Protein AF-A0A285J1U4-F1 (afdb_monomer)

Radius of gyration: 45.81 Å; Cα contacts (8 Å, |Δi|>4): 2477; chains: 1; bounding box: 168×95×102 Å

Foldseek 3Di:
DDDDDDDDDDDDDDDDDDDDDDDDDDDDDDDPAFDKFFAKEAEDLQQKAFWKKWKAQQAPPDVVSGHDTQWIDGHHLLSMDTGGMGTNDDHQKIKIKTAWDPVIAGNQLRHGDQDGMWIAMDGVVCRVVNAYWYTFLVRRLLVLLLSVVCVVDVPDDSVVSSLVSLQLCCLFQVQPDDSPQDLTRQHCQQFDLPCNQNSLSSVLSRNLSQLLLVVLCVPHPAGSSRSSSQQSQCSSCSHNDCAHVPHHSPSCVRPPPPVVSSQPPPSQARFRPSCLVQDPQSGGDGSVRVLSVSQSSNVSSPHDDDSVSSVVHDSSGQRQADAPQQCPPRHHCVPDQQRNPLPDGPVQALCSRDSVFGDQLCPPSDGPVGDQQRNVLPAGPVQADCSNDSQFGDQQCPPNDGPVPFQQRNPLPHGPVQAPCSRDSVARDQLCPPPDGPVGDQQRNVLPATPVQALCSRDSVFGDQQCPPRAGVVRQQQSNDLPAGVVQAPPRHDNDAHHQLVPPSHGPVPDFQRNPLPQRLVQALDSSDSPFRDQQCPPSDGQVPAQQSNPLPDGPVQALCSRDSPFGDQQCPPSDGDVGAQCRVVPPAGPVRDPCVVPPPCPVAEAEPDQVSQVVQDDPPKDWDDDPAEIEIFDEEGEDEAGDVLHAYEYEHAYEQHFAPPTGYEYEYEFQHHYAYEALSYEYEHAEPYAYALAYDLQGAYEYAHPCVSVVHPQAARRYAAYEFAYAAAFLVDDLVDDFQDADPQDDSRRGHYHHCQQTERYEDHLYEQERHFHCDHPDRHTHENYEYAQHHCNYHAENYEYERHAAEPYEAGHHAHEHENYHYEAHLEEPYEYERQYEYEYELHEQAHYPVQHHYAEPYDFAHDPVALPRPPGAEYEYFAAEAEWELAADPGFTEYYEHDSNHFYHAFLYEFEYELNGAENDEYDPNNVVCLVVVRHAYELYEFAYQVPRNYDDDPPDDVVVSNVVHYQYDYDRHPVQQDDQQAGPHPTAGDACCVVDVVDDDDRHGHNHHPVGPPCPSSYPDDD

Nearest PDB structures (foldseek):
  7bbv-assembly2_B  TM=3.472E-01  e=1.640E-01  Verticillium dahliae VdLs.17
  8egr-assembly1_A  TM=3.540E-01  e=6.408E-01  Staphylococcus phage Andhra
  5gqc-assembly1_A  TM=2.506E-01  e=9.410E-02  Bifidobacterium longum subsp. longum
  4z05-assembly2_B  TM=3.522E-01  e=1.946E+00  Caldicellulosiruptor bescii DSM 6725
  4yz0-assembly2_B  TM=3.720E-01  e=2.152E+00  Caldicellulosiruptor bescii DSM 6725

Secondary structure (DSSP, 8-state):
----------------------------PPPPPPPEEEEEEEBBTTBEES-EEEEEEE-TTSGGGEEEEEEEEEB-TTSEEEEEEEES---SEEEEEEE--TT-EETTT-PPPS-SEEEEEEEHHHHHHT-B--B-HHHHHHHHHHHHHHHH-TT--HHHHHHHHHHHHHHHS-TT--TT--TTTS--S---SSSHHHHHHHHHHHHHHHHHHHHHHTTSS--HHHHHHHHHHHGGGT--SSEETTEE-TTGGGSTTHHHHHHH--GGG-B-TT-GGGSTT-PPPBGGGTHHHHHHHHHHTT----HHHHTTS-----PPPSS--SSSSSS-TTT-SSTTSSSS-TTS-S-TT-TT----SSSSS--TTT-SS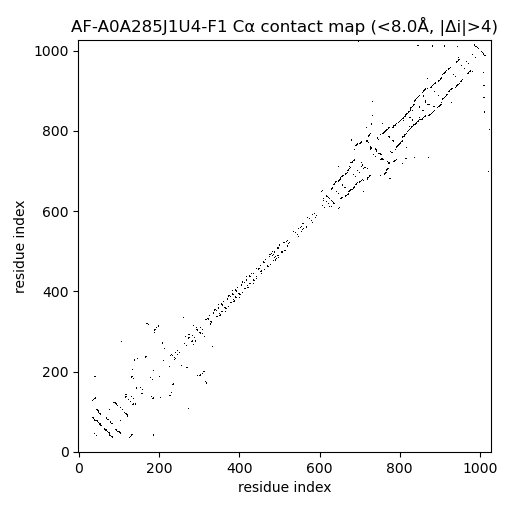TT-SSS-TTT-S-TT-TT----SSSSSS-TTT-SSTT-SSS-TTT-SSTT-TT----SS-SSS-TTT-SSTT-SSS-TTT-SSTT-TT----SSSSS--TTT-SSTT-SSS-TTTSSSTT-TT----SS-SSS-GGG-SS-S-SSS-TTT-SSTT-TT----SSSSSS-GGG-SSTT-SSS-TTT-S-TT-TT----SS-SSS-TTT-SSTT-SSS-TTT---TT-TT-TTTEEE--HHHHHHTBPTT-EEEE-SSEEEEESSEEEEPPPPTT-EEEE-SEEEESBTTTB--EEEE-TT-EEEE-STT--EEE-BTBEEEEE-BTTB-EEEEEHHHHTTS---TTSS--EEEE-SS--TTS-TTS---EEPTTS-TT-EE--S-TT---EEEEEEEEES---S-SSSS-PPPSEEEES--TTSEEEEEEEES-SS-SEEEESS--EEEEEEEE--SS-SEEEETT---EEEEEEEE--TT-----EEEEE-S-SS-TT-SSPP--EEEEEEEE-----SSS--EEEEE-TT--EEEEEEEEEE-TTS--SEEE-TTTHHHHHHTSEEEES-EEEETTS--EE--TT--HHHHHTTSTT-EE-S-GGGTEETTEE----PPPP-TTT-TTSPP-SS-SS--GGG-TTTTTS----

Solvent-accessible surface area (backbone atoms only — not comparable to full-atom values): 54111 Å² total; per-residue (Å²): 131,92,82,92,85,92,87,84,91,82,88,86,85,88,85,90,86,88,84,84,89,80,90,81,84,93,73,89,75,72,78,82,77,74,60,68,39,41,34,33,32,42,35,42,75,59,35,30,19,50,22,41,33,39,32,18,32,56,24,95,90,32,74,95,36,52,38,61,75,63,34,62,50,43,21,37,88,60,12,34,30,68,69,36,50,39,63,62,85,78,54,68,39,27,39,37,36,40,34,61,52,100,75,22,24,22,70,77,57,64,42,65,62,83,54,52,60,42,24,23,73,41,46,41,66,43,43,75,70,42,38,59,49,26,29,25,56,56,17,24,31,46,38,42,27,38,50,50,50,52,66,78,35,85,82,61,56,69,79,52,48,51,48,56,39,48,54,31,44,36,66,49,72,24,40,76,44,56,96,83,63,56,68,44,55,58,56,64,69,60,53,58,81,91,53,40,72,62,31,46,52,55,32,50,34,37,40,51,55,54,40,51,48,44,61,72,30,61,99,53,96,54,49,50,56,56,50,47,47,43,51,19,48,16,38,63,73,60,48,81,74,55,24,41,91,86,42,71,35,77,72,46,72,77,41,84,57,53,59,59,52,64,64,70,47,62,62,55,68,41,55,40,86,65,34,20,88,78,41,97,83,59,47,44,43,27,52,72,49,41,56,58,58,51,34,51,43,15,50,69,57,68,28,84,71,53,58,75,67,53,70,71,60,78,84,64,81,43,64,59,52,81,64,64,47,75,52,65,87,60,52,13,55,85,78,32,60,40,26,32,65,69,80,56,43,45,93,75,25,71,38,58,76,40,64,76,32,47,48,46,75,59,69,85,80,54,29,59,76,75,45,61,37,34,31,65,70,79,58,38,43,93,77,27,67,38,47,76,40,66,76,28,54,45,48,74,60,70,87,82,57,30,56,77,77,40,61,37,31,32,68,72,82,56,36,44,94,72,25,70,38,49,78,41,68,78,30,55,45,43,69,59,68,88,82,56,29,51,82,76,51,72,40,34,26,68,70,81,60,39,38,94,78,34,78,38,37,69,37,62,82,33,67,44,51,75,77,71,88,81,50,29,49,89,71,25,44,36,43,51,68,64,83,48,33,39,88,57,6,90,45,43,73,52,64,82,60,41,44,38,71,73,65,86,84,59,36,47,98,76,58,91,50,47,44,70,70,82,62,51,57,84,79,35,80,39,49,77,38,74,85,43,70,54,48,78,70,66,89,81,51,37,49,98,72,43,60,43,43,42,68,66,82,58,40,39,91,77,22,81,38,46,78,45,70,82,44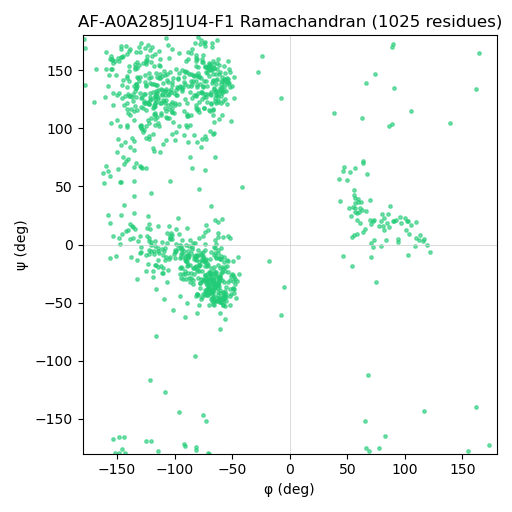,51,48,45,84,67,67,86,85,53,38,58,91,76,45,58,38,58,77,66,87,79,51,39,59,91,78,48,85,62,98,80,55,90,83,47,76,94,29,56,46,62,62,44,68,67,52,52,57,74,55,46,37,88,76,44,48,71,50,72,61,99,62,34,38,39,37,27,32,48,44,41,67,45,65,55,42,57,93,87,29,32,35,37,31,73,41,18,42,29,31,21,38,61,71,81,34,35,14,34,44,32,39,33,44,36,21,35,37,25,24,66,32,33,65,16,32,42,36,32,23,15,69,11,29,38,39,34,57,26,35,60,91,30,36,23,38,40,33,21,39,41,56,76,73,70,48,90,63,47,54,21,38,10,28,22,42,36,39,25,13,36,0,37,28,29,87,44,60,96,90,56,88,42,76,47,55,52,70,26,51,55,96,72,50,30,23,27,46,79,38,56,68,24,60,47,36,33,43,26,27,35,36,37,34,20,8,3,9,57,47,30,95,51,89,36,46,15,21,27,36,28,38,33,3,27,6,47,56,22,46,38,31,44,36,36,32,34,35,10,41,14,24,19,35,32,32,44,7,11,30,37,36,42,38,38,41,37,26,35,24,14,35,26,25,32,28,37,34,26,32,10,20,46,21,47,37,36,27,32,37,33,33,38,25,91,88,39,51,65,18,25,28,45,28,36,34,29,12,28,91,91,44,44,81,41,60,51,56,12,40,33,39,39,36,20,27,26,39,36,38,21,54,19,76,60,100,63,35,10,24,32,36,39,36,27,37,33,20,35,25,41,41,27,13,25,34,31,28,23,44,62,43,21,54,32,35,34,38,48,39,78,63,15,48,57,24,46,76,70,66,53,25,49,59,29,20,27,38,38,14,21,41,57,72,45,46,52,52,54,44,100,88,49,61,49,61,67,57,43,62,69,33,59,64,37,51,75,54,69,46,48,78,65,45,27,56,91,83,25,39,60,48,97,51,67,32,67,66,45,33,87,77,41,84,85,43,72,75,49,73,54,36,20,37,35,32,84,94,60,57,81,58,65,84,51,55,90,74,87,131

pLDDT: mean 83.91, std 14.0, range [26.28, 98.88]

Sequence (1027 aa):
MVLLRSLAVALSLLLIGCGGSSTENNSSTSPPEPVSYTLAGEVVKGPWLNANIRLYELSRTAPEFKGSQVASTRTGNDGRFKNLKVVAPKAEYYLLVASVDTATTELVTEQVPYAKSMMAIVSRAQVESNSKVNVTPFSTLLTHMVIIDLVDDSDAIVSSIMADALENILATVGFNLNETADLLSASPLITDSATLQSDFRFRQASEALAVILFHLTVNTEINFDEALAALAEDISDGIVDSQRNGEPVATFAQLPDLVARWQALAVRHLSVPGTSLLTDDGKDITLDQLPLLLHAEASASGGSVMLSDINTVAFENRIKSFGPDLDSDGYPDVVDDDIDGDGYLNANDAFPRDATEWLDTDGDGLGNNADADDDNDGYPDNEDAFPLDPTEWLDTDGDGIGNNADPDDDNDGYTDAQDAFPLDATEWLDTDGDGIGNNADADDDNDGYPDNEDAFPLDPTEWLDTDGDGIGNNADPDDDNDGYTDAQDAFPLDATEWLDTDGDGIGNNADPDDDNDGYPDNEDAFPLDASEWLDTDGDGIGNNADPDDDSDGVADVDDLFPLDPSESADYDSDGIGDNSDPDRDNDGIQDIEDDDLNSLIYRDQVISIDVAFLQSIAAVGMSVSEDDDRIIITGGEVHLPPTAENAWYLLQKTLQVGLDNEAHATLRLSPGTLLAVQNAKSSLVVSRGSKIIAFGYRQSPITLTSVEDVEGLEAMPGQWGGLTVLGKAKNNRCSPDDLCTIVAPGLQIDNYHGGNQADDNSGILEYLRIKNAGSSNNFTSDTHAGLGLYSVGASTVLSHIHIDSVAGDGLALDGGNAKLKRLIVTGAADDSLDWSSGYTGDMQFVLLQHAADHSKANRAIEADNASYDVNAIPVSNPTIANLTIIGNNFDGDDDSEGIFLRHGSRGYISNAIVTGPSGMGECLEIDGNTVESANSGFLTITHTVMACENGENFKSPANFDIESWFLAQAGNAVESERDTVLNGYFSSVNATAIDLSVVNTFFEQTDYIGAVISDADWTADWSLLEK

Organism: NCBI:txid1323745

InterPro domains:
  IPR011050 Pectin lyase fold/virulence factor [SSF51126] (738-938)
  IPR028974 TSP type-3 repeat [G3DSA:4.10.1080.10] (311-425)
  IPR028974 TSP type-3 repeat [G3DSA:4.10.1080.10] (427-530)
  IPR028974 TSP type-3 repeat [SSF103647] (324-390)
  IPR028974 TSP type-3 repeat [SSF103647] (387-460)
  IPR028974 TSP type-3 repeat [SSF103647] (464-566)
  IPR060488 Pectate-lyase like, beta-helix domain [PF28492] (662-946)

Structure (mmCIF, N/CA/C/O backbone):
data_AF-A0A285J1U4-F1
#
_entry.id   AF-A0A285J1U4-F1
#
loop_
_atom_site.group_PDB
_atom_site.id
_atom_site.type_symbol
_atom_site.label_atom_id
_atom_site.label_alt_id
_atom_site.label_comp_id
_atom_site.label_asym_id
_atom_site.label_entity_id
_atom_site.label_seq_id
_atom_site.pdbx_PDB_ins_code
_atom_site.Cartn_x
_atom_site.Cartn_y
_atom_site.Cartn_z
_atom_site.occupancy
_atom_site.B_iso_or_equiv
_atom_site.auth_seq_id
_atom_site.auth_comp_id
_atom_site.auth_asym_id
_atom_site.auth_atom_id
_atom_site.pdbx_PDB_model_num
ATOM 1 N N . MET A 1 1 ? -24.051 -29.862 -60.007 1.00 32.19 1 MET A N 1
ATOM 2 C CA . MET A 1 1 ? -24.126 -30.728 -61.210 1.00 32.19 1 MET A CA 1
ATOM 3 C C . MET A 1 1 ? -24.533 -32.131 -60.751 1.00 32.19 1 MET A C 1
ATOM 5 O O . MET A 1 1 ? -23.759 -32.653 -59.976 1.00 32.19 1 MET A O 1
ATOM 9 N N . VAL A 1 2 ? -25.662 -32.726 -61.209 1.00 33.00 2 VAL A N 1
ATOM 10 C CA . VAL A 1 2 ? -26.027 -34.182 -61.061 1.00 33.00 2 VAL A CA 1
ATOM 11 C C . VAL A 1 2 ? -26.305 -34.678 -59.602 1.00 33.00 2 VAL A C 1
ATOM 13 O O . VAL A 1 2 ? -25.591 -34.288 -58.698 1.00 33.00 2 VAL A O 1
ATOM 16 N N . LEU A 1 3 ? -27.297 -35.528 -59.249 1.00 31.59 3 LEU A N 1
ATOM 17 C CA . LEU A 1 3 ? -28.541 -36.009 -59.901 1.00 31.59 3 LEU A CA 1
ATOM 18 C C . LEU A 1 3 ? -29.563 -36.585 -58.862 1.00 31.59 3 LEU A C 1
ATOM 20 O O . LEU A 1 3 ? -29.181 -37.121 -57.833 1.00 31.59 3 LEU A O 1
ATOM 24 N N . LEU A 1 4 ? -30.864 -36.491 -59.185 1.00 36.56 4 LEU A N 1
ATOM 25 C CA . LEU A 1 4 ? -32.094 -37.035 -58.543 1.00 36.56 4 LEU A CA 1
ATOM 26 C C . LEU A 1 4 ? -32.077 -38.346 -57.697 1.00 36.56 4 LEU A C 1
ATOM 28 O O . LEU A 1 4 ? -31.523 -39.350 -58.144 1.00 36.56 4 LEU A O 1
ATOM 32 N N . ARG A 1 5 ? -32.974 -38.406 -56.678 1.00 32.06 5 ARG A N 1
ATOM 33 C CA . ARG A 1 5 ? -34.103 -39.380 -56.413 1.00 32.06 5 ARG A CA 1
ATOM 34 C C . ARG A 1 5 ? -34.529 -39.288 -54.922 1.00 32.06 5 ARG A C 1
ATOM 36 O O . ARG A 1 5 ? -33.641 -39.233 -54.092 1.00 32.06 5 ARG A O 1
ATOM 43 N N . SER A 1 6 ? -35.780 -39.212 -54.435 1.00 36.59 6 SER A N 1
ATOM 44 C CA . SER A 1 6 ? -37.152 -39.626 -54.833 1.00 36.59 6 SER A CA 1
ATOM 45 C C . SER A 1 6 ? -37.588 -41.061 -54.455 1.00 36.59 6 SER A C 1
ATOM 47 O O . SER A 1 6 ? -37.305 -41.989 -55.209 1.00 36.59 6 SER A O 1
ATOM 49 N N . LEU A 1 7 ? -38.406 -41.211 -53.392 1.00 26.28 7 LEU A N 1
ATOM 50 C CA . LEU A 1 7 ? -39.503 -42.205 -53.274 1.00 26.28 7 LEU A CA 1
ATOM 51 C C . LEU A 1 7 ? -40.548 -41.790 -52.196 1.00 26.28 7 LEU A C 1
ATOM 53 O O . LEU A 1 7 ? -40.293 -40.859 -51.441 1.00 26.28 7 LEU A O 1
ATOM 57 N N . ALA A 1 8 ? -41.739 -42.413 -52.172 1.00 31.27 8 ALA A N 1
ATOM 58 C CA . ALA A 1 8 ? -42.946 -41.942 -51.453 1.00 31.27 8 ALA A CA 1
ATOM 59 C C . ALA A 1 8 ? -43.847 -43.105 -50.936 1.00 31.27 8 ALA A C 1
ATOM 61 O O . ALA A 1 8 ? -43.429 -44.254 -51.054 1.00 31.27 8 ALA A O 1
ATOM 62 N N . VAL A 1 9 ? -45.111 -42.803 -50.530 1.00 30.94 9 VAL A N 1
ATOM 63 C CA . VAL A 1 9 ? -46.280 -43.718 -50.264 1.00 30.94 9 VAL A CA 1
ATOM 64 C C . VAL A 1 9 ? -46.389 -44.220 -48.789 1.00 30.94 9 VAL A C 1
ATOM 66 O O . VAL A 1 9 ? -45.375 -44.625 -48.243 1.00 30.94 9 VAL A O 1
ATOM 69 N N . ALA A 1 10 ? -47.530 -44.247 -48.052 1.00 28.61 10 ALA A N 1
ATOM 70 C CA . ALA A 1 10 ? -48.954 -43.905 -48.309 1.00 28.61 10 ALA A CA 1
ATOM 71 C C . ALA A 1 10 ? -49.806 -43.531 -47.050 1.00 28.61 10 ALA A C 1
ATOM 73 O O . ALA A 1 10 ? -49.497 -43.903 -45.925 1.00 28.61 10 ALA A O 1
ATOM 74 N N . LEU A 1 11 ? -50.952 -42.883 -47.336 1.00 28.27 11 LEU A N 1
ATOM 75 C CA . LEU A 1 11 ? -52.309 -42.938 -46.722 1.00 28.27 11 LEU A CA 1
ATOM 76 C C . LEU A 1 11 ? -52.693 -44.244 -45.946 1.00 28.27 11 LEU A C 1
ATOM 78 O O . LEU A 1 11 ? -52.158 -45.299 -46.254 1.00 28.27 11 LEU A O 1
ATOM 82 N N . SER A 1 12 ? -53.709 -44.334 -45.055 1.00 32.88 12 SER A N 1
ATOM 83 C CA . SER A 1 12 ? -54.857 -43.449 -44.702 1.00 32.88 12 SER A CA 1
ATOM 84 C C . SER A 1 12 ? -55.741 -44.013 -43.551 1.00 32.88 12 SER A C 1
ATOM 86 O O . SER A 1 12 ? -55.596 -45.177 -43.198 1.00 32.88 12 SER A O 1
ATOM 88 N N . LEU A 1 13 ? -56.755 -43.213 -43.149 1.00 30.19 13 LEU A N 1
ATOM 89 C CA . LEU A 1 13 ? -58.136 -43.556 -42.703 1.00 30.19 13 LEU A CA 1
ATOM 90 C C . LEU A 1 13 ? -58.513 -43.473 -41.204 1.00 30.19 13 LEU A C 1
ATOM 92 O O . LEU A 1 13 ? -58.118 -44.286 -40.377 1.00 30.19 13 LEU A O 1
ATOM 96 N N . LEU A 1 14 ? -59.439 -42.541 -40.919 1.00 43.44 14 LEU A N 1
ATOM 97 C CA . LEU A 1 14 ? -60.355 -42.570 -39.771 1.00 43.44 14 LEU A CA 1
ATOM 98 C C . LEU A 1 14 ? -61.413 -43.673 -39.936 1.00 43.44 14 LEU A C 1
ATOM 100 O O . LEU A 1 14 ? -61.840 -43.942 -41.059 1.00 43.44 14 LEU A O 1
ATOM 104 N N . LEU A 1 15 ? -61.985 -44.137 -38.818 1.00 31.25 15 LEU A N 1
ATOM 105 C CA . LEU A 1 15 ? -63.409 -44.493 -38.732 1.00 31.25 15 LEU A CA 1
ATOM 106 C C . LEU A 1 15 ? -63.910 -44.458 -37.276 1.00 31.25 15 LEU A C 1
ATOM 108 O O . LEU A 1 15 ? -63.249 -44.953 -36.369 1.00 31.25 15 LEU A O 1
ATOM 112 N N . ILE A 1 16 ? -65.095 -43.878 -37.063 1.00 45.91 16 ILE A N 1
ATOM 113 C CA . ILE A 1 16 ? -65.806 -43.864 -35.773 1.00 45.91 16 ILE A CA 1
ATOM 114 C C . ILE A 1 16 ? -66.769 -45.057 -35.728 1.00 45.91 16 ILE A C 1
ATOM 116 O O . ILE A 1 16 ? -67.513 -45.283 -36.682 1.00 45.91 16 ILE A O 1
ATOM 120 N N . GLY A 1 17 ? -66.807 -45.778 -34.604 1.00 28.33 17 GLY A N 1
ATOM 121 C CA . GLY A 1 17 ? -67.775 -46.842 -34.324 1.00 28.33 17 GLY A CA 1
ATOM 122 C C . GLY A 1 17 ? -68.341 -46.712 -32.909 1.00 28.33 17 GLY A C 1
ATOM 123 O O . GLY A 1 17 ? -67.594 -46.514 -31.957 1.00 28.33 17 GLY A O 1
ATOM 124 N N . CYS A 1 18 ? -69.665 -46.794 -32.769 1.00 36.75 18 CYS A N 1
ATOM 125 C CA . CYS A 1 18 ? -70.384 -46.586 -31.509 1.00 36.75 18 CYS A CA 1
ATOM 126 C C . CYS A 1 18 ? -71.026 -47.896 -31.018 1.00 36.75 18 CYS A C 1
ATOM 128 O O . CYS A 1 18 ? -71.580 -48.628 -31.838 1.00 36.75 18 CYS A O 1
ATOM 130 N N . GLY A 1 19 ? -71.046 -48.144 -29.699 1.00 31.03 19 GLY A N 1
ATOM 131 C CA . GLY A 1 19 ? -72.048 -49.030 -29.084 1.00 31.03 19 GLY A CA 1
ATOM 132 C C . GLY A 1 19 ? -71.588 -50.001 -27.983 1.00 31.03 19 GLY A C 1
ATOM 133 O O . GLY A 1 19 ? -71.122 -51.091 -28.277 1.00 31.03 19 GLY A O 1
ATOM 134 N N . GLY A 1 20 ? -71.922 -49.670 -26.728 1.00 30.77 20 GLY A N 1
ATOM 135 C CA . GLY A 1 20 ? -72.798 -50.534 -25.916 1.00 30.77 20 GLY A CA 1
ATOM 136 C C . GLY A 1 20 ? -72.221 -51.665 -25.039 1.00 30.77 20 GLY A C 1
ATOM 137 O O . GLY A 1 20 ? -72.088 -52.792 -25.490 1.00 30.77 20 GLY A O 1
ATOM 138 N N . SER A 1 21 ? -72.178 -51.395 -23.725 1.00 31.52 21 SER A N 1
ATOM 139 C CA . SER A 1 21 ? -72.610 -52.295 -22.627 1.00 31.52 21 SER A CA 1
ATOM 140 C C . SER A 1 21 ? -71.906 -53.650 -22.388 1.00 31.52 21 SER A C 1
ATOM 142 O O . SER A 1 21 ? -72.299 -54.651 -22.978 1.00 31.52 21 SER A O 1
ATOM 144 N N . SER A 1 22 ? -71.129 -53.753 -21.296 1.00 32.38 22 SER A N 1
ATOM 145 C CA . SER A 1 22 ? -71.625 -54.346 -20.026 1.00 32.38 22 SER A CA 1
ATOM 146 C C . SER A 1 22 ? -70.584 -54.323 -18.889 1.00 32.38 22 SER A C 1
ATOM 148 O O . SER A 1 22 ? -69.427 -54.652 -19.105 1.00 32.38 22 SER A O 1
ATOM 150 N N . THR A 1 23 ? -71.048 -53.974 -17.685 1.00 38.88 23 THR A N 1
ATOM 151 C CA . THR A 1 23 ? -70.476 -54.194 -16.333 1.00 38.88 23 THR A CA 1
ATOM 152 C C . THR A 1 23 ? -69.224 -55.082 -16.169 1.00 38.88 23 THR A C 1
ATOM 154 O O . THR A 1 23 ? -69.311 -56.282 -16.410 1.00 38.88 23 THR A O 1
ATOM 157 N N . GLU A 1 24 ? -68.166 -54.562 -15.526 1.00 35.72 24 GLU A N 1
ATOM 158 C CA . GLU A 1 24 ? -67.875 -54.860 -14.104 1.00 35.72 24 GLU A CA 1
ATOM 159 C C . GLU A 1 24 ? -66.794 -53.949 -13.471 1.00 35.72 24 GLU A C 1
ATOM 161 O O . GLU A 1 24 ? -65.918 -53.432 -14.151 1.00 35.72 24 GLU A O 1
ATOM 166 N N . ASN A 1 25 ? -66.929 -53.761 -12.152 1.00 36.81 25 ASN A N 1
ATOM 167 C CA . ASN A 1 25 ? -65.993 -53.263 -11.129 1.00 36.81 25 ASN A CA 1
ATOM 168 C C . ASN A 1 25 ? -65.004 -52.112 -11.420 1.00 36.81 25 ASN A C 1
ATOM 170 O O . ASN A 1 25 ? -63.982 -52.236 -12.086 1.00 36.81 25 ASN A O 1
ATOM 174 N N . ASN A 1 26 ? -65.271 -51.006 -10.720 1.00 42.78 26 ASN A N 1
ATOM 175 C CA . ASN A 1 26 ? -64.426 -49.829 -10.573 1.00 42.78 26 ASN A CA 1
ATOM 176 C C . ASN A 1 26 ? -63.167 -50.117 -9.726 1.00 42.78 26 ASN A C 1
ATOM 178 O O . ASN A 1 26 ? -63.277 -50.320 -8.517 1.00 42.78 26 ASN A O 1
ATOM 182 N N . SER A 1 27 ? -61.984 -50.026 -10.333 1.00 45.28 27 SER A N 1
ATOM 183 C CA . SER A 1 27 ? -60.752 -49.634 -9.638 1.00 45.28 27 SER A CA 1
ATOM 184 C C . SER A 1 27 ? -60.177 -48.416 -10.353 1.00 45.28 27 SER A C 1
ATOM 186 O O . SER A 1 27 ? -59.674 -48.537 -11.470 1.00 45.28 27 SER A O 1
ATOM 188 N N . SER A 1 28 ? -60.274 -47.240 -9.735 1.00 43.59 28 SER A N 1
ATOM 189 C CA . SER A 1 28 ? -59.743 -46.001 -10.301 1.00 43.59 28 SER A CA 1
ATOM 190 C C . SER A 1 28 ? -58.215 -46.038 -10.309 1.00 43.59 28 SER A C 1
ATOM 192 O O . SER A 1 28 ? -57.579 -45.747 -9.297 1.00 43.59 28 SER A O 1
ATOM 194 N N . THR A 1 29 ? -57.625 -46.383 -11.450 1.00 45.66 29 THR A N 1
ATOM 195 C CA . THR A 1 29 ? -56.208 -46.125 -11.706 1.00 45.66 29 THR A CA 1
ATOM 196 C C . THR A 1 29 ? -56.025 -44.622 -11.867 1.00 45.66 29 THR A C 1
ATOM 198 O O . THR A 1 29 ? -56.581 -44.028 -12.796 1.00 45.66 29 THR A O 1
ATOM 201 N N . SER A 1 30 ? -55.270 -44.008 -10.960 1.00 46.53 30 SER A N 1
ATOM 202 C CA . SER A 1 30 ? -54.743 -42.657 -11.139 1.00 46.53 30 SER A CA 1
ATOM 203 C C . SER A 1 30 ? -53.987 -42.552 -12.474 1.00 46.53 30 SER A C 1
ATOM 205 O O . SER A 1 30 ? -53.449 -43.560 -12.949 1.00 46.53 30 SER A O 1
ATOM 207 N N . PRO A 1 31 ? -53.944 -41.364 -13.109 1.00 53.00 31 PRO A N 1
ATOM 208 C CA . PRO A 1 31 ? -53.028 -41.148 -14.225 1.00 53.00 31 PRO A CA 1
ATOM 209 C C . PRO A 1 31 ? -51.589 -41.456 -13.771 1.00 53.00 31 PRO A C 1
ATOM 211 O O . PRO A 1 31 ? -51.283 -41.247 -12.593 1.00 53.00 31 PRO A O 1
ATOM 214 N N . PRO A 1 32 ? -50.716 -41.962 -14.662 1.00 56.81 32 PRO A N 1
ATOM 215 C CA . PRO A 1 32 ? -49.320 -42.197 -14.313 1.00 56.81 32 PRO A CA 1
ATOM 216 C C . PRO A 1 32 ? -48.695 -40.887 -13.827 1.00 56.81 32 PRO A C 1
ATOM 218 O O . PRO A 1 32 ? -48.877 -39.845 -14.463 1.00 56.81 32 PRO A O 1
ATOM 221 N N . GLU A 1 33 ? -47.996 -40.932 -12.692 1.00 64.56 33 GLU A N 1
ATOM 222 C CA . GLU A 1 33 ? -47.319 -39.743 -12.179 1.00 64.56 33 GLU A CA 1
ATOM 223 C C . GLU A 1 33 ? -46.238 -39.280 -13.170 1.00 64.56 33 GLU A C 1
ATOM 225 O O . GLU A 1 33 ? -45.595 -40.117 -13.814 1.00 64.56 33 GLU A O 1
ATOM 230 N N . PRO A 1 34 ? -46.048 -37.958 -13.339 1.00 74.38 34 PRO A N 1
ATOM 231 C CA . PRO A 1 34 ? -45.028 -37.440 -14.235 1.00 74.38 34 PRO A CA 1
ATOM 232 C C . PRO A 1 34 ? -43.641 -37.870 -13.750 1.00 74.38 34 PRO A C 1
ATOM 234 O O . PRO A 1 34 ? -43.312 -37.719 -12.573 1.00 74.38 34 PRO A O 1
ATOM 237 N N . VAL A 1 35 ? -42.824 -38.387 -14.671 1.00 83.56 35 VAL A N 1
ATOM 238 C CA . VAL A 1 35 ? -41.449 -38.807 -14.374 1.00 83.56 35 VAL A CA 1
ATOM 239 C C . VAL A 1 35 ? -40.665 -37.611 -13.834 1.00 83.56 35 VAL A C 1
ATOM 241 O O . VAL A 1 35 ? -40.716 -36.513 -14.399 1.00 83.56 35 VAL A O 1
ATOM 244 N N . SER A 1 36 ? -39.959 -37.824 -12.725 1.00 87.62 36 SER A N 1
ATOM 245 C CA . SER A 1 36 ? -39.125 -36.811 -12.087 1.00 87.62 36 SER A CA 1
ATOM 246 C C . SER A 1 36 ? -37.700 -37.301 -11.908 1.00 87.62 36 SER A C 1
ATOM 248 O O . SER A 1 36 ? -37.496 -38.421 -11.439 1.00 87.62 36 SER A O 1
ATOM 250 N N . TYR A 1 37 ? -36.761 -36.414 -12.195 1.00 92.50 37 TYR A N 1
ATOM 251 C CA . TYR A 1 37 ? -35.323 -36.605 -12.073 1.00 92.50 37 TYR A CA 1
ATOM 252 C C . TYR A 1 37 ? -34.768 -35.696 -10.974 1.00 92.50 37 TYR A C 1
ATOM 254 O O . TYR A 1 37 ? -35.455 -34.777 -10.511 1.00 92.50 37 TYR A O 1
ATOM 262 N N . THR A 1 38 ? -33.536 -35.942 -10.547 1.00 91.69 38 THR A N 1
ATOM 263 C CA . THR A 1 38 ? -32.855 -35.164 -9.508 1.00 91.69 38 THR A CA 1
ATOM 264 C C . THR A 1 38 ? -31.432 -34.853 -9.931 1.00 91.69 38 THR A C 1
ATOM 266 O O . THR A 1 38 ? -30.608 -35.760 -10.015 1.00 91.69 38 THR A O 1
ATOM 269 N N . LEU A 1 39 ? -31.136 -33.571 -10.126 1.00 93.25 39 LEU A N 1
ATOM 270 C CA . LEU A 1 39 ? -29.765 -33.093 -10.264 1.00 93.25 39 LEU A CA 1
ATOM 271 C C . LEU A 1 39 ? -29.114 -32.914 -8.884 1.00 93.25 39 LEU A C 1
ATOM 273 O O . LEU A 1 39 ? -29.785 -32.654 -7.874 1.00 93.25 39 LEU A O 1
ATOM 277 N N . ALA A 1 40 ? -27.794 -33.031 -8.866 1.00 94.38 40 ALA A N 1
ATOM 278 C CA . ALA A 1 40 ? -26.926 -32.710 -7.742 1.00 94.38 40 ALA A CA 1
ATOM 279 C C . ALA A 1 40 ? -25.596 -32.171 -8.283 1.00 94.38 40 ALA A C 1
ATOM 281 O O . ALA A 1 40 ? -25.263 -32.409 -9.445 1.00 94.38 40 ALA A O 1
ATOM 282 N N . GLY A 1 41 ? -24.840 -31.474 -7.447 1.00 93.88 41 GLY A N 1
ATOM 283 C CA . GLY A 1 41 ? -23.589 -30.859 -7.864 1.00 93.88 41 GLY A CA 1
ATOM 284 C C . GLY A 1 41 ? -22.983 -29.975 -6.791 1.00 93.88 41 GLY A C 1
ATOM 285 O O . GLY A 1 41 ? -23.447 -29.945 -5.648 1.00 93.88 41 GLY A O 1
ATOM 286 N N . GLU A 1 42 ? -21.927 -29.279 -7.177 1.00 93.38 42 GLU A N 1
ATOM 287 C CA . GLU A 1 42 ? -21.035 -28.518 -6.305 1.00 93.38 42 GLU A CA 1
ATOM 288 C C . GLU A 1 42 ? -20.960 -27.079 -6.842 1.00 93.38 42 GLU A C 1
ATOM 290 O O . GLU A 1 42 ? -20.965 -26.887 -8.059 1.00 93.38 42 GLU A O 1
ATOM 295 N N . VAL A 1 43 ? -20.952 -26.074 -5.962 1.00 94.69 43 VAL A N 1
ATOM 296 C CA . VAL A 1 43 ? -20.743 -24.666 -6.344 1.00 94.69 43 VAL A CA 1
ATOM 297 C C . VAL A 1 43 ? -19.446 -24.210 -5.707 1.00 94.69 43 VAL A C 1
ATOM 299 O O . VAL A 1 43 ? -19.377 -24.137 -4.480 1.00 94.69 43 VAL A O 1
ATOM 302 N N . VAL A 1 44 ? -18.415 -23.993 -6.520 1.00 90.38 44 VAL A N 1
ATOM 303 C CA . VAL A 1 44 ? -17.046 -23.846 -6.022 1.00 90.38 44 VAL A CA 1
ATOM 304 C C . VAL A 1 44 ? -16.285 -22.761 -6.774 1.00 90.38 44 VAL A C 1
ATOM 306 O O . VAL A 1 44 ? -15.965 -22.900 -7.953 1.00 90.38 44 VAL A O 1
ATOM 309 N N . LYS A 1 45 ? -15.986 -21.711 -6.015 1.00 85.94 45 LYS A N 1
ATOM 310 C CA . LYS A 1 45 ? -14.901 -20.747 -6.180 1.00 85.94 45 LYS A CA 1
ATOM 311 C C . LYS A 1 45 ? -14.027 -20.954 -4.934 1.00 85.94 45 LYS A C 1
ATOM 313 O O . LYS A 1 45 ? -13.219 -21.881 -4.937 1.00 85.94 45 LYS A O 1
ATOM 318 N N . GLY A 1 46 ? -14.445 -20.396 -3.793 1.00 85.19 46 GLY A N 1
ATOM 319 C CA . GLY A 1 46 ? -14.565 -21.167 -2.550 1.00 85.19 46 GLY A CA 1
ATOM 320 C C . GLY A 1 46 ? -15.900 -21.945 -2.545 1.00 85.19 46 GLY A C 1
ATOM 321 O O . GLY A 1 46 ? -16.816 -21.587 -3.291 1.00 85.19 46 GLY A O 1
ATOM 322 N N . PRO A 1 47 ? -16.081 -23.036 -1.780 1.00 92.50 47 PRO A N 1
ATOM 323 C CA . PRO A 1 47 ? -17.343 -23.778 -1.770 1.00 92.50 47 PRO A CA 1
ATOM 324 C C . PRO A 1 47 ? -18.489 -22.956 -1.164 1.00 92.50 47 PRO A C 1
ATOM 326 O O . PRO A 1 47 ? -18.465 -22.636 0.023 1.00 92.50 47 PRO A O 1
ATOM 329 N N . TRP A 1 48 ? -19.507 -22.622 -1.961 1.00 94.75 48 TRP A N 1
ATOM 330 C CA . TRP A 1 48 ? -20.573 -21.707 -1.533 1.00 94.75 48 TRP A CA 1
ATOM 331 C C . TRP A 1 48 ? -21.613 -22.392 -0.653 1.00 94.75 48 TRP A C 1
ATOM 333 O O . TRP A 1 48 ? -22.374 -23.254 -1.107 1.00 94.75 48 TRP A O 1
ATOM 343 N N . LEU A 1 49 ? -21.719 -21.951 0.593 1.00 94.75 49 LEU A N 1
ATOM 344 C CA . LEU A 1 49 ? -22.725 -22.381 1.552 1.00 94.75 49 LEU A CA 1
ATOM 345 C C . LEU A 1 49 ? -24.036 -21.630 1.326 1.00 94.75 49 LEU A C 1
ATOM 347 O O . LEU A 1 49 ? -24.039 -20.437 1.047 1.00 94.75 49 LEU A O 1
ATOM 351 N N . ASN A 1 50 ? -25.168 -22.324 1.462 1.00 94.81 50 ASN A N 1
ATOM 352 C CA . ASN A 1 50 ? -26.525 -21.765 1.375 1.00 94.81 50 ASN A CA 1
ATOM 353 C C . ASN A 1 50 ? -26.887 -20.989 0.085 1.00 94.81 50 ASN A C 1
ATOM 355 O O . ASN A 1 50 ? -27.983 -20.425 0.030 1.00 94.81 50 ASN A O 1
ATOM 359 N N . ALA A 1 51 ? -26.055 -20.983 -0.958 1.00 96.75 51 ALA A N 1
ATOM 360 C CA . ALA A 1 51 ? -26.308 -20.288 -2.220 1.00 96.75 51 ALA A CA 1
ATOM 361 C C . ALA A 1 51 ? -27.629 -20.721 -2.865 1.00 96.75 51 ALA A C 1
ATOM 363 O O . ALA A 1 51 ? -27.997 -21.902 -2.846 1.00 96.75 51 ALA A O 1
ATOM 364 N N . ASN A 1 52 ? -28.349 -19.780 -3.483 1.00 97.38 52 ASN A N 1
ATOM 365 C CA . ASN A 1 52 ? -29.593 -20.098 -4.182 1.00 97.38 52 ASN A CA 1
ATOM 366 C C . ASN A 1 52 ? -29.296 -20.764 -5.525 1.00 97.38 52 ASN A C 1
ATOM 368 O O . ASN A 1 52 ? -28.637 -20.170 -6.371 1.00 97.38 52 ASN A O 1
ATOM 372 N N . ILE A 1 53 ? -29.867 -21.945 -5.756 1.00 97.88 53 ILE A N 1
ATOM 373 C CA . ILE A 1 53 ? -29.710 -22.705 -6.997 1.00 97.88 53 ILE A CA 1
ATOM 374 C C . ILE A 1 53 ? -31.028 -22.691 -7.759 1.00 97.88 53 ILE A C 1
ATOM 376 O O . ILE A 1 53 ? -32.061 -23.099 -7.221 1.00 97.88 53 ILE A O 1
ATOM 380 N N . ARG A 1 54 ? -31.015 -22.245 -9.015 1.00 97.31 54 ARG A N 1
ATOM 381 C CA . ARG A 1 54 ? -32.201 -22.179 -9.884 1.00 97.31 54 ARG A CA 1
ATOM 382 C C . ARG A 1 54 ? -31.880 -22.767 -11.254 1.00 97.31 54 ARG A C 1
ATOM 384 O O . ARG A 1 54 ? -30.825 -22.495 -11.811 1.00 97.31 54 ARG A O 1
ATOM 391 N N . LEU A 1 55 ? -32.793 -23.576 -11.789 1.00 97.19 55 LEU A N 1
ATOM 392 C CA . LEU A 1 55 ? -32.679 -24.170 -13.121 1.00 97.19 55 LEU A CA 1
ATOM 393 C C . LEU A 1 55 ? -33.741 -23.563 -14.038 1.00 97.19 55 LEU A C 1
ATOM 395 O O . LEU A 1 55 ? -34.937 -23.679 -13.751 1.00 97.19 55 LEU A O 1
ATOM 399 N N . TYR A 1 56 ? -33.306 -22.959 -15.139 1.00 97.19 56 TYR A N 1
ATOM 400 C CA . TYR A 1 56 ? -34.152 -22.329 -16.152 1.00 97.19 56 TYR A CA 1
ATOM 401 C C . TYR A 1 56 ? -34.079 -23.100 -17.471 1.00 97.19 56 TYR A C 1
ATOM 403 O O . TYR A 1 56 ? -33.034 -23.641 -17.812 1.00 97.19 56 TYR A O 1
ATOM 411 N N . GLU A 1 57 ? -35.167 -23.152 -18.238 1.00 96.19 57 GLU A N 1
ATOM 412 C CA . GLU A 1 57 ? -35.109 -23.576 -19.646 1.00 96.19 57 GLU A CA 1
ATOM 413 C C . GLU A 1 57 ? -34.247 -22.579 -20.440 1.00 96.19 57 GLU A C 1
ATOM 415 O O . GLU A 1 57 ? -34.505 -21.377 -20.371 1.00 96.19 57 GLU A O 1
ATOM 420 N N . LEU A 1 58 ? -33.248 -23.051 -21.198 1.00 94.12 58 LEU A N 1
ATOM 421 C CA . LEU A 1 58 ? -32.432 -22.166 -22.035 1.00 94.12 58 LEU A CA 1
ATOM 422 C C . LEU A 1 58 ? -33.296 -21.613 -23.179 1.00 94.12 58 LEU A C 1
ATOM 424 O O . LEU A 1 58 ? -33.878 -22.378 -23.952 1.00 94.12 58 LEU A O 1
ATOM 428 N N . SER A 1 59 ? -33.409 -20.288 -23.280 1.00 90.88 59 SER A N 1
ATOM 429 C CA . SER A 1 59 ? -34.392 -19.633 -24.147 1.00 90.88 59 SER A CA 1
ATOM 430 C C . SER A 1 59 ? -33.824 -18.387 -24.826 1.00 90.88 59 SER A C 1
ATOM 432 O O . SER A 1 59 ? -33.851 -17.306 -24.245 1.00 90.88 59 SER A O 1
ATOM 434 N N . ARG A 1 60 ? -33.445 -18.507 -26.109 1.00 87.00 60 ARG A N 1
ATOM 435 C CA . ARG A 1 60 ? -32.933 -17.397 -26.949 1.00 87.00 60 ARG A CA 1
ATOM 436 C C . ARG A 1 60 ? -33.846 -16.160 -27.030 1.00 87.00 60 ARG A C 1
ATOM 438 O O . ARG A 1 60 ? -33.409 -15.099 -27.447 1.00 87.00 60 ARG A O 1
ATOM 445 N N . THR A 1 61 ? -35.130 -16.289 -26.689 1.00 85.69 61 THR A N 1
ATOM 446 C CA . THR A 1 61 ? -36.114 -15.189 -26.725 1.00 85.69 61 THR A CA 1
ATOM 447 C C . THR A 1 61 ? -36.450 -14.615 -25.345 1.00 85.69 61 THR A C 1
ATOM 449 O O . THR A 1 61 ? -37.406 -13.850 -25.230 1.00 85.69 61 THR A O 1
ATOM 452 N N . ALA A 1 62 ? -35.746 -15.031 -24.290 1.00 87.69 62 ALA A N 1
ATOM 453 C CA . ALA A 1 62 ? -35.929 -14.524 -22.932 1.00 87.69 62 ALA A CA 1
ATOM 454 C C . ALA A 1 62 ? -34.722 -13.660 -22.517 1.00 87.69 62 ALA A C 1
ATOM 456 O O . ALA A 1 62 ? -33.614 -13.940 -22.978 1.00 87.69 62 ALA A O 1
ATOM 457 N N . PRO A 1 63 ? -34.906 -12.639 -21.655 1.00 87.12 63 PRO A N 1
ATOM 458 C CA . PRO A 1 63 ? -33.792 -11.872 -21.095 1.00 87.12 63 PRO A CA 1
ATOM 459 C C . PRO A 1 63 ? -32.748 -12.793 -20.456 1.00 87.12 63 PRO A C 1
ATOM 461 O O . PRO A 1 63 ? -33.116 -13.779 -19.815 1.00 87.12 63 PRO A O 1
ATOM 464 N N . GLU A 1 64 ? -31.462 -12.492 -20.662 1.00 84.81 64 GLU A N 1
ATOM 465 C CA . GLU A 1 64 ? -30.327 -13.277 -20.134 1.00 84.81 64 GLU A CA 1
ATOM 466 C C . GLU A 1 64 ? -30.401 -14.782 -20.482 1.00 84.81 64 GLU A C 1
ATOM 468 O O . GLU A 1 64 ? -29.896 -15.627 -19.747 1.00 84.81 64 GLU A O 1
ATOM 473 N N . PHE A 1 65 ? -31.109 -15.140 -21.563 1.00 92.06 65 PHE A N 1
ATOM 474 C CA . PHE A 1 65 ? -31.413 -16.517 -21.976 1.00 92.06 65 PHE A CA 1
ATOM 475 C C . PHE A 1 65 ? -32.190 -17.361 -20.932 1.00 92.06 65 PHE A C 1
ATOM 477 O O . PHE A 1 65 ? -32.422 -18.559 -21.140 1.00 92.06 65 PHE A O 1
ATOM 484 N N . LYS A 1 66 ? -32.676 -16.740 -19.844 1.00 93.25 66 LYS A N 1
ATOM 485 C CA . LYS A 1 66 ? -33.392 -17.367 -18.719 1.00 93.25 66 LYS A CA 1
ATOM 486 C C . LYS A 1 66 ? -34.881 -17.535 -19.043 1.00 93.25 66 LYS A C 1
ATOM 488 O O . LYS A 1 66 ? -35.692 -16.632 -18.844 1.00 93.25 66 LYS A O 1
ATOM 493 N N . GLY A 1 67 ? -35.253 -18.711 -19.553 1.00 93.19 67 GLY A N 1
ATOM 494 C CA . GLY A 1 67 ? -36.644 -19.099 -19.809 1.00 93.19 67 GLY A CA 1
ATOM 495 C C . GLY A 1 67 ? -37.422 -19.467 -18.539 1.00 93.19 67 GLY A C 1
ATOM 496 O O . GLY A 1 67 ? -37.208 -18.917 -17.460 1.00 93.19 67 GLY A O 1
ATOM 497 N N . SER A 1 68 ? -38.357 -20.417 -18.640 1.00 93.88 68 SER A N 1
ATOM 498 C CA . SER A 1 68 ? -39.149 -20.854 -17.480 1.00 93.88 68 SER A CA 1
ATOM 499 C C . SER A 1 68 ? -38.249 -21.458 -16.397 1.00 93.88 68 SER A C 1
ATOM 501 O O . SER A 1 68 ? -37.512 -22.405 -16.674 1.00 93.88 68 SER A O 1
ATOM 503 N N . GLN A 1 69 ? -38.352 -20.994 -15.148 1.00 96.00 69 GLN A N 1
ATOM 504 C CA . GLN A 1 69 ? -37.731 -21.692 -14.018 1.00 96.00 69 GLN A CA 1
ATOM 505 C C . GLN A 1 69 ? -38.452 -23.032 -13.790 1.00 96.00 69 GLN A C 1
ATOM 507 O O . GLN A 1 69 ? -39.657 -23.058 -13.532 1.00 96.00 69 GLN A O 1
ATOM 512 N N . VAL A 1 70 ? -37.721 -24.145 -13.870 1.00 95.38 70 VAL A N 1
ATOM 513 C CA . VAL A 1 70 ? -38.266 -25.511 -13.746 1.00 95.38 70 VAL A CA 1
ATOM 514 C C . VAL A 1 70 ? -37.935 -26.189 -12.418 1.00 95.38 70 VAL A C 1
ATOM 516 O O . VAL A 1 70 ? -38.648 -27.108 -12.017 1.00 95.38 70 VAL A O 1
ATOM 519 N N . ALA A 1 71 ? -36.882 -25.745 -11.728 1.00 95.25 71 ALA A N 1
ATOM 520 C CA . ALA A 1 71 ? -36.487 -26.261 -10.419 1.00 95.25 71 ALA A CA 1
ATOM 521 C C . ALA A 1 71 ? -35.700 -25.209 -9.618 1.00 95.25 71 ALA A C 1
ATOM 523 O O . ALA A 1 71 ? -35.131 -24.278 -10.188 1.00 95.25 71 ALA A O 1
ATOM 524 N N . SER A 1 72 ? -35.653 -25.365 -8.294 1.00 95.94 72 SER A N 1
ATOM 525 C CA . SER A 1 72 ? -34.769 -24.591 -7.413 1.00 95.94 72 SER A CA 1
ATOM 526 C C . SER A 1 72 ? -34.452 -25.340 -6.118 1.00 95.94 72 SER A C 1
ATOM 528 O O . SER A 1 72 ? -35.275 -26.126 -5.647 1.00 95.94 72 SER A O 1
ATOM 530 N N . THR A 1 73 ? -33.284 -25.076 -5.535 1.00 96.25 73 THR A N 1
ATOM 531 C CA . THR A 1 73 ? -32.836 -25.583 -4.226 1.00 96.25 73 THR A CA 1
ATOM 532 C C . THR A 1 73 ? -31.810 -24.611 -3.612 1.00 96.25 73 THR A C 1
ATOM 534 O O . THR A 1 73 ? -31.664 -23.491 -4.103 1.00 96.25 73 THR A O 1
ATOM 537 N N . ARG A 1 74 ? -31.096 -25.018 -2.559 1.00 95.50 74 ARG A N 1
ATOM 538 C CA . ARG A 1 74 ? -29.859 -24.369 -2.089 1.00 95.50 74 ARG A CA 1
ATOM 539 C C . ARG A 1 74 ? -28.698 -25.362 -2.020 1.00 95.50 74 ARG A C 1
ATOM 541 O O . ARG A 1 74 ? -28.933 -26.576 -2.006 1.00 95.50 74 ARG A O 1
ATOM 548 N N . THR A 1 75 ? -27.466 -24.860 -1.968 1.00 96.56 75 THR A N 1
ATOM 549 C CA . THR A 1 75 ? -26.341 -25.644 -1.434 1.00 96.56 75 THR A CA 1
ATOM 550 C C . THR A 1 75 ? -26.504 -25.849 0.074 1.00 96.56 75 THR A C 1
ATOM 552 O O . THR A 1 75 ? -27.183 -25.076 0.751 1.00 96.56 75 THR A O 1
ATOM 555 N N . GLY A 1 76 ? -25.937 -26.933 0.600 1.00 92.56 76 GLY A N 1
ATOM 556 C CA . GLY A 1 76 ? -25.801 -27.147 2.041 1.00 92.56 76 GLY A CA 1
ATOM 557 C C . GLY A 1 76 ? -24.477 -26.609 2.585 1.00 92.56 76 GLY A C 1
ATOM 558 O O . GLY A 1 76 ? -23.681 -26.028 1.851 1.00 92.56 76 GLY A O 1
ATOM 559 N N . ASN A 1 77 ? -24.216 -26.896 3.861 1.00 88.38 77 ASN A N 1
ATOM 560 C CA . ASN A 1 77 ? -22.986 -26.543 4.584 1.00 88.38 77 ASN A CA 1
ATOM 561 C C . ASN A 1 77 ? -21.711 -27.239 4.051 1.00 88.38 77 ASN A C 1
ATOM 563 O O . ASN A 1 77 ? -20.656 -27.104 4.650 1.00 88.38 77 ASN A O 1
ATOM 567 N N . ASP A 1 78 ? -21.803 -28.016 2.969 1.00 84.81 78 ASP A N 1
ATOM 568 C CA . ASP A 1 78 ? -20.679 -28.675 2.300 1.00 84.81 78 ASP A CA 1
ATOM 569 C C . ASP A 1 78 ? -20.436 -28.147 0.873 1.00 84.81 78 ASP A C 1
ATOM 571 O O . ASP A 1 78 ? -19.803 -28.825 0.072 1.00 84.81 78 ASP A O 1
ATOM 575 N N . GLY A 1 79 ? -21.003 -26.988 0.507 1.00 88.00 79 GLY A N 1
ATOM 576 C CA . GLY A 1 79 ? -20.909 -26.415 -0.847 1.00 88.00 79 GLY A CA 1
ATOM 577 C C . GLY A 1 79 ? -21.705 -27.173 -1.923 1.00 88.00 79 GLY A C 1
ATOM 578 O O . GLY A 1 79 ? -21.695 -26.812 -3.102 1.00 88.00 79 GLY A O 1
ATOM 579 N N . ARG A 1 80 ? -22.417 -28.244 -1.541 1.00 92.81 80 ARG A N 1
ATOM 580 C CA . ARG A 1 80 ? -23.112 -29.154 -2.463 1.00 92.81 80 ARG A CA 1
ATOM 581 C C . ARG A 1 80 ? -24.611 -28.908 -2.484 1.00 92.81 80 ARG A C 1
ATOM 583 O O . ARG A 1 80 ? -25.258 -28.880 -1.436 1.00 92.81 80 ARG A O 1
ATOM 590 N N . PHE A 1 81 ? -25.205 -28.847 -3.673 1.00 95.00 81 PHE A N 1
ATOM 591 C CA . PHE A 1 81 ? -26.657 -28.906 -3.834 1.00 95.00 81 PHE A CA 1
ATOM 592 C C . PHE A 1 81 ? -27.108 -30.337 -4.134 1.00 95.00 81 PHE A C 1
ATOM 594 O O . PHE A 1 81 ? -26.503 -31.072 -4.915 1.00 95.00 81 PHE A O 1
ATOM 601 N N . LYS A 1 82 ? -28.192 -30.760 -3.479 1.00 91.88 82 LYS A N 1
ATOM 602 C CA . LYS A 1 82 ? -28.696 -32.140 -3.515 1.00 91.88 82 LYS A CA 1
ATOM 603 C C . LYS A 1 82 ? -30.192 -32.129 -3.826 1.00 91.88 82 LYS A C 1
ATOM 605 O O . LYS A 1 82 ? -30.923 -31.273 -3.332 1.00 91.88 82 LYS A O 1
ATOM 610 N N . ASN A 1 83 ? -30.658 -33.117 -4.590 1.00 87.19 83 ASN A N 1
ATOM 611 C CA . ASN A 1 83 ? -32.077 -33.338 -4.904 1.00 87.19 83 ASN A CA 1
ATOM 612 C C . ASN A 1 83 ? -32.783 -32.169 -5.630 1.00 87.19 83 ASN A C 1
ATOM 614 O O . ASN A 1 83 ? -33.968 -31.926 -5.390 1.00 87.19 83 ASN A O 1
ATOM 618 N N . LEU A 1 84 ? -32.097 -31.465 -6.539 1.00 94.06 84 LEU A N 1
ATOM 619 C CA . LEU A 1 84 ? -32.722 -30.454 -7.400 1.00 94.06 84 LEU A CA 1
ATOM 620 C C . LEU A 1 84 ? -33.701 -31.151 -8.362 1.00 94.06 84 LEU A C 1
ATOM 622 O O . LEU A 1 84 ? -33.310 -31.719 -9.383 1.00 94.06 84 LEU A O 1
ATOM 626 N N . LYS A 1 85 ? -34.982 -31.184 -7.979 1.00 93.56 85 LYS A N 1
ATOM 627 C CA . LYS A 1 85 ? -36.002 -32.023 -8.616 1.00 93.56 85 LYS A CA 1
ATOM 628 C C . LYS A 1 85 ? -36.552 -31.386 -9.892 1.00 93.56 85 LYS A C 1
ATOM 630 O O . LYS A 1 85 ? -37.248 -30.377 -9.823 1.00 93.56 85 LYS A O 1
ATOM 635 N N . VAL A 1 86 ? -36.345 -32.047 -11.029 1.00 92.69 86 VAL A N 1
ATOM 636 C CA . VAL A 1 86 ? -36.893 -31.654 -12.336 1.00 92.69 86 VAL A CA 1
ATOM 637 C C . VAL A 1 86 ? -38.033 -32.602 -12.708 1.00 92.69 86 VAL A C 1
ATOM 639 O O . VAL A 1 86 ? -37.876 -33.821 -12.659 1.00 92.69 86 VAL A O 1
ATOM 642 N N . VAL A 1 87 ? -39.203 -32.067 -13.064 1.00 89.38 87 VAL A N 1
ATOM 643 C CA . VAL A 1 87 ? -40.399 -32.865 -13.392 1.00 89.38 87 VAL A CA 1
ATOM 644 C C . VAL A 1 87 ? -40.732 -32.715 -14.871 1.00 89.38 87 VAL A C 1
ATOM 646 O O . VAL A 1 87 ? -41.004 -31.606 -15.320 1.00 89.38 87 VAL A O 1
ATOM 649 N N . ALA A 1 88 ? -40.760 -33.834 -15.603 1.00 86.56 88 ALA A N 1
ATOM 650 C CA . ALA A 1 88 ? -41.048 -33.893 -17.039 1.00 86.56 88 ALA A CA 1
ATOM 651 C C . ALA A 1 88 ? -40.263 -32.844 -17.871 1.00 86.56 88 ALA A C 1
ATOM 653 O O . ALA A 1 88 ? -40.889 -31.926 -18.413 1.00 86.56 88 ALA A O 1
ATOM 654 N N . PRO A 1 89 ? -38.919 -32.955 -17.961 1.00 85.44 89 PRO A N 1
ATOM 655 C CA . PRO A 1 89 ? -38.085 -32.024 -18.721 1.00 85.44 89 PRO A CA 1
ATOM 656 C C . PRO A 1 89 ? -38.492 -31.967 -20.205 1.00 85.44 89 PRO A C 1
ATOM 658 O O . PRO A 1 89 ? -38.861 -32.975 -20.806 1.00 85.44 89 PRO A O 1
ATOM 661 N N . LYS A 1 90 ? -38.459 -30.762 -20.788 1.00 87.88 90 LYS A N 1
ATOM 662 C CA . LYS A 1 90 ? -38.931 -30.454 -22.153 1.00 87.88 90 LYS A CA 1
ATOM 663 C C . LYS A 1 90 ? -37.949 -29.633 -22.977 1.00 87.88 90 LYS A C 1
ATOM 665 O O . LYS A 1 90 ? -37.929 -29.806 -24.191 1.00 87.88 90 LYS A O 1
ATOM 670 N N . ALA A 1 91 ? -37.129 -28.782 -22.365 1.00 92.25 91 ALA A N 1
ATOM 671 C CA . ALA A 1 91 ? -36.040 -28.120 -23.073 1.00 92.25 91 ALA A CA 1
ATOM 672 C C . ALA A 1 91 ? -34.923 -29.128 -23.387 1.00 92.25 91 ALA A C 1
ATOM 674 O O . ALA A 1 91 ? -34.813 -30.161 -22.721 1.00 92.25 91 ALA A O 1
ATOM 675 N N . GLU A 1 92 ? -34.158 -28.873 -24.448 1.00 93.50 92 GLU A N 1
ATOM 676 C CA . GLU A 1 92 ? -32.980 -29.681 -24.805 1.00 93.50 92 GLU A CA 1
ATOM 677 C C . GLU A 1 92 ? -31.781 -29.310 -23.917 1.00 93.50 92 GLU A C 1
ATOM 679 O O . GLU A 1 92 ? -31.001 -30.180 -23.540 1.00 93.50 92 GLU A O 1
ATOM 684 N N . TYR A 1 93 ? -31.709 -28.032 -23.526 1.00 95.38 93 TYR A N 1
ATOM 685 C CA . TYR A 1 93 ? -30.712 -27.452 -22.631 1.00 95.38 93 TYR A CA 1
ATOM 686 C C . TYR A 1 93 ? -31.376 -26.549 -21.588 1.00 95.38 93 TYR A C 1
ATOM 688 O O . TYR A 1 93 ? -32.465 -26.004 -21.795 1.00 95.38 93 TYR A O 1
ATOM 696 N N . TYR A 1 94 ? -30.690 -26.394 -20.467 1.00 96.31 94 TYR A N 1
ATOM 697 C CA . TYR A 1 94 ? -31.092 -25.626 -19.303 1.00 96.31 94 TYR A CA 1
ATOM 698 C C . TYR A 1 94 ? -29.920 -24.772 -18.820 1.00 96.31 94 TYR A C 1
ATOM 700 O O . TYR A 1 94 ? -28.767 -25.160 -18.989 1.00 96.31 94 TYR A O 1
ATOM 708 N N . LEU A 1 95 ? -30.224 -23.650 -18.175 1.00 96.94 95 LEU A N 1
ATOM 709 C CA . LEU A 1 95 ? -29.255 -22.827 -17.463 1.00 96.94 95 LEU A CA 1
ATOM 710 C C . LEU A 1 95 ? -29.390 -23.092 -15.960 1.00 96.94 95 LEU A C 1
ATOM 712 O O . LEU A 1 95 ? -30.434 -22.800 -15.367 1.00 96.94 95 LEU A O 1
ATOM 716 N N . LEU A 1 96 ? -28.357 -23.671 -15.352 1.00 97.56 96 LEU A N 1
ATOM 717 C CA . LEU A 1 96 ? -28.222 -23.808 -13.905 1.00 97.56 96 LEU A CA 1
ATOM 718 C C . LEU A 1 96 ? -27.513 -22.560 -13.380 1.00 97.56 96 LEU A C 1
ATOM 720 O O . LEU A 1 96 ? -26.406 -22.270 -13.810 1.00 97.56 96 LEU A O 1
ATOM 724 N N . VAL A 1 97 ? -28.144 -21.827 -12.467 1.00 97.38 97 VAL A N 1
ATOM 725 C CA . VAL A 1 97 ? -27.620 -20.576 -11.902 1.00 97.38 97 VAL A CA 1
ATOM 726 C C . VAL A 1 97 ? -27.492 -20.726 -10.391 1.00 97.38 97 VAL A C 1
ATOM 728 O O . VAL A 1 97 ? -28.485 -21.028 -9.719 1.00 97.38 97 VAL A O 1
ATOM 731 N N . ALA A 1 98 ? -26.291 -20.491 -9.870 1.00 97.38 98 ALA A N 1
ATOM 732 C CA . ALA A 1 98 ? -26.030 -20.251 -8.459 1.00 97.38 98 ALA A CA 1
ATOM 733 C C . ALA A 1 98 ? -25.942 -18.738 -8.222 1.00 97.38 98 ALA A C 1
ATOM 735 O O . ALA A 1 98 ? -25.217 -18.055 -8.934 1.00 97.38 98 ALA A O 1
ATOM 736 N N . SER A 1 99 ? -26.680 -18.207 -7.245 1.00 96.19 99 SER A N 1
ATOM 737 C CA . SER A 1 99 ? -26.681 -16.770 -6.935 1.00 96.19 99 SER A CA 1
ATOM 738 C C . SER A 1 99 ? -26.553 -16.503 -5.438 1.00 96.19 99 SER A C 1
ATOM 740 O O . SER A 1 99 ? -27.307 -17.089 -4.642 1.00 96.19 99 SER A O 1
ATOM 742 N N . VAL A 1 100 ? -25.683 -15.558 -5.095 1.00 93.50 100 VAL A N 1
ATOM 743 C CA . VAL A 1 100 ? -25.430 -15.067 -3.736 1.00 93.50 100 VAL A CA 1
ATOM 744 C C . VAL A 1 100 ? -26.649 -14.330 -3.171 1.00 93.50 100 VAL A C 1
ATOM 746 O O . VAL A 1 100 ? -27.416 -13.690 -3.891 1.00 93.50 100 VAL A O 1
ATOM 749 N N . ASP A 1 101 ? -26.841 -14.443 -1.860 1.00 89.75 101 ASP A N 1
ATOM 750 C CA . ASP A 1 101 ? -27.680 -13.559 -1.050 1.00 89.75 101 ASP A CA 1
ATOM 751 C C . ASP A 1 101 ? -27.082 -13.385 0.355 1.00 89.75 101 ASP A C 1
ATOM 753 O O . ASP A 1 101 ? -26.017 -13.921 0.647 1.00 89.75 101 ASP A O 1
ATOM 757 N N . THR A 1 102 ? -27.781 -12.674 1.242 1.00 86.62 102 THR A N 1
ATOM 758 C CA . THR A 1 102 ? -27.327 -12.353 2.609 1.00 86.62 102 THR A CA 1
ATOM 759 C C . THR A 1 102 ? -27.098 -13.560 3.528 1.00 86.62 102 THR A C 1
ATOM 761 O O . THR A 1 102 ? -26.701 -13.369 4.669 1.00 86.62 102 THR A O 1
ATOM 764 N N . ALA A 1 103 ? -27.404 -14.786 3.094 1.00 89.06 103 ALA A N 1
ATOM 765 C CA . ALA A 1 103 ? -27.114 -16.014 3.836 1.00 89.06 103 ALA A CA 1
ATOM 766 C C . ALA A 1 103 ? -26.021 -16.868 3.168 1.00 89.06 103 ALA A C 1
ATOM 768 O O . ALA A 1 103 ? -25.755 -17.976 3.633 1.00 89.06 103 ALA A O 1
ATOM 769 N N . THR A 1 104 ? -25.448 -16.395 2.057 1.00 93.69 104 THR A N 1
ATOM 770 C CA . THR A 1 104 ? -24.472 -17.124 1.243 1.00 93.69 104 THR A CA 1
ATOM 771 C C . THR A 1 104 ? -23.049 -16.718 1.617 1.00 93.69 104 THR A C 1
ATOM 773 O O . THR A 1 104 ? -22.696 -15.549 1.482 1.00 93.69 104 THR A O 1
ATOM 776 N N . THR A 1 105 ? -22.240 -17.689 2.035 1.00 91.31 105 THR A N 1
ATOM 777 C CA . THR A 1 105 ? -20.831 -17.515 2.431 1.00 91.31 105 THR A CA 1
ATOM 778 C C . THR A 1 105 ? -19.951 -18.595 1.798 1.00 91.31 105 THR A C 1
ATOM 780 O O . THR A 1 105 ? -20.471 -19.588 1.285 1.00 91.31 105 THR A O 1
ATOM 783 N N . GLU A 1 106 ? -18.630 -18.436 1.808 1.00 91.69 106 GLU A N 1
ATOM 784 C CA . GLU A 1 106 ? -17.688 -19.497 1.419 1.00 91.69 106 GLU A CA 1
ATOM 785 C C . GLU A 1 106 ? -17.292 -20.378 2.621 1.00 91.69 106 GLU A C 1
ATOM 787 O O . GLU A 1 106 ? -17.252 -19.921 3.759 1.00 91.69 106 GLU A O 1
ATOM 792 N N . LEU A 1 107 ? -17.022 -21.667 2.374 1.00 90.06 107 LEU A N 1
ATOM 793 C CA . LEU A 1 107 ? -16.878 -22.707 3.410 1.00 90.06 107 LEU A CA 1
ATOM 794 C C . LEU A 1 107 ? -15.758 -22.481 4.442 1.00 90.06 107 LEU A C 1
ATOM 796 O O . LEU A 1 107 ? -15.878 -22.994 5.551 1.00 90.06 107 LEU A O 1
ATOM 800 N N . VAL A 1 108 ? -14.669 -21.801 4.072 1.00 87.44 108 VAL A N 1
ATOM 801 C CA . VAL A 1 108 ? -13.471 -21.651 4.924 1.00 87.44 108 VAL A CA 1
ATOM 802 C C . VAL A 1 108 ? -13.207 -20.206 5.331 1.00 87.44 108 VAL A C 1
ATOM 804 O O . VAL A 1 108 ? -12.827 -19.966 6.469 1.00 87.44 108 VAL A O 1
ATOM 807 N N . THR A 1 109 ? -13.426 -19.246 4.433 1.00 82.50 109 THR A N 1
ATOM 808 C CA . THR A 1 109 ? -13.242 -17.815 4.728 1.00 82.50 109 THR A CA 1
ATOM 809 C C . THR A 1 109 ? -14.424 -17.225 5.507 1.00 82.50 109 THR A C 1
ATOM 811 O O . THR A 1 109 ? -14.319 -16.138 6.069 1.00 82.50 109 THR A O 1
ATOM 814 N N . GLU A 1 110 ? -15.576 -17.911 5.483 1.00 85.75 110 GLU A N 1
ATOM 815 C CA . GLU A 1 110 ? -16.895 -17.459 5.955 1.00 85.75 110 GLU A CA 1
ATOM 816 C C . GLU A 1 110 ? -17.374 -16.117 5.351 1.00 85.75 110 GLU A C 1
ATOM 818 O O . GLU A 1 110 ? -18.454 -15.627 5.686 1.00 85.75 110 GLU A O 1
ATOM 823 N N . GLN A 1 111 ? -16.639 -15.567 4.378 1.00 84.00 111 GLN A N 1
ATOM 824 C CA . GLN A 1 111 ? -16.959 -14.318 3.694 1.00 84.00 111 GLN A CA 1
ATOM 825 C C . GLN A 1 111 ? -18.082 -14.492 2.670 1.00 84.00 111 GLN A C 1
ATOM 827 O O . GLN A 1 111 ? -18.319 -15.580 2.137 1.00 84.00 111 GLN A O 1
ATOM 832 N N . VAL A 1 112 ? -18.762 -13.389 2.347 1.00 85.75 112 VAL A N 1
ATOM 833 C CA . VAL A 1 112 ? -19.698 -13.334 1.214 1.00 85.75 112 VAL A CA 1
ATOM 834 C C . VAL A 1 112 ? -18.897 -13.455 -0.089 1.00 85.75 112 VAL A C 1
ATOM 836 O O . VAL A 1 112 ? -17.982 -12.655 -0.288 1.00 85.75 112 VAL A O 1
ATOM 839 N N . PRO A 1 113 ? -19.245 -14.366 -1.020 1.00 89.00 113 PRO A N 1
ATOM 840 C CA . PRO A 1 113 ? -18.512 -14.490 -2.273 1.00 89.00 113 PRO A CA 1
ATOM 841 C C . PRO A 1 113 ? -18.484 -13.178 -3.068 1.00 89.00 113 PRO A C 1
ATOM 843 O O . PRO A 1 113 ? -19.495 -12.466 -3.179 1.00 89.00 113 PRO A O 1
ATOM 846 N N . TYR A 1 114 ? -17.326 -12.859 -3.650 1.00 85.00 114 TYR A N 1
ATOM 847 C CA . TYR A 1 114 ? -17.181 -11.660 -4.474 1.00 85.00 114 TYR A CA 1
ATOM 848 C C . TYR A 1 114 ? -18.002 -11.766 -5.764 1.00 85.00 114 TYR A C 1
ATOM 850 O O . TYR A 1 114 ? -18.794 -10.862 -6.031 1.00 85.00 114 TYR A O 1
ATOM 858 N N . ALA A 1 115 ? -17.933 -12.901 -6.466 1.00 89.56 115 ALA A N 1
ATOM 859 C CA . ALA A 1 115 ? -18.828 -13.216 -7.580 1.00 89.56 115 ALA A CA 1
ATOM 860 C C . ALA A 1 115 ? -20.284 -13.348 -7.097 1.00 89.56 115 ALA A C 1
ATOM 862 O O . ALA A 1 115 ? -20.561 -14.088 -6.151 1.00 89.56 115 ALA A O 1
ATOM 863 N N . LYS A 1 116 ? -21.233 -12.650 -7.726 1.00 90.69 116 LYS A N 1
ATOM 864 C CA . LYS A 1 116 ? -22.646 -12.610 -7.295 1.00 90.69 116 LYS A CA 1
ATOM 865 C C . LYS A 1 116 ? -23.493 -13.690 -7.955 1.00 90.69 116 LYS A C 1
ATOM 867 O O . LYS A 1 116 ? -24.482 -14.147 -7.367 1.00 90.69 116 LYS A O 1
ATOM 872 N N . SER A 1 117 ? -23.085 -14.149 -9.130 1.00 93.50 117 SER A N 1
ATOM 873 C CA . SER A 1 117 ? -23.679 -15.251 -9.866 1.00 93.50 117 SER A CA 1
ATOM 874 C C . SER A 1 117 ? -22.601 -16.119 -10.513 1.00 93.50 117 SER A C 1
ATOM 876 O O . SER A 1 117 ? -21.639 -15.634 -11.090 1.00 93.50 117 SER A O 1
ATOM 878 N N . MET A 1 118 ? -22.816 -17.430 -10.499 1.00 95.81 118 MET A N 1
ATOM 879 C CA . MET A 1 118 ? -22.098 -18.383 -11.347 1.00 95.81 118 MET A CA 1
ATOM 880 C C . MET A 1 118 ? -23.114 -19.295 -12.034 1.00 95.81 118 MET A C 1
ATOM 882 O O . MET A 1 118 ? -24.228 -19.490 -11.533 1.00 95.81 118 MET A O 1
ATOM 886 N N . MET A 1 119 ? -22.775 -19.853 -13.192 1.00 96.12 119 MET A N 1
ATOM 887 C CA . MET A 1 119 ? -23.717 -20.653 -13.974 1.00 96.12 119 MET A CA 1
ATOM 888 C C . MET A 1 119 ? -23.068 -21.831 -14.698 1.00 96.12 119 MET A C 1
ATOM 890 O O . MET A 1 119 ? -21.862 -21.883 -14.877 1.00 96.12 119 MET A O 1
ATOM 894 N N . ALA A 1 120 ? -23.894 -22.791 -15.105 1.00 96.50 120 ALA A N 1
ATOM 895 C CA . ALA A 1 120 ? -23.494 -23.913 -15.942 1.00 96.50 120 ALA A CA 1
ATOM 896 C C . ALA A 1 120 ? -24.632 -24.290 -16.899 1.00 96.50 120 ALA A C 1
ATOM 898 O O . ALA A 1 120 ? -25.810 -24.309 -16.518 1.00 96.50 120 ALA A O 1
ATOM 899 N N . ILE A 1 121 ? -24.292 -24.644 -18.135 1.00 94.88 121 ILE A N 1
ATOM 900 C CA . ILE A 1 121 ? -25.245 -25.201 -19.095 1.00 94.88 121 ILE A CA 1
ATOM 901 C C . ILE A 1 121 ? -25.478 -26.702 -18.837 1.00 94.88 121 ILE A C 1
ATOM 903 O O . ILE A 1 121 ? -24.552 -27.466 -18.570 1.00 94.88 121 ILE A O 1
ATOM 907 N N . VAL A 1 122 ? -26.739 -27.142 -18.900 1.00 95.19 122 VAL A N 1
ATOM 908 C CA . VAL A 1 122 ? -27.154 -28.520 -18.580 1.00 95.19 122 VAL A CA 1
ATOM 909 C C . VAL A 1 122 ? -28.004 -29.100 -19.703 1.00 95.19 122 VAL A C 1
ATOM 911 O O . VAL A 1 122 ? -29.104 -28.620 -19.971 1.00 95.19 122 VAL A O 1
ATOM 914 N N . SER A 1 123 ? -27.545 -30.176 -20.335 1.00 94.44 123 SER A N 1
ATOM 915 C CA . SER A 1 123 ? -28.329 -30.910 -21.336 1.00 94.44 123 SER A CA 1
ATOM 916 C C . SER A 1 123 ? -29.459 -31.731 -20.699 1.00 94.44 123 SER A C 1
ATOM 918 O O . SER A 1 123 ? -29.336 -32.232 -19.578 1.00 94.44 123 SER A O 1
ATOM 920 N N . ARG A 1 124 ? -30.551 -31.978 -21.440 1.00 93.62 124 ARG A N 1
ATOM 921 C CA . ARG A 1 124 ? -31.614 -32.907 -21.007 1.00 93.62 124 ARG A CA 1
ATOM 922 C C . ARG A 1 124 ? -31.049 -34.292 -20.685 1.00 93.62 124 ARG A C 1
ATOM 924 O O . ARG A 1 124 ? -31.505 -34.912 -19.732 1.00 93.62 124 ARG A O 1
ATOM 931 N N . ALA A 1 125 ? -30.043 -34.751 -21.432 1.00 92.69 125 ALA A N 1
ATOM 932 C CA . ALA A 1 125 ? -29.396 -36.035 -21.189 1.00 92.69 125 ALA A CA 1
ATOM 933 C C . ALA A 1 125 ? -28.813 -36.123 -19.767 1.00 92.69 125 ALA A C 1
ATOM 935 O O . ALA A 1 125 ? -29.103 -37.094 -19.074 1.00 92.69 125 ALA A O 1
ATOM 936 N N . GLN A 1 126 ? -28.093 -35.088 -19.304 1.00 92.44 126 GLN A N 1
ATOM 937 C CA . GLN A 1 126 ? -27.573 -34.998 -17.928 1.00 92.44 126 GLN A CA 1
ATOM 938 C C . GLN A 1 126 ? -28.694 -34.968 -16.875 1.00 92.44 126 GLN A C 1
ATOM 940 O O . GLN A 1 126 ? -28.562 -35.587 -15.818 1.00 92.44 126 GLN A O 1
ATOM 945 N N . VAL A 1 127 ? -29.820 -34.297 -17.160 1.00 92.56 127 VAL A N 1
ATOM 946 C CA . VAL A 1 127 ? -31.007 -34.329 -16.284 1.00 92.56 127 VAL A CA 1
ATOM 947 C C . VAL A 1 127 ? -31.571 -35.747 -16.186 1.00 92.56 127 VAL A C 1
ATOM 949 O O . VAL A 1 127 ? -31.826 -36.234 -15.088 1.00 92.56 127 VAL A O 1
ATOM 952 N N . GLU A 1 128 ? -31.761 -36.426 -17.318 1.00 93.25 128 GLU A N 1
ATOM 953 C CA . GLU A 1 128 ? -32.413 -37.738 -17.374 1.00 93.25 128 GLU A CA 1
ATOM 954 C C . GLU A 1 128 ? -31.533 -38.883 -16.839 1.00 93.25 128 GLU A C 1
ATOM 956 O O . GLU A 1 128 ? -32.063 -39.871 -16.320 1.00 93.25 128 GLU A O 1
ATOM 961 N N . SER A 1 129 ? -30.203 -38.745 -16.898 1.00 90.38 129 SER A N 1
ATOM 962 C CA . SER A 1 129 ? -29.241 -39.659 -16.265 1.00 90.38 129 SER A CA 1
ATOM 963 C C . SER A 1 129 ? -29.017 -39.393 -14.771 1.00 90.38 129 SER A C 1
ATOM 965 O O . SER A 1 129 ? -28.450 -40.252 -14.094 1.00 90.38 129 SER A O 1
ATOM 967 N N . ASN A 1 130 ? -29.480 -38.254 -14.237 1.00 89.81 130 ASN A N 1
ATOM 968 C CA . ASN A 1 130 ? -29.083 -37.713 -12.927 1.00 89.81 130 ASN A CA 1
ATOM 969 C C . ASN A 1 130 ? -27.556 -37.512 -12.809 1.00 89.81 130 ASN A C 1
ATOM 971 O O . ASN A 1 130 ? -26.962 -37.820 -11.773 1.00 89.81 130 ASN A O 1
ATOM 975 N N . SER A 1 131 ? -26.908 -37.036 -13.877 1.00 87.94 131 SER A N 1
ATOM 976 C CA . SER A 1 131 ? -25.483 -36.685 -13.837 1.00 87.94 131 SER A CA 1
ATOM 977 C C . SER A 1 131 ? -25.225 -35.531 -12.863 1.00 87.94 131 SER A C 1
ATOM 979 O O . SER A 1 131 ? -26.086 -34.667 -12.669 1.00 87.94 131 SER A O 1
ATOM 981 N N . LYS A 1 132 ? -24.021 -35.496 -12.275 1.00 89.69 132 LYS A N 1
ATOM 982 C CA . LYS A 1 132 ? -23.534 -34.295 -11.586 1.00 89.69 132 LYS A CA 1
ATOM 983 C C . LYS A 1 132 ? -23.370 -33.152 -12.594 1.00 89.69 132 LYS A C 1
ATOM 985 O O . LYS A 1 132 ? -23.000 -33.405 -13.740 1.00 89.69 132 LYS A O 1
ATOM 990 N N . VAL A 1 133 ? -23.615 -31.920 -12.152 1.00 92.25 133 VAL A N 1
ATOM 991 C CA . VAL A 1 133 ? -23.178 -30.700 -12.849 1.00 92.25 133 VAL A CA 1
ATOM 992 C C . VAL A 1 133 ? -22.683 -29.699 -11.820 1.00 92.25 133 VAL A C 1
ATOM 994 O O . VAL A 1 133 ? -23.412 -29.391 -10.876 1.00 92.25 133 VAL A O 1
ATOM 997 N N . ASN A 1 134 ? -21.474 -29.188 -12.016 1.00 93.75 134 ASN A N 1
ATOM 998 C CA . ASN A 1 134 ? -20.810 -28.290 -11.085 1.00 93.75 134 ASN A CA 1
ATOM 999 C C . ASN A 1 134 ? -20.763 -26.862 -11.640 1.00 93.75 134 ASN A C 1
ATOM 1001 O O . ASN A 1 134 ? -20.682 -26.633 -12.848 1.00 93.75 134 ASN A O 1
ATOM 1005 N N . VAL A 1 135 ? -20.864 -25.899 -10.732 1.00 95.56 135 VAL A N 1
ATOM 1006 C CA . VAL A 1 135 ? -20.902 -24.470 -11.028 1.00 95.56 135 VAL A CA 1
ATOM 1007 C C . VAL A 1 135 ? -19.608 -23.856 -10.505 1.00 95.56 135 VAL A C 1
ATOM 1009 O O . VAL A 1 135 ? -19.375 -23.832 -9.297 1.00 95.56 135 VAL A O 1
ATOM 1012 N N . THR A 1 136 ? -18.761 -23.417 -11.426 1.00 95.31 136 THR A N 1
ATOM 1013 C CA . THR A 1 136 ? -17.409 -22.906 -11.182 1.00 95.31 136 THR A CA 1
ATOM 1014 C C . THR A 1 136 ? -17.161 -21.679 -12.069 1.00 95.31 136 THR A C 1
ATOM 1016 O O . THR A 1 136 ? -17.931 -21.441 -13.010 1.00 95.31 136 THR A O 1
ATOM 1019 N N . PRO A 1 137 ? -16.080 -20.917 -11.831 1.00 95.06 137 PRO A N 1
ATOM 1020 C CA . PRO A 1 137 ? -15.574 -19.919 -12.773 1.00 95.06 137 PRO A CA 1
ATOM 1021 C C . PRO A 1 137 ? -15.483 -20.446 -14.216 1.00 95.06 137 PRO A C 1
ATOM 1023 O O . PRO A 1 137 ? -16.013 -19.818 -15.128 1.00 95.06 137 PRO A O 1
ATOM 1026 N N . PHE A 1 138 ? -14.942 -21.654 -14.426 1.00 94.06 138 PHE A N 1
ATOM 1027 C CA . PHE A 1 138 ? -14.846 -22.265 -15.759 1.00 94.06 138 PHE A CA 1
ATOM 1028 C C . PHE A 1 138 ? -16.187 -22.637 -16.394 1.00 94.06 138 PHE A C 1
ATOM 1030 O O . PHE A 1 138 ? -16.393 -22.360 -17.575 1.00 94.06 138 PHE A O 1
ATOM 1037 N N . SER A 1 139 ? -17.115 -23.259 -15.655 1.00 95.00 139 SER A N 1
ATOM 1038 C CA . SER A 1 139 ? -18.424 -23.581 -16.241 1.00 95.00 139 SER A CA 1
ATOM 1039 C C . SER A 1 139 ? -19.264 -22.327 -16.496 1.00 95.00 139 SER A C 1
ATOM 1041 O O . SER A 1 139 ? -20.084 -22.324 -17.419 1.00 95.00 139 SER A O 1
ATOM 1043 N N . THR A 1 140 ? -18.984 -21.240 -15.770 1.00 96.12 140 THR A N 1
ATOM 1044 C CA . THR A 1 140 ? -19.537 -19.903 -16.018 1.00 96.12 140 THR A CA 1
ATOM 1045 C C . THR A 1 140 ? -18.958 -19.308 -17.301 1.00 96.12 140 THR A C 1
ATOM 1047 O O . THR A 1 140 ? -19.739 -18.984 -18.193 1.00 96.12 140 THR A O 1
ATOM 1050 N N . LEU A 1 141 ? -17.627 -19.270 -17.451 1.00 94.88 141 LEU A N 1
ATOM 1051 C CA . LEU A 1 141 ? -16.917 -18.820 -18.660 1.00 94.88 141 LEU A CA 1
ATOM 1052 C C . LEU A 1 141 ? -17.433 -19.542 -19.920 1.00 94.88 141 LEU A C 1
ATOM 1054 O O . LEU A 1 141 ? -17.915 -18.903 -20.854 1.00 94.88 141 LEU A O 1
ATOM 1058 N N . LEU A 1 142 ? -17.471 -20.882 -19.884 1.00 95.00 142 LEU A N 1
ATOM 1059 C CA . LEU A 1 142 ? -18.018 -21.727 -20.955 1.00 95.00 142 LEU A CA 1
ATOM 1060 C C . LEU A 1 142 ? -19.473 -21.377 -21.288 1.00 95.00 142 LEU A C 1
ATOM 1062 O O . LEU A 1 142 ? -19.873 -21.367 -22.450 1.00 95.00 142 LEU A O 1
ATOM 1066 N N . THR A 1 143 ? -20.287 -21.089 -20.273 1.00 95.31 143 THR A N 1
ATOM 1067 C CA . THR A 1 143 ? -21.695 -20.740 -20.481 1.00 95.31 143 THR A CA 1
ATOM 1068 C C . THR A 1 143 ? -21.855 -19.346 -21.092 1.00 95.31 143 THR A C 1
ATOM 1070 O O . THR A 1 143 ? -22.748 -19.167 -21.919 1.00 95.31 143 THR A O 1
ATOM 1073 N N . HIS A 1 144 ? -20.996 -18.381 -20.746 1.00 95.38 144 HIS A N 1
ATOM 1074 C CA . HIS A 1 144 ? -20.978 -17.064 -21.385 1.00 95.38 144 HIS A CA 1
ATOM 1075 C C . HIS A 1 144 ? -20.573 -17.158 -22.861 1.00 95.38 144 HIS A C 1
ATOM 1077 O O . HIS A 1 144 ? -21.316 -16.656 -23.700 1.00 95.38 144 HIS A O 1
ATOM 1083 N N . MET A 1 145 ? -19.497 -17.879 -23.196 1.00 94.12 145 MET A N 1
ATOM 1084 C CA . MET A 1 145 ? -19.079 -18.100 -24.593 1.00 94.12 145 MET A CA 1
ATOM 1085 C C . MET A 1 145 ? -20.191 -18.751 -25.426 1.00 94.12 145 MET A C 1
ATOM 1087 O O . MET A 1 145 ? -20.569 -18.253 -26.482 1.00 94.12 145 MET A O 1
ATOM 1091 N N . VAL A 1 146 ? -20.822 -19.802 -24.893 1.00 93.50 146 VAL A N 1
ATOM 1092 C CA . VAL A 1 146 ? -21.971 -20.453 -25.541 1.00 93.50 146 VAL A CA 1
ATOM 1093 C C . VAL A 1 146 ? -23.153 -19.491 -25.714 1.00 93.50 146 VAL A C 1
ATOM 1095 O O . VAL A 1 146 ? -23.872 -19.582 -26.704 1.00 93.50 146 VAL A O 1
ATOM 1098 N N . ILE A 1 147 ? -23.394 -18.568 -24.779 1.00 92.38 147 ILE A N 1
ATOM 1099 C CA . ILE A 1 147 ? -24.432 -17.539 -24.930 1.00 92.38 147 ILE A CA 1
ATOM 1100 C C . ILE A 1 147 ? -24.067 -16.544 -26.040 1.00 92.38 147 ILE A C 1
ATOM 1102 O O . ILE A 1 147 ? -24.945 -16.205 -26.833 1.00 92.38 147 ILE A O 1
ATOM 1106 N N . ILE A 1 148 ? -22.804 -16.126 -26.123 1.00 91.06 148 ILE A N 1
ATOM 1107 C CA . ILE A 1 148 ? -22.276 -15.208 -27.141 1.00 91.06 148 ILE A CA 1
ATOM 1108 C C . ILE A 1 148 ? -22.448 -15.809 -28.547 1.00 91.06 148 ILE A C 1
ATOM 1110 O O . ILE A 1 148 ? -23.098 -15.200 -29.398 1.00 91.06 148 ILE A O 1
ATOM 1114 N N . ASP A 1 149 ? -22.043 -17.061 -28.764 1.00 90.06 149 ASP A N 1
ATOM 1115 C CA . ASP A 1 149 ? -22.242 -17.744 -30.052 1.00 90.06 149 ASP A CA 1
ATOM 1116 C C . ASP A 1 149 ? -23.730 -17.925 -30.415 1.00 90.06 149 ASP A C 1
ATOM 1118 O O . ASP A 1 149 ? -24.116 -17.884 -31.586 1.00 90.06 149 ASP A O 1
ATOM 1122 N N . LEU A 1 150 ? -24.609 -18.101 -29.417 1.00 89.88 150 LEU A N 1
ATOM 1123 C CA . LEU A 1 150 ? -26.061 -18.189 -29.631 1.00 89.88 150 LEU A CA 1
ATOM 1124 C C . LEU A 1 150 ? -26.722 -16.841 -29.963 1.00 89.88 150 LEU A C 1
ATOM 1126 O O . LEU A 1 150 ? -27.864 -16.863 -30.452 1.00 89.88 150 LEU A O 1
ATOM 1130 N N . VAL A 1 151 ? -26.061 -15.714 -29.667 1.00 88.69 151 VAL A N 1
ATOM 1131 C CA . VAL A 1 151 ? -26.444 -14.365 -30.118 1.00 88.69 151 VAL A CA 1
ATOM 1132 C C . VAL A 1 151 ? -26.039 -14.173 -31.579 1.00 88.69 151 VAL A C 1
ATOM 1134 O O . VAL A 1 151 ? -26.877 -13.744 -32.376 1.00 88.69 151 VAL A O 1
ATOM 1137 N N . ASP A 1 152 ? -24.807 -14.544 -31.930 1.00 85.62 152 ASP A N 1
ATOM 1138 C CA . ASP A 1 152 ? -24.235 -14.312 -33.261 1.00 85.62 152 ASP A CA 1
ATOM 1139 C C . ASP A 1 152 ? -24.818 -15.237 -34.340 1.00 85.62 152 ASP A C 1
ATOM 1141 O O . ASP A 1 152 ? -25.164 -14.772 -35.430 1.00 85.62 152 ASP A O 1
ATOM 1145 N N . ASP A 1 153 ? -25.010 -16.528 -34.039 1.00 86.69 153 ASP A N 1
ATOM 1146 C CA . ASP A 1 153 ? -25.669 -17.474 -34.942 1.00 86.69 153 ASP A CA 1
ATOM 1147 C C . ASP A 1 153 ? -26.970 -18.045 -34.350 1.00 86.69 153 ASP A C 1
ATOM 1149 O O . ASP A 1 153 ? -27.013 -18.982 -33.543 1.00 86.69 153 ASP A O 1
ATOM 1153 N N . SER A 1 154 ? -28.090 -17.514 -34.850 1.00 81.06 154 SER A N 1
ATOM 1154 C CA . SER A 1 154 ? -29.447 -17.956 -34.511 1.00 81.06 154 SER A CA 1
ATOM 1155 C C . SER A 1 154 ? -29.763 -19.424 -34.858 1.00 81.06 154 SER A C 1
ATOM 1157 O O . SER A 1 154 ? -30.688 -19.988 -34.265 1.00 81.06 154 SER A O 1
ATOM 1159 N N . ASP A 1 155 ? -29.003 -20.045 -35.767 1.00 84.56 155 ASP A N 1
ATOM 1160 C CA . ASP A 1 155 ? -29.128 -21.450 -36.177 1.00 84.56 155 ASP A CA 1
ATOM 1161 C C . ASP A 1 155 ? -28.093 -22.376 -35.486 1.00 84.56 155 ASP A C 1
ATOM 1163 O O . ASP A 1 155 ? -28.198 -23.601 -35.614 1.00 84.56 155 ASP A O 1
ATOM 1167 N N . ALA A 1 156 ? -27.157 -21.830 -34.690 1.00 84.81 156 ALA A N 1
ATOM 1168 C CA . ALA A 1 156 ? -26.079 -22.585 -34.041 1.00 84.81 156 ALA A CA 1
ATOM 1169 C C . ALA A 1 156 ? -26.576 -23.774 -33.205 1.00 84.81 156 ALA A C 1
ATOM 1171 O O . ALA A 1 156 ? -27.565 -23.698 -32.463 1.00 84.81 156 ALA A O 1
ATOM 1172 N N . ILE A 1 157 ? -25.852 -24.891 -33.278 1.00 89.31 157 ILE A N 1
ATOM 1173 C CA . ILE A 1 157 ? -26.164 -26.098 -32.512 1.00 89.31 157 ILE A CA 1
ATOM 1174 C C . ILE A 1 157 ? -25.393 -26.042 -31.194 1.00 89.31 157 ILE A C 1
ATOM 1176 O O . ILE A 1 157 ? -24.173 -26.155 -31.203 1.00 89.31 157 ILE A O 1
ATOM 1180 N N . VAL A 1 158 ? -26.112 -25.951 -30.069 1.00 89.50 158 VAL A N 1
ATOM 1181 C CA . VAL A 1 158 ? -25.538 -25.804 -28.711 1.00 89.50 158 VAL A CA 1
ATOM 1182 C C . VAL A 1 158 ? -24.416 -26.810 -28.409 1.00 89.50 158 VAL A C 1
ATOM 1184 O O . VAL A 1 158 ? -23.419 -26.442 -27.810 1.00 89.50 158 VAL A O 1
ATOM 1187 N N . SER A 1 159 ? -24.524 -28.066 -28.858 1.00 88.88 159 SER A N 1
ATOM 1188 C CA . SER A 1 159 ? -23.474 -29.075 -28.635 1.00 88.88 159 SER A CA 1
ATOM 1189 C C . SER A 1 159 ? -22.196 -28.880 -29.459 1.00 88.88 159 SER A C 1
ATOM 1191 O O . SER A 1 159 ? -21.209 -29.527 -29.137 1.00 88.88 159 SER A O 1
ATOM 1193 N N . SER A 1 160 ? -22.230 -28.094 -30.543 1.00 90.94 160 SER A N 1
ATOM 1194 C CA . SER A 1 160 ? -21.031 -27.746 -31.323 1.00 90.94 160 SER A CA 1
ATOM 1195 C C . SER A 1 160 ? -20.291 -26.626 -30.615 1.00 90.94 160 SER A C 1
ATOM 1197 O O . SER A 1 160 ? -19.205 -26.858 -30.114 1.00 90.94 160 SER A O 1
ATOM 1199 N N . ILE A 1 161 ? -20.963 -25.490 -30.416 1.00 92.31 161 ILE A N 1
ATOM 1200 C CA . ILE A 1 161 ? -20.394 -24.311 -29.751 1.00 92.31 161 ILE A CA 1
ATOM 1201 C C . ILE A 1 161 ? -19.922 -24.609 -28.318 1.00 92.31 161 ILE A C 1
ATOM 1203 O O . ILE A 1 161 ? -18.935 -24.054 -27.868 1.00 92.31 161 ILE A O 1
ATOM 1207 N N . MET A 1 162 ? -20.552 -25.554 -27.604 1.00 91.44 162 MET A N 1
ATOM 1208 C CA . MET A 1 162 ? -20.036 -26.048 -26.317 1.00 91.44 162 MET A CA 1
ATOM 1209 C C . MET A 1 162 ? -18.702 -26.802 -26.423 1.00 91.44 162 MET A C 1
ATOM 1211 O O . MET A 1 162 ? -17.967 -26.837 -25.444 1.00 91.44 162 MET A O 1
ATOM 1215 N N . ALA A 1 163 ? -18.432 -27.476 -27.541 1.00 90.06 163 ALA A N 1
ATOM 1216 C CA . ALA A 1 163 ? -17.161 -28.150 -27.790 1.00 90.06 163 ALA A CA 1
ATOM 1217 C C . ALA A 1 163 ? -16.108 -27.145 -28.275 1.00 90.06 163 ALA A C 1
ATOM 1219 O O . ALA A 1 163 ? -15.008 -27.135 -27.739 1.00 90.06 163 ALA A O 1
ATOM 1220 N N . ASP A 1 164 ? -16.492 -26.262 -29.198 1.00 90.06 164 ASP A N 1
ATOM 1221 C CA . ASP A 1 164 ? -15.633 -25.214 -29.754 1.00 90.06 164 ASP A CA 1
ATOM 1222 C C . ASP A 1 164 ? -15.168 -24.244 -28.632 1.00 90.06 164 ASP A C 1
ATOM 1224 O O . ASP A 1 164 ? -13.975 -24.011 -28.445 1.00 90.06 164 ASP A O 1
ATOM 1228 N N . ALA A 1 165 ? -16.084 -23.787 -27.767 1.00 91.94 165 ALA A N 1
ATOM 1229 C CA . ALA A 1 165 ? -15.751 -22.964 -26.599 1.00 91.94 165 ALA A CA 1
ATOM 1230 C C . ALA A 1 165 ? -14.944 -23.712 -25.518 1.00 91.94 165 ALA A C 1
ATOM 1232 O O . ALA A 1 165 ? -14.146 -23.096 -24.815 1.00 91.94 165 ALA A O 1
ATOM 1233 N N . LEU A 1 166 ? -15.126 -25.031 -25.367 1.00 90.94 166 LEU A N 1
ATOM 1234 C CA . LEU A 1 166 ? -14.312 -25.841 -24.451 1.00 90.94 166 LEU A CA 1
ATOM 1235 C C . LEU A 1 166 ? -12.862 -25.946 -24.944 1.00 90.94 166 LEU A C 1
ATOM 1237 O O . LEU A 1 166 ? -11.945 -25.832 -24.133 1.00 90.94 166 LEU A O 1
ATOM 1241 N N . GLU A 1 167 ? -12.663 -26.134 -26.250 1.00 89.19 167 GLU A N 1
ATOM 1242 C CA . GLU A 1 167 ? -11.343 -26.153 -26.891 1.00 89.19 167 GLU A CA 1
ATOM 1243 C C . GLU A 1 167 ? -10.624 -24.812 -26.683 1.00 89.19 167 GLU A C 1
ATOM 1245 O O . GLU A 1 167 ? -9.516 -24.799 -26.145 1.00 89.19 167 GLU A O 1
ATOM 1250 N N . ASN A 1 168 ? -11.295 -23.688 -26.967 1.00 88.69 168 ASN A N 1
ATOM 1251 C CA . ASN A 1 168 ? -10.749 -22.346 -26.736 1.00 88.69 168 ASN A CA 1
ATOM 1252 C C . ASN A 1 168 ? -10.368 -22.107 -25.263 1.00 88.69 168 ASN A C 1
ATOM 1254 O O . ASN A 1 168 ? -9.242 -21.700 -24.995 1.00 88.69 168 ASN A O 1
ATOM 1258 N N . ILE A 1 169 ? -11.254 -22.404 -24.299 1.00 90.12 169 ILE A N 1
ATOM 1259 C CA . ILE A 1 169 ? -10.964 -22.218 -22.861 1.00 90.12 169 ILE A CA 1
ATOM 1260 C C . ILE A 1 169 ? -9.729 -23.006 -22.430 1.00 90.12 169 ILE A C 1
ATOM 1262 O O . ILE A 1 169 ? -8.889 -22.477 -21.703 1.00 90.12 169 ILE A O 1
ATOM 1266 N N . LEU A 1 170 ? -9.623 -24.270 -22.846 1.00 87.44 170 LEU A N 1
ATOM 1267 C CA . LEU A 1 170 ? -8.493 -25.122 -22.480 1.00 87.44 170 LEU A CA 1
ATOM 1268 C C . LEU A 1 170 ? -7.192 -24.656 -23.153 1.00 87.44 170 LEU A C 1
ATOM 1270 O O . LEU A 1 170 ? -6.129 -24.771 -22.545 1.00 87.44 170 LEU A O 1
ATOM 1274 N N . ALA A 1 171 ? -7.277 -24.089 -24.360 1.00 81.50 171 ALA A N 1
ATOM 1275 C CA . ALA A 1 171 ? -6.135 -23.577 -25.113 1.00 81.50 171 ALA A CA 1
ATOM 1276 C C . ALA A 1 171 ? -5.606 -22.209 -24.632 1.00 81.50 171 ALA A C 1
ATOM 1278 O O . ALA A 1 171 ? -4.410 -21.959 -24.796 1.00 81.50 171 ALA A O 1
ATOM 1279 N N . THR A 1 172 ? -6.452 -21.337 -24.065 1.00 80.56 172 THR A N 1
ATOM 1280 C CA . THR A 1 172 ? -6.069 -19.974 -23.632 1.00 80.56 172 THR A CA 1
ATOM 1281 C C . THR A 1 172 ? -5.845 -19.864 -22.122 1.00 80.56 172 THR A C 1
ATOM 1283 O O . THR A 1 172 ? -4.763 -19.486 -21.675 1.00 80.56 172 THR A O 1
ATOM 1286 N N . VAL A 1 173 ? -6.847 -20.231 -21.318 1.00 82.00 173 VAL A N 1
ATOM 1287 C CA . VAL A 1 173 ? -6.883 -20.036 -19.854 1.00 82.00 173 VAL A CA 1
ATOM 1288 C C . VAL A 1 173 ? -7.077 -21.352 -19.095 1.00 82.00 173 VAL A C 1
ATOM 1290 O O . VAL A 1 173 ? -7.562 -21.375 -17.968 1.00 82.00 173 VAL A O 1
ATOM 1293 N N . GLY A 1 174 ? -6.701 -22.476 -19.707 1.00 79.44 174 GLY A N 1
ATOM 1294 C CA . GLY A 1 174 ? -6.876 -23.812 -19.139 1.00 79.44 174 GLY A CA 1
ATOM 1295 C C . GLY A 1 174 ? -5.902 -24.179 -18.014 1.00 79.44 174 GLY A C 1
ATOM 1296 O O . GLY A 1 174 ? -6.105 -25.214 -17.389 1.00 79.44 174 GLY A O 1
ATOM 1297 N N . PHE A 1 175 ? -4.850 -23.387 -17.761 1.00 78.44 175 PHE A N 1
ATOM 1298 C CA . PHE A 1 175 ? -3.776 -23.656 -16.780 1.00 78.44 175 PHE A CA 1
ATOM 1299 C C . PHE A 1 175 ? -3.283 -25.119 -16.805 1.00 78.44 175 PHE A C 1
ATOM 1301 O O . PHE A 1 175 ? -3.348 -25.843 -15.809 1.00 78.44 175 PHE A O 1
ATOM 1308 N N . ASN A 1 176 ? -2.835 -25.585 -17.977 1.00 73.69 176 ASN A N 1
ATOM 1309 C CA . ASN A 1 176 ? -2.353 -26.956 -18.211 1.00 73.69 176 ASN A CA 1
ATOM 1310 C C . ASN A 1 176 ? -3.362 -28.090 -17.905 1.00 73.69 176 ASN A C 1
ATOM 1312 O O . ASN A 1 176 ? -2.981 -29.258 -17.745 1.00 73.69 176 ASN A O 1
ATOM 1316 N N . LEU A 1 177 ? -4.666 -27.795 -17.880 1.00 79.06 177 LEU A N 1
ATOM 1317 C CA . LEU A 1 177 ? -5.695 -28.819 -18.050 1.00 79.06 177 LEU A CA 1
ATOM 1318 C C . LEU A 1 177 ? -5.624 -29.390 -19.471 1.00 79.06 177 LEU A C 1
ATOM 1320 O O . LEU A 1 177 ? -5.510 -28.663 -20.450 1.00 79.06 177 LEU A O 1
ATOM 1324 N N . ASN A 1 178 ? -5.691 -30.717 -19.587 1.00 76.44 178 ASN A N 1
ATOM 1325 C CA . ASN A 1 178 ? -5.659 -31.373 -20.894 1.00 76.44 178 ASN A CA 1
ATOM 1326 C C . ASN A 1 178 ? -6.943 -31.096 -21.698 1.00 76.44 178 ASN A C 1
ATOM 1328 O O . ASN A 1 178 ? -8.009 -30.930 -21.113 1.00 76.44 178 ASN A O 1
ATOM 1332 N N . GLU A 1 179 ? -6.860 -31.179 -23.029 1.00 74.25 179 GLU A N 1
ATOM 1333 C CA . GLU A 1 179 ? -7.980 -31.013 -23.984 1.00 74.25 179 GLU A CA 1
ATOM 1334 C C . GLU A 1 179 ? -9.207 -31.914 -23.709 1.00 74.25 179 GLU A C 1
ATOM 1336 O O . GLU A 1 179 ? -10.283 -31.707 -24.264 1.00 74.25 179 GLU A O 1
ATOM 1341 N N . THR A 1 180 ? -9.070 -32.939 -22.858 1.00 76.38 180 THR A N 1
ATOM 1342 C CA . THR A 1 180 ? -10.157 -33.850 -22.463 1.00 76.38 180 THR A CA 1
ATOM 1343 C C . THR A 1 180 ? -10.721 -33.576 -21.061 1.00 76.38 180 THR A C 1
ATOM 1345 O O . THR A 1 180 ? -11.483 -34.394 -20.539 1.00 76.38 180 THR A O 1
ATOM 1348 N N . ALA A 1 181 ? -10.352 -32.456 -20.430 1.00 81.75 181 ALA A N 1
ATOM 1349 C CA . ALA A 1 181 ? -10.791 -32.092 -19.089 1.00 81.75 181 ALA A CA 1
ATOM 1350 C C . ALA A 1 181 ? -12.289 -31.736 -19.045 1.00 81.75 181 ALA A C 1
ATOM 1352 O O . ALA A 1 181 ? -12.791 -30.909 -19.804 1.00 81.75 181 ALA A O 1
ATOM 1353 N N . ASP A 1 182 ? -13.017 -32.352 -18.112 1.00 84.50 182 ASP A N 1
ATOM 1354 C CA . ASP A 1 182 ? -14.456 -32.142 -17.942 1.00 84.50 182 ASP A CA 1
ATOM 1355 C C . ASP A 1 182 ? -14.743 -30.970 -16.992 1.00 84.50 182 ASP A C 1
ATOM 1357 O O . ASP A 1 182 ? -14.946 -31.160 -15.791 1.00 84.50 182 ASP A O 1
ATOM 1361 N N . LEU A 1 183 ? -14.818 -29.757 -17.548 1.00 85.88 183 LEU A N 1
ATOM 1362 C CA . LEU A 1 183 ? -15.126 -28.529 -16.800 1.00 85.88 183 LEU A CA 1
ATOM 1363 C C . LEU A 1 183 ? -16.556 -28.490 -16.209 1.00 85.88 183 LEU A C 1
ATOM 1365 O O . LEU A 1 183 ? -16.872 -27.577 -15.445 1.00 85.88 183 LEU A O 1
ATOM 1369 N N . LEU A 1 184 ? -17.438 -29.440 -16.557 1.00 85.00 184 LEU A N 1
ATOM 1370 C CA . LEU A 1 184 ? -18.853 -29.444 -16.157 1.00 85.00 184 LEU A CA 1
ATOM 1371 C C . LEU A 1 184 ? -19.198 -30.489 -15.089 1.00 85.00 184 LEU A C 1
ATOM 1373 O O . LEU A 1 184 ? -20.112 -30.243 -14.296 1.00 85.00 184 LEU A O 1
ATOM 1377 N N . SER A 1 185 ? -18.542 -31.655 -15.062 1.00 84.25 185 SER A N 1
ATOM 1378 C CA . SER A 1 185 ? -18.872 -32.729 -14.109 1.00 84.25 185 SER A CA 1
ATOM 1379 C C . SER A 1 185 ? -17.703 -33.328 -13.316 1.00 84.25 185 SER A C 1
ATOM 1381 O O . SER A 1 185 ? -17.971 -34.041 -12.339 1.00 84.25 185 SER A O 1
ATOM 1383 N N . ALA A 1 186 ? -16.444 -32.967 -13.610 1.00 84.25 186 ALA A N 1
ATOM 1384 C CA . ALA A 1 186 ? -15.325 -33.216 -12.692 1.00 84.25 186 ALA A CA 1
ATOM 1385 C C . ALA A 1 186 ? -15.568 -32.498 -11.354 1.00 84.25 186 ALA A C 1
ATOM 1387 O O . ALA A 1 186 ? -16.119 -31.396 -11.335 1.00 84.25 186 ALA A O 1
ATOM 1388 N N . SER A 1 187 ? -15.220 -33.125 -10.225 1.00 85.00 187 SER A N 1
ATOM 1389 C CA . SER A 1 187 ? -15.532 -32.587 -8.891 1.00 85.00 187 SER A CA 1
ATOM 1390 C C . SER A 1 187 ? -14.512 -31.511 -8.487 1.00 85.00 187 SER A C 1
ATOM 1392 O O . SER A 1 187 ? -13.351 -31.854 -8.290 1.00 85.00 187 SER A O 1
ATOM 1394 N N . PRO A 1 188 ? -14.909 -30.236 -8.300 1.00 85.62 188 PRO A N 1
ATOM 1395 C CA . PRO A 1 188 ? -14.014 -29.207 -7.759 1.00 85.62 188 PRO A CA 1
ATOM 1396 C C . PRO A 1 188 ? -13.785 -29.319 -6.233 1.00 85.62 188 PRO A C 1
ATOM 1398 O O . PRO A 1 188 ? -12.924 -28.624 -5.691 1.00 85.62 188 PRO A O 1
ATOM 1401 N N . LEU A 1 189 ? -14.545 -30.166 -5.516 1.00 85.88 189 LEU A N 1
ATOM 1402 C CA . LEU A 1 189 ? -14.327 -30.451 -4.089 1.00 85.88 189 LEU A CA 1
ATOM 1403 C C . LEU A 1 189 ? -13.360 -31.621 -3.856 1.00 85.88 189 LEU A C 1
ATOM 1405 O O . LEU A 1 189 ? -13.724 -32.791 -4.019 1.00 85.88 189 LEU A O 1
ATOM 1409 N N . ILE A 1 190 ? -12.175 -31.299 -3.336 1.00 82.38 190 ILE A N 1
ATOM 1410 C CA . ILE A 1 190 ? -11.133 -32.256 -2.941 1.00 82.38 190 ILE A CA 1
ATOM 1411 C C . ILE A 1 190 ? -11.616 -33.101 -1.752 1.00 82.38 190 ILE A C 1
ATOM 1413 O O . ILE A 1 190 ? -11.566 -32.672 -0.603 1.00 82.38 190 ILE A O 1
ATOM 1417 N N . THR A 1 191 ? -12.143 -34.301 -2.022 1.00 71.62 191 THR A N 1
ATOM 1418 C CA . THR A 1 191 ? -12.792 -35.138 -0.987 1.00 71.62 191 THR A CA 1
ATOM 1419 C C . THR A 1 191 ? -12.470 -36.639 -1.037 1.00 71.62 191 THR A C 1
ATOM 1421 O O . THR A 1 191 ? -12.776 -37.338 -0.071 1.00 71.62 191 THR A O 1
ATOM 1424 N N . ASP A 1 192 ? -11.819 -37.143 -2.092 1.00 66.06 192 ASP A N 1
ATOM 1425 C CA . ASP A 1 192 ? -11.413 -38.552 -2.253 1.00 66.06 192 ASP A CA 1
ATOM 1426 C C . ASP A 1 192 ? -9.941 -38.624 -2.708 1.00 66.06 192 ASP A C 1
ATOM 1428 O O . ASP A 1 192 ? -9.478 -37.784 -3.479 1.00 66.06 192 ASP A O 1
ATOM 1432 N N . SER A 1 193 ? -9.189 -39.622 -2.237 1.00 59.56 193 SER A N 1
ATOM 1433 C CA . SER A 1 193 ? -7.789 -39.831 -2.624 1.00 59.56 193 SER A CA 1
ATOM 1434 C C . SER A 1 193 ? -7.627 -40.588 -3.948 1.00 59.56 193 SER A C 1
ATOM 1436 O O . SER A 1 193 ? -6.534 -40.606 -4.511 1.00 59.56 193 SER A O 1
ATOM 1438 N N . ALA A 1 194 ? -8.694 -41.199 -4.480 1.00 55.84 194 ALA A N 1
ATOM 1439 C CA . ALA A 1 194 ? -8.640 -41.990 -5.713 1.00 55.84 194 ALA A CA 1
ATOM 1440 C C . ALA A 1 194 ? -8.467 -41.161 -7.005 1.00 55.84 194 ALA A C 1
ATOM 1442 O O . ALA A 1 194 ? -7.952 -41.686 -7.994 1.00 55.84 194 ALA A O 1
ATOM 1443 N N . THR A 1 195 ? -8.889 -39.894 -7.003 1.00 64.50 195 THR A N 1
ATOM 1444 C CA . THR A 1 195 ? -8.859 -38.957 -8.150 1.00 64.50 195 THR A CA 1
ATOM 1445 C C . THR A 1 195 ? -8.048 -37.690 -7.856 1.00 64.50 195 THR A C 1
ATOM 1447 O O . THR A 1 195 ? -8.087 -36.724 -8.616 1.00 64.50 195 THR A O 1
ATOM 1450 N N . LEU A 1 196 ? -7.267 -37.705 -6.768 1.00 69.50 196 LEU A N 1
ATOM 1451 C CA . LEU A 1 196 ? -6.684 -36.512 -6.156 1.00 69.50 196 LEU A CA 1
ATOM 1452 C C . LEU A 1 196 ? -5.924 -35.607 -7.138 1.00 69.50 196 LEU A C 1
ATOM 1454 O O . LEU A 1 196 ? -6.124 -34.401 -7.108 1.00 69.50 196 LEU A O 1
ATOM 1458 N N . GLN A 1 197 ? -5.100 -36.162 -8.034 1.00 71.06 197 GLN A N 1
ATOM 1459 C CA . GLN A 1 197 ? -4.311 -35.352 -8.974 1.00 71.06 197 GLN A CA 1
ATOM 1460 C C . GLN A 1 197 ? -5.164 -34.594 -10.004 1.00 71.06 197 GLN A C 1
ATOM 1462 O O . GLN A 1 197 ? -4.852 -33.446 -10.311 1.00 71.06 197 GLN A O 1
ATOM 1467 N N . SER A 1 198 ? -6.219 -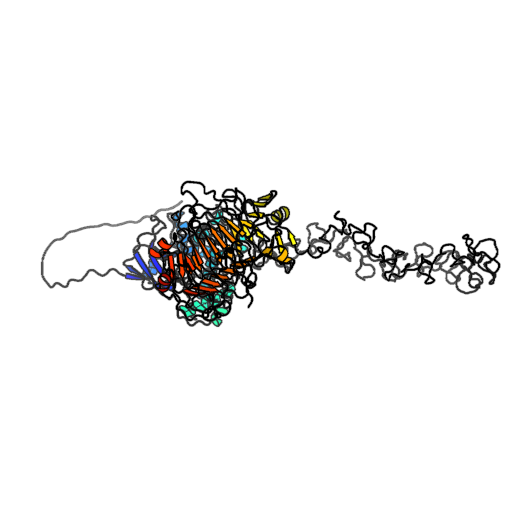35.210 -10.550 1.00 72.44 198 SER A N 1
ATOM 1468 C CA . SER A 1 198 ? -7.067 -34.560 -11.561 1.00 72.44 198 SER A CA 1
ATOM 1469 C C . SER A 1 198 ? -7.988 -33.519 -10.939 1.00 72.44 198 SER A C 1
ATOM 1471 O O . SER A 1 198 ? -8.123 -32.420 -11.474 1.00 72.44 198 SER A O 1
ATOM 1473 N N . ASP A 1 199 ? -8.576 -33.853 -9.791 1.00 78.25 199 ASP A N 1
ATOM 1474 C CA . ASP A 1 199 ? -9.513 -32.977 -9.088 1.00 78.25 199 ASP A CA 1
ATOM 1475 C C . ASP A 1 199 ? -8.770 -31.755 -8.522 1.00 78.25 199 ASP A C 1
ATOM 1477 O O . ASP A 1 199 ? -9.264 -30.631 -8.601 1.00 78.25 199 ASP A O 1
ATOM 1481 N N . PHE A 1 200 ? -7.537 -31.954 -8.036 1.00 79.31 200 PHE A N 1
ATOM 1482 C CA . PHE A 1 200 ? -6.664 -30.877 -7.574 1.00 79.31 200 PHE A CA 1
ATOM 1483 C C . PHE A 1 200 ? -6.234 -29.941 -8.705 1.00 79.31 200 PHE A C 1
ATOM 1485 O O . PHE A 1 200 ? -6.428 -28.737 -8.566 1.00 79.31 200 PHE A O 1
ATOM 1492 N N . ARG A 1 201 ? -5.752 -30.458 -9.849 1.00 79.81 201 ARG A N 1
ATOM 1493 C CA . ARG A 1 201 ? -5.399 -29.615 -11.011 1.00 79.81 201 ARG A CA 1
ATOM 1494 C C . ARG A 1 201 ? -6.586 -28.777 -11.493 1.00 79.81 201 ARG A C 1
ATOM 1496 O O . ARG A 1 201 ? -6.443 -27.573 -11.680 1.00 79.81 201 ARG A O 1
ATOM 1503 N N . PHE A 1 202 ? -7.770 -29.383 -11.629 1.00 85.75 202 PHE A N 1
ATOM 1504 C CA . PHE A 1 202 ? -8.986 -28.652 -12.009 1.00 85.75 202 PHE A CA 1
ATOM 1505 C C . PHE A 1 202 ? -9.347 -27.566 -10.994 1.00 85.75 202 PHE A C 1
ATOM 1507 O O . PHE A 1 202 ? -9.697 -26.451 -11.382 1.00 85.75 202 PHE A O 1
ATOM 1514 N N . ARG A 1 203 ? -9.224 -27.855 -9.694 1.00 86.44 203 ARG A N 1
ATOM 1515 C CA . ARG A 1 203 ? -9.532 -26.869 -8.663 1.00 86.44 203 ARG A CA 1
ATOM 1516 C C . ARG A 1 203 ? -8.506 -25.735 -8.589 1.00 86.44 203 ARG A C 1
ATOM 1518 O O . ARG A 1 203 ? -8.922 -24.588 -8.459 1.00 86.44 203 ARG A O 1
ATOM 1525 N N . GLN A 1 204 ? -7.212 -26.030 -8.710 1.00 83.25 204 GLN A N 1
ATOM 1526 C CA . GLN A 1 204 ? -6.155 -25.017 -8.775 1.00 83.25 204 GLN A CA 1
ATOM 1527 C C . GLN A 1 204 ? -6.377 -24.060 -9.948 1.00 83.25 204 GLN A C 1
ATOM 1529 O O . GLN A 1 204 ? -6.447 -22.854 -9.740 1.00 83.25 204 GLN A O 1
ATOM 1534 N N . ALA A 1 205 ? -6.577 -24.599 -11.155 1.00 85.75 205 ALA A N 1
ATOM 1535 C CA . ALA A 1 205 ? -6.883 -23.816 -12.350 1.00 85.75 205 ALA A CA 1
ATOM 1536 C C . ALA A 1 205 ? -8.141 -22.946 -12.158 1.00 85.75 205 ALA A C 1
ATOM 1538 O O . ALA A 1 205 ? -8.168 -21.772 -12.524 1.00 85.75 205 ALA A O 1
ATOM 1539 N N . SER A 1 206 ? -9.185 -23.511 -11.538 1.00 89.62 206 SER A N 1
ATOM 1540 C CA . SER A 1 206 ? -10.444 -22.804 -11.300 1.00 89.62 206 SER A CA 1
ATOM 1541 C C . SER A 1 206 ? -10.315 -21.647 -10.306 1.00 89.62 206 SER A C 1
ATOM 1543 O O . SER A 1 206 ? -11.059 -20.678 -10.442 1.00 89.62 206 SER A O 1
ATOM 1545 N N . GLU A 1 207 ? -9.420 -21.737 -9.316 1.00 88.25 207 GLU A N 1
ATOM 1546 C CA . GLU A 1 207 ? -9.147 -20.625 -8.396 1.00 88.25 207 GLU A CA 1
ATOM 1547 C C . GLU A 1 207 ? -8.135 -19.628 -8.959 1.00 88.25 207 GLU A C 1
ATOM 1549 O O . GLU A 1 207 ? -8.322 -18.432 -8.754 1.00 88.25 207 GLU A O 1
ATOM 1554 N N . ALA A 1 208 ? -7.146 -20.068 -9.743 1.00 86.50 208 ALA A N 1
ATOM 1555 C CA . ALA A 1 208 ? -6.249 -19.166 -10.464 1.00 86.50 208 ALA A CA 1
ATOM 1556 C C . ALA A 1 208 ? -7.044 -18.195 -11.356 1.00 86.50 208 ALA A C 1
ATOM 1558 O O . ALA A 1 208 ? -6.885 -16.982 -11.229 1.00 86.50 208 ALA A O 1
ATOM 1559 N N . LEU A 1 209 ? -7.990 -18.710 -12.157 1.00 88.81 209 LEU A N 1
ATOM 1560 C CA . LEU A 1 209 ? -8.909 -17.890 -12.958 1.00 88.81 209 LEU A CA 1
ATOM 1561 C C . LEU A 1 209 ? -9.686 -16.872 -12.104 1.00 88.81 209 LEU A C 1
ATOM 1563 O O . LEU A 1 209 ? -9.812 -15.706 -12.475 1.00 88.81 209 LEU A O 1
ATOM 1567 N N . ALA A 1 210 ? -10.211 -17.306 -10.955 1.00 89.75 210 ALA A N 1
ATOM 1568 C CA . ALA A 1 210 ? -11.025 -16.460 -10.088 1.00 89.75 210 ALA A CA 1
ATOM 1569 C C . ALA A 1 210 ? -10.215 -15.380 -9.354 1.00 89.75 210 ALA A C 1
ATOM 1571 O O . ALA A 1 210 ? -10.768 -14.327 -9.035 1.00 89.75 210 ALA A O 1
ATOM 1572 N N . VAL A 1 211 ? -8.945 -15.648 -9.052 1.00 87.19 211 VAL A N 1
ATOM 1573 C CA . VAL A 1 211 ? -8.024 -14.724 -8.377 1.00 87.19 211 VAL A CA 1
ATOM 1574 C C . VAL A 1 211 ? -7.442 -13.716 -9.368 1.00 87.19 211 VAL A C 1
ATOM 1576 O O . VAL A 1 211 ? -7.437 -12.528 -9.065 1.00 87.19 211 VAL A O 1
ATOM 1579 N N . ILE A 1 212 ? -7.052 -14.144 -10.575 1.00 83.31 212 ILE A N 1
ATOM 1580 C CA . ILE A 1 212 ? -6.619 -13.239 -11.657 1.00 83.31 212 ILE A CA 1
ATOM 1581 C C . ILE A 1 212 ? -7.720 -12.218 -11.964 1.00 83.31 212 ILE A C 1
ATOM 1583 O O . ILE A 1 212 ? -7.485 -11.016 -11.887 1.00 83.31 212 ILE A O 1
ATOM 1587 N N . LEU A 1 213 ? -8.946 -12.684 -12.224 1.00 85.44 213 LEU A N 1
ATOM 1588 C CA . LEU A 1 213 ? -10.081 -11.799 -12.500 1.00 85.44 213 LEU A CA 1
ATOM 1589 C C . LEU A 1 213 ? -10.423 -10.877 -11.324 1.00 85.44 213 LEU A C 1
ATOM 1591 O O . LEU A 1 213 ? -10.812 -9.737 -11.554 1.00 85.44 213 LEU A O 1
ATOM 1595 N N . PHE A 1 214 ? -10.254 -11.329 -10.076 1.00 85.12 214 PHE A N 1
ATOM 1596 C CA . PHE A 1 214 ? -10.375 -10.444 -8.918 1.00 85.12 214 PHE A CA 1
ATOM 1597 C C . PHE A 1 214 ? -9.340 -9.312 -9.000 1.00 85.12 214 PHE A C 1
ATOM 1599 O O . PHE A 1 214 ? -9.737 -8.154 -9.095 1.00 85.12 214 PHE A O 1
ATOM 1606 N N . HIS A 1 215 ? -8.041 -9.626 -9.055 1.00 80.06 215 HIS A N 1
ATOM 1607 C CA . HIS A 1 215 ? -6.968 -8.618 -9.040 1.00 80.06 215 HIS A CA 1
ATOM 1608 C C . HIS A 1 215 ? -6.997 -7.666 -10.240 1.00 80.06 215 HIS A C 1
ATOM 1610 O O . HIS A 1 215 ? -6.733 -6.481 -10.067 1.00 80.06 215 HIS A O 1
ATOM 1616 N N . LEU A 1 216 ? -7.409 -8.131 -11.423 1.00 74.50 216 LEU A N 1
ATOM 1617 C CA . LEU A 1 216 ? -7.615 -7.266 -12.594 1.00 74.50 216 LEU A CA 1
ATOM 1618 C C . LEU A 1 216 ? -8.760 -6.256 -12.414 1.00 74.50 216 LEU A C 1
ATOM 1620 O O . LEU A 1 216 ? -8.725 -5.190 -13.022 1.00 74.50 216 LEU A O 1
ATOM 1624 N N . THR A 1 217 ? -9.762 -6.577 -11.588 1.00 74.31 217 THR A N 1
ATOM 1625 C CA . THR A 1 217 ? -10.884 -5.671 -11.273 1.00 74.31 217 THR A CA 1
ATOM 1626 C C . THR A 1 217 ? -10.641 -4.767 -10.064 1.00 74.31 217 THR A C 1
ATOM 1628 O O . THR A 1 217 ? -11.360 -3.778 -9.890 1.00 74.31 217 THR A O 1
ATOM 1631 N N . VAL A 1 218 ? -9.629 -5.047 -9.236 1.00 65.62 218 VAL A N 1
ATOM 1632 C CA . VAL A 1 218 ? -9.279 -4.200 -8.086 1.00 65.62 218 VAL A CA 1
ATOM 1633 C C . VAL A 1 218 ? -8.896 -2.795 -8.578 1.00 65.62 218 VAL A C 1
ATOM 1635 O O . VAL A 1 218 ? -8.088 -2.632 -9.488 1.00 65.62 218 VAL A O 1
ATOM 1638 N N . ASN A 1 219 ? -9.482 -1.769 -7.951 1.00 57.47 219 ASN A N 1
ATOM 1639 C CA . ASN A 1 219 ? -9.417 -0.340 -8.317 1.00 57.47 219 ASN A CA 1
ATOM 1640 C C . ASN A 1 219 ? -10.228 0.099 -9.560 1.00 57.47 219 ASN A C 1
ATOM 1642 O O . ASN A 1 219 ? -10.190 1.283 -9.907 1.00 57.47 219 ASN A O 1
ATOM 1646 N N . THR A 1 220 ? -11.004 -0.793 -10.183 1.00 67.94 220 THR A N 1
ATOM 1647 C CA . THR A 1 220 ? -11.818 -0.508 -11.385 1.00 67.94 220 THR A CA 1
ATOM 1648 C C . THR A 1 220 ? -13.310 -0.329 -11.044 1.00 67.94 220 THR A C 1
ATOM 1650 O O . THR A 1 220 ? -13.733 -0.643 -9.932 1.00 67.94 220 THR A O 1
ATOM 1653 N N . GLU A 1 221 ? -14.128 0.171 -11.982 1.00 74.44 221 GLU A N 1
ATOM 1654 C CA . GLU A 1 221 ? -15.603 0.165 -11.843 1.00 74.44 221 GLU A CA 1
ATOM 1655 C C . GLU A 1 221 ? -16.240 -1.184 -12.240 1.00 74.44 221 GLU A C 1
ATOM 1657 O O . GLU A 1 221 ? -17.423 -1.412 -11.984 1.00 74.44 221 GLU A O 1
ATOM 1662 N N . ILE A 1 222 ? -15.462 -2.085 -12.848 1.00 79.38 222 ILE A N 1
ATOM 1663 C CA . ILE A 1 222 ? -15.916 -3.376 -13.372 1.00 79.38 222 ILE A CA 1
ATOM 1664 C C . ILE A 1 222 ? -15.983 -4.376 -12.218 1.00 79.38 222 ILE A C 1
ATOM 1666 O O . ILE A 1 222 ? -15.003 -4.566 -11.500 1.00 79.38 222 ILE A O 1
ATOM 1670 N N . ASN A 1 223 ? -17.115 -5.059 -12.042 1.00 83.50 223 ASN A N 1
ATOM 1671 C CA . ASN A 1 223 ? -17.205 -6.131 -11.045 1.00 83.50 223 ASN A CA 1
ATOM 1672 C C . ASN A 1 223 ? -16.793 -7.502 -11.613 1.00 83.50 223 ASN A C 1
ATOM 1674 O O . ASN A 1 223 ? -16.706 -7.703 -12.822 1.00 83.50 223 ASN A O 1
ATOM 1678 N N . PHE A 1 224 ? -16.555 -8.478 -10.731 1.00 86.94 224 PHE A N 1
ATOM 1679 C CA . PHE A 1 224 ? -16.098 -9.814 -11.131 1.00 86.94 224 PHE A CA 1
ATOM 1680 C C . PHE A 1 224 ? -17.012 -10.499 -12.163 1.00 86.94 224 PHE A C 1
ATOM 1682 O O . PHE A 1 224 ? -16.515 -11.116 -13.103 1.00 86.94 224 PHE A O 1
ATOM 1689 N N . ASP A 1 225 ? -18.336 -10.409 -12.001 1.00 89.44 225 ASP A N 1
ATOM 1690 C CA . ASP A 1 225 ? -19.299 -11.037 -12.912 1.00 89.44 225 ASP A CA 1
ATOM 1691 C C . ASP A 1 225 ? -19.217 -10.409 -14.321 1.00 89.44 225 ASP A C 1
ATOM 1693 O O . ASP A 1 225 ? -19.328 -11.115 -15.323 1.00 89.44 225 ASP A O 1
ATOM 1697 N N . GLU A 1 226 ? -18.970 -9.097 -14.403 1.00 89.44 226 GLU A N 1
ATOM 1698 C CA . GLU A 1 226 ? -18.734 -8.368 -15.657 1.00 89.44 226 GLU A CA 1
ATOM 1699 C C . GLU A 1 226 ? -17.382 -8.711 -16.287 1.00 89.44 226 GLU A C 1
ATOM 1701 O O . GLU A 1 226 ? -17.324 -8.949 -17.492 1.00 89.44 226 GLU A O 1
ATOM 1706 N N . ALA A 1 227 ? -16.310 -8.798 -15.496 1.00 88.44 227 ALA A N 1
ATOM 1707 C CA . ALA A 1 227 ? -14.983 -9.165 -15.990 1.00 88.44 227 ALA A CA 1
ATOM 1708 C C . ALA A 1 227 ? -14.924 -10.619 -16.486 1.00 88.44 227 ALA A C 1
ATOM 1710 O O . ALA A 1 227 ? -14.323 -10.893 -17.521 1.00 88.44 227 ALA A O 1
ATOM 1711 N N . LEU A 1 228 ? -15.602 -11.550 -15.806 1.00 91.75 228 LEU A N 1
ATOM 1712 C CA . LEU A 1 228 ? -15.726 -12.941 -16.250 1.00 91.75 228 LEU A CA 1
ATOM 1713 C C . LEU A 1 228 ? -16.556 -13.063 -17.541 1.00 91.75 228 LEU A C 1
ATOM 1715 O O . LEU A 1 228 ? -16.256 -13.901 -18.391 1.00 91.75 228 LEU A O 1
ATOM 1719 N N . ALA A 1 229 ? -17.582 -12.221 -17.708 1.00 91.94 229 ALA A N 1
ATOM 1720 C CA . ALA A 1 229 ? -18.354 -12.145 -18.947 1.00 91.94 229 ALA A CA 1
ATOM 1721 C C . ALA A 1 229 ? -17.552 -11.513 -20.100 1.00 91.94 229 ALA A C 1
ATOM 1723 O O . ALA A 1 229 ? -17.644 -11.993 -21.226 1.00 91.94 229 ALA A O 1
ATOM 1724 N N . ALA A 1 230 ? -16.747 -10.485 -19.818 1.00 90.06 230 ALA A N 1
ATOM 1725 C CA . ALA A 1 230 ? -15.865 -9.837 -20.787 1.00 90.06 230 ALA A CA 1
ATOM 1726 C C . ALA A 1 230 ? -14.717 -10.757 -21.232 1.00 90.06 230 ALA A C 1
ATOM 1728 O O . ALA A 1 230 ? -14.424 -10.835 -22.419 1.00 90.06 230 ALA A O 1
ATOM 1729 N N . LEU A 1 231 ? -14.141 -11.545 -20.318 1.00 90.69 231 LEU A N 1
ATOM 1730 C CA . LEU A 1 231 ? -13.135 -12.556 -20.653 1.00 90.69 231 LEU A CA 1
ATOM 1731 C C . LEU A 1 231 ? -13.704 -13.665 -21.555 1.00 90.69 231 LEU A C 1
ATOM 1733 O O . LEU A 1 231 ? -13.008 -14.183 -22.422 1.00 90.69 231 LEU A O 1
ATOM 1737 N N . ALA A 1 232 ? -14.981 -14.020 -21.388 1.00 93.12 232 ALA A N 1
ATOM 1738 C CA . ALA A 1 232 ? -15.672 -14.917 -22.316 1.00 93.12 232 ALA A CA 1
ATOM 1739 C C . ALA A 1 232 ? -15.954 -14.274 -23.688 1.00 93.12 232 ALA A C 1
ATOM 1741 O O . ALA A 1 232 ? -16.142 -15.000 -24.662 1.00 93.12 232 ALA A O 1
ATOM 1742 N N . GLU A 1 233 ? -16.023 -12.943 -23.771 1.00 91.50 233 GLU A N 1
ATOM 1743 C CA . GLU A 1 233 ? -16.157 -12.206 -25.031 1.00 91.50 233 GLU A CA 1
ATOM 1744 C C . GLU A 1 233 ? -14.825 -12.167 -25.790 1.00 91.50 233 GLU A C 1
ATOM 1746 O O . GLU A 1 233 ? -14.809 -12.511 -26.970 1.00 91.50 233 GLU A O 1
ATOM 1751 N N . ASP A 1 234 ? -13.732 -11.884 -25.084 1.00 87.94 234 ASP A N 1
ATOM 1752 C CA . ASP A 1 234 ? -12.336 -11.930 -25.550 1.00 87.94 234 ASP A CA 1
ATOM 1753 C C . ASP A 1 234 ? -11.984 -13.336 -26.100 1.00 87.94 234 ASP A C 1
ATOM 1755 O O . ASP A 1 234 ? -11.905 -13.542 -27.308 1.00 87.94 234 ASP A O 1
ATOM 1759 N N . ILE A 1 235 ? -12.012 -14.374 -25.247 1.00 89.19 235 ILE A N 1
ATOM 1760 C CA . ILE A 1 235 ? -11.654 -15.773 -25.597 1.00 89.19 235 ILE A CA 1
ATOM 1761 C C . ILE A 1 235 ? -12.538 -16.396 -26.703 1.00 89.19 235 ILE A C 1
ATOM 1763 O O . ILE A 1 235 ? -12.225 -17.465 -27.244 1.00 89.19 235 ILE A O 1
ATOM 1767 N N . SER A 1 236 ? -13.664 -15.775 -27.067 1.00 89.06 236 SER A N 1
ATOM 1768 C CA . SER A 1 236 ? -14.595 -16.341 -28.053 1.00 89.06 236 SER A CA 1
ATOM 1769 C C . SER A 1 236 ? -14.019 -16.488 -29.466 1.00 89.06 236 SER A C 1
ATOM 1771 O O . SER A 1 236 ? -14.480 -17.366 -30.193 1.00 89.06 236 SER A O 1
ATOM 1773 N N . ASP A 1 237 ? -12.996 -15.718 -29.851 1.00 84.44 237 ASP A N 1
ATOM 1774 C CA . ASP A 1 237 ? -12.287 -15.915 -31.127 1.00 84.44 237 ASP A CA 1
ATOM 1775 C C . ASP A 1 237 ? -11.014 -16.782 -31.017 1.00 84.44 237 ASP A C 1
ATOM 1777 O O . ASP A 1 237 ? -10.405 -17.126 -32.034 1.00 84.44 237 ASP A O 1
ATOM 1781 N N . GLY A 1 238 ? -10.678 -17.223 -29.799 1.00 81.00 238 GLY A N 1
ATOM 1782 C CA . GLY A 1 238 ? -9.526 -18.071 -29.490 1.00 81.00 238 GLY A CA 1
ATOM 1783 C C . GLY A 1 238 ? -8.267 -17.311 -29.064 1.00 81.00 238 GLY A C 1
ATOM 1784 O O . GLY A 1 238 ? -7.234 -17.952 -28.855 1.00 81.00 238 GLY A O 1
ATOM 1785 N N . ILE A 1 239 ? -8.336 -15.985 -28.923 1.00 77.12 239 ILE A N 1
ATOM 1786 C CA . ILE A 1 239 ? -7.236 -15.113 -28.490 1.00 77.12 239 ILE A CA 1
ATOM 1787 C C . ILE A 1 239 ? -7.625 -14.425 -27.160 1.00 77.12 239 ILE A C 1
ATOM 1789 O O . ILE A 1 239 ? -8.770 -14.494 -26.721 1.00 77.12 239 ILE A O 1
ATOM 1793 N N . VAL A 1 240 ? -6.648 -13.862 -26.446 1.00 78.94 240 VAL A N 1
ATOM 1794 C CA . VAL A 1 240 ? -6.857 -12.947 -25.310 1.00 78.94 240 VAL A CA 1
ATOM 1795 C C . VAL A 1 240 ? -6.079 -11.681 -25.648 1.00 78.94 240 VAL A C 1
ATOM 1797 O O . VAL A 1 240 ? -4.871 -11.615 -25.428 1.00 78.94 240 VAL A O 1
ATOM 1800 N N . ASP A 1 241 ? -6.741 -10.717 -26.282 1.00 76.31 241 ASP A N 1
ATOM 1801 C CA . ASP A 1 241 ? -6.122 -9.470 -26.754 1.00 76.31 241 ASP A CA 1
ATOM 1802 C C . ASP A 1 241 ? -6.975 -8.223 -26.459 1.00 76.31 241 ASP A C 1
ATOM 1804 O O . ASP A 1 241 ? -6.693 -7.125 -26.949 1.00 76.31 241 ASP A O 1
ATOM 1808 N N . SER A 1 242 ? -7.973 -8.366 -25.578 1.00 81.12 242 SER A N 1
ATOM 1809 C CA . SER A 1 242 ? -8.999 -7.361 -25.252 1.00 81.12 242 SER A CA 1
ATOM 1810 C C . SER A 1 242 ? -9.940 -7.035 -26.414 1.00 81.12 242 SER A C 1
ATOM 1812 O O . SER A 1 242 ? -10.661 -6.029 -26.363 1.00 81.12 242 SER A O 1
ATOM 1814 N N . GLN A 1 243 ? -9.939 -7.845 -27.470 1.00 85.12 243 GLN A N 1
ATOM 1815 C CA . GLN A 1 243 ? -10.754 -7.662 -28.661 1.00 85.12 243 GLN A CA 1
ATOM 1816 C C . GLN A 1 243 ? -11.564 -8.926 -28.936 1.00 85.12 243 GLN A C 1
ATOM 1818 O O . GLN A 1 243 ? -11.425 -9.964 -28.306 1.00 85.12 243 GLN A O 1
ATOM 1823 N N . ARG A 1 244 ? -12.502 -8.801 -29.866 1.00 88.50 244 ARG A N 1
ATOM 1824 C CA . ARG A 1 244 ? -13.298 -9.906 -30.372 1.00 88.50 244 ARG A CA 1
ATOM 1825 C C . ARG A 1 244 ? -13.432 -9.733 -31.870 1.00 88.50 244 ARG A C 1
ATOM 1827 O O . ARG A 1 244 ? -14.105 -8.818 -32.342 1.00 88.50 244 ARG A O 1
ATOM 1834 N N . ASN A 1 245 ? -12.807 -10.619 -32.635 1.00 86.44 245 ASN A N 1
ATOM 1835 C CA . ASN A 1 245 ? -12.669 -10.525 -34.090 1.00 86.44 245 ASN A CA 1
ATOM 1836 C C . ASN A 1 245 ? -12.029 -9.192 -34.549 1.00 86.44 245 ASN A C 1
ATOM 1838 O O . ASN A 1 245 ? -12.356 -8.686 -35.627 1.00 86.44 245 ASN A O 1
ATOM 1842 N N . GLY A 1 246 ? -11.128 -8.624 -33.736 1.00 81.94 246 GLY A N 1
ATOM 1843 C CA . GLY A 1 246 ? -10.442 -7.351 -34.003 1.00 81.94 246 GLY A CA 1
ATOM 1844 C C . GLY A 1 246 ? -11.234 -6.077 -33.663 1.00 81.94 246 GLY A C 1
ATOM 1845 O O . GLY A 1 246 ? -10.847 -4.991 -34.091 1.00 81.94 246 GLY A O 1
ATOM 1846 N N . GLU A 1 247 ? -12.348 -6.186 -32.932 1.00 85.00 247 GLU A N 1
ATOM 1847 C CA . GLU A 1 247 ? -13.090 -5.047 -32.368 1.00 85.00 247 GLU A CA 1
ATOM 1848 C C . GLU A 1 247 ? -12.960 -5.055 -30.828 1.00 85.00 247 GLU A C 1
ATOM 1850 O O . GLU A 1 247 ? -13.150 -6.116 -30.235 1.00 85.00 247 GLU A O 1
ATOM 1855 N N . PRO A 1 248 ? -12.663 -3.932 -30.143 1.00 84.50 248 PRO A N 1
ATOM 1856 C CA . PRO A 1 248 ? -12.444 -3.925 -28.691 1.00 84.50 248 PRO A CA 1
ATOM 1857 C C . PRO A 1 248 ? -13.646 -4.401 -27.860 1.00 84.50 248 PRO A C 1
ATOM 1859 O O . PRO A 1 248 ? -14.770 -3.922 -28.044 1.00 84.50 248 PRO A O 1
ATOM 1862 N N . VAL A 1 249 ? -13.395 -5.264 -26.871 1.00 86.44 249 VAL A N 1
ATOM 1863 C CA . VAL A 1 249 ? -14.392 -5.687 -25.874 1.00 86.44 249 VAL A CA 1
ATOM 1864 C C . VAL A 1 249 ? -14.756 -4.483 -25.003 1.00 86.44 249 VAL A C 1
ATOM 1866 O O . VAL A 1 249 ? -13.919 -3.937 -24.286 1.00 86.44 249 VAL A O 1
ATOM 1869 N N . ALA A 1 250 ? -16.017 -4.046 -25.048 1.00 83.50 250 ALA A N 1
ATOM 1870 C CA . ALA A 1 250 ? -16.432 -2.746 -24.501 1.00 83.50 250 ALA A CA 1
ATOM 1871 C C . ALA A 1 250 ? -16.200 -2.581 -22.984 1.00 83.50 250 ALA A C 1
ATOM 1873 O O . ALA A 1 250 ? -15.992 -1.463 -22.510 1.00 83.50 250 ALA A O 1
ATOM 1874 N N . THR A 1 251 ? -16.224 -3.680 -22.228 1.00 79.94 251 THR A N 1
ATOM 1875 C CA . THR A 1 251 ? -15.890 -3.703 -20.795 1.00 79.94 251 THR A CA 1
ATOM 1876 C C . THR A 1 251 ? -14.385 -3.511 -20.579 1.00 79.94 251 THR A C 1
ATOM 1878 O O . THR A 1 251 ? -13.981 -2.705 -19.747 1.00 79.94 251 THR A O 1
ATOM 1881 N N . PHE A 1 252 ? -13.546 -4.181 -21.373 1.00 75.00 252 PHE A N 1
ATOM 1882 C CA . PHE A 1 252 ? -12.085 -4.077 -21.295 1.00 75.00 252 PHE A CA 1
ATOM 1883 C C . PHE A 1 252 ? -11.518 -2.817 -21.956 1.00 75.00 252 PHE A C 1
ATOM 1885 O O . PHE A 1 252 ? -10.418 -2.404 -21.616 1.00 75.00 252 PHE A O 1
ATOM 1892 N N . ALA A 1 253 ? -12.290 -2.103 -22.778 1.00 67.69 253 ALA A N 1
ATOM 1893 C CA . ALA A 1 253 ? -11.933 -0.758 -23.243 1.00 67.69 253 ALA A CA 1
ATOM 1894 C C . ALA A 1 253 ? -11.790 0.280 -22.101 1.00 67.69 253 ALA A C 1
ATOM 1896 O O . ALA A 1 253 ? -11.297 1.382 -22.333 1.00 67.69 253 ALA A O 1
ATOM 1897 N N . GLN A 1 254 ? -12.217 -0.057 -20.876 1.00 64.44 254 GLN A N 1
ATOM 1898 C CA . GLN A 1 254 ? -11.994 0.729 -19.653 1.00 64.44 254 GLN A CA 1
ATOM 1899 C C . GLN A 1 254 ? -10.737 0.283 -18.874 1.00 64.44 254 GLN A C 1
ATOM 1901 O O . GLN A 1 254 ? -10.383 0.905 -17.875 1.00 64.44 254 GLN A O 1
ATOM 1906 N N . LEU A 1 255 ? -10.060 -0.775 -19.335 1.00 62.53 255 LEU A N 1
ATOM 1907 C CA . LEU A 1 255 ? -8.811 -1.322 -18.806 1.00 62.53 255 LEU A CA 1
ATOM 1908 C C . LEU A 1 255 ? -7.717 -1.228 -19.882 1.00 62.53 255 LEU A C 1
ATOM 1910 O O . LEU A 1 255 ? -7.441 -2.222 -20.558 1.00 62.53 255 LEU A O 1
ATOM 1914 N N . PRO A 1 256 ? -7.081 -0.053 -20.068 1.00 53.16 256 PRO A N 1
ATOM 1915 C CA . PRO A 1 256 ? -5.894 0.021 -20.907 1.00 53.16 256 PRO A CA 1
ATOM 1916 C C . PRO A 1 256 ? -4.849 -0.989 -20.416 1.00 53.16 256 PRO A C 1
ATOM 1918 O O . PRO A 1 256 ? -4.643 -1.178 -19.208 1.00 53.16 256 PRO A O 1
ATOM 1921 N N . ASP A 1 257 ? -4.240 -1.649 -21.395 1.00 55.94 257 ASP A N 1
ATOM 1922 C CA . ASP A 1 257 ? -3.170 -2.625 -21.230 1.00 55.94 257 ASP A CA 1
ATOM 1923 C C . ASP A 1 257 ? -3.568 -3.872 -20.422 1.00 55.94 257 ASP A C 1
ATOM 1925 O O . ASP A 1 257 ? -2.754 -4.419 -19.685 1.00 55.94 257 ASP A O 1
ATOM 1929 N N . LEU A 1 258 ? -4.808 -4.369 -20.575 1.00 57.53 258 LEU A N 1
ATOM 1930 C CA . LEU A 1 258 ? -5.245 -5.645 -19.981 1.00 57.53 258 LEU A CA 1
ATOM 1931 C C . LEU A 1 258 ? -4.244 -6.780 -20.238 1.00 57.53 258 LEU A C 1
ATOM 1933 O O . LEU A 1 258 ? -3.968 -7.530 -19.313 1.00 57.53 258 LEU A O 1
ATOM 1937 N N . VAL A 1 259 ? -3.686 -6.889 -21.448 1.00 53.66 259 VAL A N 1
ATOM 1938 C CA . VAL A 1 259 ? -2.692 -7.922 -21.797 1.00 53.66 259 VAL A CA 1
ATOM 1939 C C . VAL A 1 259 ? -1.406 -7.745 -20.982 1.00 53.66 259 VAL A C 1
ATOM 1941 O O . VAL A 1 259 ? -0.980 -8.692 -20.328 1.00 53.66 259 VAL A O 1
ATOM 1944 N N . ALA A 1 260 ? -0.855 -6.527 -20.908 1.00 54.72 260 ALA A N 1
ATOM 1945 C CA . ALA A 1 260 ? 0.333 -6.248 -20.098 1.00 54.72 260 ALA A CA 1
ATOM 1946 C C . ALA A 1 260 ? 0.063 -6.432 -18.595 1.00 54.72 260 ALA A C 1
ATOM 1948 O O . ALA A 1 260 ? 0.895 -6.982 -17.887 1.00 54.72 260 ALA A O 1
ATOM 1949 N N . ARG A 1 261 ? -1.125 -6.058 -18.098 1.00 59.97 261 ARG A N 1
ATOM 1950 C CA . ARG A 1 261 ? -1.562 -6.343 -16.719 1.00 59.97 261 ARG A CA 1
ATOM 1951 C C . ARG A 1 261 ? -1.665 -7.849 -16.481 1.00 59.97 261 ARG A C 1
ATOM 1953 O O . ARG A 1 261 ? -1.167 -8.335 -15.478 1.00 59.97 261 ARG A O 1
ATOM 1960 N N . TRP A 1 262 ? -2.280 -8.593 -17.398 1.00 61.31 262 TRP A N 1
ATOM 1961 C CA . TRP A 1 262 ? -2.454 -10.048 -17.329 1.00 61.31 262 TRP A CA 1
ATOM 1962 C C . TRP A 1 262 ? -1.109 -10.792 -17.359 1.00 61.31 262 TRP A C 1
ATOM 1964 O O . TRP A 1 262 ? -0.972 -11.818 -16.695 1.00 61.31 262 TRP A O 1
ATOM 1974 N N . GLN A 1 263 ? -0.119 -10.262 -18.084 1.00 52.88 263 GLN A N 1
ATOM 1975 C CA . GLN A 1 263 ? 1.250 -10.784 -18.165 1.00 52.88 263 GLN A CA 1
ATOM 1976 C C . GLN A 1 263 ? 2.122 -10.377 -16.961 1.00 52.88 263 GLN A C 1
ATOM 1978 O O . GLN A 1 263 ? 2.810 -11.226 -16.405 1.00 52.88 263 GLN A O 1
ATOM 1983 N N . ALA A 1 264 ? 2.043 -9.125 -16.499 1.00 47.28 264 ALA A N 1
ATOM 1984 C CA . ALA A 1 264 ? 2.794 -8.614 -15.345 1.00 47.28 264 ALA A CA 1
ATOM 1985 C C . ALA A 1 264 ? 2.281 -9.137 -13.987 1.00 47.28 264 ALA A C 1
ATOM 1987 O O . ALA A 1 264 ? 2.942 -8.980 -12.958 1.00 47.28 264 ALA A O 1
ATOM 1988 N N . LEU A 1 265 ? 1.102 -9.769 -13.945 1.00 56.34 265 LEU A N 1
ATOM 1989 C CA . LEU A 1 265 ? 0.657 -10.500 -12.763 1.00 56.34 265 LEU A CA 1
ATOM 1990 C C . LEU A 1 265 ? 1.582 -11.700 -12.530 1.00 56.34 265 LEU A C 1
ATOM 1992 O O . LEU A 1 265 ? 1.447 -12.740 -13.171 1.00 56.34 265 LEU A O 1
ATOM 1996 N N . ALA A 1 266 ? 2.447 -11.601 -11.520 1.00 59.78 266 ALA A N 1
ATOM 1997 C CA . ALA A 1 266 ? 3.186 -12.730 -10.965 1.00 59.78 266 ALA A CA 1
ATOM 1998 C C . ALA A 1 266 ? 2.212 -13.734 -10.308 1.00 59.78 266 ALA A C 1
ATOM 2000 O O . ALA A 1 266 ? 2.087 -13.798 -9.086 1.00 59.78 266 ALA A O 1
ATOM 2001 N N . VAL A 1 267 ? 1.485 -14.513 -11.124 1.00 66.62 267 VAL A N 1
ATOM 2002 C CA . VAL A 1 267 ? 0.247 -15.221 -10.740 1.00 66.62 267 VAL A CA 1
ATOM 2003 C C . VAL A 1 267 ? 0.411 -16.061 -9.475 1.00 66.62 267 VAL A C 1
ATOM 2005 O O . VAL A 1 267 ? -0.485 -16.107 -8.639 1.00 66.62 267 VAL A O 1
ATOM 2008 N N . ARG A 1 268 ? 1.567 -16.712 -9.302 1.00 65.62 268 ARG A N 1
ATOM 2009 C CA . ARG A 1 268 ? 1.868 -17.558 -8.133 1.00 65.62 268 ARG A CA 1
ATOM 2010 C C . ARG A 1 268 ? 1.826 -16.790 -6.802 1.00 65.62 268 ARG A C 1
ATOM 2012 O O . ARG A 1 268 ? 1.493 -17.390 -5.787 1.00 65.62 268 ARG A O 1
ATOM 2019 N N . HIS A 1 269 ? 2.095 -15.487 -6.821 1.00 70.44 269 HIS A N 1
ATOM 2020 C CA . HIS A 1 269 ? 2.155 -14.608 -5.651 1.00 70.44 269 HIS A CA 1
ATOM 2021 C C . HIS A 1 269 ? 0.905 -13.731 -5.477 1.00 70.44 269 HIS A C 1
ATOM 2023 O O . HIS A 1 269 ? 0.879 -12.868 -4.605 1.00 70.44 269 HIS A O 1
ATOM 2029 N N . LEU A 1 270 ? -0.156 -13.957 -6.259 1.00 78.75 270 LEU A N 1
ATOM 2030 C CA . LEU A 1 270 ? -1.432 -13.279 -6.036 1.00 78.75 270 LEU A CA 1
ATOM 2031 C C . LEU A 1 270 ? -2.130 -13.843 -4.799 1.00 78.75 270 LEU A C 1
ATOM 2033 O O . LEU A 1 270 ? -2.362 -15.051 -4.706 1.00 78.75 270 LEU A O 1
ATOM 2037 N N . SER A 1 271 ? -2.499 -12.958 -3.874 1.00 84.88 271 SER A N 1
ATOM 2038 C CA . SER A 1 271 ? -3.281 -13.296 -2.684 1.00 84.88 271 SER A CA 1
ATOM 2039 C C . SER A 1 271 ? -4.679 -13.800 -3.048 1.00 84.88 271 SER A C 1
ATOM 2041 O O . SER A 1 271 ? -5.354 -13.232 -3.909 1.00 84.88 271 SER A O 1
ATOM 2043 N N . VAL A 1 272 ? -5.135 -14.848 -2.368 1.00 88.06 272 VAL A N 1
ATOM 2044 C CA . VAL A 1 272 ? -6.476 -15.428 -2.481 1.00 88.06 272 VAL A CA 1
ATOM 2045 C C . VAL A 1 272 ? -7.395 -14.700 -1.485 1.00 88.06 272 VAL A C 1
ATOM 2047 O O . VAL A 1 272 ? -7.217 -14.883 -0.281 1.00 88.06 272 VAL A O 1
ATOM 2050 N N . PRO A 1 273 ? -8.372 -13.883 -1.928 1.00 82.06 273 PRO A N 1
ATOM 2051 C CA . PRO A 1 273 ? -9.055 -12.940 -1.038 1.00 82.06 273 PRO A CA 1
ATOM 2052 C C . PRO A 1 273 ? -9.792 -13.580 0.149 1.00 82.06 273 PRO A C 1
ATOM 2054 O O . PRO A 1 273 ? -10.575 -14.515 -0.030 1.00 82.06 273 PRO A O 1
ATOM 2057 N N . GLY A 1 274 ? -9.604 -13.021 1.348 1.00 78.94 274 GLY A N 1
ATOM 2058 C CA . GLY A 1 274 ? -10.317 -13.405 2.574 1.00 78.94 274 GLY A CA 1
ATOM 2059 C C . GLY A 1 274 ? -9.818 -14.694 3.238 1.00 78.94 274 GLY A C 1
ATOM 2060 O O . GLY A 1 274 ? -10.522 -15.276 4.062 1.00 78.94 274 GLY A O 1
ATOM 2061 N N . THR A 1 275 ? -8.626 -15.160 2.876 1.00 83.56 275 THR A N 1
ATOM 2062 C CA . THR A 1 275 ? -7.982 -16.365 3.417 1.00 83.56 275 THR A CA 1
ATOM 2063 C C . THR A 1 275 ? -7.043 -16.095 4.596 1.00 83.56 275 THR A C 1
ATOM 2065 O O . THR A 1 275 ? -6.458 -17.042 5.111 1.00 83.56 275 THR A O 1
ATOM 2068 N N . SER A 1 276 ? -6.940 -14.852 5.071 1.00 76.50 276 SER A N 1
ATOM 2069 C CA . SER A 1 276 ? -6.131 -14.417 6.223 1.00 76.50 276 SER A CA 1
ATOM 2070 C C . SER A 1 276 ? -6.279 -15.250 7.498 1.00 76.50 276 SER A C 1
ATOM 2072 O O . SER A 1 276 ? -5.331 -15.384 8.262 1.00 76.50 276 SER A O 1
ATOM 2074 N N . LEU A 1 277 ? -7.434 -15.886 7.706 1.00 75.25 277 LEU A N 1
ATOM 2075 C CA . LEU A 1 277 ? -7.678 -16.832 8.804 1.00 75.25 277 LEU A CA 1
ATOM 2076 C C . LEU A 1 277 ? -6.896 -18.161 8.691 1.00 75.25 277 LEU A C 1
ATOM 2078 O O . LEU A 1 277 ? -6.972 -18.991 9.596 1.00 75.25 277 LEU A O 1
ATOM 2082 N N . LEU A 1 278 ? -6.193 -18.402 7.579 1.00 72.00 278 LEU A N 1
ATOM 2083 C CA . LEU A 1 278 ? -5.386 -19.604 7.330 1.00 72.00 278 LEU A CA 1
ATOM 2084 C C . LEU A 1 278 ? -3.893 -19.423 7.630 1.00 72.00 278 LEU A C 1
ATOM 2086 O O . LEU A 1 278 ? -3.141 -20.392 7.500 1.00 72.00 278 LEU A O 1
ATOM 2090 N N . THR A 1 279 ? -3.461 -18.221 8.011 1.00 60.09 279 THR A N 1
ATOM 2091 C CA . THR A 1 279 ? -2.062 -17.897 8.308 1.00 60.09 279 THR A CA 1
ATOM 2092 C C . THR A 1 279 ? -1.915 -17.364 9.728 1.00 60.09 279 THR A C 1
ATOM 2094 O O . THR A 1 279 ? -2.793 -16.683 10.253 1.00 60.09 279 THR A O 1
ATOM 2097 N N . ASP A 1 280 ? -0.773 -17.652 10.356 1.00 45.38 280 ASP A N 1
ATOM 2098 C CA . ASP A 1 280 ? -0.459 -17.129 11.690 1.00 45.38 280 ASP A CA 1
ATOM 2099 C C . ASP A 1 280 ? -0.091 -15.626 11.655 1.00 45.38 280 ASP A C 1
ATOM 2101 O O . ASP A 1 280 ? -0.071 -14.980 12.701 1.00 45.38 280 ASP A O 1
ATOM 2105 N N . ASP A 1 281 ? 0.199 -15.057 10.472 1.00 43.19 281 ASP A N 1
ATOM 2106 C CA . ASP A 1 281 ? 0.536 -13.637 10.273 1.00 43.19 281 ASP A CA 1
ATOM 2107 C C . ASP A 1 281 ? -0.644 -12.772 9.784 1.00 43.19 281 ASP A C 1
ATOM 2109 O O . ASP A 1 281 ? -0.493 -11.559 9.606 1.00 43.19 281 ASP A O 1
ATOM 2113 N N . GLY A 1 282 ? -1.826 -13.372 9.600 1.00 53.75 282 GLY A N 1
ATOM 2114 C CA . GLY A 1 282 ? -3.055 -12.676 9.216 1.00 53.75 282 GLY A CA 1
ATOM 2115 C C . GLY A 1 282 ? -3.068 -12.160 7.775 1.00 53.75 282 GLY A C 1
ATOM 2116 O O . GLY A 1 282 ? -3.883 -11.293 7.451 1.00 53.75 282 GLY A O 1
ATOM 2117 N N . LYS A 1 283 ? -2.183 -12.660 6.905 1.00 57.59 283 LYS A N 1
ATOM 2118 C CA . LYS A 1 283 ? -2.179 -12.349 5.468 1.00 57.59 283 LYS A CA 1
ATOM 2119 C C . LYS A 1 283 ? -3.000 -13.362 4.684 1.00 57.59 283 LYS A C 1
ATOM 2121 O O . LYS A 1 283 ? -2.973 -14.555 4.983 1.00 57.59 283 LYS A O 1
ATOM 2126 N N . ASP A 1 284 ? -3.684 -12.894 3.644 1.00 80.38 284 ASP A N 1
ATOM 2127 C CA . ASP A 1 284 ? -4.292 -13.778 2.648 1.00 80.38 284 ASP A CA 1
ATOM 2128 C C . ASP A 1 284 ? -3.208 -14.652 1.996 1.00 80.38 284 ASP A C 1
ATOM 2130 O O . ASP A 1 284 ? -2.181 -14.136 1.547 1.00 80.38 284 ASP A O 1
ATOM 2134 N N . ILE A 1 285 ? -3.447 -15.967 1.930 1.00 80.56 285 ILE A N 1
ATOM 2135 C CA . ILE A 1 285 ? -2.514 -16.916 1.317 1.00 80.56 285 ILE A CA 1
ATOM 2136 C C . ILE A 1 285 ? -2.327 -16.584 -0.160 1.00 80.56 285 ILE A C 1
ATOM 2138 O O . ILE A 1 285 ? -3.269 -16.167 -0.833 1.00 80.56 285 ILE A O 1
ATOM 2142 N N . THR A 1 286 ? -1.143 -16.824 -0.698 1.00 81.69 286 THR A N 1
ATOM 2143 C CA . THR A 1 286 ? -0.866 -16.667 -2.131 1.00 81.69 286 THR A CA 1
ATOM 2144 C C . THR A 1 286 ? -1.232 -17.929 -2.933 1.00 81.69 286 THR A C 1
ATOM 2146 O O . THR A 1 286 ? -1.499 -18.993 -2.367 1.00 81.69 286 THR A O 1
ATOM 2149 N N . LEU A 1 287 ? -1.326 -17.840 -4.265 1.00 80.00 287 LEU A N 1
ATOM 2150 C CA . LEU A 1 287 ? -1.744 -18.976 -5.108 1.00 80.00 287 LEU A CA 1
ATOM 2151 C C . LEU A 1 287 ? -0.772 -20.177 -5.079 1.00 80.00 287 LEU A C 1
ATOM 2153 O O . LEU A 1 287 ? -1.202 -21.314 -5.270 1.00 80.00 287 LEU A O 1
ATOM 2157 N N . ASP A 1 288 ? 0.509 -19.967 -4.782 1.00 77.62 288 ASP A N 1
ATOM 2158 C CA . ASP A 1 288 ? 1.474 -21.028 -4.450 1.00 77.62 288 ASP A CA 1
ATOM 2159 C C . ASP A 1 288 ? 1.158 -21.750 -3.119 1.00 77.62 288 ASP A C 1
ATOM 2161 O O . ASP A 1 288 ? 1.378 -22.957 -2.992 1.00 77.62 288 ASP A O 1
ATOM 2165 N N . GLN A 1 289 ? 0.565 -21.044 -2.155 1.00 80.38 289 GLN A N 1
ATOM 2166 C CA . GLN A 1 289 ? 0.105 -21.547 -0.857 1.00 80.38 289 GLN A CA 1
ATOM 2167 C C . GLN A 1 289 ? -1.307 -22.161 -0.898 1.00 80.38 289 GLN A C 1
ATOM 2169 O O . GLN A 1 289 ? -1.759 -22.728 0.101 1.00 80.38 289 GLN A O 1
ATOM 2174 N N . LEU A 1 290 ? -1.985 -22.152 -2.054 1.00 85.31 290 LEU A N 1
ATOM 2175 C CA . LEU A 1 290 ? -3.328 -22.712 -2.264 1.00 85.31 290 LEU A CA 1
ATOM 2176 C C . LEU A 1 290 ? -3.562 -24.147 -1.711 1.00 85.31 290 LEU A C 1
ATOM 2178 O O . LEU A 1 290 ? -4.693 -24.424 -1.293 1.00 85.31 290 LEU A O 1
ATOM 2182 N N . PRO A 1 291 ? -2.566 -25.063 -1.610 1.00 84.75 291 PRO A N 1
ATOM 2183 C CA . PRO A 1 291 ? -2.713 -26.309 -0.851 1.00 84.75 291 PRO A CA 1
ATOM 2184 C C . PRO A 1 291 ? -3.261 -26.158 0.580 1.00 84.75 291 PRO A C 1
ATOM 2186 O O . PRO A 1 291 ? -3.970 -27.055 1.041 1.00 84.75 291 PRO A O 1
ATOM 2189 N N . LEU A 1 292 ? -2.983 -25.043 1.270 1.00 81.94 292 LEU A N 1
ATOM 2190 C CA . LEU A 1 292 ? -3.479 -24.760 2.623 1.00 81.94 292 LEU A CA 1
ATOM 2191 C C . LEU A 1 292 ? -5.006 -24.593 2.641 1.00 81.94 292 LEU A C 1
ATOM 2193 O O . LEU A 1 292 ? -5.691 -25.310 3.375 1.00 81.94 292 LEU A O 1
ATOM 2197 N N . LEU A 1 293 ? -5.551 -23.725 1.778 1.00 87.38 293 LEU A N 1
ATOM 2198 C CA . LEU A 1 293 ? -7.001 -23.546 1.613 1.00 87.38 293 LEU A CA 1
ATOM 2199 C C . LEU A 1 293 ? -7.674 -24.857 1.203 1.00 87.38 293 LEU A C 1
ATOM 2201 O O . LEU A 1 293 ? -8.680 -25.254 1.789 1.00 87.38 293 LEU A O 1
ATOM 2205 N N . LEU A 1 294 ? -7.094 -25.579 0.244 1.00 86.44 294 LEU A N 1
ATOM 2206 C CA . LEU A 1 294 ? -7.682 -26.822 -0.254 1.00 86.44 294 LEU A CA 1
ATOM 2207 C C . LEU A 1 294 ? -7.653 -27.950 0.793 1.00 86.44 294 LEU A C 1
ATOM 2209 O O . LEU A 1 294 ? -8.579 -28.763 0.834 1.00 86.44 294 LEU A O 1
ATOM 2213 N N . HIS A 1 295 ? -6.670 -27.972 1.698 1.00 83.12 295 HIS A N 1
ATOM 2214 C CA . HIS A 1 295 ? -6.675 -28.859 2.864 1.00 83.12 295 HIS A CA 1
ATOM 2215 C 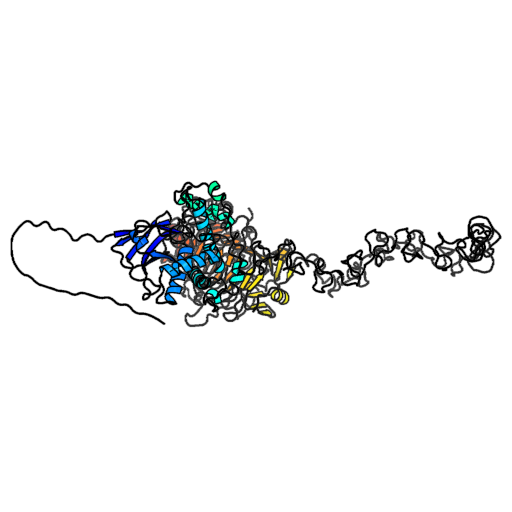C . HIS A 1 295 ? -7.728 -28.456 3.913 1.00 83.12 295 HIS A C 1
ATOM 2217 O O . HIS A 1 295 ? -8.425 -29.327 4.452 1.00 83.12 295 HIS A O 1
ATOM 2223 N N . ALA A 1 296 ? -7.884 -27.155 4.182 1.00 84.31 296 ALA A N 1
ATOM 2224 C CA . ALA A 1 296 ? -8.903 -26.636 5.094 1.00 84.31 296 ALA A CA 1
ATOM 2225 C C . ALA A 1 296 ? -10.323 -26.966 4.596 1.00 84.31 296 ALA A C 1
ATOM 2227 O O . ALA A 1 296 ? -11.138 -27.510 5.342 1.00 84.31 296 ALA A O 1
ATOM 2228 N N . GLU A 1 297 ? -10.599 -26.755 3.308 1.00 87.50 297 GLU A N 1
ATOM 2229 C CA . GLU A 1 297 ? -11.884 -27.082 2.685 1.00 87.50 297 GLU A CA 1
ATOM 2230 C C . GLU A 1 297 ? -12.158 -28.586 2.620 1.00 87.50 297 GLU A C 1
ATOM 2232 O O . GLU A 1 297 ? -13.285 -29.022 2.874 1.00 87.50 297 GLU A O 1
ATOM 2237 N N . ALA A 1 298 ? -11.145 -29.398 2.298 1.00 83.06 298 ALA A N 1
ATOM 2238 C CA . ALA A 1 298 ? -11.262 -30.854 2.335 1.00 83.06 298 ALA A CA 1
ATOM 2239 C C . ALA A 1 298 ? -11.652 -31.325 3.744 1.00 83.06 298 ALA A C 1
ATOM 2241 O O . ALA A 1 298 ? -12.525 -32.179 3.893 1.00 83.06 298 ALA A O 1
ATOM 2242 N N . SER A 1 299 ? -11.065 -30.723 4.780 1.00 82.12 299 SER A N 1
ATOM 2243 C CA . SER A 1 299 ? -11.382 -31.013 6.181 1.00 82.12 299 SER A CA 1
ATOM 2244 C C . SER A 1 299 ? -12.801 -30.562 6.555 1.00 82.12 299 SER A C 1
ATOM 2246 O O . SER A 1 299 ? -13.579 -31.353 7.093 1.00 82.12 299 SER A O 1
ATOM 2248 N N . ALA A 1 300 ? -13.181 -29.328 6.209 1.00 82.69 300 ALA A N 1
ATOM 2249 C CA . ALA A 1 300 ? -14.491 -28.750 6.516 1.00 82.69 300 ALA A CA 1
ATOM 2250 C C . ALA A 1 300 ? -15.653 -29.449 5.775 1.00 82.69 300 ALA A C 1
ATOM 2252 O O . ALA A 1 300 ? -16.738 -29.626 6.330 1.00 82.69 300 ALA A O 1
ATOM 2253 N N . SER A 1 301 ? -15.419 -29.930 4.549 1.00 80.06 301 SER A N 1
ATOM 2254 C CA . SER A 1 301 ? -16.396 -30.695 3.752 1.00 80.06 301 SER A CA 1
ATOM 2255 C C . SER A 1 301 ? -16.468 -32.194 4.101 1.00 80.06 301 SER A C 1
ATOM 2257 O O . SER A 1 301 ? -17.264 -32.932 3.507 1.00 80.06 301 SER A O 1
ATOM 2259 N N . GLY A 1 302 ? -15.690 -32.655 5.090 1.00 73.56 302 GLY A N 1
ATOM 2260 C CA . GLY A 1 302 ? -15.721 -34.028 5.609 1.00 73.56 302 GLY A CA 1
ATOM 2261 C C . GLY A 1 302 ? -14.876 -35.044 4.831 1.00 73.56 302 GLY A C 1
ATOM 2262 O O . GLY A 1 302 ? -15.107 -36.249 4.957 1.00 73.56 302 GLY A O 1
ATOM 2263 N N . GLY A 1 303 ? -13.921 -34.576 4.026 1.00 75.00 303 GLY A N 1
ATOM 2264 C CA . GLY A 1 303 ? -12.854 -35.385 3.444 1.00 75.00 303 GLY A CA 1
ATOM 2265 C C . GLY A 1 303 ? -11.820 -35.841 4.484 1.00 75.00 303 GLY A C 1
ATOM 2266 O O . GLY A 1 303 ? -11.928 -35.592 5.684 1.00 75.00 303 GLY A O 1
ATOM 2267 N N . SER A 1 304 ? -10.804 -36.576 4.034 1.00 69.81 304 SER A N 1
ATOM 2268 C CA . SER A 1 304 ? -9.702 -37.058 4.893 1.00 69.81 304 SER A CA 1
ATOM 2269 C C . SER A 1 304 ? -8.360 -37.058 4.153 1.00 69.81 304 SER A C 1
ATOM 2271 O O . SER A 1 304 ? -7.537 -37.951 4.344 1.00 69.81 304 SER A O 1
ATOM 2273 N N . VAL A 1 305 ? -8.179 -36.082 3.261 1.00 72.06 305 VAL A N 1
ATOM 2274 C CA . VAL A 1 305 ? -6.962 -35.886 2.465 1.00 72.06 305 VAL A CA 1
ATOM 2275 C C . VAL A 1 305 ? -5.926 -35.150 3.315 1.00 72.06 305 VAL A C 1
ATOM 2277 O O . VAL A 1 305 ? -6.234 -34.108 3.898 1.00 72.06 305 VAL A O 1
ATOM 2280 N N . MET A 1 306 ? -4.703 -35.674 3.394 1.00 70.56 306 MET A N 1
ATOM 2281 C CA . MET A 1 306 ? -3.623 -35.023 4.136 1.00 70.56 306 MET A CA 1
ATOM 2282 C C . MET A 1 306 ? -2.984 -33.929 3.274 1.00 70.56 306 MET A C 1
ATOM 2284 O O . MET A 1 306 ? -2.823 -34.109 2.068 1.00 70.56 306 MET A O 1
ATOM 2288 N N . LEU A 1 307 ? -2.528 -32.830 3.885 1.00 67.75 307 LEU A N 1
ATOM 2289 C CA . LEU A 1 307 ? -1.774 -31.779 3.182 1.00 67.75 307 LEU A CA 1
ATOM 2290 C C . LEU A 1 307 ? -0.547 -32.343 2.432 1.00 67.75 307 LEU A C 1
ATOM 2292 O O . LEU A 1 307 ? -0.213 -31.889 1.343 1.00 67.75 307 LEU A O 1
ATOM 2296 N N . SER A 1 308 ? 0.073 -33.403 2.965 1.00 70.31 308 SER A N 1
ATOM 2297 C CA . SER A 1 308 ? 1.168 -34.127 2.308 1.00 70.31 308 SER A CA 1
ATOM 2298 C C . SER A 1 308 ? 0.789 -34.764 0.974 1.00 70.31 308 SER A C 1
ATOM 2300 O O . SER A 1 308 ? 1.664 -34.922 0.133 1.00 70.31 308 SER A O 1
ATOM 2302 N N . ASP A 1 309 ? -0.472 -35.158 0.787 1.00 70.62 309 ASP A N 1
ATOM 2303 C CA . ASP A 1 309 ? -0.945 -35.775 -0.455 1.00 70.62 309 ASP A CA 1
ATOM 2304 C C . ASP A 1 309 ? -1.158 -34.691 -1.527 1.00 70.62 309 ASP A C 1
ATOM 2306 O O . ASP A 1 309 ? -0.830 -34.884 -2.698 1.00 70.62 309 ASP A O 1
ATOM 2310 N N . ILE A 1 310 ? -1.644 -33.525 -1.089 1.00 69.44 310 ILE A N 1
ATOM 2311 C CA . ILE A 1 310 ? -1.911 -32.329 -1.897 1.00 69.44 310 ILE A CA 1
ATOM 2312 C C . ILE A 1 310 ? -0.599 -31.710 -2.405 1.00 69.44 310 ILE A C 1
ATOM 2314 O O . ILE A 1 310 ? -0.443 -31.496 -3.605 1.00 69.44 310 ILE A O 1
ATOM 2318 N N . ASN A 1 311 ? 0.395 -31.544 -1.526 1.00 68.75 311 ASN A N 1
ATOM 2319 C CA . ASN A 1 311 ? 1.710 -30.977 -1.856 1.00 68.75 311 ASN A CA 1
ATOM 2320 C C . ASN A 1 311 ? 2.547 -31.824 -2.844 1.00 68.75 311 ASN A C 1
ATOM 2322 O O . ASN A 1 311 ? 3.647 -31.416 -3.209 1.00 68.75 311 ASN A O 1
ATOM 2326 N N . THR A 1 312 ? 2.076 -33.002 -3.280 1.00 61.12 312 THR A N 1
ATOM 2327 C CA . THR A 1 312 ? 2.765 -33.805 -4.315 1.00 61.12 312 THR A CA 1
ATOM 2328 C C . THR A 1 312 ? 2.487 -33.352 -5.746 1.00 61.12 312 THR A C 1
ATOM 2330 O O . THR A 1 312 ? 3.127 -33.854 -6.672 1.00 61.12 312 THR A O 1
ATOM 2333 N N . VAL A 1 313 ? 1.536 -32.438 -5.952 1.00 61.97 313 VAL A N 1
ATOM 2334 C CA . VAL A 1 313 ? 1.182 -31.929 -7.279 1.00 61.97 313 VAL A CA 1
ATOM 2335 C C . VAL A 1 313 ? 1.720 -30.511 -7.419 1.00 61.97 313 VAL A C 1
ATOM 2337 O O . VAL A 1 313 ? 1.222 -29.585 -6.784 1.00 61.97 313 VAL A O 1
ATOM 2340 N N . ALA A 1 314 ? 2.752 -30.354 -8.248 1.00 60.12 314 ALA A N 1
ATOM 2341 C CA . ALA A 1 314 ? 3.312 -29.048 -8.565 1.00 60.12 314 ALA A CA 1
ATOM 2342 C C . ALA A 1 314 ? 2.248 -28.145 -9.209 1.00 60.12 314 ALA A C 1
ATOM 2344 O O . ALA A 1 314 ? 1.478 -28.586 -10.068 1.00 60.12 314 ALA A O 1
ATOM 2345 N N . PHE A 1 315 ? 2.231 -26.877 -8.801 1.00 60.94 315 PHE A N 1
ATOM 2346 C CA . PHE A 1 315 ? 1.394 -25.848 -9.404 1.00 60.94 315 PHE A CA 1
ATOM 2347 C C . PHE A 1 315 ? 2.025 -25.413 -10.733 1.00 60.94 315 PHE A C 1
ATOM 2349 O O . PHE A 1 315 ? 2.798 -24.459 -10.798 1.00 60.94 315 PHE A O 1
ATOM 2356 N N . GLU A 1 316 ? 1.734 -26.174 -11.789 1.00 58.12 316 GLU A N 1
ATOM 2357 C CA . GLU A 1 316 ? 2.177 -25.931 -13.169 1.00 58.12 316 GLU A CA 1
ATOM 2358 C C . GLU A 1 316 ? 1.404 -24.749 -13.776 1.00 58.12 316 GLU A C 1
ATOM 2360 O O . GLU A 1 316 ? 0.632 -24.891 -14.724 1.00 58.12 316 GLU A O 1
ATOM 2365 N N . ASN A 1 317 ? 1.601 -23.568 -13.194 1.00 56.72 317 ASN A N 1
ATOM 2366 C CA . ASN A 1 317 ? 0.997 -22.326 -13.641 1.00 56.72 317 ASN A CA 1
ATOM 2367 C C . ASN A 1 317 ? 1.724 -21.815 -14.888 1.00 56.72 317 ASN A C 1
ATOM 2369 O O . ASN A 1 317 ? 2.687 -21.059 -14.795 1.00 56.72 317 ASN A O 1
ATOM 2373 N N . ARG A 1 318 ? 1.233 -22.228 -16.057 1.00 53.12 318 ARG A N 1
ATOM 2374 C CA . ARG A 1 318 ? 1.420 -21.485 -17.301 1.00 53.12 318 ARG A CA 1
ATOM 2375 C C . ARG A 1 318 ? 0.041 -21.067 -17.794 1.00 53.12 318 ARG A C 1
ATOM 2377 O O . ARG A 1 318 ? -0.756 -21.902 -18.224 1.00 53.12 318 ARG A O 1
ATOM 2384 N N . ILE A 1 319 ? -0.244 -19.769 -17.681 1.00 54.97 319 ILE A N 1
ATOM 2385 C CA . ILE A 1 319 ? -1.041 -19.099 -18.713 1.00 54.97 319 ILE A CA 1
ATOM 2386 C C . ILE A 1 319 ? -0.249 -19.331 -19.998 1.00 54.97 319 ILE A C 1
ATOM 2388 O O . ILE A 1 319 ? 0.979 -19.244 -19.965 1.00 54.97 319 ILE A O 1
ATOM 2392 N N . LYS A 1 320 ? -0.909 -19.690 -21.097 1.00 52.28 320 LYS A N 1
ATOM 2393 C CA . LYS A 1 320 ? -0.179 -19.857 -22.348 1.00 52.28 320 LYS A CA 1
ATOM 2394 C C . LYS A 1 320 ? 0.390 -18.495 -22.753 1.00 52.28 320 LYS A C 1
ATOM 2396 O O . LYS A 1 320 ? -0.375 -17.544 -22.890 1.00 52.28 320 LYS A O 1
ATOM 2401 N N . SER A 1 321 ? 1.709 -18.423 -22.893 1.00 48.09 321 SER A N 1
ATOM 2402 C CA . SER A 1 321 ? 2.457 -17.253 -23.343 1.00 48.09 321 SER A CA 1
ATOM 2403 C C . SER A 1 321 ? 1.812 -16.671 -24.616 1.00 48.09 321 SER A C 1
ATOM 2405 O O . SER A 1 321 ? 1.543 -17.390 -25.582 1.00 48.09 321 SER A O 1
ATOM 2407 N N . PHE A 1 322 ? 1.481 -15.373 -24.595 1.00 56.94 322 PHE A N 1
ATOM 2408 C CA . PHE A 1 322 ? 0.917 -14.660 -25.746 1.00 56.94 322 PHE A CA 1
ATOM 2409 C C . PHE A 1 322 ? 2.032 -13.929 -26.493 1.00 56.94 322 PHE A C 1
ATOM 2411 O O . PHE A 1 322 ? 2.478 -12.867 -26.067 1.00 56.94 322 PHE A O 1
ATOM 2418 N N . GLY A 1 323 ? 2.462 -14.509 -27.608 1.00 54.16 323 GLY A N 1
ATOM 2419 C CA . GLY A 1 323 ? 3.531 -14.001 -28.463 1.00 54.16 323 GLY A CA 1
ATOM 2420 C C . GLY A 1 323 ? 4.179 -15.143 -29.250 1.00 54.16 323 GLY A C 1
ATOM 2421 O O . GLY A 1 323 ? 3.727 -16.289 -29.146 1.00 54.16 323 GLY A O 1
ATOM 2422 N N . PRO A 1 324 ? 5.214 -14.860 -30.055 1.00 60.66 324 PRO A N 1
ATOM 2423 C CA . PRO A 1 324 ? 6.292 -15.822 -30.226 1.00 60.66 324 PRO A CA 1
ATOM 2424 C C . PRO A 1 324 ? 6.985 -16.055 -28.866 1.00 60.66 324 PRO A C 1
ATOM 2426 O O . PRO A 1 324 ? 6.781 -15.286 -27.927 1.00 60.66 324 PRO A O 1
ATOM 2429 N N . ASP A 1 325 ? 7.687 -17.175 -28.773 1.00 72.31 325 ASP A N 1
ATOM 2430 C CA . ASP A 1 325 ? 8.336 -17.747 -27.586 1.00 72.31 325 ASP A CA 1
ATOM 2431 C C . ASP A 1 325 ? 9.540 -18.481 -28.203 1.00 72.31 325 ASP A C 1
ATOM 2433 O O . ASP A 1 325 ? 9.372 -19.533 -28.841 1.00 72.31 325 ASP A O 1
ATOM 2437 N N . LEU A 1 326 ? 10.666 -17.766 -28.306 1.00 84.06 326 LEU A N 1
ATOM 2438 C CA . LEU A 1 326 ? 11.757 -18.076 -29.239 1.00 84.06 326 LEU A CA 1
ATOM 2439 C C . LEU A 1 326 ? 12.660 -19.207 -28.729 1.00 84.06 326 LEU A C 1
ATOM 2441 O O . LEU A 1 326 ? 12.959 -20.123 -29.505 1.00 84.06 326 LEU A O 1
ATOM 2445 N N . ASP A 1 327 ? 13.024 -19.191 -27.451 1.00 80.69 327 ASP A N 1
ATOM 2446 C CA . ASP A 1 327 ? 13.847 -20.219 -26.802 1.00 80.69 327 ASP A CA 1
ATOM 2447 C C . ASP A 1 327 ? 13.031 -21.465 -26.361 1.00 80.69 327 ASP A C 1
ATOM 2449 O O . ASP A 1 327 ? 13.561 -22.576 -26.240 1.00 80.69 327 ASP A O 1
ATOM 2453 N N . SER A 1 328 ? 11.701 -21.320 -26.244 1.00 82.56 328 SER A N 1
ATOM 2454 C CA . SER A 1 328 ? 10.763 -22.319 -25.711 1.00 82.56 328 SER A CA 1
ATOM 2455 C C . SER A 1 328 ? 10.857 -22.586 -24.197 1.00 82.56 328 SER A C 1
ATOM 2457 O O . SER A 1 328 ? 10.371 -23.634 -23.737 1.00 82.56 328 SER A O 1
ATOM 2459 N N . ASP A 1 329 ? 11.419 -21.660 -23.414 1.00 71.56 329 ASP A N 1
ATOM 2460 C CA . ASP A 1 329 ? 11.361 -21.625 -21.951 1.00 71.56 329 ASP A CA 1
ATOM 2461 C C . ASP A 1 329 ? 9.903 -21.624 -21.490 1.00 71.56 329 ASP A C 1
ATOM 2463 O O . ASP A 1 329 ? 9.555 -22.421 -20.607 1.00 71.56 329 ASP A O 1
ATOM 2467 N N . GLY A 1 330 ? 9.033 -20.817 -22.117 1.00 60.31 330 GLY A N 1
ATOM 2468 C CA . GLY A 1 330 ? 7.637 -20.599 -21.735 1.00 60.31 330 GLY A CA 1
ATOM 2469 C C . GLY A 1 330 ? 7.215 -19.173 -21.358 1.00 60.31 330 GLY A C 1
ATOM 2470 O O . GLY A 1 330 ? 6.029 -19.006 -21.032 1.00 60.31 330 GLY A O 1
ATOM 2471 N N . TYR A 1 331 ? 8.101 -18.180 -21.380 1.00 59.56 331 TYR A N 1
ATOM 2472 C CA . TYR A 1 331 ? 7.732 -16.769 -21.510 1.00 59.56 331 TYR A CA 1
ATOM 2473 C C . TYR A 1 331 ? 7.625 -16.396 -23.009 1.00 59.56 331 TYR A C 1
ATOM 2475 O O . TYR A 1 331 ? 8.277 -16.995 -23.854 1.00 59.56 331 TYR A O 1
ATOM 2483 N N . PRO A 1 332 ? 6.721 -15.482 -23.411 1.00 67.25 332 PRO A N 1
ATOM 2484 C CA . PRO A 1 332 ? 6.701 -14.971 -24.777 1.00 67.25 332 PRO A CA 1
ATOM 2485 C C . PRO A 1 332 ? 7.669 -13.796 -24.912 1.00 67.25 332 PRO A C 1
ATOM 2487 O O . PRO A 1 332 ? 7.688 -12.953 -24.018 1.00 67.25 332 PRO A O 1
ATOM 2490 N N . ASP A 1 333 ? 8.295 -13.628 -26.080 1.00 72.00 333 ASP A N 1
ATOM 2491 C CA . ASP A 1 333 ? 9.344 -12.632 -26.382 1.00 72.00 333 ASP A CA 1
ATOM 2492 C C . ASP A 1 333 ? 9.056 -11.163 -25.971 1.00 72.00 333 ASP A C 1
ATOM 2494 O O . ASP A 1 333 ? 9.910 -10.291 -26.070 1.00 72.00 333 ASP A O 1
ATOM 2498 N N . VAL A 1 334 ? 7.804 -10.833 -25.650 1.00 64.62 334 VAL A N 1
ATOM 2499 C CA . VAL A 1 334 ? 7.344 -9.492 -25.258 1.00 64.62 334 VAL A CA 1
ATOM 2500 C C . VAL A 1 334 ? 7.445 -9.227 -23.747 1.00 64.62 334 VAL A C 1
ATOM 2502 O O . VAL A 1 334 ? 7.383 -8.071 -23.336 1.00 64.62 334 VAL A O 1
ATOM 2505 N N . VAL A 1 335 ? 7.557 -10.277 -22.927 1.00 58.88 335 VAL A N 1
ATOM 2506 C CA . VAL A 1 335 ? 7.778 -10.213 -21.464 1.00 58.88 335 VAL A CA 1
ATOM 2507 C C . VAL A 1 335 ? 8.745 -11.296 -20.970 1.00 58.88 335 VAL A C 1
ATOM 2509 O O . VAL A 1 335 ? 8.793 -11.576 -19.774 1.00 58.88 335 VAL A O 1
ATOM 2512 N N . ASP A 1 336 ? 9.444 -11.950 -21.890 1.00 73.06 336 ASP A N 1
ATOM 2513 C CA . ASP A 1 336 ? 10.639 -12.710 -21.565 1.00 73.06 336 ASP A CA 1
ATOM 2514 C C . ASP A 1 336 ? 11.776 -11.718 -21.319 1.00 73.06 336 ASP A C 1
ATOM 2516 O O . ASP A 1 336 ? 11.893 -10.747 -22.069 1.00 73.06 336 ASP A O 1
ATOM 2520 N N . ASP A 1 337 ? 12.569 -11.934 -20.275 1.00 85.31 337 ASP A N 1
ATOM 2521 C CA . ASP A 1 337 ? 13.721 -11.089 -19.945 1.00 85.31 337 ASP A CA 1
ATOM 2522 C C . ASP A 1 337 ? 15.020 -11.607 -20.608 1.00 85.31 337 ASP A C 1
ATOM 2524 O O . ASP A 1 337 ? 16.000 -10.868 -20.618 1.00 85.31 337 ASP A O 1
ATOM 2528 N N . ASP A 1 338 ? 15.007 -12.825 -21.172 1.00 88.62 338 ASP A N 1
ATOM 2529 C CA . ASP A 1 338 ? 16.098 -13.543 -21.866 1.00 88.62 338 ASP A CA 1
ATOM 2530 C C . ASP A 1 338 ? 15.473 -14.275 -23.078 1.00 88.62 338 ASP A C 1
ATOM 2532 O O . ASP A 1 338 ? 15.184 -15.468 -23.041 1.00 88.62 338 ASP A O 1
ATOM 2536 N N . ILE A 1 339 ? 15.118 -13.509 -24.121 1.00 90.19 339 ILE A N 1
ATOM 2537 C CA . ILE A 1 339 ? 14.182 -13.920 -25.192 1.00 90.19 339 ILE A CA 1
ATOM 2538 C C . ILE A 1 339 ? 14.647 -15.154 -25.983 1.00 90.19 339 ILE A C 1
ATOM 2540 O O . ILE A 1 339 ? 13.813 -15.852 -26.569 1.00 90.19 339 ILE A O 1
ATOM 2544 N N . ASP A 1 340 ? 15.952 -15.403 -26.079 1.00 90.75 340 ASP A N 1
ATOM 2545 C CA . ASP A 1 340 ? 16.509 -16.526 -26.838 1.00 90.75 340 ASP A CA 1
ATOM 2546 C C . ASP A 1 340 ? 17.229 -17.590 -25.984 1.00 90.75 340 ASP A C 1
ATOM 2548 O O . ASP A 1 340 ? 17.526 -18.678 -26.500 1.00 90.75 340 ASP A O 1
ATOM 2552 N N . GLY A 1 341 ? 17.333 -17.366 -24.669 1.00 90.94 341 GLY A N 1
ATOM 2553 C CA . GLY A 1 341 ? 17.685 -18.371 -23.670 1.00 90.94 341 GLY A CA 1
ATOM 2554 C C . GLY A 1 341 ? 19.182 -18.659 -23.573 1.00 90.94 341 GLY A C 1
ATOM 2555 O O . GLY A 1 341 ? 19.566 -19.781 -23.206 1.00 90.94 341 GLY A O 1
ATOM 2556 N N . ASP A 1 342 ? 20.031 -17.699 -23.942 1.00 89.31 342 ASP A N 1
ATOM 2557 C CA . ASP A 1 342 ? 21.488 -17.837 -23.911 1.00 89.31 342 ASP A CA 1
ATOM 2558 C C . ASP A 1 342 ? 22.099 -17.549 -22.520 1.00 89.31 342 ASP A C 1
ATOM 2560 O O . ASP A 1 342 ? 23.168 -18.078 -22.181 1.00 89.31 342 ASP A O 1
ATOM 2564 N N . GLY A 1 343 ? 21.355 -16.839 -21.662 1.00 88.75 343 GLY A N 1
ATOM 2565 C CA . GLY A 1 343 ? 21.726 -16.473 -20.296 1.00 88.75 343 GLY A CA 1
ATOM 2566 C C . GLY A 1 343 ? 22.050 -14.991 -20.081 1.00 88.75 343 GLY A C 1
ATOM 2567 O O . GLY A 1 343 ? 22.351 -14.616 -18.938 1.00 88.75 343 GLY A O 1
ATOM 2568 N N . TYR A 1 344 ? 21.994 -14.159 -21.122 1.00 87.06 344 TYR A N 1
ATOM 2569 C CA . TYR A 1 344 ? 22.060 -12.703 -21.043 1.00 87.06 344 TYR A CA 1
ATOM 2570 C C . TYR A 1 344 ? 20.644 -12.107 -21.067 1.00 87.06 344 TYR A C 1
ATOM 2572 O O . TYR A 1 344 ? 19.726 -12.610 -21.700 1.00 87.06 344 TYR A O 1
ATOM 2580 N N . LEU A 1 345 ? 20.424 -11.037 -20.296 1.00 88.50 345 LEU A N 1
ATOM 2581 C CA . LEU A 1 345 ? 19.113 -10.380 -20.275 1.00 88.50 345 LEU A CA 1
ATOM 2582 C C . LEU A 1 345 ? 19.015 -9.399 -21.442 1.00 88.50 345 LEU A C 1
ATOM 2584 O O . LEU A 1 345 ? 19.944 -8.615 -21.613 1.00 88.50 345 LEU A O 1
ATOM 2588 N N . ASN A 1 346 ? 17.859 -9.305 -22.109 1.00 83.25 346 ASN A N 1
ATOM 2589 C CA . ASN A 1 346 ? 17.620 -8.445 -23.286 1.00 83.25 346 ASN A CA 1
ATOM 2590 C C . ASN A 1 346 ? 18.070 -6.977 -23.134 1.00 83.25 346 ASN A C 1
ATOM 2592 O O . ASN A 1 346 ? 18.244 -6.259 -24.113 1.00 83.25 346 ASN A O 1
ATOM 2596 N N . ALA A 1 347 ? 18.114 -6.473 -21.897 1.00 85.00 347 ALA A N 1
ATOM 2597 C CA . ALA A 1 347 ? 18.510 -5.100 -21.581 1.00 85.00 347 ALA A CA 1
ATOM 2598 C C . ALA A 1 347 ? 20.037 -4.880 -21.616 1.00 85.00 347 ALA A C 1
ATOM 2600 O O . ALA A 1 347 ? 20.481 -3.736 -21.671 1.00 85.00 347 ALA A O 1
ATOM 2601 N N . ASN A 1 348 ? 20.806 -5.969 -21.563 1.00 85.56 348 ASN A N 1
ATOM 2602 C CA . ASN A 1 348 ? 22.267 -6.041 -21.530 1.00 85.56 348 ASN A CA 1
ATOM 2603 C C . ASN A 1 348 ? 22.813 -6.878 -22.704 1.00 85.56 348 ASN A C 1
ATOM 2605 O O . ASN A 1 348 ? 23.936 -7.369 -22.631 1.00 85.56 348 ASN A O 1
ATOM 2609 N N . ASP A 1 349 ? 21.987 -7.083 -23.724 1.00 89.50 349 ASP A N 1
ATOM 2610 C CA . ASP A 1 349 ? 22.211 -7.973 -24.852 1.00 89.50 349 ASP A CA 1
ATOM 2611 C C . ASP A 1 349 ? 21.947 -7.176 -26.139 1.00 89.50 349 ASP A C 1
ATOM 2613 O O . ASP A 1 349 ? 20.913 -6.509 -26.280 1.00 89.50 349 ASP A O 1
ATOM 2617 N N . ALA A 1 350 ? 22.923 -7.176 -27.044 1.00 89.12 350 ALA A N 1
ATOM 2618 C CA . ALA A 1 350 ? 22.849 -6.454 -28.309 1.00 89.12 350 ALA A CA 1
ATOM 2619 C C . ALA A 1 350 ? 22.012 -7.183 -29.379 1.00 89.12 350 ALA A C 1
ATOM 2621 O O . ALA A 1 350 ? 21.428 -6.532 -30.255 1.00 89.12 350 ALA A O 1
ATOM 2622 N N . PHE A 1 351 ? 21.855 -8.506 -29.263 1.00 92.44 351 PHE A N 1
ATOM 2623 C CA . PHE A 1 351 ? 21.063 -9.346 -30.159 1.00 92.44 351 PHE A CA 1
ATOM 2624 C C . PHE A 1 351 ? 20.056 -10.237 -29.405 1.00 92.44 351 PHE A C 1
ATOM 2626 O O . PHE A 1 351 ? 20.121 -11.447 -29.593 1.00 92.44 351 PHE A O 1
ATOM 2633 N N . PRO A 1 352 ? 19.018 -9.681 -28.724 1.00 89.62 352 PRO A N 1
ATOM 2634 C CA . PRO A 1 352 ? 18.050 -10.434 -27.896 1.00 89.62 352 PRO A CA 1
ATOM 2635 C C . PRO A 1 352 ? 17.083 -11.363 -28.641 1.00 89.62 352 PRO A C 1
ATOM 2637 O O . PRO A 1 352 ? 15.890 -11.421 -28.334 1.00 89.62 352 PRO A O 1
ATOM 2640 N N . ARG A 1 353 ? 17.524 -11.958 -29.747 1.00 90.88 353 ARG A N 1
ATOM 2641 C CA . ARG A 1 353 ? 16.800 -12.845 -30.657 1.00 90.88 353 ARG A CA 1
ATOM 2642 C C . ARG A 1 353 ? 17.728 -13.819 -31.404 1.00 90.88 353 ARG A C 1
ATOM 2644 O O . ARG A 1 353 ? 17.244 -14.476 -32.338 1.00 90.88 353 ARG A O 1
ATOM 2651 N N . ASP A 1 354 ? 19.012 -13.880 -31.074 1.00 90.50 354 ASP A N 1
ATOM 2652 C CA . ASP A 1 354 ? 19.985 -14.815 -31.626 1.00 90.50 354 ASP A CA 1
ATOM 2653 C C . ASP A 1 354 ? 20.874 -15.367 -30.502 1.00 90.50 354 ASP A C 1
ATOM 2655 O O . ASP A 1 354 ? 21.936 -14.826 -30.240 1.00 90.50 354 ASP A O 1
ATOM 2659 N N . ALA A 1 355 ? 20.482 -16.508 -29.916 1.00 90.50 355 ALA A N 1
ATOM 2660 C CA . ALA A 1 355 ? 21.172 -17.198 -28.809 1.00 90.50 355 ALA A CA 1
ATOM 2661 C C . ALA A 1 355 ? 22.604 -17.705 -29.106 1.00 90.50 355 ALA A C 1
ATOM 2663 O O . ALA A 1 355 ? 23.091 -18.670 -28.500 1.00 90.50 355 ALA A O 1
ATOM 2664 N N . THR A 1 356 ? 23.241 -17.161 -30.137 1.00 90.25 356 THR A N 1
ATOM 2665 C CA . THR A 1 356 ? 24.664 -17.297 -30.415 1.00 90.25 356 THR A CA 1
ATOM 2666 C C . THR A 1 356 ? 25.425 -15.971 -30.371 1.00 90.25 356 THR A C 1
ATOM 2668 O O . THR A 1 356 ? 26.640 -16.025 -30.503 1.00 90.25 356 THR A O 1
ATOM 2671 N N . GLU A 1 357 ? 24.758 -14.838 -30.123 1.00 89.56 357 GLU A N 1
ATOM 2672 C CA . GLU A 1 357 ? 25.318 -13.486 -30.061 1.00 89.56 357 GLU A CA 1
ATOM 2673 C C . GLU A 1 357 ? 24.671 -12.683 -28.924 1.00 89.56 357 GLU A C 1
ATOM 2675 O O . GLU A 1 357 ? 23.455 -12.584 -28.881 1.00 89.56 357 GLU A O 1
ATOM 2680 N N . TRP A 1 358 ? 25.462 -12.051 -28.052 1.00 90.50 358 TRP A N 1
ATOM 2681 C CA . TRP A 1 358 ? 24.941 -11.183 -26.973 1.00 90.50 358 TRP A CA 1
ATOM 2682 C C . TRP A 1 358 ? 25.668 -9.833 -26.858 1.00 90.50 358 TRP A C 1
ATOM 2684 O O . TRP A 1 358 ? 25.216 -8.924 -26.160 1.00 90.50 358 TRP A O 1
ATOM 2694 N N . LEU A 1 359 ? 26.817 -9.692 -27.524 1.00 89.62 359 LEU A N 1
ATOM 2695 C CA . LEU A 1 359 ? 27.684 -8.516 -27.490 1.00 89.62 359 LEU A CA 1
ATOM 2696 C C . LEU A 1 359 ? 27.870 -7.984 -28.918 1.00 89.62 359 LEU A C 1
ATOM 2698 O O . LEU A 1 359 ? 27.912 -8.779 -29.856 1.00 89.62 359 LEU A O 1
ATOM 2702 N N . ASP A 1 360 ? 27.927 -6.656 -29.029 1.00 90.69 360 ASP A N 1
ATOM 2703 C CA . ASP A 1 360 ? 28.201 -5.839 -30.222 1.00 90.69 360 ASP A CA 1
ATOM 2704 C C . ASP A 1 360 ? 29.192 -4.767 -29.741 1.00 90.69 360 ASP A C 1
ATOM 2706 O O . ASP A 1 360 ? 28.776 -3.768 -29.141 1.00 90.69 360 ASP A O 1
ATOM 2710 N N . THR A 1 361 ? 30.497 -5.051 -29.806 1.00 91.62 361 THR A N 1
ATOM 2711 C CA . THR A 1 361 ? 31.513 -4.191 -29.167 1.00 91.62 361 THR A CA 1
ATOM 2712 C C . THR A 1 361 ? 31.679 -2.848 -29.891 1.00 91.62 361 THR A C 1
ATOM 2714 O O . THR A 1 361 ? 31.846 -1.820 -29.228 1.00 91.62 361 THR A O 1
ATOM 2717 N N . ASP A 1 362 ? 31.556 -2.813 -31.220 1.00 87.31 362 ASP A N 1
ATOM 2718 C CA . ASP A 1 362 ? 31.700 -1.598 -32.038 1.00 87.31 362 ASP A CA 1
ATOM 2719 C C . ASP A 1 362 ? 30.378 -0.871 -32.382 1.00 87.31 362 ASP A C 1
ATOM 2721 O O . ASP A 1 362 ? 30.385 0.330 -32.695 1.00 87.31 362 ASP A O 1
ATOM 2725 N N . GLY A 1 363 ? 29.229 -1.548 -32.295 1.00 88.25 363 GLY A N 1
ATOM 2726 C CA . GLY A 1 363 ? 27.923 -1.022 -32.691 1.00 88.25 363 GLY A CA 1
ATOM 2727 C C . GLY A 1 363 ? 27.641 -1.052 -34.204 1.00 88.25 363 GLY A C 1
ATOM 2728 O O . GLY A 1 363 ? 26.789 -0.280 -34.672 1.00 88.25 363 GLY A O 1
ATOM 2729 N N . ASP A 1 364 ? 28.350 -1.876 -34.980 1.00 88.00 364 ASP A N 1
ATOM 2730 C CA . ASP A 1 364 ? 28.149 -2.140 -36.415 1.00 88.00 364 ASP A CA 1
ATOM 2731 C C . ASP A 1 364 ? 26.788 -2.820 -36.681 1.00 88.00 364 ASP A C 1
ATOM 2733 O O . ASP A 1 364 ? 26.096 -2.504 -37.669 1.00 88.00 364 ASP A O 1
ATOM 2737 N N . GLY A 1 365 ? 26.351 -3.672 -35.747 1.00 85.94 365 GLY A N 1
ATOM 2738 C CA . GLY A 1 365 ? 25.149 -4.499 -35.854 1.00 85.94 365 GLY A CA 1
ATOM 2739 C C . GLY A 1 365 ? 25.406 -5.934 -36.329 1.00 85.94 365 GLY A C 1
ATOM 2740 O O . GLY A 1 365 ? 24.463 -6.603 -36.783 1.00 85.94 365 GLY A O 1
ATOM 2741 N N . LEU A 1 366 ? 26.651 -6.398 -36.233 1.00 87.56 366 LEU A N 1
ATOM 2742 C CA . LEU A 1 366 ? 27.061 -7.800 -36.206 1.00 87.56 366 LEU A CA 1
ATOM 2743 C C . LEU A 1 366 ? 27.480 -8.160 -34.772 1.00 87.56 366 LEU A C 1
ATOM 2745 O O . LEU A 1 366 ? 27.933 -7.308 -34.022 1.00 87.56 366 LEU A O 1
ATOM 2749 N N . GLY A 1 367 ? 27.242 -9.407 -34.362 1.00 90.06 367 GLY A N 1
ATOM 2750 C CA . GLY A 1 367 ? 27.599 -9.867 -33.019 1.00 90.06 367 GLY A CA 1
ATOM 2751 C C . GLY A 1 367 ? 28.965 -10.524 -32.988 1.00 90.06 367 GLY A C 1
ATOM 2752 O O . GLY A 1 367 ? 29.357 -11.148 -33.974 1.00 90.06 367 GLY A O 1
ATOM 2753 N N . ASN A 1 368 ? 29.650 -10.421 -31.852 1.00 90.56 368 ASN A N 1
ATOM 2754 C CA . ASN A 1 368 ? 31.054 -10.809 -31.688 1.00 90.56 368 ASN A CA 1
ATOM 2755 C C . ASN A 1 368 ? 31.413 -12.279 -32.050 1.00 90.56 368 ASN A C 1
ATOM 2757 O O . ASN A 1 368 ? 32.566 -12.621 -32.275 1.00 90.56 368 ASN A O 1
ATOM 2761 N N . ASN A 1 369 ? 30.463 -13.222 -32.114 1.00 87.44 369 ASN A N 1
ATOM 2762 C CA . ASN A 1 369 ? 30.746 -14.594 -32.582 1.00 87.44 369 ASN A CA 1
ATOM 2763 C C . ASN A 1 369 ? 30.520 -14.778 -34.102 1.00 87.44 369 ASN A C 1
ATOM 2765 O O . ASN A 1 369 ? 30.812 -15.858 -34.645 1.00 87.44 369 ASN A O 1
ATOM 2769 N N . ALA A 1 370 ? 30.008 -13.752 -34.787 1.00 88.12 370 ALA A N 1
ATOM 2770 C CA . ALA A 1 370 ? 29.707 -13.712 -36.218 1.00 88.12 370 ALA A CA 1
ATOM 2771 C C . ALA A 1 370 ? 30.407 -12.579 -36.984 1.00 88.12 370 ALA A C 1
ATOM 2773 O O . ALA A 1 370 ? 30.460 -12.671 -38.222 1.00 88.12 370 ALA A O 1
ATOM 2774 N N . ASP A 1 371 ? 30.928 -11.561 -36.297 1.00 89.88 371 ASP A N 1
ATOM 2775 C CA . ASP A 1 371 ? 31.939 -10.677 -36.863 1.00 89.88 371 ASP A CA 1
ATOM 2776 C C . ASP A 1 371 ? 33.283 -11.414 -37.035 1.00 89.88 371 ASP A C 1
ATOM 2778 O O . ASP A 1 371 ? 33.395 -12.639 -36.878 1.00 89.88 371 ASP A O 1
ATOM 2782 N N . ALA A 1 372 ? 34.264 -10.687 -37.544 1.00 92.19 372 ALA A N 1
ATOM 2783 C CA . ALA A 1 372 ? 35.632 -11.118 -37.737 1.00 92.19 372 ALA A CA 1
ATOM 2784 C C . ALA A 1 372 ? 36.631 -9.981 -37.446 1.00 92.19 372 ALA A C 1
ATOM 2786 O O . ALA A 1 372 ? 37.760 -10.092 -37.918 1.00 92.19 372 ALA A O 1
ATOM 2787 N N . ASP A 1 373 ? 36.173 -8.879 -36.843 1.00 91.62 373 ASP A N 1
ATOM 2788 C CA . ASP A 1 373 ? 36.855 -7.602 -36.549 1.00 91.62 373 ASP A CA 1
ATOM 2789 C C . ASP A 1 373 ? 35.996 -6.901 -35.464 1.00 91.62 373 ASP A C 1
ATOM 2791 O O . ASP A 1 373 ? 35.343 -5.894 -35.722 1.00 91.62 373 ASP A O 1
ATOM 2795 N N . ASP A 1 374 ? 35.875 -7.556 -34.301 1.00 93.25 374 ASP A N 1
ATOM 2796 C CA . ASP A 1 374 ? 34.875 -7.348 -33.231 1.00 93.25 374 ASP A CA 1
ATOM 2797 C C . ASP A 1 374 ? 34.751 -5.907 -32.686 1.00 93.25 374 ASP A C 1
ATOM 2799 O O . ASP A 1 374 ? 33.712 -5.547 -32.122 1.00 93.25 374 ASP A O 1
ATOM 2803 N N . ASP A 1 375 ? 35.799 -5.091 -32.813 1.00 92.56 375 ASP A N 1
ATOM 2804 C CA . ASP A 1 375 ? 35.830 -3.685 -32.399 1.00 92.56 375 ASP A CA 1
ATOM 2805 C C . ASP A 1 375 ? 36.040 -2.685 -33.570 1.00 92.56 375 ASP A C 1
ATOM 2807 O O . ASP A 1 375 ? 36.024 -1.459 -33.375 1.00 92.56 375 ASP A O 1
ATOM 2811 N N . ASN A 1 376 ? 36.111 -3.199 -34.806 1.00 92.56 376 ASN A N 1
ATOM 2812 C CA . ASN A 1 376 ? 36.257 -2.479 -36.077 1.00 92.56 376 ASN A CA 1
ATOM 2813 C C . ASN A 1 376 ? 37.494 -1.558 -36.180 1.00 92.56 376 ASN A C 1
ATOM 2815 O O . ASN A 1 376 ? 37.478 -0.562 -36.928 1.00 92.56 376 ASN A O 1
ATOM 2819 N N . ASP A 1 377 ? 38.582 -1.857 -35.466 1.00 91.31 377 ASP A N 1
ATOM 2820 C CA . ASP A 1 377 ? 39.847 -1.125 -35.600 1.00 91.31 377 ASP A CA 1
ATOM 2821 C C . ASP A 1 377 ? 40.541 -1.386 -36.966 1.00 91.31 377 ASP A C 1
ATOM 2823 O O . ASP A 1 377 ? 41.235 -0.510 -37.515 1.00 91.31 377 ASP A O 1
ATOM 2827 N N . GLY A 1 378 ? 40.241 -2.536 -37.590 1.00 90.75 378 GLY A N 1
ATOM 2828 C CA . GLY A 1 378 ? 40.752 -2.985 -38.882 1.00 90.75 378 GLY A CA 1
ATOM 2829 C C . GLY A 1 378 ? 41.680 -4.208 -38.845 1.00 90.75 378 GLY A C 1
ATOM 2830 O O . GLY A 1 378 ? 42.208 -4.575 -39.913 1.00 90.75 378 GLY A O 1
ATOM 2831 N N . TYR A 1 379 ? 41.898 -4.819 -37.678 1.00 91.81 379 TYR A N 1
ATOM 2832 C CA . TYR A 1 379 ? 42.628 -6.067 -37.472 1.00 91.81 379 TYR A CA 1
ATOM 2833 C C . TYR A 1 379 ? 41.656 -7.210 -37.103 1.00 91.81 379 TYR A C 1
ATOM 2835 O O . TYR A 1 379 ? 40.938 -7.141 -36.119 1.00 91.81 379 TYR A O 1
ATOM 2843 N N . PRO A 1 380 ? 41.605 -8.311 -37.882 1.00 92.56 380 PRO A N 1
ATOM 2844 C CA . PRO A 1 380 ? 40.654 -9.385 -37.592 1.00 92.56 380 PRO A CA 1
ATOM 2845 C C . PRO A 1 380 ? 40.947 -10.131 -36.282 1.00 92.56 380 PRO A C 1
ATOM 2847 O O . PRO A 1 380 ? 42.098 -10.521 -36.100 1.00 92.56 380 PRO A O 1
ATOM 2850 N N . ASP A 1 381 ? 39.940 -10.515 -35.481 1.00 89.88 381 ASP A N 1
ATOM 2851 C CA . ASP A 1 381 ? 40.084 -11.168 -34.146 1.00 89.88 381 ASP A CA 1
ATOM 2852 C C . ASP A 1 381 ? 41.033 -12.378 -34.110 1.00 89.88 381 ASP A C 1
ATOM 2854 O O . ASP A 1 381 ? 41.551 -12.784 -33.071 1.00 89.88 381 ASP A O 1
ATOM 2858 N N . ASN A 1 382 ? 41.213 -13.048 -35.252 1.00 91.31 382 ASN A N 1
ATOM 2859 C CA . ASN A 1 382 ? 42.091 -14.210 -35.371 1.00 91.31 382 ASN A CA 1
ATOM 2860 C C . ASN A 1 382 ? 43.572 -13.860 -35.640 1.00 91.31 382 ASN A C 1
ATOM 2862 O O . ASN A 1 382 ? 44.397 -14.777 -35.757 1.00 91.31 382 ASN A O 1
ATOM 2866 N N . GLU A 1 383 ? 43.871 -12.587 -35.878 1.00 90.44 383 GLU A N 1
ATOM 2867 C CA . GLU A 1 383 ? 45.192 -11.960 -36.035 1.00 90.44 383 GLU A CA 1
ATOM 2868 C C . GLU A 1 383 ? 45.419 -10.853 -34.982 1.00 90.44 383 GLU A C 1
ATOM 2870 O O . GLU A 1 383 ? 46.542 -10.365 -34.893 1.00 90.44 383 GLU A O 1
ATOM 2875 N N . ASP A 1 384 ? 44.396 -10.548 -34.177 1.00 91.00 384 ASP A N 1
ATOM 2876 C CA . ASP A 1 384 ? 44.368 -9.568 -33.093 1.00 91.00 384 ASP A CA 1
ATOM 2877 C C . ASP A 1 384 ? 44.631 -10.201 -31.703 1.00 91.00 384 ASP A C 1
ATOM 2879 O O . ASP A 1 384 ? 44.294 -11.368 -31.459 1.00 91.00 384 ASP A O 1
ATOM 2883 N N . ALA A 1 385 ? 45.266 -9.450 -30.799 1.00 91.38 385 ALA A N 1
ATOM 2884 C CA . ALA A 1 385 ? 45.531 -9.850 -29.415 1.00 91.38 385 ALA A CA 1
ATOM 2885 C C . ALA A 1 385 ? 44.465 -9.375 -28.402 1.00 91.38 385 ALA A C 1
ATOM 2887 O O . ALA A 1 385 ? 44.217 -10.082 -27.417 1.00 91.38 385 ALA A O 1
ATOM 2888 N N . PHE A 1 386 ? 43.789 -8.253 -28.668 1.00 93.19 386 PHE A N 1
ATOM 2889 C CA . PHE A 1 386 ? 42.725 -7.657 -27.856 1.00 93.19 386 PHE A CA 1
ATOM 2890 C C . PHE A 1 386 ? 41.484 -7.340 -28.705 1.00 93.19 386 PHE A C 1
ATOM 2892 O O . PHE A 1 386 ? 41.098 -6.180 -28.769 1.00 93.19 386 PHE A O 1
ATOM 2899 N N . PRO A 1 387 ? 40.756 -8.344 -29.243 1.00 91.69 387 PRO A N 1
ATOM 2900 C CA . PRO A 1 387 ? 39.653 -8.110 -30.187 1.00 91.69 387 PRO A CA 1
ATOM 2901 C C . PRO A 1 387 ? 38.445 -7.303 -29.667 1.00 91.69 387 PRO A C 1
ATOM 2903 O O . PRO A 1 387 ? 37.397 -7.308 -30.292 1.00 91.69 387 PRO A O 1
ATOM 2906 N N . LEU A 1 388 ? 38.500 -6.743 -28.458 1.00 92.31 388 LEU A N 1
ATOM 2907 C CA . LEU A 1 388 ? 37.420 -5.979 -27.839 1.00 92.31 388 LEU A CA 1
ATOM 2908 C C . LEU A 1 388 ? 37.868 -4.566 -27.418 1.00 92.31 388 LEU A C 1
ATOM 2910 O O . LEU A 1 388 ? 37.121 -3.892 -26.701 1.00 92.31 388 LEU A O 1
ATOM 2914 N N . ASP A 1 389 ? 39.083 -4.149 -27.776 1.00 91.19 389 ASP A N 1
ATOM 2915 C CA . ASP A 1 389 ? 39.631 -2.827 -27.484 1.00 91.19 389 ASP A CA 1
ATOM 2916 C C . ASP A 1 389 ? 40.156 -2.188 -28.783 1.00 91.19 389 ASP A C 1
ATOM 2918 O O . ASP A 1 389 ? 41.303 -2.417 -29.157 1.00 91.19 389 ASP A O 1
ATOM 2922 N N . PRO A 1 390 ? 39.387 -1.286 -29.427 1.00 91.06 390 PRO A N 1
ATOM 2923 C CA . PRO A 1 390 ? 39.748 -0.702 -30.723 1.00 91.06 390 PRO A CA 1
ATOM 2924 C C . PRO A 1 390 ? 40.903 0.313 -30.644 1.00 91.06 390 PRO A C 1
ATOM 2926 O O . PRO A 1 390 ? 41.071 1.173 -31.520 1.00 91.06 390 PRO A O 1
ATOM 2929 N N . THR A 1 391 ? 41.652 0.301 -29.540 1.00 91.81 391 THR A N 1
ATOM 2930 C CA . THR A 1 391 ? 42.923 1.000 -29.382 1.00 91.81 391 THR A CA 1
ATOM 2931 C C . THR A 1 391 ? 44.127 0.062 -29.284 1.00 91.81 391 THR A C 1
ATOM 2933 O O . THR A 1 391 ? 45.244 0.572 -29.322 1.00 91.81 391 THR A O 1
ATOM 2936 N N . GLU A 1 392 ? 43.934 -1.264 -29.262 1.00 91.19 392 GLU A N 1
ATOM 2937 C CA . GLU A 1 392 ? 44.984 -2.273 -29.095 1.00 91.19 392 GLU A CA 1
ATOM 2938 C C . GLU A 1 392 ? 44.763 -3.510 -29.977 1.00 91.19 392 GLU A C 1
ATOM 2940 O O . GLU A 1 392 ? 43.786 -4.216 -29.805 1.00 91.19 392 GLU A O 1
ATOM 2945 N N . TRP A 1 393 ? 45.717 -3.840 -30.854 1.00 92.19 393 TRP A N 1
ATOM 2946 C CA . TRP A 1 393 ? 45.614 -5.009 -31.757 1.00 92.19 393 TRP A CA 1
ATOM 2947 C C . TRP A 1 393 ? 46.790 -5.996 -31.660 1.00 92.19 393 TRP A C 1
ATOM 2949 O O . TRP A 1 393 ? 46.798 -7.065 -32.278 1.00 92.19 393 TRP A O 1
ATOM 2959 N N . LEU A 1 394 ? 47.848 -5.627 -30.934 1.00 91.44 394 LEU A N 1
ATOM 2960 C CA . LEU A 1 394 ? 49.102 -6.375 -30.849 1.00 91.44 394 LEU A CA 1
ATOM 2961 C C . LEU A 1 394 ? 49.540 -6.483 -29.387 1.00 91.44 394 LEU A C 1
ATOM 2963 O O . LEU A 1 394 ? 49.426 -5.514 -28.646 1.00 91.44 394 LEU A O 1
ATOM 2967 N N . ASP A 1 395 ? 50.021 -7.672 -29.026 1.00 91.19 395 ASP A N 1
ATOM 2968 C CA . ASP A 1 395 ? 50.669 -8.033 -27.760 1.00 91.19 395 ASP A CA 1
ATOM 2969 C C . ASP A 1 395 ? 51.972 -8.742 -28.158 1.00 91.19 395 ASP A C 1
ATOM 2971 O O . ASP A 1 395 ? 51.935 -9.859 -28.702 1.00 91.19 395 ASP A O 1
ATOM 2975 N N . THR A 1 396 ? 53.109 -8.053 -28.053 1.00 92.25 396 THR A N 1
ATOM 2976 C CA . THR A 1 396 ? 54.378 -8.543 -28.615 1.00 92.25 396 THR A CA 1
ATOM 2977 C C . THR A 1 396 ? 55.137 -9.465 -27.654 1.00 92.25 396 THR A C 1
ATOM 2979 O O . THR A 1 396 ? 55.742 -10.441 -28.124 1.00 92.25 396 THR A O 1
ATOM 2982 N N . ASP A 1 397 ? 55.033 -9.265 -26.338 1.00 87.88 397 ASP A N 1
ATOM 2983 C CA . ASP A 1 397 ? 55.652 -10.126 -25.321 1.00 87.88 397 ASP A CA 1
ATOM 2984 C C . ASP A 1 397 ? 54.722 -11.262 -24.811 1.00 87.88 397 ASP A C 1
ATOM 2986 O O . ASP A 1 397 ? 55.191 -12.370 -24.500 1.00 87.88 397 ASP A O 1
ATOM 2990 N N . GLY A 1 398 ? 53.402 -11.047 -24.808 1.00 89.44 398 GLY A N 1
ATOM 2991 C CA . GLY A 1 398 ? 52.375 -11.959 -24.303 1.00 89.44 398 GLY A CA 1
ATOM 2992 C C . GLY A 1 398 ? 51.972 -11.761 -22.831 1.00 89.44 398 GLY A C 1
ATOM 2993 O O . GLY A 1 398 ? 51.499 -12.732 -22.217 1.00 89.44 398 GLY A O 1
ATOM 2994 N N . ASP A 1 399 ? 52.207 -10.585 -22.247 1.00 88.00 399 ASP A N 1
ATOM 2995 C CA . ASP A 1 399 ? 51.856 -10.175 -20.877 1.00 88.00 399 ASP A CA 1
ATOM 2996 C C . ASP A 1 399 ? 50.335 -9.997 -20.688 1.00 88.00 399 ASP A C 1
ATOM 2998 O O . ASP A 1 399 ? 49.773 -10.435 -19.668 1.00 88.00 399 ASP A O 1
ATOM 3002 N N . GLY A 1 400 ? 49.659 -9.470 -21.715 1.00 87.19 400 GLY A N 1
ATOM 3003 C CA . GLY A 1 400 ? 48.238 -9.128 -21.703 1.00 87.19 400 GLY A CA 1
ATOM 3004 C C . GLY A 1 400 ? 47.927 -7.635 -21.536 1.00 87.19 400 GLY A C 1
ATOM 3005 O O . GLY A 1 400 ? 46.795 -7.307 -21.160 1.00 87.19 400 GLY A O 1
ATOM 3006 N N . ILE A 1 401 ? 48.886 -6.752 -21.822 1.00 88.06 401 ILE A N 1
ATOM 3007 C CA . ILE A 1 401 ? 48.686 -5.329 -22.133 1.00 88.06 401 ILE A CA 1
ATOM 3008 C C . ILE A 1 401 ? 49.021 -5.127 -23.626 1.00 88.06 401 ILE A C 1
ATOM 3010 O O . ILE A 1 401 ? 49.839 -5.852 -24.183 1.00 88.06 401 ILE A O 1
ATOM 3014 N N . GLY A 1 402 ? 48.308 -4.227 -24.310 1.00 91.81 402 GLY A N 1
ATOM 3015 C CA . GLY A 1 402 ? 48.479 -4.005 -25.750 1.00 91.81 402 GLY A CA 1
ATOM 3016 C C . GLY A 1 402 ? 49.497 -2.929 -26.086 1.00 91.81 402 GLY A C 1
ATOM 3017 O O . GLY A 1 402 ? 49.634 -1.964 -25.338 1.00 91.81 402 GLY A O 1
ATOM 3018 N N . ASN A 1 403 ? 50.175 -3.083 -27.224 1.00 91.75 403 ASN A N 1
ATOM 3019 C CA . ASN A 1 403 ? 51.354 -2.304 -27.609 1.00 91.75 403 ASN A CA 1
ATOM 3020 C C . ASN A 1 403 ? 51.173 -0.762 -27.725 1.00 91.75 403 ASN A C 1
ATOM 3022 O O . ASN A 1 403 ? 52.141 -0.037 -27.931 1.00 91.75 403 ASN A O 1
ATOM 3026 N N . ASN A 1 404 ? 49.960 -0.198 -27.680 1.00 89.62 404 ASN A N 1
ATOM 3027 C CA . ASN A 1 404 ? 49.772 1.264 -27.620 1.00 89.62 404 ASN A CA 1
ATOM 3028 C C . ASN A 1 404 ? 49.584 1.790 -26.180 1.00 89.62 404 ASN A C 1
ATOM 3030 O O . ASN A 1 404 ? 49.654 3.010 -25.968 1.00 89.62 404 ASN A O 1
ATOM 3034 N N . ALA A 1 405 ? 49.370 0.899 -25.207 1.00 90.00 405 ALA A N 1
ATOM 3035 C CA . ALA A 1 405 ? 49.192 1.185 -23.784 1.00 90.00 405 ALA A CA 1
ATOM 3036 C C . ALA A 1 405 ? 50.258 0.537 -22.885 1.00 90.00 405 ALA A C 1
ATOM 3038 O O . ALA A 1 405 ? 50.462 1.025 -21.765 1.00 90.00 405 ALA A O 1
ATOM 3039 N N . ASP A 1 406 ? 50.918 -0.526 -23.344 1.00 90.06 406 ASP A N 1
ATOM 3040 C CA . ASP A 1 406 ? 52.115 -1.061 -22.709 1.00 90.06 406 ASP A CA 1
ATOM 3041 C C . ASP A 1 406 ? 53.242 -0.024 -22.832 1.00 90.06 406 ASP A C 1
ATOM 3043 O O . ASP A 1 406 ? 53.384 0.617 -23.872 1.00 90.06 406 ASP A O 1
ATOM 3047 N N . PRO A 1 407 ? 53.986 0.263 -21.755 1.00 90.19 407 PRO A N 1
ATOM 3048 C CA . PRO A 1 407 ? 55.224 1.010 -21.869 1.00 90.19 407 PRO A CA 1
ATOM 3049 C C . PRO A 1 407 ? 56.443 0.170 -22.291 1.00 90.19 407 PRO A C 1
ATOM 3051 O O . PRO A 1 407 ? 57.474 0.806 -22.474 1.00 90.19 407 PRO A O 1
ATOM 3054 N N . ASP A 1 408 ? 56.401 -1.167 -22.334 1.00 91.06 408 ASP A N 1
ATOM 3055 C CA . ASP A 1 408 ? 57.541 -2.088 -22.564 1.00 91.06 408 ASP A CA 1
ATOM 3056 C C . ASP A 1 408 ? 57.096 -3.283 -23.445 1.00 91.06 408 ASP A C 1
ATOM 3058 O O . ASP A 1 408 ? 56.926 -4.410 -22.978 1.00 91.06 408 ASP A O 1
ATOM 3062 N N . ASP A 1 409 ? 56.876 -2.998 -24.733 1.00 92.94 409 ASP A N 1
ATOM 3063 C CA . ASP A 1 409 ? 56.227 -3.832 -25.758 1.00 92.94 409 ASP A CA 1
ATOM 3064 C C . ASP A 1 409 ? 56.767 -5.271 -25.905 1.00 92.94 409 ASP A C 1
ATOM 3066 O O . ASP A 1 409 ? 56.052 -6.156 -26.390 1.00 92.94 409 ASP A O 1
ATOM 3070 N N . ASP A 1 410 ? 58.036 -5.520 -25.566 1.00 91.06 410 ASP A N 1
ATOM 3071 C CA . ASP A 1 410 ? 58.669 -6.841 -25.668 1.00 91.06 410 ASP A CA 1
ATOM 3072 C C . ASP A 1 410 ? 59.212 -7.409 -24.335 1.00 91.06 410 ASP A C 1
ATOM 3074 O O . ASP A 1 410 ? 59.643 -8.574 -24.286 1.00 91.06 410 ASP A O 1
ATOM 3078 N N . ASN A 1 411 ? 59.058 -6.649 -23.241 1.00 91.25 411 ASN A N 1
ATOM 3079 C CA . ASN A 1 411 ? 59.288 -7.035 -21.844 1.00 91.25 411 ASN A CA 1
ATOM 3080 C C . ASN A 1 411 ? 60.706 -7.565 -21.574 1.00 91.25 411 ASN A C 1
ATOM 3082 O O . ASN A 1 411 ? 60.929 -8.485 -20.766 1.00 91.25 411 ASN A O 1
ATOM 3086 N N . ASP A 1 412 ? 61.696 -6.990 -22.257 1.00 88.94 412 ASP A N 1
ATOM 3087 C CA . ASP A 1 412 ? 63.109 -7.199 -21.949 1.00 88.94 412 ASP A CA 1
ATOM 3088 C C . ASP A 1 412 ? 63.578 -6.356 -20.738 1.00 88.94 412 ASP A C 1
ATOM 3090 O O . ASP A 1 412 ? 64.552 -6.723 -20.054 1.00 88.94 412 ASP A O 1
ATOM 3094 N N . GLY A 1 413 ? 62.796 -5.326 -20.387 1.00 87.12 413 GLY A N 1
ATOM 3095 C CA . GLY A 1 413 ? 62.960 -4.456 -19.226 1.00 87.12 413 GLY A CA 1
ATOM 3096 C C . GLY A 1 413 ? 63.308 -2.998 -19.550 1.00 87.12 413 GLY A C 1
ATOM 3097 O O . GLY A 1 413 ? 63.642 -2.256 -18.611 1.00 87.12 413 GLY A O 1
ATOM 3098 N N . TYR A 1 414 ? 63.272 -2.597 -20.823 1.00 87.19 414 TYR A N 1
ATOM 3099 C CA . TYR A 1 414 ? 63.416 -1.219 -21.294 1.00 87.19 414 TYR A CA 1
ATOM 3100 C C . TYR A 1 414 ? 62.113 -0.732 -21.940 1.00 87.19 414 TYR A C 1
ATOM 3102 O O . TYR A 1 414 ? 61.522 -1.406 -22.765 1.00 87.19 414 TYR A O 1
ATOM 3110 N N . THR A 1 415 ? 61.655 0.474 -21.588 1.00 90.50 415 THR A N 1
ATOM 3111 C CA . THR A 1 415 ? 60.391 0.984 -22.143 1.00 90.50 415 THR A CA 1
ATOM 3112 C C . THR A 1 415 ? 60.530 1.408 -23.608 1.00 90.50 415 THR A C 1
ATOM 3114 O O . THR A 1 415 ? 61.590 1.899 -23.979 1.00 90.50 415 THR A O 1
ATOM 3117 N N . ASP A 1 416 ? 59.473 1.387 -24.429 1.00 86.38 416 ASP A N 1
ATOM 3118 C CA . ASP A 1 416 ? 59.561 1.696 -25.879 1.00 86.38 416 ASP A CA 1
ATOM 3119 C C . ASP A 1 416 ? 60.077 3.107 -26.186 1.00 86.38 416 ASP A C 1
ATOM 3121 O O . ASP A 1 416 ? 60.585 3.413 -27.263 1.00 86.38 416 ASP A O 1
ATOM 3125 N N . ALA A 1 417 ? 59.905 4.022 -25.231 1.00 87.12 417 ALA A N 1
ATOM 3126 C CA . ALA A 1 417 ? 60.429 5.382 -25.309 1.00 87.12 417 ALA A CA 1
ATOM 3127 C C . ALA A 1 417 ? 61.950 5.464 -25.053 1.00 87.12 417 ALA A C 1
ATOM 3129 O O . ALA A 1 417 ? 62.551 6.523 -25.259 1.00 87.12 417 ALA A O 1
ATOM 3130 N N . GLN A 1 418 ? 62.541 4.385 -24.543 1.00 88.00 418 GLN A N 1
ATOM 3131 C CA . GLN A 1 418 ? 63.959 4.171 -24.246 1.00 88.00 418 GLN A CA 1
ATOM 3132 C C . GLN A 1 418 ? 64.593 3.137 -25.190 1.00 88.00 418 GLN A C 1
ATOM 3134 O O . GLN A 1 418 ? 65.803 3.201 -25.397 1.00 88.00 418 GLN A O 1
ATOM 3139 N N . ASP A 1 419 ? 63.786 2.245 -25.764 1.00 88.12 419 ASP A N 1
ATOM 3140 C CA . ASP A 1 419 ? 64.201 1.177 -26.664 1.00 88.12 419 ASP A CA 1
ATOM 3141 C C . ASP A 1 419 ? 64.325 1.638 -28.134 1.00 88.12 419 ASP A C 1
ATOM 3143 O O . ASP A 1 419 ? 63.509 2.405 -28.656 1.00 88.12 419 ASP A O 1
ATOM 3147 N N . ALA A 1 420 ? 65.376 1.188 -28.823 1.00 88.62 420 ALA A N 1
ATOM 3148 C CA . ALA A 1 420 ? 65.600 1.462 -30.244 1.00 88.62 420 ALA A CA 1
ATOM 3149 C C . ALA A 1 420 ? 64.879 0.475 -31.192 1.00 88.62 420 ALA A C 1
ATOM 3151 O O . ALA A 1 420 ? 64.584 0.825 -32.343 1.00 88.62 420 ALA A O 1
ATOM 3152 N N . PHE A 1 421 ? 64.577 -0.734 -30.718 1.00 90.94 421 PHE A N 1
ATOM 3153 C CA . PHE A 1 421 ? 63.854 -1.802 -31.401 1.00 90.94 421 PHE A CA 1
ATOM 3154 C C . PHE A 1 421 ? 62.798 -2.430 -30.462 1.00 90.94 421 PHE A C 1
ATOM 3156 O O . PHE A 1 421 ? 62.895 -3.625 -30.198 1.00 90.94 421 PHE A O 1
ATOM 3163 N N . PRO A 1 422 ? 61.739 -1.691 -30.062 1.00 89.00 422 PRO A N 1
ATOM 3164 C CA . PRO A 1 422 ? 60.742 -2.104 -29.052 1.00 89.00 422 PRO A CA 1
ATOM 3165 C C . PRO A 1 422 ? 59.864 -3.322 -29.420 1.00 89.00 422 PRO A C 1
ATOM 3167 O O . PRO A 1 422 ? 58.746 -3.451 -28.961 1.00 89.00 422 PRO A O 1
ATOM 3170 N N . LEU A 1 423 ? 60.282 -4.181 -30.349 1.00 89.94 423 LEU A N 1
ATOM 3171 C CA . LEU A 1 423 ? 59.576 -5.396 -30.763 1.00 89.94 423 LEU A CA 1
ATOM 3172 C C . LEU A 1 423 ? 60.551 -6.589 -30.919 1.00 89.94 423 LEU A C 1
ATOM 3174 O O . LEU A 1 423 ? 60.230 -7.570 -31.603 1.00 89.94 423 LEU A O 1
ATOM 3178 N N . ASP A 1 424 ? 61.770 -6.489 -30.382 1.00 89.25 424 ASP A N 1
ATOM 3179 C CA . ASP A 1 424 ? 62.802 -7.529 -30.381 1.00 89.25 424 ASP A CA 1
ATOM 3180 C C . ASP A 1 424 ? 63.580 -7.514 -29.055 1.00 89.25 424 ASP A C 1
ATOM 3182 O O . ASP A 1 424 ? 64.678 -6.962 -28.979 1.00 89.25 424 ASP A O 1
ATOM 3186 N N . ALA A 1 425 ? 63.056 -8.263 -28.074 1.00 89.38 425 ALA A N 1
ATOM 3187 C CA . ALA A 1 425 ? 63.588 -8.499 -26.720 1.00 89.38 425 ALA A CA 1
ATOM 3188 C C . ALA A 1 425 ? 65.002 -9.132 -26.638 1.00 89.38 425 ALA A C 1
ATOM 3190 O O . ALA A 1 425 ? 65.362 -9.846 -25.689 1.00 89.38 425 ALA A O 1
ATOM 3191 N N . THR A 1 426 ? 65.798 -9.004 -27.698 1.00 88.50 426 THR A N 1
ATOM 3192 C CA . THR A 1 426 ? 67.222 -9.315 -27.746 1.00 88.50 426 THR A CA 1
ATOM 3193 C C . THR A 1 426 ? 68.104 -8.132 -28.158 1.00 88.50 426 THR A C 1
ATOM 3195 O O . THR A 1 426 ? 69.327 -8.282 -28.108 1.00 88.50 426 THR A O 1
ATOM 3198 N N . GLU A 1 427 ? 67.535 -6.978 -28.519 1.00 86.62 427 GLU A N 1
ATOM 3199 C CA . GLU A 1 427 ? 68.238 -5.798 -29.040 1.00 86.62 427 GLU A CA 1
ATOM 3200 C C . GLU A 1 427 ? 67.540 -4.492 -28.600 1.00 86.62 427 GLU A C 1
ATOM 3202 O O . GLU A 1 427 ? 66.779 -3.931 -29.367 1.00 86.62 427 GLU A O 1
ATOM 3207 N N . TRP A 1 428 ? 67.836 -3.957 -27.412 1.00 88.31 428 TRP A N 1
ATOM 3208 C CA . TRP A 1 428 ? 67.177 -2.733 -26.905 1.00 88.31 428 TRP A CA 1
ATOM 3209 C C . TRP A 1 428 ? 67.858 -1.406 -27.304 1.00 88.31 428 TRP A C 1
ATOM 3211 O O . TRP A 1 428 ? 67.339 -0.310 -27.083 1.00 88.31 428 TRP A O 1
ATOM 3221 N N . LEU A 1 429 ? 69.079 -1.466 -27.851 1.00 88.25 429 LEU A N 1
ATOM 3222 C CA . LEU A 1 429 ? 69.942 -0.296 -28.058 1.00 88.25 429 LEU A CA 1
ATOM 3223 C C . LEU A 1 429 ? 70.614 -0.320 -29.438 1.00 88.25 429 LEU A C 1
ATOM 3225 O O . LEU A 1 429 ? 71.238 -1.314 -29.804 1.00 88.25 429 LEU A O 1
ATOM 3229 N N . ASP A 1 430 ? 70.495 0.797 -30.160 1.00 87.88 430 ASP A N 1
ATOM 3230 C CA . ASP A 1 430 ? 71.210 1.149 -31.399 1.00 87.88 430 ASP A CA 1
ATOM 3231 C C . ASP A 1 430 ? 72.021 2.417 -31.100 1.00 87.88 430 ASP A C 1
ATOM 3233 O O . ASP A 1 430 ? 71.470 3.525 -31.081 1.00 87.88 430 ASP A O 1
ATOM 3237 N N . THR A 1 431 ? 73.297 2.266 -30.741 1.00 89.38 431 THR A N 1
ATOM 3238 C CA . THR A 1 431 ? 74.096 3.400 -30.252 1.00 89.38 431 THR A CA 1
ATOM 3239 C C . THR A 1 431 ? 74.461 4.394 -31.366 1.00 89.38 431 THR A C 1
ATOM 3241 O O . THR A 1 431 ? 74.435 5.605 -31.118 1.00 89.38 431 THR A O 1
ATOM 3244 N N . ASP A 1 432 ? 74.768 3.940 -32.588 1.00 85.06 432 ASP A N 1
ATOM 3245 C CA . ASP A 1 432 ? 75.147 4.822 -33.707 1.00 85.06 432 ASP A CA 1
ATOM 3246 C C . ASP A 1 432 ? 73.969 5.223 -34.630 1.00 85.06 432 ASP A C 1
ATOM 3248 O O . ASP A 1 432 ? 74.041 6.244 -35.333 1.00 85.06 432 ASP A O 1
ATOM 3252 N N . GLY A 1 433 ? 72.858 4.479 -34.599 1.00 85.94 433 GLY A N 1
ATOM 3253 C CA . GLY A 1 433 ? 71.661 4.708 -35.408 1.00 85.94 433 GLY A CA 1
ATOM 3254 C C . GLY A 1 433 ? 71.735 4.154 -36.841 1.00 85.94 433 GLY A C 1
ATOM 3255 O O . GLY A 1 433 ? 71.043 4.674 -37.730 1.00 85.94 433 GLY A O 1
ATOM 3256 N N . ASP A 1 434 ? 72.589 3.160 -37.104 1.00 85.00 434 ASP A N 1
ATOM 3257 C CA . ASP A 1 434 ? 72.736 2.433 -38.377 1.00 85.00 434 ASP A CA 1
ATOM 3258 C C . ASP A 1 434 ? 71.499 1.571 -38.713 1.00 85.00 434 ASP A C 1
ATOM 3260 O O . ASP A 1 434 ? 71.140 1.425 -39.896 1.00 85.00 434 ASP A O 1
ATOM 3264 N N . GLY A 1 435 ? 70.787 1.091 -37.685 1.00 83.31 435 GLY A N 1
ATOM 3265 C CA . GLY A 1 435 ? 69.659 0.164 -37.781 1.00 83.31 435 GLY A CA 1
ATOM 3266 C C . GLY A 1 435 ? 70.018 -1.297 -37.482 1.00 83.31 435 GLY A C 1
ATOM 3267 O O . GLY A 1 435 ? 69.317 -2.197 -37.965 1.00 83.31 435 GLY A O 1
ATOM 3268 N N . ILE A 1 436 ? 71.101 -1.538 -36.737 1.00 85.94 436 ILE A N 1
ATOM 3269 C CA . ILE A 1 436 ? 71.526 -2.839 -36.201 1.00 85.94 436 ILE A CA 1
ATOM 3270 C C . ILE A 1 436 ? 71.756 -2.654 -34.697 1.00 85.94 436 ILE A C 1
ATOM 3272 O O . ILE A 1 436 ? 72.486 -1.757 -34.305 1.00 85.94 436 ILE A O 1
ATOM 3276 N N . GLY A 1 437 ? 71.136 -3.489 -33.859 1.00 89.31 437 GLY A N 1
ATOM 3277 C CA . GLY A 1 437 ? 71.319 -3.399 -32.410 1.00 89.31 437 GLY A CA 1
ATOM 3278 C C . GLY A 1 437 ? 72.702 -3.854 -31.948 1.00 89.31 437 GLY A C 1
ATOM 3279 O O . GLY A 1 437 ? 73.330 -4.720 -32.569 1.00 89.31 437 GLY A O 1
ATOM 3280 N N . ASN A 1 438 ? 73.160 -3.284 -30.835 1.00 89.00 438 ASN A N 1
ATOM 3281 C CA . ASN A 1 438 ? 74.506 -3.473 -30.292 1.00 89.00 438 ASN A CA 1
ATOM 3282 C C . ASN A 1 438 ? 74.848 -4.948 -29.961 1.00 89.00 438 ASN A C 1
ATOM 3284 O O . ASN A 1 438 ? 76.016 -5.327 -29.944 1.00 89.00 438 ASN A O 1
ATOM 3288 N N . ASN A 1 439 ? 73.877 -5.846 -29.714 1.00 86.31 439 ASN A N 1
ATOM 3289 C CA . ASN A 1 439 ? 74.208 -7.268 -29.506 1.00 86.31 439 ASN A CA 1
ATOM 3290 C C . ASN A 1 439 ? 74.513 -8.005 -30.832 1.00 86.31 439 ASN A C 1
ATOM 3292 O O . ASN A 1 439 ? 75.062 -9.122 -30.809 1.00 86.31 439 ASN A O 1
ATOM 3296 N N . ALA A 1 440 ? 74.189 -7.394 -31.978 1.00 86.81 440 ALA A N 1
ATOM 3297 C CA . ALA A 1 440 ? 74.438 -7.893 -33.328 1.00 86.81 440 ALA A CA 1
ATOM 3298 C C . ALA A 1 440 ? 75.506 -7.115 -34.120 1.00 86.81 440 ALA A C 1
ATOM 3300 O O . ALA A 1 440 ? 76.036 -7.693 -35.086 1.00 86.81 440 ALA A O 1
ATOM 3301 N N . ASP A 1 441 ? 75.824 -5.871 -33.747 1.00 87.38 441 ASP A N 1
ATOM 3302 C CA . ASP A 1 441 ? 76.936 -5.108 -34.327 1.00 87.38 441 ASP A CA 1
ATOM 3303 C C . ASP A 1 441 ? 78.306 -5.487 -33.704 1.00 87.38 441 ASP A C 1
ATOM 3305 O O . ASP A 1 441 ? 78.458 -6.543 -33.070 1.00 87.38 441 ASP A O 1
ATOM 3309 N N . ALA A 1 442 ? 79.363 -4.765 -34.083 1.00 88.94 442 ALA A N 1
ATOM 3310 C CA . ALA A 1 442 ? 80.755 -5.011 -33.702 1.00 88.94 442 ALA A CA 1
ATOM 3311 C C . ALA A 1 442 ? 81.650 -3.749 -33.792 1.00 88.94 442 ALA A C 1
ATOM 3313 O O . ALA A 1 442 ? 82.870 -3.872 -33.998 1.00 88.94 442 ALA A O 1
ATOM 3314 N N . ASP A 1 443 ? 81.019 -2.576 -33.812 1.00 85.81 443 ASP A N 1
ATOM 3315 C CA . ASP A 1 443 ? 81.594 -1.222 -33.863 1.00 85.81 443 ASP A CA 1
ATOM 3316 C C . ASP A 1 443 ? 80.470 -0.268 -33.392 1.00 85.81 443 ASP A C 1
ATOM 3318 O O . ASP A 1 443 ? 80.070 0.619 -34.141 1.00 85.81 443 ASP A O 1
ATOM 3322 N N . ASP A 1 444 ? 79.880 -0.554 -32.218 1.00 90.19 444 ASP A N 1
ATOM 3323 C CA . ASP A 1 444 ? 78.512 -0.148 -31.809 1.00 90.19 444 ASP A CA 1
ATOM 3324 C C . ASP A 1 444 ? 78.254 1.378 -31.817 1.00 90.19 444 ASP A C 1
ATOM 3326 O O . ASP A 1 444 ? 77.106 1.816 -31.880 1.00 90.19 444 ASP A O 1
ATOM 3330 N N . ASP A 1 445 ? 79.302 2.205 -31.761 1.00 88.19 445 ASP A N 1
ATOM 3331 C CA . ASP A 1 445 ? 79.224 3.667 -31.884 1.00 88.19 445 ASP A CA 1
ATOM 3332 C C . ASP A 1 445 ? 79.752 4.242 -33.219 1.00 88.19 445 ASP A C 1
ATOM 3334 O O . ASP A 1 445 ? 79.508 5.408 -33.557 1.00 88.19 445 ASP A O 1
ATOM 3338 N N . ASN A 1 446 ? 80.417 3.410 -34.026 1.00 88.62 446 ASN A N 1
ATOM 3339 C CA . ASN A 1 446 ? 80.913 3.704 -35.371 1.00 88.62 446 ASN A CA 1
ATOM 3340 C C . ASN A 1 446 ? 81.901 4.894 -35.446 1.00 88.62 446 ASN A C 1
ATOM 3342 O O . ASN A 1 446 ? 82.046 5.542 -36.497 1.00 88.62 446 ASN A O 1
ATOM 3346 N N . ASP A 1 447 ? 82.630 5.187 -34.361 1.00 85.69 447 ASP A N 1
ATOM 3347 C CA . ASP A 1 447 ? 83.698 6.202 -34.341 1.00 85.69 447 ASP A CA 1
ATOM 3348 C C . ASP A 1 447 ? 84.924 5.782 -35.197 1.00 85.69 447 ASP A C 1
ATOM 3350 O O . ASP A 1 447 ? 85.640 6.618 -35.782 1.00 85.69 447 ASP A O 1
ATOM 3354 N N . GLY A 1 448 ? 85.105 4.463 -35.353 1.00 83.38 448 GLY A N 1
ATOM 3355 C CA . GLY A 1 448 ? 86.189 3.804 -36.075 1.00 83.38 448 GLY A CA 1
ATOM 3356 C C . GLY A 1 448 ? 87.116 2.913 -35.230 1.00 83.38 448 GLY A C 1
ATOM 3357 O O . GLY A 1 448 ? 88.113 2.420 -35.793 1.00 83.38 448 GLY A O 1
ATOM 3358 N N . TYR A 1 449 ? 86.829 2.708 -33.941 1.00 84.56 449 TYR A N 1
ATOM 3359 C CA . TYR A 1 449 ? 87.489 1.779 -33.021 1.00 84.56 449 TYR A CA 1
ATOM 3360 C C . TYR A 1 449 ? 86.528 0.654 -32.559 1.00 84.56 449 TYR A C 1
ATOM 3362 O O . TYR A 1 449 ? 85.741 0.856 -31.647 1.00 84.56 449 TYR A O 1
ATOM 3370 N N . PRO A 1 450 ? 86.661 -0.585 -33.087 1.00 87.38 450 PRO A N 1
ATOM 3371 C CA . PRO A 1 450 ? 85.746 -1.683 -32.752 1.00 87.38 450 PRO A CA 1
ATOM 3372 C C . PRO A 1 450 ? 85.712 -2.009 -31.257 1.00 87.38 450 PRO A C 1
ATOM 3374 O O . PRO A 1 450 ? 86.780 -2.073 -30.638 1.00 87.38 450 PRO A O 1
ATOM 3377 N N . ASP A 1 451 ? 84.544 -2.382 -30.726 1.00 84.94 451 ASP A N 1
ATOM 3378 C CA . ASP A 1 451 ? 84.229 -2.531 -29.289 1.00 84.94 451 ASP A CA 1
ATOM 3379 C C . ASP A 1 451 ? 85.270 -3.316 -28.481 1.00 84.94 451 ASP A C 1
ATOM 3381 O O . ASP A 1 451 ? 85.520 -3.083 -27.300 1.00 84.94 451 ASP A O 1
ATOM 3385 N N . ASN A 1 452 ? 85.897 -4.310 -29.114 1.00 84.69 452 ASN A N 1
ATOM 3386 C CA . ASN A 1 452 ? 86.889 -5.159 -28.466 1.00 84.69 452 ASN A CA 1
ATOM 3387 C C . ASN A 1 452 ? 88.277 -4.499 -28.288 1.00 84.69 452 ASN A C 1
ATOM 3389 O O . ASN A 1 452 ? 89.177 -5.139 -27.721 1.00 84.69 452 ASN A O 1
ATOM 3393 N N . GLU A 1 453 ? 88.513 -3.330 -28.884 1.00 81.00 453 GLU A N 1
ATOM 3394 C CA . GLU A 1 453 ? 89.737 -2.523 -28.776 1.00 81.00 453 GLU A CA 1
ATOM 3395 C C . GLU A 1 453 ? 89.492 -1.137 -28.152 1.00 81.00 453 GLU A C 1
ATOM 3397 O O . GLU A 1 453 ? 90.489 -0.495 -27.804 1.00 81.00 453 GLU A O 1
ATOM 3402 N N . ASP A 1 454 ? 88.232 -0.738 -27.942 1.00 83.44 454 ASP A N 1
ATOM 3403 C CA . ASP A 1 454 ? 87.855 0.501 -27.258 1.00 83.44 454 ASP A CA 1
ATOM 3404 C C . ASP A 1 454 ? 87.678 0.337 -25.727 1.00 83.44 454 ASP A C 1
ATOM 3406 O O . ASP A 1 454 ? 87.525 -0.773 -25.204 1.00 83.44 454 ASP A O 1
ATOM 3410 N N . ALA A 1 455 ? 87.783 1.445 -24.991 1.00 83.31 455 ALA A N 1
ATOM 3411 C CA . ALA A 1 455 ? 87.453 1.552 -23.571 1.00 83.31 455 ALA A CA 1
ATOM 3412 C C . ALA A 1 455 ? 85.982 1.957 -23.342 1.00 83.31 455 ALA A C 1
ATOM 3414 O O . ALA A 1 455 ? 85.393 1.515 -22.353 1.00 83.31 455 ALA A O 1
ATOM 3415 N N . PHE A 1 456 ? 85.399 2.717 -24.274 1.00 87.69 456 PHE A N 1
ATOM 3416 C CA . PHE A 1 456 ? 84.028 3.225 -24.281 1.00 87.69 456 PHE A CA 1
ATOM 3417 C C . PHE A 1 456 ? 83.338 2.802 -25.578 1.00 87.69 456 PHE A C 1
ATOM 3419 O O . PHE A 1 456 ? 82.966 3.651 -26.369 1.00 87.69 456 PHE A O 1
ATOM 3426 N N . PRO A 1 457 ? 83.121 1.490 -25.789 1.00 85.69 457 PRO A N 1
ATOM 3427 C CA . PRO A 1 457 ? 82.616 0.931 -27.049 1.00 85.69 457 PRO A CA 1
ATOM 3428 C C . PRO A 1 457 ? 81.236 1.432 -27.512 1.00 85.69 457 PRO A C 1
ATOM 3430 O O . PRO A 1 457 ? 80.745 0.963 -28.529 1.00 85.69 457 PRO A O 1
ATOM 3433 N N . LEU A 1 458 ? 80.578 2.276 -26.713 1.00 84.88 458 LEU A N 1
ATOM 3434 C CA . LEU A 1 458 ? 79.247 2.822 -26.949 1.00 84.88 458 LEU A CA 1
ATOM 3435 C C . LEU A 1 458 ? 79.245 4.371 -26.922 1.00 84.88 458 LEU A C 1
ATOM 3437 O O . LEU A 1 458 ? 78.177 4.965 -26.767 1.00 84.88 458 LEU A O 1
ATOM 3441 N N . ASP A 1 459 ? 80.406 5.032 -26.982 1.00 84.06 459 ASP A N 1
ATOM 3442 C CA . ASP A 1 459 ? 80.522 6.496 -26.976 1.00 84.06 459 ASP A CA 1
ATOM 3443 C C . ASP A 1 459 ? 81.429 6.961 -28.127 1.00 84.06 459 ASP A C 1
ATOM 3445 O O . ASP A 1 459 ? 82.651 6.995 -27.982 1.00 84.06 459 ASP A O 1
ATOM 3449 N N . PRO A 1 460 ? 80.859 7.465 -29.239 1.00 83.69 460 PRO A N 1
ATOM 3450 C CA . PRO A 1 460 ? 81.631 7.816 -30.429 1.00 83.69 460 PRO A CA 1
ATOM 3451 C C . PRO A 1 460 ? 82.463 9.098 -30.282 1.00 83.69 460 PRO A C 1
ATOM 3453 O O . PRO A 1 460 ? 82.933 9.684 -31.270 1.00 83.69 460 PRO A O 1
ATOM 3456 N N . THR A 1 461 ? 82.579 9.611 -29.059 1.00 83.19 461 THR A N 1
ATOM 3457 C CA . THR A 1 461 ? 83.453 10.719 -28.701 1.00 83.19 461 THR A CA 1
ATOM 3458 C C . THR A 1 461 ? 84.579 10.324 -27.750 1.00 83.19 461 THR A C 1
ATOM 3460 O O . THR A 1 461 ? 85.557 11.074 -27.690 1.00 83.19 461 THR A O 1
ATOM 3463 N N . GLU A 1 462 ? 84.525 9.141 -27.128 1.00 83.19 462 GLU A N 1
ATOM 3464 C CA . GLU A 1 462 ? 85.508 8.658 -26.157 1.00 83.19 462 GLU A CA 1
ATOM 3465 C C . GLU A 1 462 ? 86.171 7.343 -26.552 1.00 83.19 462 GLU A C 1
ATOM 3467 O O . GLU A 1 462 ? 85.531 6.413 -27.004 1.00 83.19 462 GLU A O 1
ATOM 3472 N N . TRP A 1 463 ? 87.483 7.247 -26.322 1.00 86.38 463 TRP A N 1
ATOM 3473 C CA . TRP A 1 463 ? 88.268 6.034 -26.616 1.00 86.38 463 TRP A CA 1
ATOM 3474 C C . TRP A 1 463 ? 89.412 5.792 -25.609 1.00 86.38 463 TRP A C 1
ATOM 3476 O O . TRP A 1 463 ? 90.349 5.015 -25.843 1.00 86.38 463 TRP A O 1
ATOM 3486 N N . LEU A 1 464 ? 89.444 6.560 -24.513 1.00 79.94 464 LEU A N 1
ATOM 3487 C CA . LEU A 1 464 ? 90.574 6.643 -23.584 1.00 79.94 464 LEU A CA 1
ATOM 3488 C C . LEU A 1 464 ? 90.106 7.117 -22.206 1.00 79.94 464 LEU A C 1
ATOM 3490 O O . LEU A 1 464 ? 89.221 7.946 -22.147 1.00 79.94 464 LEU A O 1
ATOM 3494 N N . ASP A 1 465 ? 90.735 6.625 -21.142 1.00 81.94 465 ASP A N 1
ATOM 3495 C CA . ASP A 1 465 ? 90.454 6.891 -19.721 1.00 81.94 465 ASP A CA 1
ATOM 3496 C C . ASP A 1 465 ? 91.818 7.177 -19.043 1.00 81.94 465 ASP A C 1
ATOM 3498 O O . ASP A 1 465 ? 92.782 6.417 -19.260 1.00 81.94 465 ASP A O 1
ATOM 3502 N N . THR A 1 466 ? 91.960 8.311 -18.334 1.00 82.25 466 THR A N 1
ATOM 3503 C CA . THR A 1 466 ? 93.261 8.784 -17.809 1.00 82.25 466 THR A CA 1
ATOM 3504 C C . THR A 1 466 ? 93.684 8.045 -16.553 1.00 82.25 466 THR A C 1
ATOM 3506 O O . THR A 1 466 ? 94.841 7.597 -16.442 1.00 82.25 466 THR A O 1
ATOM 3509 N N . ASP A 1 467 ? 92.788 8.000 -15.575 1.00 73.75 467 ASP A N 1
ATOM 3510 C CA . ASP A 1 467 ? 93.076 7.589 -14.208 1.00 73.75 467 ASP A CA 1
ATOM 3511 C C . ASP A 1 467 ? 92.790 6.082 -13.994 1.00 73.75 467 ASP A C 1
ATOM 3513 O O . ASP A 1 467 ? 93.429 5.423 -13.156 1.00 73.75 467 ASP A O 1
ATOM 3517 N N . GLY A 1 468 ? 91.975 5.502 -14.878 1.00 72.88 468 GLY A N 1
ATOM 3518 C CA . GLY A 1 468 ? 91.577 4.107 -14.958 1.00 72.88 468 GLY A CA 1
ATOM 3519 C C . GLY A 1 468 ? 90.306 3.773 -14.179 1.00 72.88 468 GLY A C 1
ATOM 3520 O O . GLY A 1 468 ? 90.174 2.601 -13.788 1.00 72.88 468 GLY A O 1
ATOM 3521 N N . ASP A 1 469 ? 89.452 4.750 -13.858 1.00 68.62 469 ASP A N 1
ATOM 3522 C CA . ASP A 1 469 ? 88.253 4.552 -13.038 1.00 68.62 469 ASP A CA 1
ATOM 3523 C C . ASP A 1 469 ? 87.025 4.044 -13.814 1.00 68.62 469 ASP A C 1
ATOM 3525 O O . ASP A 1 469 ? 86.176 3.357 -13.223 1.00 68.62 469 ASP A O 1
ATOM 3529 N N . GLY A 1 470 ? 87.014 4.229 -15.138 1.00 69.94 470 GLY A N 1
ATOM 3530 C CA . GLY A 1 470 ? 85.947 3.806 -16.037 1.00 69.94 470 GLY A CA 1
ATOM 3531 C C . GLY A 1 470 ? 85.101 4.930 -16.638 1.00 69.94 470 GLY A C 1
ATOM 3532 O O . GLY A 1 470 ? 84.004 4.616 -17.104 1.00 69.94 470 GLY A O 1
ATOM 3533 N N . ILE A 1 471 ? 85.573 6.182 -16.659 1.00 77.62 471 ILE A N 1
ATOM 3534 C CA . ILE A 1 471 ? 85.021 7.272 -17.485 1.00 77.62 471 ILE A CA 1
ATOM 3535 C C . ILE A 1 471 ? 86.074 7.737 -18.513 1.00 77.62 471 ILE A C 1
ATOM 3537 O O . ILE A 1 471 ? 87.275 7.588 -18.302 1.00 77.62 471 ILE A O 1
ATOM 3541 N N . GLY A 1 472 ? 85.635 8.177 -19.697 1.00 81.00 472 GLY A N 1
ATOM 3542 C CA . GLY A 1 472 ? 86.521 8.411 -20.839 1.00 81.00 472 GLY A CA 1
ATOM 3543 C C . GLY A 1 472 ? 86.893 9.875 -21.027 1.00 81.00 472 GLY A C 1
ATOM 3544 O O . GLY A 1 472 ? 86.002 10.672 -21.242 1.00 81.00 472 GLY A O 1
ATOM 3545 N N . ASN A 1 473 ? 88.179 10.220 -20.966 1.00 78.88 473 ASN A N 1
ATOM 3546 C CA . ASN A 1 473 ? 88.820 11.545 -21.043 1.00 78.88 473 ASN A CA 1
ATOM 3547 C C . ASN A 1 473 ? 87.985 12.797 -21.401 1.00 78.88 473 ASN A C 1
ATOM 3549 O O . ASN A 1 473 ? 88.022 13.760 -20.651 1.00 78.88 473 ASN A O 1
ATOM 3553 N N . ASN A 1 474 ? 87.342 12.896 -22.576 1.00 80.12 474 ASN A N 1
ATOM 3554 C CA . ASN A 1 474 ? 86.585 14.117 -22.928 1.00 80.12 474 ASN A CA 1
ATOM 3555 C C . ASN A 1 474 ? 85.137 14.124 -22.370 1.00 80.12 474 ASN A C 1
ATOM 3557 O O . ASN A 1 474 ? 84.446 15.144 -22.487 1.00 80.12 474 ASN A O 1
ATOM 3561 N N . ALA A 1 475 ? 84.731 13.030 -21.722 1.00 72.00 475 ALA A N 1
ATOM 3562 C CA . ALA A 1 475 ? 83.565 12.845 -20.862 1.00 72.00 475 ALA A CA 1
ATOM 3563 C C . ALA A 1 475 ? 83.931 12.517 -19.396 1.00 72.00 475 ALA A C 1
ATOM 3565 O O . ALA A 1 475 ? 83.060 12.663 -18.537 1.00 72.00 475 ALA A O 1
ATOM 3566 N N . ASP A 1 476 ? 85.172 12.088 -19.115 1.00 69.19 476 ASP A N 1
ATOM 3567 C CA . ASP A 1 476 ? 85.744 11.925 -17.777 1.00 69.19 476 ASP A CA 1
ATOM 3568 C C . ASP A 1 476 ? 85.739 13.298 -17.133 1.00 69.19 476 ASP A C 1
ATOM 3570 O O . ASP A 1 476 ? 86.422 14.211 -17.603 1.00 69.19 476 ASP A O 1
ATOM 3574 N N . PRO A 1 477 ? 84.851 13.503 -16.155 1.00 59.66 477 PRO A N 1
ATOM 3575 C CA . PRO A 1 477 ? 84.613 14.822 -15.681 1.00 59.66 477 PRO A CA 1
ATOM 3576 C C . PRO A 1 477 ? 85.595 15.149 -14.574 1.00 59.66 477 PRO A C 1
ATOM 3578 O O . PRO A 1 477 ? 85.538 16.295 -14.218 1.00 59.66 477 PRO A O 1
ATOM 3581 N N . ASP A 1 478 ? 86.396 14.237 -14.005 1.00 73.12 478 ASP A N 1
ATOM 3582 C CA . ASP A 1 478 ? 87.467 14.498 -13.018 1.00 73.12 478 ASP A CA 1
ATOM 3583 C C . ASP A 1 478 ? 88.708 13.711 -13.475 1.00 73.12 478 ASP A C 1
ATOM 3585 O O . ASP A 1 478 ? 89.081 12.703 -12.873 1.00 73.12 478 ASP A O 1
ATOM 3589 N N . ASP A 1 479 ? 89.316 14.168 -14.576 1.00 85.69 479 ASP A N 1
ATOM 3590 C CA . ASP A 1 479 ? 90.294 13.453 -15.424 1.00 85.69 479 ASP A CA 1
ATOM 3591 C C . ASP A 1 479 ? 91.621 13.134 -14.655 1.00 85.69 479 ASP A C 1
ATOM 3593 O O . ASP A 1 479 ? 92.556 12.530 -15.202 1.00 85.69 479 ASP A O 1
ATOM 3597 N N . ASP A 1 480 ? 91.743 13.505 -13.361 1.00 79.69 480 ASP A N 1
ATOM 3598 C CA . ASP A 1 480 ? 92.761 12.989 -12.420 1.00 79.69 480 ASP A CA 1
ATOM 3599 C C . ASP A 1 480 ? 92.338 12.666 -10.954 1.00 79.69 480 ASP A C 1
ATOM 3601 O O . ASP A 1 480 ? 93.181 12.184 -10.177 1.00 79.69 480 ASP A O 1
ATOM 3605 N N . ASN A 1 481 ? 91.049 12.781 -10.616 1.00 80.38 481 ASN A N 1
ATOM 3606 C CA . ASN A 1 481 ? 90.339 12.145 -9.493 1.00 80.38 481 ASN A CA 1
ATOM 3607 C C . ASN A 1 481 ? 90.755 12.598 -8.070 1.00 80.38 481 ASN A C 1
ATOM 3609 O O . ASN A 1 481 ? 91.188 11.784 -7.233 1.00 80.38 481 ASN A O 1
ATOM 3613 N N . ASP A 1 482 ? 90.603 13.896 -7.747 1.00 74.69 482 ASP A N 1
ATOM 3614 C CA . ASP A 1 482 ? 90.582 14.360 -6.338 1.00 74.69 482 ASP A CA 1
ATOM 3615 C C . ASP A 1 482 ? 89.208 14.364 -5.668 1.00 74.69 482 ASP A C 1
ATOM 3617 O O . ASP A 1 482 ? 89.133 14.453 -4.430 1.00 74.69 482 ASP A O 1
ATOM 3621 N N . GLY A 1 483 ? 88.149 14.172 -6.453 1.00 69.94 483 GLY A N 1
ATOM 3622 C CA . GLY A 1 483 ? 86.762 14.253 -6.025 1.00 69.94 483 GLY A CA 1
ATOM 3623 C C . GLY A 1 483 ? 86.052 15.525 -6.486 1.00 69.94 483 GLY A C 1
ATOM 3624 O O . GLY A 1 483 ? 85.000 15.836 -5.918 1.00 69.94 483 GLY A O 1
ATOM 3625 N N . TYR A 1 484 ? 86.596 16.237 -7.474 1.00 68.75 484 TYR A N 1
ATOM 3626 C CA . TYR A 1 484 ? 86.006 17.422 -8.073 1.00 68.75 484 TYR A CA 1
ATOM 3627 C C . TYR A 1 484 ? 86.263 17.503 -9.573 1.00 68.75 484 TYR A C 1
ATOM 3629 O O . TYR A 1 484 ? 87.379 17.478 -10.064 1.00 68.75 484 TYR A O 1
ATOM 3637 N N . THR A 1 485 ? 85.177 17.676 -10.309 1.00 78.31 485 THR A N 1
ATOM 3638 C CA . THR A 1 485 ? 85.167 17.462 -11.749 1.00 78.31 485 THR A CA 1
ATOM 3639 C C . THR A 1 485 ? 85.672 18.662 -12.561 1.00 78.31 485 THR A C 1
ATOM 3641 O O . THR A 1 485 ? 85.048 19.693 -12.385 1.00 78.31 485 THR A O 1
ATOM 3644 N N . ASP A 1 486 ? 86.624 18.556 -13.501 1.00 71.25 486 ASP A N 1
ATOM 3645 C CA . ASP A 1 486 ? 86.944 19.367 -14.710 1.00 71.25 486 ASP A CA 1
ATOM 3646 C C . ASP A 1 486 ? 86.034 20.531 -15.150 1.00 71.25 486 ASP A C 1
ATOM 3648 O O . ASP A 1 486 ? 86.486 21.504 -15.766 1.00 71.25 486 ASP A O 1
ATOM 3652 N N . ALA A 1 487 ? 84.719 20.391 -14.987 1.00 68.00 487 ALA A N 1
ATOM 3653 C CA . ALA A 1 487 ? 83.726 21.409 -15.326 1.00 68.00 487 ALA A CA 1
ATOM 3654 C C . ALA A 1 487 ? 83.392 22.365 -14.157 1.00 68.00 487 ALA A C 1
ATOM 3656 O O . ALA A 1 487 ? 82.879 23.462 -14.384 1.00 68.00 487 ALA A O 1
ATOM 3657 N N . GLN A 1 488 ? 83.642 21.917 -12.928 1.00 63.44 488 GLN A N 1
ATOM 3658 C CA . GLN A 1 488 ? 83.448 22.556 -11.619 1.00 63.44 488 GLN A CA 1
ATOM 3659 C C . GLN A 1 488 ? 84.803 22.921 -11.004 1.00 63.44 488 GLN A C 1
ATOM 3661 O O . GLN A 1 488 ? 85.011 24.057 -10.576 1.00 63.44 488 GLN A O 1
ATOM 3666 N N . ASP A 1 489 ? 85.728 21.964 -11.043 1.00 69.81 489 ASP A N 1
ATOM 3667 C CA . ASP A 1 489 ? 87.144 22.213 -10.973 1.00 69.81 489 ASP A CA 1
ATOM 3668 C C . ASP A 1 489 ? 87.547 23.111 -12.143 1.00 69.81 489 ASP A C 1
ATOM 3670 O O . ASP A 1 489 ? 87.366 22.806 -13.318 1.00 69.81 489 ASP A O 1
ATOM 3674 N N . ALA A 1 490 ? 88.118 24.262 -11.809 1.00 78.12 490 ALA A N 1
ATOM 3675 C CA . ALA A 1 490 ? 88.736 25.147 -12.780 1.00 78.12 490 ALA A CA 1
ATOM 3676 C C . ALA A 1 490 ? 90.097 24.605 -13.295 1.00 78.12 490 ALA A C 1
ATOM 3678 O O . ALA A 1 490 ? 90.747 25.263 -14.124 1.00 78.12 490 ALA A O 1
ATOM 3679 N N . PHE A 1 491 ? 90.537 23.432 -12.819 1.00 82.19 491 PHE A N 1
ATOM 3680 C CA . PHE A 1 491 ? 91.859 22.821 -12.991 1.00 82.19 491 PHE A CA 1
ATOM 3681 C C . PHE A 1 491 ? 91.900 21.300 -13.345 1.00 82.19 491 PHE A C 1
ATOM 3683 O O . PHE A 1 491 ? 92.879 20.686 -12.926 1.00 82.19 491 PHE A O 1
ATOM 3690 N N . PRO A 1 492 ? 91.024 20.770 -14.242 1.00 74.69 492 PRO A N 1
ATOM 3691 C CA . PRO A 1 492 ? 90.799 19.373 -14.715 1.00 74.69 492 PRO A CA 1
ATOM 3692 C C . PRO A 1 492 ? 91.782 18.187 -14.583 1.00 74.69 492 PRO A C 1
ATOM 3694 O O . PRO A 1 492 ? 91.470 17.079 -14.984 1.00 74.69 492 PRO A O 1
ATOM 3697 N N . LEU A 1 493 ? 93.051 18.404 -14.267 1.00 80.38 493 LEU A N 1
ATOM 3698 C CA . LEU A 1 493 ? 94.135 17.429 -14.396 1.00 80.38 493 LEU A CA 1
ATOM 3699 C C . LEU A 1 493 ? 95.179 17.633 -13.274 1.00 80.38 493 LEU A C 1
ATOM 3701 O O . LEU A 1 493 ? 96.380 17.405 -13.502 1.00 80.38 493 LEU A O 1
ATOM 3705 N N . ASP A 1 494 ? 94.776 18.207 -12.132 1.00 76.56 494 ASP A N 1
ATOM 3706 C CA . ASP A 1 494 ? 95.641 18.470 -10.970 1.00 76.56 494 ASP A CA 1
ATOM 3707 C C . ASP A 1 494 ? 94.885 18.428 -9.626 1.00 76.56 494 ASP A C 1
ATOM 3709 O O . ASP A 1 494 ? 94.629 19.457 -8.997 1.00 76.56 494 ASP A O 1
ATOM 3713 N N . ALA A 1 495 ? 94.669 17.198 -9.168 1.00 80.88 495 ALA A N 1
ATOM 3714 C CA . ALA A 1 495 ? 94.011 16.685 -7.968 1.00 80.88 495 ALA A CA 1
ATOM 3715 C C . ALA A 1 495 ? 94.252 17.387 -6.592 1.00 80.88 495 ALA A C 1
ATOM 3717 O O . ALA A 1 495 ? 94.609 16.719 -5.603 1.00 80.88 495 ALA A O 1
ATOM 3718 N N . THR A 1 496 ? 94.124 18.720 -6.475 1.00 79.44 496 THR A N 1
ATOM 3719 C CA . THR A 1 496 ? 94.221 19.452 -5.191 1.00 79.44 496 THR A CA 1
ATOM 3720 C C . THR A 1 496 ? 93.431 20.768 -5.017 1.00 79.44 496 THR A C 1
ATOM 3722 O O . THR A 1 496 ? 93.435 21.280 -3.891 1.00 79.44 496 THR A O 1
ATOM 3725 N N . GLU A 1 497 ? 92.827 21.367 -6.045 1.00 73.62 497 GLU A N 1
ATOM 3726 C CA . GLU A 1 497 ? 92.196 22.710 -6.009 1.00 73.62 497 GLU A CA 1
ATOM 3727 C C . GLU A 1 497 ? 91.034 22.734 -7.008 1.00 73.62 497 GLU A C 1
ATOM 3729 O O . GLU A 1 497 ? 91.293 22.358 -8.136 1.00 73.62 497 GLU A O 1
ATOM 3734 N N . TRP A 1 498 ? 89.812 23.158 -6.632 1.00 75.31 498 TRP A N 1
ATOM 3735 C CA . TRP A 1 498 ? 88.644 22.490 -7.239 1.00 75.31 498 TRP A CA 1
ATOM 3736 C C . TRP A 1 498 ? 87.259 23.181 -7.340 1.00 75.31 498 TRP A C 1
ATOM 3738 O O . TRP A 1 498 ? 86.340 22.627 -7.933 1.00 75.31 498 TRP A O 1
ATOM 3748 N N . LEU A 1 499 ? 87.007 24.309 -6.678 1.00 76.38 499 LEU A N 1
ATOM 3749 C CA . LEU A 1 499 ? 85.689 24.973 -6.704 1.00 76.38 499 LEU A CA 1
ATOM 3750 C C . LEU A 1 499 ? 85.923 26.458 -6.567 1.00 76.38 499 LEU A C 1
ATOM 3752 O O . LEU A 1 499 ? 86.648 26.841 -5.659 1.00 76.38 499 LEU A O 1
ATOM 3756 N N . ASP A 1 500 ? 85.314 27.240 -7.447 1.00 78.56 500 ASP A N 1
ATOM 3757 C CA . ASP A 1 500 ? 85.429 28.693 -7.581 1.00 78.56 500 ASP A CA 1
ATOM 3758 C C . ASP A 1 500 ? 84.007 29.248 -7.773 1.00 78.56 500 ASP A C 1
ATOM 3760 O O . ASP A 1 500 ? 83.528 29.406 -8.897 1.00 78.56 500 ASP A O 1
ATOM 3764 N N . THR A 1 501 ? 83.281 29.405 -6.662 1.00 83.31 501 THR A N 1
ATOM 3765 C CA . THR A 1 501 ? 81.834 29.689 -6.644 1.00 83.31 501 THR A CA 1
ATOM 3766 C C . THR A 1 501 ? 81.510 31.108 -7.142 1.00 83.31 501 THR A C 1
ATOM 3768 O O . THR A 1 501 ? 80.474 31.312 -7.777 1.00 83.31 501 THR A O 1
ATOM 3771 N N . ASP A 1 502 ? 82.421 32.068 -6.953 1.00 70.88 502 ASP A N 1
ATOM 3772 C CA . ASP A 1 502 ? 82.348 33.444 -7.476 1.00 70.88 502 ASP A CA 1
ATOM 3773 C C . ASP A 1 502 ? 82.847 33.557 -8.946 1.00 70.88 502 ASP A C 1
ATOM 3775 O O . ASP A 1 502 ? 82.363 34.404 -9.713 1.00 70.88 502 ASP A O 1
ATOM 3779 N N . GLY A 1 503 ? 83.724 32.646 -9.391 1.00 71.44 503 GLY A N 1
ATOM 3780 C CA . GLY A 1 503 ? 84.152 32.481 -10.786 1.00 71.44 503 GLY A CA 1
ATOM 3781 C C . GLY A 1 503 ? 85.313 33.387 -11.229 1.00 71.44 503 GLY A C 1
ATOM 3782 O O . GLY A 1 503 ? 85.422 33.731 -12.417 1.00 71.44 503 GLY A O 1
ATOM 3783 N N . ASP A 1 504 ? 86.162 33.820 -10.295 1.00 73.44 504 ASP A N 1
ATOM 3784 C CA . ASP A 1 504 ? 87.297 34.746 -10.471 1.00 73.44 504 ASP A CA 1
ATOM 3785 C C . 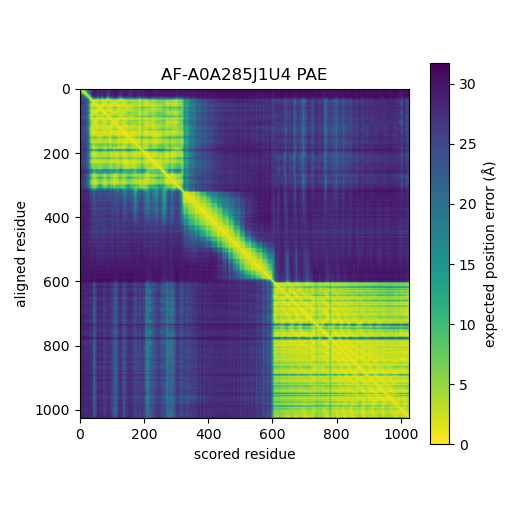ASP A 1 504 ? 88.540 34.093 -11.128 1.00 73.44 504 ASP A C 1
ATOM 3787 O O . ASP A 1 504 ? 89.345 34.774 -11.791 1.00 73.44 504 ASP A O 1
ATOM 3791 N N . GLY A 1 505 ? 88.651 32.767 -11.038 1.00 72.50 505 GLY A N 1
ATOM 3792 C CA . GLY A 1 505 ? 89.779 31.932 -11.452 1.00 72.50 505 GLY A CA 1
ATOM 3793 C C . GLY A 1 505 ? 90.657 31.450 -10.287 1.00 72.50 505 GLY A C 1
ATOM 3794 O O . GLY A 1 505 ? 91.833 31.128 -10.514 1.00 72.50 505 GLY A O 1
ATOM 3795 N N . ILE A 1 506 ? 90.135 31.454 -9.056 1.00 79.75 506 ILE A N 1
ATOM 3796 C CA . ILE A 1 506 ? 90.799 31.050 -7.808 1.00 79.75 506 ILE A CA 1
ATOM 3797 C C . ILE A 1 506 ? 89.784 30.274 -6.964 1.00 79.75 506 ILE A C 1
ATOM 3799 O O . ILE A 1 506 ? 88.718 30.792 -6.679 1.00 79.75 506 ILE A O 1
ATOM 3803 N N . GLY A 1 507 ? 90.123 29.069 -6.499 1.00 84.12 507 GLY A N 1
ATOM 3804 C CA . GLY A 1 507 ? 89.154 28.283 -5.735 1.00 84.12 507 GLY A CA 1
ATOM 3805 C C . GLY A 1 507 ? 88.868 28.784 -4.305 1.00 84.12 507 GLY A C 1
ATOM 3806 O O . GLY A 1 507 ? 89.782 29.261 -3.625 1.00 84.12 507 GLY A O 1
ATOM 3807 N N . ASN A 1 508 ? 87.635 28.575 -3.818 1.00 78.38 508 ASN A N 1
ATOM 3808 C CA . ASN A 1 508 ? 87.066 28.934 -2.503 1.00 78.38 508 ASN A CA 1
ATOM 3809 C C . ASN A 1 508 ? 87.961 28.596 -1.307 1.00 78.38 508 ASN A C 1
ATOM 3811 O O . ASN A 1 508 ? 87.994 29.316 -0.313 1.00 78.38 508 ASN A O 1
ATOM 3815 N N . ASN A 1 509 ? 88.771 27.535 -1.400 1.00 79.94 509 ASN A N 1
ATOM 3816 C CA . ASN A 1 509 ? 89.798 27.218 -0.398 1.00 79.94 509 ASN A CA 1
ATOM 3817 C C . ASN A 1 509 ? 90.772 28.396 -0.127 1.00 79.94 509 ASN A C 1
ATOM 3819 O O . ASN A 1 509 ? 91.530 28.368 0.855 1.00 79.94 509 ASN A O 1
ATOM 3823 N N . ALA A 1 510 ? 90.767 29.422 -0.986 1.00 78.56 510 ALA A N 1
ATOM 3824 C CA . ALA A 1 510 ? 91.497 30.674 -0.875 1.00 78.56 510 ALA A CA 1
ATOM 3825 C C . ALA A 1 510 ? 90.629 31.964 -0.902 1.00 78.56 510 ALA A C 1
ATOM 3827 O O . ALA A 1 510 ? 91.237 33.041 -0.820 1.00 78.56 510 ALA A O 1
ATOM 3828 N N . ASP A 1 511 ? 89.291 31.884 -0.961 1.00 80.56 511 ASP A N 1
ATOM 3829 C CA . ASP A 1 511 ? 88.361 33.030 -1.103 1.00 80.56 511 ASP A CA 1
ATOM 3830 C C . ASP A 1 511 ? 87.603 33.390 0.219 1.00 80.56 511 ASP A C 1
ATOM 3832 O O . ASP A 1 511 ? 87.883 32.747 1.242 1.00 80.56 511 ASP A O 1
ATOM 3836 N N . PRO A 1 512 ? 86.837 34.513 0.319 1.00 81.06 512 PRO A N 1
ATOM 3837 C CA . PRO A 1 512 ? 86.224 34.934 1.593 1.00 81.06 512 PRO A CA 1
ATOM 3838 C C . PRO A 1 512 ? 84.767 35.481 1.549 1.00 81.06 512 PRO A C 1
ATOM 3840 O O . PRO A 1 512 ? 84.430 36.260 2.452 1.00 81.06 512 PRO A O 1
ATOM 3843 N N . ASP A 1 513 ? 83.998 35.234 0.486 1.00 76.88 513 ASP A N 1
ATOM 3844 C CA . ASP A 1 513 ? 82.619 35.730 0.256 1.00 76.88 513 ASP A CA 1
ATOM 3845 C C . ASP A 1 513 ? 81.967 34.808 -0.796 1.00 76.88 513 ASP A C 1
ATOM 3847 O O . ASP A 1 513 ? 81.842 35.178 -1.964 1.00 76.88 513 ASP A O 1
ATOM 3851 N N . ASP A 1 514 ? 81.734 33.550 -0.413 1.00 85.50 514 ASP A N 1
ATOM 3852 C CA . ASP A 1 514 ? 81.856 32.409 -1.333 1.00 85.50 514 ASP A CA 1
ATOM 3853 C C . ASP A 1 514 ? 80.761 32.355 -2.424 1.00 85.50 514 ASP A C 1
ATOM 3855 O O . ASP A 1 514 ? 81.076 31.991 -3.555 1.00 85.50 514 ASP A O 1
ATOM 3859 N N . ASP A 1 515 ? 79.502 32.720 -2.148 1.00 79.44 515 ASP A N 1
ATOM 3860 C CA . ASP A 1 515 ? 78.388 32.638 -3.123 1.00 79.44 515 ASP A CA 1
ATOM 3861 C C . ASP A 1 515 ? 77.945 33.975 -3.756 1.00 79.44 515 ASP A C 1
ATOM 3863 O O . ASP A 1 515 ? 77.227 33.991 -4.764 1.00 79.44 515 ASP A O 1
ATOM 3867 N N . ASN A 1 516 ? 78.442 35.098 -3.227 1.00 78.75 516 ASN A N 1
ATOM 3868 C CA . ASN A 1 516 ? 78.294 36.446 -3.782 1.00 78.75 516 ASN A CA 1
ATOM 3869 C C . ASN A 1 516 ? 76.827 36.940 -3.925 1.00 78.75 516 ASN A C 1
ATOM 3871 O O . ASN A 1 516 ? 76.531 37.788 -4.781 1.00 78.75 516 ASN A O 1
ATOM 3875 N N . ASP A 1 517 ? 75.897 36.461 -3.087 1.00 77.25 517 ASP A N 1
ATOM 3876 C CA . ASP A 1 517 ? 74.476 36.862 -3.121 1.00 77.25 517 ASP A CA 1
ATOM 3877 C C . ASP A 1 517 ? 74.237 38.316 -2.620 1.00 77.25 517 ASP A C 1
ATOM 3879 O O . ASP A 1 517 ? 73.332 39.033 -3.076 1.00 77.25 517 ASP A O 1
ATOM 3883 N N . GLY A 1 518 ? 75.121 38.799 -1.737 1.00 78.06 518 GLY A N 1
ATOM 3884 C CA . GLY A 1 518 ? 75.078 40.116 -1.093 1.00 78.06 518 GLY A CA 1
ATOM 3885 C C . GLY A 1 518 ? 75.035 40.101 0.444 1.00 78.06 518 GLY A C 1
ATOM 3886 O O . GLY A 1 518 ? 75.155 41.178 1.051 1.00 78.06 518 GLY A O 1
ATOM 3887 N N . TYR A 1 519 ? 74.902 38.928 1.057 1.00 81.50 519 TYR A N 1
ATOM 3888 C CA . TYR A 1 519 ? 74.965 38.617 2.480 1.00 81.50 519 TYR A CA 1
ATOM 3889 C C . TYR A 1 519 ? 76.210 37.749 2.743 1.00 81.50 519 TYR A C 1
ATOM 3891 O O . TYR A 1 519 ? 76.192 36.558 2.490 1.00 81.50 519 TYR A O 1
ATOM 3899 N N . PRO A 1 520 ? 77.308 38.316 3.278 1.00 79.62 520 PRO A N 1
ATOM 3900 C CA . PRO A 1 520 ? 78.551 37.557 3.438 1.00 79.62 520 PRO A CA 1
ATOM 3901 C C . PRO A 1 520 ? 78.396 36.368 4.391 1.00 79.62 520 PRO A C 1
ATOM 3903 O O . PRO A 1 520 ? 77.625 36.486 5.352 1.00 79.62 520 PRO A O 1
ATOM 3906 N N . ASP A 1 521 ? 79.253 35.345 4.250 1.00 80.06 521 ASP A N 1
ATOM 3907 C CA . ASP A 1 521 ? 79.277 34.032 4.942 1.00 80.06 521 ASP A CA 1
ATOM 3908 C C . ASP A 1 521 ? 79.062 34.017 6.476 1.00 80.06 521 ASP A C 1
ATOM 3910 O O . ASP A 1 521 ? 79.020 32.973 7.132 1.00 80.06 521 ASP A O 1
ATOM 3914 N N . ASN A 1 522 ? 79.080 35.184 7.117 1.00 77.06 522 ASN A N 1
ATOM 3915 C CA . ASN A 1 522 ? 78.976 35.369 8.557 1.00 77.06 522 ASN A CA 1
ATOM 3916 C C . ASN A 1 522 ? 77.701 36.104 9.017 1.00 77.06 522 ASN A C 1
ATOM 3918 O O . ASN A 1 522 ? 77.552 36.316 10.228 1.00 77.06 522 ASN A O 1
ATOM 3922 N N . GLU A 1 523 ? 76.873 36.601 8.097 1.00 76.25 523 GLU A N 1
ATOM 3923 C CA . GLU A 1 523 ? 75.541 37.173 8.364 1.00 76.25 523 GLU A CA 1
ATOM 3924 C C . GLU A 1 523 ? 74.416 36.390 7.665 1.00 76.25 523 GLU A C 1
ATOM 3926 O O . GLU A 1 523 ? 73.251 36.654 7.959 1.00 76.25 523 GLU A O 1
ATOM 3931 N N . ASP A 1 524 ? 74.776 35.405 6.842 1.00 79.56 524 ASP A N 1
ATOM 3932 C CA . ASP A 1 524 ? 73.893 34.411 6.244 1.00 79.56 524 ASP A CA 1
ATOM 3933 C C . ASP A 1 524 ? 73.765 33.134 7.113 1.00 79.56 524 ASP A C 1
ATOM 3935 O O . ASP A 1 524 ? 74.676 32.771 7.870 1.00 79.56 524 ASP A O 1
ATOM 3939 N N . ALA A 1 525 ? 72.601 32.485 7.042 1.00 82.25 525 ALA A N 1
ATOM 3940 C CA . ALA A 1 525 ? 72.327 31.177 7.623 1.00 82.25 525 ALA A CA 1
ATOM 3941 C C . ALA A 1 525 ? 72.873 30.029 6.751 1.00 82.25 525 ALA A C 1
ATOM 3943 O O . ALA A 1 525 ? 73.289 29.014 7.322 1.00 82.25 525 ALA A O 1
ATOM 3944 N N . PHE A 1 526 ? 72.970 30.215 5.425 1.00 87.06 526 PHE A N 1
ATOM 3945 C CA . PHE A 1 526 ? 73.447 29.197 4.480 1.00 87.06 526 PHE A CA 1
ATOM 3946 C C . PHE A 1 526 ? 74.552 29.722 3.524 1.00 87.06 526 PHE A C 1
ATOM 3948 O O . PHE A 1 526 ? 74.344 29.718 2.321 1.00 87.06 526 PHE A O 1
ATOM 3955 N N . PRO A 1 527 ? 75.772 30.040 4.030 1.00 83.25 527 PRO A N 1
ATOM 3956 C CA . PRO A 1 527 ? 76.891 30.737 3.339 1.00 83.25 527 PRO A CA 1
ATOM 3957 C C . PRO A 1 527 ? 77.450 30.243 1.989 1.00 83.25 527 PRO A C 1
ATOM 3959 O O . PRO A 1 527 ? 78.554 30.637 1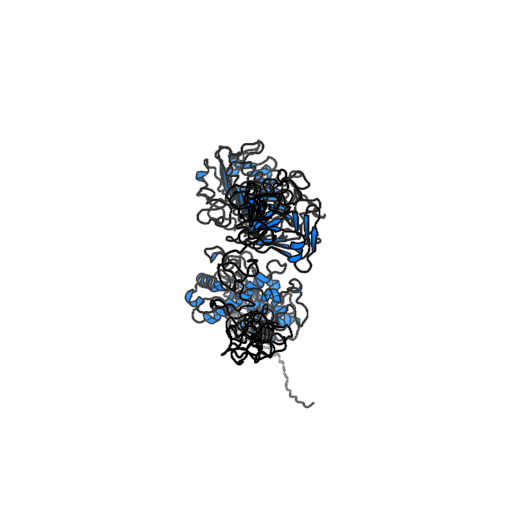.615 1.00 83.25 527 PRO A O 1
ATOM 3962 N N . LEU A 1 528 ? 76.824 29.255 1.363 1.00 79.44 528 LEU A N 1
ATOM 3963 C CA . LEU A 1 528 ? 77.206 28.663 0.080 1.00 79.44 528 LEU A CA 1
ATOM 3964 C C . LEU A 1 528 ? 75.965 28.495 -0.820 1.00 79.44 528 LEU A C 1
ATOM 3966 O O . LEU A 1 528 ? 76.003 27.736 -1.791 1.00 79.44 528 LEU A O 1
ATOM 3970 N N . ASP A 1 529 ? 74.856 29.130 -0.445 1.00 78.81 529 ASP A N 1
ATOM 3971 C CA . ASP A 1 529 ? 73.525 28.984 -1.006 1.00 78.81 529 ASP A CA 1
ATOM 3972 C C . ASP A 1 529 ? 72.855 30.358 -1.118 1.00 78.81 529 ASP A C 1
ATOM 3974 O O . ASP A 1 529 ? 72.004 30.754 -0.325 1.00 78.81 529 ASP A O 1
ATOM 3978 N N . ALA A 1 530 ? 73.168 31.037 -2.219 1.00 79.00 530 ALA A N 1
ATOM 3979 C CA . ALA A 1 530 ? 72.556 32.292 -2.644 1.00 79.00 530 ALA A CA 1
ATOM 3980 C C . ALA A 1 530 ? 71.014 32.252 -2.842 1.00 79.00 530 ALA A C 1
ATOM 3982 O O . ALA A 1 530 ? 70.441 33.205 -3.388 1.00 79.00 530 ALA A O 1
ATOM 3983 N N . SER A 1 531 ? 70.333 31.152 -2.493 1.00 74.62 531 SER A N 1
ATOM 3984 C CA . SER A 1 531 ? 68.877 30.995 -2.547 1.00 74.62 531 SER A CA 1
ATOM 3985 C C . SER A 1 531 ? 68.197 30.748 -1.194 1.00 74.62 531 SER A C 1
ATOM 3987 O O . SER A 1 531 ? 67.001 31.025 -1.093 1.00 74.62 531 SER A O 1
ATOM 3989 N N . GLU A 1 532 ? 68.936 30.349 -0.155 1.00 79.25 532 GLU A N 1
ATOM 3990 C CA . GLU A 1 532 ? 68.429 30.181 1.210 1.00 79.25 532 GLU A CA 1
ATOM 3991 C C . GLU A 1 532 ? 69.120 31.153 2.164 1.00 79.25 532 GLU A C 1
ATOM 3993 O O . GLU A 1 532 ? 70.318 31.085 2.381 1.00 79.25 532 GLU A O 1
ATOM 3998 N N . TRP A 1 533 ? 68.361 32.042 2.802 1.00 86.50 533 TRP A N 1
ATOM 3999 C CA . TRP A 1 533 ? 68.913 33.020 3.758 1.00 86.50 533 TRP A CA 1
ATOM 4000 C C . TRP A 1 533 ? 68.064 33.155 5.033 1.00 86.50 533 TRP A C 1
ATOM 4002 O O . TRP A 1 533 ? 68.288 34.055 5.855 1.00 86.50 533 TRP A O 1
ATOM 4012 N N . LEU A 1 534 ? 67.024 32.322 5.187 1.00 81.81 534 LEU A N 1
ATOM 4013 C CA . LEU A 1 534 ? 66.041 32.424 6.265 1.00 81.81 534 LEU A CA 1
ATOM 4014 C C . LEU A 1 534 ? 65.439 31.060 6.643 1.00 81.81 534 LEU A C 1
ATOM 4016 O O . LEU A 1 534 ? 65.257 30.197 5.797 1.00 81.81 534 LEU A O 1
ATOM 4020 N N . ASP A 1 535 ? 65.143 30.929 7.931 1.00 84.25 535 ASP A N 1
ATOM 4021 C CA . ASP A 1 535 ? 64.612 29.764 8.648 1.00 84.25 535 ASP A CA 1
ATOM 4022 C C . ASP A 1 535 ? 63.616 30.361 9.670 1.00 84.25 535 ASP A C 1
ATOM 4024 O O . ASP A 1 535 ? 63.997 31.247 10.457 1.00 84.25 535 ASP A O 1
ATOM 4028 N N . THR A 1 536 ? 62.322 30.034 9.546 1.00 85.50 536 THR A N 1
ATOM 4029 C CA . THR A 1 536 ? 61.215 30.804 10.156 1.00 85.50 536 THR A CA 1
ATOM 4030 C C . THR A 1 536 ? 60.771 30.255 11.505 1.00 85.50 536 THR A C 1
ATOM 4032 O O . THR A 1 536 ? 60.597 31.051 12.442 1.00 85.50 536 THR A O 1
ATOM 4035 N N . ASP A 1 537 ? 60.625 28.938 11.644 1.00 77.06 537 ASP A N 1
ATOM 4036 C CA . ASP A 1 537 ? 60.313 28.301 12.926 1.00 77.06 537 ASP A CA 1
ATOM 4037 C C . ASP A 1 537 ? 61.579 28.139 13.814 1.00 77.06 537 ASP A C 1
ATOM 4039 O O . ASP A 1 537 ? 61.497 28.182 15.054 1.00 77.06 537 ASP A O 1
ATOM 4043 N N . GLY A 1 538 ? 62.772 28.130 13.202 1.00 81.50 538 GLY A N 1
ATOM 4044 C CA . GLY A 1 538 ? 64.078 28.053 13.855 1.00 81.50 538 GLY A CA 1
ATOM 4045 C C . GLY A 1 538 ? 64.599 26.629 14.082 1.00 81.50 538 GLY A C 1
ATOM 4046 O O . GLY A 1 538 ? 65.422 26.440 14.994 1.00 81.50 538 GLY A O 1
ATOM 4047 N N . ASP A 1 539 ? 64.088 25.645 13.341 1.00 81.00 539 ASP A N 1
ATOM 4048 C CA . ASP A 1 539 ? 64.472 24.229 13.337 1.00 81.00 539 ASP A CA 1
ATOM 4049 C C . ASP A 1 539 ? 65.935 24.006 12.890 1.00 81.00 539 ASP A C 1
ATOM 4051 O O . ASP A 1 539 ? 66.682 23.239 13.528 1.00 81.00 539 ASP A O 1
ATOM 4055 N N . GLY A 1 540 ? 66.375 24.747 11.866 1.00 76.69 540 GLY A N 1
ATOM 4056 C CA . GLY A 1 540 ? 67.663 24.585 11.189 1.00 76.69 540 GLY A CA 1
ATOM 4057 C C . GLY A 1 540 ? 67.582 24.166 9.715 1.00 76.69 540 GLY A C 1
ATOM 4058 O O . GLY A 1 540 ? 68.643 23.961 9.110 1.00 76.69 540 GLY A O 1
ATOM 4059 N N . ILE A 1 541 ? 66.383 24.041 9.147 1.00 79.62 541 ILE A N 1
ATOM 4060 C CA . ILE A 1 541 ? 66.122 23.931 7.708 1.00 79.62 541 ILE A CA 1
ATOM 4061 C C . ILE A 1 541 ? 65.743 25.325 7.160 1.00 79.62 541 ILE A C 1
ATOM 4063 O O . ILE A 1 541 ? 65.157 26.148 7.857 1.00 79.62 541 ILE A O 1
ATOM 4067 N N . GLY A 1 542 ? 66.182 25.647 5.938 1.00 82.31 542 GLY A N 1
ATOM 4068 C CA . GLY A 1 542 ? 65.816 26.905 5.273 1.00 82.31 542 GLY A CA 1
ATOM 4069 C C . GLY A 1 542 ? 64.397 26.817 4.721 1.00 82.31 542 GLY A C 1
ATOM 4070 O O . GLY A 1 542 ? 64.011 25.752 4.246 1.00 82.31 542 GLY A O 1
ATOM 4071 N N . ASN A 1 543 ? 63.635 27.911 4.770 1.00 85.12 543 ASN A N 1
ATOM 4072 C CA . ASN A 1 543 ? 62.190 27.890 4.511 1.00 85.12 543 ASN A CA 1
ATOM 4073 C C . ASN A 1 543 ? 61.785 27.192 3.205 1.00 85.12 543 ASN A C 1
ATOM 4075 O O . ASN A 1 543 ? 60.851 26.404 3.198 1.00 85.12 543 ASN A O 1
ATOM 4079 N N . ASN A 1 544 ? 62.485 27.410 2.081 1.00 80.19 544 ASN A N 1
ATOM 4080 C CA . ASN A 1 544 ? 62.049 26.770 0.829 1.00 80.19 544 ASN A CA 1
ATOM 4081 C C . ASN A 1 544 ? 62.395 25.257 0.762 1.00 80.19 544 ASN A C 1
ATOM 4083 O O . ASN A 1 544 ? 62.215 24.635 -0.290 1.00 80.19 544 ASN A O 1
ATOM 4087 N N . ALA A 1 545 ? 62.885 24.669 1.863 1.00 76.06 545 ALA A N 1
ATOM 4088 C CA . ALA A 1 545 ? 63.240 23.261 2.023 1.00 76.06 545 ALA A CA 1
ATOM 4089 C C . ALA A 1 545 ? 62.634 22.575 3.273 1.00 76.06 545 ALA A C 1
ATOM 4091 O O . ALA A 1 545 ? 62.807 21.356 3.405 1.00 76.06 545 ALA A O 1
ATOM 4092 N N . ASP A 1 546 ? 61.956 23.300 4.171 1.00 80.50 546 ASP A N 1
ATOM 4093 C CA . ASP A 1 546 ? 61.172 22.699 5.264 1.00 80.50 546 ASP A CA 1
ATOM 4094 C C . ASP A 1 546 ? 59.815 22.204 4.710 1.00 80.50 546 ASP A C 1
ATOM 4096 O O . ASP A 1 546 ? 59.324 22.781 3.739 1.00 80.50 546 ASP A O 1
ATOM 4100 N N . PRO A 1 547 ? 59.265 21.071 5.193 1.00 76.69 547 PRO A N 1
ATOM 4101 C CA . PRO A 1 547 ? 57.913 20.626 4.847 1.00 76.69 547 PRO A CA 1
ATOM 4102 C C . PRO A 1 547 ? 56.829 20.882 5.920 1.00 76.69 547 PRO A C 1
ATOM 4104 O O . PRO A 1 547 ? 55.727 20.359 5.748 1.00 76.69 547 PRO A O 1
ATOM 4107 N N . ASP A 1 548 ? 57.126 21.553 7.037 1.00 83.75 548 ASP A N 1
ATOM 4108 C CA . ASP A 1 548 ? 56.157 22.056 8.041 1.00 83.75 548 ASP A CA 1
ATOM 4109 C C . ASP A 1 548 ? 56.700 23.403 8.563 1.00 83.75 548 ASP A C 1
ATOM 4111 O O . ASP A 1 548 ? 57.199 23.513 9.685 1.00 83.75 548 ASP A O 1
ATOM 4115 N N . ASP A 1 549 ? 56.685 24.408 7.679 1.00 86.50 549 ASP A N 1
ATOM 4116 C CA . ASP A 1 549 ? 57.481 25.651 7.717 1.00 86.50 549 ASP A CA 1
ATOM 4117 C C . ASP A 1 549 ? 57.145 26.585 8.915 1.00 86.50 549 ASP A C 1
ATOM 4119 O O . ASP A 1 549 ? 57.822 27.595 9.171 1.00 86.50 549 ASP A O 1
ATOM 4123 N N . ASP A 1 550 ? 56.096 26.246 9.678 1.00 84.56 550 ASP A N 1
ATOM 4124 C CA . ASP A 1 550 ? 55.674 26.917 10.910 1.00 84.56 550 ASP A CA 1
ATOM 4125 C C . ASP A 1 550 ? 55.436 26.010 12.144 1.00 84.56 550 ASP A C 1
ATOM 4127 O O . ASP A 1 550 ? 55.236 26.529 13.259 1.00 84.56 550 ASP A O 1
ATOM 4131 N N . SER A 1 551 ? 55.577 24.684 12.002 1.00 84.00 551 SER A N 1
ATOM 4132 C CA . SER A 1 551 ? 55.465 23.681 13.074 1.00 84.00 551 SER A CA 1
ATOM 4133 C C . SER A 1 551 ? 54.072 23.586 13.748 1.00 84.00 551 SER A C 1
ATOM 4135 O O . SER A 1 551 ? 53.966 23.235 14.938 1.00 84.00 551 SER A O 1
ATOM 4137 N N . ASP A 1 552 ? 52.987 23.885 13.026 1.00 81.69 552 ASP A N 1
ATOM 4138 C CA . ASP A 1 552 ? 51.586 23.642 13.425 1.00 81.69 552 ASP A CA 1
ATOM 4139 C C . ASP A 1 552 ? 51.293 22.142 13.653 1.00 81.69 552 ASP A C 1
ATOM 4141 O O . ASP A 1 552 ? 50.640 21.756 14.642 1.00 81.69 552 ASP A O 1
ATOM 4145 N N . GLY A 1 553 ? 51.871 21.289 12.800 1.00 81.19 553 GLY A N 1
ATOM 4146 C CA . GLY A 1 553 ? 51.680 19.840 12.784 1.00 81.19 553 GLY A CA 1
ATOM 4147 C C . GLY A 1 553 ? 50.875 19.304 11.594 1.00 81.19 553 GLY A C 1
ATOM 4148 O O . GLY A 1 553 ? 50.583 18.097 11.573 1.00 81.19 553 GLY A O 1
ATOM 4149 N N . VAL A 1 554 ? 50.527 20.159 10.631 1.00 79.62 554 VAL A N 1
ATOM 4150 C CA . VAL A 1 554 ? 50.142 19.809 9.257 1.00 79.62 554 VAL A CA 1
ATOM 4151 C C . VAL A 1 554 ? 51.316 20.173 8.337 1.00 79.62 554 VAL A C 1
ATOM 4153 O O . VAL A 1 554 ? 51.983 21.169 8.552 1.00 79.62 554 VAL A O 1
ATOM 4156 N N . ALA A 1 555 ? 51.622 19.333 7.346 1.00 80.75 555 ALA A N 1
ATOM 4157 C CA . ALA A 1 555 ? 52.747 19.577 6.438 1.00 80.75 555 ALA A CA 1
ATOM 4158 C C . ALA A 1 555 ? 52.341 20.521 5.297 1.00 80.75 555 ALA A C 1
ATOM 4160 O O . ALA A 1 555 ? 51.242 20.365 4.774 1.00 80.75 555 ALA A O 1
ATOM 4161 N N . ASP A 1 556 ? 53.244 21.372 4.807 1.00 79.00 556 ASP A N 1
ATOM 4162 C CA . ASP A 1 556 ? 52.984 22.475 3.853 1.00 79.00 556 ASP A CA 1
ATOM 4163 C C . ASP A 1 556 ? 52.331 22.086 2.517 1.00 79.00 556 ASP A C 1
ATOM 4165 O O . ASP A 1 556 ? 51.886 22.930 1.740 1.00 79.00 556 ASP A O 1
ATOM 4169 N N . VAL A 1 557 ? 52.343 20.793 2.194 1.00 73.31 557 VAL A N 1
ATOM 4170 C CA . VAL A 1 557 ? 51.717 20.222 0.993 1.00 73.31 557 VAL A CA 1
ATOM 4171 C C . VAL A 1 557 ? 50.252 19.833 1.207 1.00 73.31 557 VAL A C 1
ATOM 4173 O O . VAL A 1 557 ? 49.498 19.755 0.238 1.00 73.31 557 VAL A O 1
ATOM 4176 N N . ASP A 1 558 ? 49.879 19.577 2.461 1.00 72.19 558 ASP A N 1
ATOM 4177 C CA . ASP A 1 558 ? 48.524 19.305 2.942 1.00 72.19 558 ASP A CA 1
ATOM 4178 C C . ASP A 1 558 ? 47.937 20.526 3.694 1.00 72.19 558 ASP A C 1
ATOM 4180 O O . ASP A 1 558 ? 46.730 20.564 3.938 1.00 72.19 558 ASP A O 1
ATOM 4184 N N . ASP A 1 559 ? 48.774 21.513 4.036 1.00 75.75 559 ASP A N 1
ATOM 4185 C CA . ASP A 1 559 ? 48.421 22.800 4.635 1.00 75.75 559 ASP A CA 1
ATOM 4186 C C . ASP A 1 559 ? 48.236 23.883 3.558 1.00 75.75 559 ASP A C 1
ATOM 4188 O O . ASP A 1 559 ? 49.065 24.057 2.664 1.00 75.75 559 ASP A O 1
ATOM 4192 N N . LEU A 1 560 ? 47.140 24.637 3.632 1.00 84.00 560 LEU A N 1
ATOM 4193 C CA . LEU A 1 560 ? 46.854 25.726 2.692 1.00 84.00 560 LEU A CA 1
ATOM 4194 C C . LEU A 1 560 ? 47.451 27.082 3.128 1.00 84.00 560 LEU A C 1
ATOM 4196 O O . LEU A 1 560 ? 47.471 28.023 2.328 1.00 84.00 560 LEU A O 1
ATOM 4200 N N . PHE A 1 561 ? 47.978 27.183 4.353 1.00 85.00 561 PHE A N 1
ATOM 4201 C CA . PHE A 1 561 ? 48.563 28.385 4.957 1.00 85.00 561 PHE A CA 1
ATOM 4202 C C . PHE A 1 561 ? 49.902 28.111 5.684 1.00 85.00 561 PHE A C 1
ATOM 4204 O O . PHE A 1 561 ? 50.061 28.569 6.813 1.00 85.00 561 PHE A O 1
ATOM 4211 N N . PRO A 1 562 ? 50.912 27.512 5.016 1.00 82.12 562 PRO A N 1
ATOM 4212 C CA . PRO A 1 562 ? 52.137 26.941 5.617 1.00 82.12 562 PRO A CA 1
ATOM 4213 C C . PRO A 1 562 ? 53.092 27.897 6.369 1.00 82.12 562 PRO A C 1
ATOM 4215 O O . PRO A 1 562 ? 54.222 27.542 6.656 1.00 82.12 562 PRO A O 1
ATOM 4218 N N . LEU A 1 563 ? 52.712 29.152 6.626 1.00 83.38 563 LEU A N 1
ATOM 4219 C CA . LEU A 1 563 ? 53.524 30.141 7.353 1.00 83.38 563 LEU A CA 1
ATOM 4220 C C . LEU A 1 563 ? 52.748 30.833 8.499 1.00 83.38 563 LEU A C 1
ATOM 4222 O O . LEU A 1 563 ? 53.230 31.836 9.048 1.00 83.38 563 LEU A O 1
ATOM 4226 N N . ASP A 1 564 ? 51.526 30.391 8.816 1.00 83.38 564 ASP A N 1
ATOM 4227 C CA . ASP A 1 564 ? 50.730 30.863 9.956 1.00 83.38 564 ASP A CA 1
ATOM 4228 C C . ASP A 1 564 ? 50.213 29.673 10.796 1.00 83.38 564 ASP A C 1
ATOM 4230 O O . ASP A 1 564 ? 49.162 29.121 10.467 1.00 83.38 564 ASP A O 1
ATOM 4234 N N . PRO A 1 565 ? 50.861 29.351 11.942 1.00 80.44 565 PRO A N 1
ATOM 4235 C CA . PRO A 1 565 ? 50.639 28.116 12.708 1.00 80.44 565 PRO A CA 1
ATOM 4236 C C . PRO A 1 565 ? 49.366 28.163 13.572 1.00 80.44 565 PRO A C 1
ATOM 4238 O O . PRO A 1 565 ? 49.373 27.970 14.800 1.00 80.44 565 PRO A O 1
ATOM 4241 N N . SER A 1 566 ? 48.266 28.593 12.965 1.00 79.94 566 SER A N 1
ATOM 4242 C CA . SER A 1 566 ? 46.953 28.742 13.576 1.00 79.94 566 SER A CA 1
ATOM 4243 C C . SER A 1 566 ? 45.781 28.493 12.622 1.00 79.94 566 SER A C 1
ATOM 4245 O O . SER A 1 566 ? 44.631 28.590 13.063 1.00 79.94 566 SER A O 1
ATOM 4247 N N . GLU A 1 567 ? 46.056 28.156 11.361 1.00 77.06 567 GLU A N 1
ATOM 4248 C CA . GLU A 1 567 ? 45.091 28.007 10.275 1.00 77.06 567 GLU A CA 1
ATOM 4249 C C . GLU A 1 567 ? 45.640 27.020 9.237 1.00 77.06 567 GLU A C 1
ATOM 4251 O O . GLU A 1 567 ? 46.772 27.199 8.822 1.00 77.06 567 GLU A O 1
ATOM 4256 N N . SER A 1 568 ? 44.867 26.016 8.805 1.00 78.69 568 SER A N 1
ATOM 4257 C CA . SER A 1 568 ? 45.395 24.970 7.900 1.00 78.69 568 SER A CA 1
ATOM 4258 C C . SER A 1 568 ? 44.393 24.365 6.905 1.00 78.69 568 SER A C 1
ATOM 4260 O O . SER A 1 568 ? 44.709 23.434 6.167 1.00 78.69 568 SER A O 1
ATOM 4262 N N . ALA A 1 569 ? 43.167 24.896 6.845 1.00 79.38 569 ALA A N 1
ATOM 4263 C CA . ALA A 1 569 ? 42.109 24.432 5.942 1.00 79.38 569 ALA A CA 1
ATOM 4264 C C . ALA A 1 569 ? 41.316 25.610 5.358 1.00 79.38 569 ALA A C 1
ATOM 4266 O O . ALA A 1 569 ? 41.230 26.661 5.986 1.00 79.38 569 ALA A O 1
ATOM 4267 N N . ASP A 1 570 ? 40.734 25.412 4.177 1.00 71.44 570 ASP A N 1
ATOM 4268 C CA . ASP A 1 570 ? 39.897 26.362 3.429 1.00 71.44 570 ASP A CA 1
ATOM 4269 C C . ASP A 1 570 ? 38.852 25.525 2.662 1.00 71.44 570 ASP A C 1
ATOM 4271 O O . ASP A 1 570 ? 39.176 24.805 1.710 1.00 71.44 570 ASP A O 1
ATOM 4275 N N . TYR A 1 571 ? 37.629 25.489 3.198 1.00 76.19 571 TYR A N 1
ATOM 4276 C CA . TYR A 1 571 ? 36.615 24.484 2.867 1.00 76.19 571 TYR A CA 1
ATOM 4277 C C . TYR A 1 571 ? 35.966 24.658 1.485 1.00 76.19 571 TYR A C 1
ATOM 4279 O O . TYR A 1 571 ? 35.726 23.655 0.803 1.00 76.19 571 TYR A O 1
ATOM 4287 N N . ASP A 1 572 ? 35.691 25.892 1.053 1.00 68.06 572 ASP A N 1
ATOM 4288 C CA . ASP A 1 572 ? 35.165 26.193 -0.286 1.00 68.06 572 ASP A CA 1
ATOM 4289 C C . ASP A 1 572 ? 36.267 26.544 -1.308 1.00 68.06 572 ASP A C 1
ATOM 4291 O O . ASP A 1 572 ? 35.997 26.584 -2.514 1.00 68.06 572 ASP A O 1
ATOM 4295 N N . SER A 1 573 ? 37.517 26.692 -0.846 1.00 77.94 573 SER A N 1
ATOM 4296 C CA . SER A 1 573 ? 38.709 27.015 -1.642 1.00 77.94 573 SER A CA 1
ATOM 4297 C C . SER A 1 573 ? 38.724 28.451 -2.197 1.00 77.94 573 SER A C 1
ATOM 4299 O O . SER A 1 573 ? 39.150 28.688 -3.336 1.00 77.94 573 SER A O 1
ATOM 4301 N N . ASP A 1 574 ? 38.255 29.411 -1.395 1.00 77.00 574 ASP A N 1
ATOM 4302 C CA . ASP A 1 574 ? 38.233 30.859 -1.667 1.00 77.00 574 ASP A CA 1
ATOM 4303 C C . ASP A 1 574 ? 39.630 31.519 -1.554 1.00 77.00 574 ASP A C 1
ATOM 4305 O O . ASP A 1 574 ? 39.942 32.471 -2.289 1.00 77.00 574 ASP A O 1
ATOM 4309 N N . GLY A 1 575 ? 40.501 30.974 -0.699 1.00 73.75 575 GLY A N 1
ATOM 4310 C CA . GLY A 1 575 ? 41.816 31.508 -0.344 1.00 73.75 575 GLY A CA 1
ATOM 4311 C C . GLY A 1 575 ? 41.886 32.192 1.030 1.00 73.75 575 GLY A C 1
ATOM 4312 O O . GLY A 1 575 ? 42.901 32.836 1.329 1.00 73.75 575 GLY A O 1
ATOM 4313 N N . ILE A 1 576 ? 40.842 32.087 1.855 1.00 79.94 576 ILE A N 1
ATOM 4314 C CA . ILE A 1 576 ? 40.814 32.503 3.263 1.00 79.94 576 ILE A CA 1
ATOM 4315 C C . ILE A 1 576 ? 40.600 31.262 4.133 1.00 79.94 576 ILE A C 1
ATOM 4317 O O . ILE A 1 576 ? 39.693 30.475 3.904 1.00 79.94 576 ILE A O 1
ATOM 4321 N N . GLY A 1 577 ? 41.438 31.086 5.155 1.00 78.00 577 GLY A N 1
ATOM 4322 C CA . GLY A 1 577 ? 41.362 29.899 5.999 1.00 78.00 577 GLY A CA 1
ATOM 4323 C C . GLY A 1 577 ? 40.148 29.870 6.928 1.00 78.00 577 GLY A C 1
ATOM 4324 O O . GLY A 1 577 ? 39.694 30.900 7.431 1.00 78.00 577 GLY A O 1
ATOM 4325 N N . ASP A 1 578 ? 39.662 28.661 7.189 1.00 74.69 578 ASP A N 1
ATOM 4326 C CA . ASP A 1 578 ? 38.422 28.312 7.884 1.00 74.69 578 ASP A CA 1
ATOM 4327 C C . ASP A 1 578 ? 38.194 29.020 9.234 1.00 74.69 578 ASP A C 1
ATOM 4329 O O . ASP A 1 578 ? 37.055 29.322 9.593 1.00 74.69 578 ASP A O 1
ATOM 4333 N N . ASN A 1 579 ? 39.221 29.250 10.058 1.00 75.00 579 ASN A N 1
ATOM 4334 C CA . ASN A 1 579 ? 39.065 29.932 11.353 1.00 75.00 579 ASN A CA 1
ATOM 4335 C C . ASN A 1 579 ? 38.986 31.466 11.220 1.00 75.00 579 ASN A C 1
ATOM 4337 O O . ASN A 1 579 ? 38.662 32.158 12.198 1.00 75.00 579 ASN A O 1
ATOM 4341 N N . SER A 1 580 ? 39.269 31.987 10.027 1.00 72.06 580 SER A N 1
ATOM 4342 C CA . SER A 1 580 ? 39.306 33.405 9.673 1.00 72.06 580 SER A CA 1
ATOM 4343 C C . SER A 1 580 ? 38.230 33.812 8.659 1.00 72.06 580 SER A C 1
ATOM 4345 O O . SER A 1 580 ? 37.916 35.009 8.576 1.00 72.06 580 SER A O 1
ATOM 4347 N N . ASP A 1 581 ? 37.662 32.852 7.929 1.00 75.06 581 ASP A N 1
ATOM 4348 C CA . ASP A 1 581 ? 36.605 33.082 6.949 1.00 75.06 581 ASP A CA 1
ATOM 4349 C C . ASP A 1 581 ? 35.239 33.405 7.607 1.00 75.06 581 ASP A C 1
ATOM 4351 O O . ASP A 1 581 ? 34.923 32.877 8.680 1.00 75.06 581 ASP A O 1
ATOM 4355 N N . PRO A 1 582 ? 34.447 34.347 7.051 1.00 69.19 582 PRO A N 1
ATOM 4356 C CA . PRO A 1 582 ? 33.124 34.689 7.557 1.00 69.19 582 PRO A CA 1
ATOM 4357 C C . PRO A 1 582 ? 31.922 34.142 6.749 1.00 69.19 582 PRO A C 1
ATOM 4359 O O . PRO A 1 582 ? 30.828 34.594 7.079 1.00 69.19 582 PRO A O 1
ATOM 4362 N N . ASP A 1 583 ? 32.085 33.323 5.703 1.00 67.38 583 ASP A N 1
ATOM 4363 C CA . ASP A 1 583 ? 31.067 32.782 4.758 1.00 67.38 583 ASP A CA 1
ATOM 4364 C C . ASP A 1 583 ? 31.593 31.455 4.130 1.00 67.38 583 ASP A C 1
ATOM 4366 O O . ASP A 1 583 ? 31.796 31.344 2.922 1.00 67.38 583 ASP A O 1
ATOM 4370 N N . ARG A 1 584 ? 31.887 30.461 4.984 1.00 76.19 584 ARG A N 1
ATOM 4371 C CA . ARG A 1 584 ? 32.795 29.317 4.737 1.00 76.19 584 ARG A CA 1
ATOM 4372 C C . ARG A 1 584 ? 32.353 28.327 3.652 1.00 76.19 584 ARG A C 1
ATOM 4374 O O . ARG A 1 584 ? 33.178 27.571 3.148 1.00 76.19 584 ARG A O 1
ATOM 4381 N N . ASP A 1 585 ? 31.065 28.251 3.324 1.00 69.00 585 ASP A N 1
ATOM 4382 C CA . ASP A 1 585 ? 30.580 27.433 2.198 1.00 69.00 585 ASP A CA 1
ATOM 4383 C C . ASP A 1 585 ? 30.144 28.267 0.977 1.00 69.00 585 ASP A C 1
ATOM 4385 O O . ASP A 1 585 ? 29.765 27.706 -0.059 1.00 69.00 585 ASP A O 1
ATOM 4389 N N . ASN A 1 586 ? 30.290 29.597 1.073 1.00 68.00 586 ASN A N 1
ATOM 4390 C CA . ASN A 1 586 ? 30.145 30.576 -0.005 1.00 68.00 586 ASN A CA 1
ATOM 4391 C C . ASN A 1 586 ? 28.772 30.517 -0.700 1.00 68.00 586 ASN A C 1
ATOM 4393 O O . ASN A 1 586 ? 28.621 30.819 -1.894 1.00 68.00 586 ASN A O 1
ATOM 4397 N N . ASP A 1 587 ? 27.735 30.147 0.059 1.00 70.00 587 ASP A N 1
ATOM 4398 C CA . ASP A 1 587 ? 26.336 30.272 -0.353 1.00 70.00 587 ASP A CA 1
ATOM 4399 C C . ASP A 1 587 ? 25.873 31.751 -0.382 1.00 70.00 587 ASP A C 1
ATOM 4401 O O . ASP A 1 587 ? 24.914 32.110 -1.089 1.00 70.00 587 ASP A O 1
ATOM 4405 N N . GLY A 1 588 ? 26.627 32.633 0.291 1.00 74.00 588 GLY A N 1
ATOM 4406 C CA . GLY A 1 588 ? 26.413 34.074 0.380 1.00 74.00 588 GLY A CA 1
ATOM 4407 C C . GLY A 1 588 ? 25.748 34.540 1.680 1.00 74.00 588 GLY A C 1
ATOM 4408 O O . GLY A 1 588 ? 25.273 35.690 1.735 1.00 74.00 588 GLY A O 1
ATOM 4409 N N . ILE A 1 589 ? 25.667 33.673 2.691 1.00 69.88 589 ILE A N 1
ATOM 4410 C CA . ILE A 1 589 ? 25.253 33.961 4.063 1.00 69.88 589 ILE A CA 1
ATOM 4411 C C . ILE A 1 589 ? 26.472 33.818 4.981 1.00 69.88 589 ILE A C 1
ATOM 4413 O O . ILE A 1 589 ? 27.143 32.800 5.019 1.00 69.88 589 ILE A O 1
ATOM 4417 N N . GLN A 1 590 ? 26.737 34.841 5.796 1.00 73.50 590 GLN A N 1
ATOM 4418 C CA . GLN A 1 590 ? 27.880 34.787 6.709 1.00 73.50 590 GLN A CA 1
ATOM 4419 C C . GLN A 1 590 ? 27.694 33.716 7.796 1.00 73.50 590 GLN A C 1
ATOM 4421 O O . GLN A 1 590 ? 26.623 33.694 8.393 1.00 73.50 590 GLN A O 1
ATOM 4426 N N . ASP A 1 591 ? 28.746 32.981 8.184 1.00 67.06 591 ASP A N 1
ATOM 4427 C CA . ASP A 1 591 ? 28.806 31.938 9.242 1.00 67.06 591 ASP A CA 1
ATOM 4428 C C . ASP A 1 591 ? 28.088 32.290 10.562 1.00 67.06 591 ASP A C 1
ATOM 4430 O O . ASP A 1 591 ? 27.730 31.431 11.365 1.00 67.06 591 ASP A O 1
ATOM 4434 N N . ILE A 1 592 ? 27.940 33.584 10.859 1.00 63.97 592 ILE A N 1
ATOM 4435 C CA . ILE A 1 592 ? 27.283 34.090 12.076 1.00 63.97 592 ILE A CA 1
ATOM 4436 C C . ILE A 1 592 ? 25.764 34.313 11.928 1.00 63.97 592 ILE A C 1
ATOM 4438 O O . ILE A 1 592 ? 25.096 34.649 12.912 1.00 63.97 592 ILE A O 1
ATOM 4442 N N . GLU A 1 593 ? 25.256 34.217 10.701 1.00 59.28 593 GLU A N 1
ATOM 4443 C CA . GLU A 1 593 ? 23.855 34.304 10.273 1.00 59.28 593 GLU A CA 1
ATOM 4444 C C . GLU A 1 593 ? 23.397 33.034 9.514 1.00 59.28 593 GLU A C 1
ATOM 4446 O O . GLU A 1 593 ? 22.193 32.909 9.284 1.00 59.28 593 GLU A O 1
ATOM 4451 N N . ASP A 1 594 ? 24.311 32.110 9.179 1.00 60.28 594 ASP A N 1
ATOM 4452 C CA . ASP A 1 594 ? 24.031 30.776 8.634 1.00 60.28 594 ASP A CA 1
ATOM 4453 C C . ASP A 1 594 ? 23.758 29.729 9.740 1.00 60.28 594 ASP A C 1
ATOM 4455 O O . ASP A 1 594 ? 24.444 29.675 10.764 1.00 60.28 594 ASP A O 1
ATOM 4459 N N . ASP A 1 595 ? 22.734 28.899 9.523 1.00 57.50 595 ASP A N 1
ATOM 4460 C CA . ASP A 1 595 ? 22.351 27.766 10.378 1.00 57.50 595 ASP A CA 1
ATOM 4461 C C . ASP A 1 595 ? 22.647 26.396 9.693 1.00 57.50 595 ASP A C 1
ATOM 4463 O O . ASP A 1 595 ? 22.541 25.359 10.359 1.00 57.50 595 ASP A O 1
ATOM 4467 N N . ASP A 1 596 ? 23.015 26.356 8.398 1.00 56.81 596 ASP A N 1
ATOM 4468 C CA . ASP A 1 596 ? 23.077 25.142 7.557 1.00 56.81 596 ASP A CA 1
ATOM 4469 C C . ASP A 1 596 ? 24.454 24.438 7.499 1.00 56.81 596 ASP A C 1
ATOM 4471 O O . ASP A 1 596 ? 24.511 23.279 7.061 1.00 56.81 596 ASP A O 1
ATOM 4475 N N . LEU A 1 597 ? 25.519 25.027 8.066 1.00 48.41 597 LEU A N 1
ATOM 4476 C CA . LEU A 1 597 ? 26.883 24.472 8.273 1.00 48.41 597 LEU A CA 1
ATOM 4477 C C . LEU A 1 597 ? 26.992 23.083 8.977 1.00 48.41 597 LEU A C 1
ATOM 4479 O O . LEU A 1 597 ? 28.089 22.605 9.268 1.00 48.41 597 LEU A O 1
ATOM 4483 N N . ASN A 1 598 ? 25.877 22.395 9.260 1.00 44.78 598 ASN A N 1
ATOM 4484 C CA . ASN A 1 598 ? 25.814 21.000 9.741 1.00 44.78 598 ASN A CA 1
ATOM 4485 C C . ASN A 1 598 ? 25.018 20.034 8.821 1.00 44.78 598 ASN A C 1
ATOM 4487 O O . ASN A 1 598 ? 24.849 18.865 9.179 1.00 44.78 598 ASN A O 1
ATOM 4491 N N . SER A 1 599 ? 24.493 20.470 7.668 1.00 44.41 599 SER A N 1
ATOM 4492 C CA . SER A 1 599 ? 23.456 19.725 6.917 1.00 44.41 599 SER A CA 1
ATOM 4493 C C . SER A 1 599 ? 23.961 18.724 5.854 1.00 44.41 599 SER A C 1
ATOM 4495 O O . SER A 1 599 ? 23.203 17.858 5.404 1.00 44.41 599 SER A O 1
ATOM 4497 N N . LEU A 1 600 ? 25.242 18.773 5.467 1.00 36.28 600 LEU A N 1
ATOM 4498 C CA . LEU A 1 600 ? 25.779 18.122 4.253 1.00 36.28 600 LEU A CA 1
ATOM 4499 C C . LEU A 1 600 ? 25.881 16.574 4.250 1.00 36.28 600 LEU A C 1
ATOM 4501 O O . LEU A 1 600 ? 26.457 15.998 3.330 1.00 36.28 600 LEU A O 1
ATOM 4505 N N . ILE A 1 601 ? 25.268 15.870 5.208 1.00 37.69 601 ILE A N 1
ATOM 4506 C CA . ILE A 1 601 ? 25.175 14.392 5.217 1.00 37.69 601 ILE A CA 1
ATOM 4507 C C . ILE A 1 601 ? 23.934 13.868 4.453 1.00 37.69 601 ILE A C 1
ATOM 4509 O O . ILE A 1 601 ? 23.894 12.701 4.067 1.00 37.69 601 ILE A O 1
ATOM 4513 N N . TYR A 1 602 ? 22.923 14.702 4.184 1.00 41.34 602 TYR A N 1
ATOM 4514 C CA . TYR A 1 602 ? 21.581 14.211 3.814 1.00 41.34 602 TYR A CA 1
ATOM 4515 C C . TYR A 1 602 ? 21.255 14.089 2.312 1.00 41.34 602 TYR A C 1
ATOM 4517 O O . TYR A 1 602 ? 20.179 13.603 1.955 1.00 41.34 602 TYR A O 1
ATOM 4525 N N . ARG A 1 603 ? 22.146 14.489 1.396 1.00 39.03 603 ARG A N 1
ATOM 4526 C CA . ARG A 1 603 ? 21.766 14.672 -0.022 1.00 39.03 603 ARG A CA 1
ATOM 4527 C C . ARG A 1 603 ? 21.445 13.388 -0.807 1.00 39.03 603 ARG A C 1
ATOM 4529 O O . ARG A 1 603 ? 20.622 13.456 -1.713 1.00 39.03 603 ARG A O 1
ATOM 4536 N N . ASP A 1 604 ? 21.990 12.236 -0.412 1.00 48.03 604 ASP A N 1
ATOM 4537 C CA . ASP A 1 604 ? 21.674 10.924 -1.018 1.00 48.03 604 ASP A CA 1
ATOM 4538 C C . ASP A 1 604 ? 20.454 10.222 -0.378 1.00 48.03 604 ASP A C 1
ATOM 4540 O O . ASP A 1 604 ? 20.069 9.125 -0.788 1.00 48.03 604 ASP A O 1
ATOM 4544 N N . GLN A 1 605 ? 19.835 10.835 0.638 1.00 69.19 605 GLN A N 1
ATOM 4545 C CA . GLN A 1 605 ? 18.703 10.269 1.387 1.00 69.19 605 GLN A CA 1
ATOM 4546 C C . GLN A 1 605 ? 17.373 10.987 1.117 1.00 69.19 605 GLN A C 1
ATOM 4548 O O . GLN A 1 605 ? 16.306 10.381 1.246 1.00 69.19 605 GLN A O 1
ATOM 4553 N N . VAL A 1 606 ? 17.413 12.257 0.706 1.00 82.88 606 VAL A N 1
ATOM 4554 C CA . VAL A 1 606 ? 16.222 13.102 0.558 1.00 82.88 606 VAL A CA 1
ATOM 4555 C C . VAL A 1 606 ? 15.767 13.196 -0.900 1.00 82.88 606 VAL A C 1
ATOM 4557 O O . VAL A 1 606 ? 16.419 13.820 -1.734 1.00 82.88 606 VAL A O 1
ATOM 4560 N N . ILE A 1 607 ? 14.593 12.640 -1.207 1.00 86.44 607 ILE A N 1
ATOM 4561 C CA . ILE A 1 607 ? 13.975 12.716 -2.538 1.00 86.44 607 ILE A CA 1
ATOM 4562 C C . ILE A 1 607 ? 12.921 13.831 -2.552 1.00 86.44 607 ILE A C 1
ATOM 4564 O O . ILE A 1 607 ? 11.774 13.632 -2.143 1.00 86.44 607 ILE A O 1
ATOM 4568 N N . SER A 1 608 ? 13.292 15.018 -3.029 1.00 91.19 608 SER A N 1
ATOM 4569 C CA . SER A 1 608 ? 12.369 16.155 -3.139 1.00 91.19 608 SER A CA 1
ATOM 4570 C C . SER A 1 608 ? 11.197 15.868 -4.084 1.00 91.19 608 SER A C 1
ATOM 4572 O O . SER A 1 608 ? 11.376 15.592 -5.270 1.00 91.19 608 SER A O 1
ATOM 4574 N N . ILE A 1 609 ? 9.970 15.993 -3.573 1.00 91.50 609 ILE A N 1
ATOM 4575 C CA . ILE A 1 609 ? 8.749 16.002 -4.381 1.00 91.50 609 ILE A CA 1
ATOM 4576 C C . ILE A 1 609 ? 8.579 17.407 -4.963 1.00 91.50 609 ILE A C 1
ATOM 4578 O O . ILE A 1 609 ? 7.905 18.264 -4.387 1.00 91.50 609 ILE A O 1
ATOM 4582 N N . ASP A 1 610 ? 9.184 17.623 -6.128 1.00 90.12 610 ASP A N 1
ATOM 4583 C CA . ASP A 1 610 ? 9.000 18.814 -6.954 1.00 90.12 610 ASP A CA 1
ATOM 4584 C C . ASP A 1 610 ? 8.313 18.493 -8.299 1.00 90.12 610 ASP A C 1
ATOM 4586 O O . ASP A 1 610 ? 7.896 17.362 -8.576 1.00 90.12 610 ASP A O 1
ATOM 4590 N N . VAL A 1 611 ? 8.145 19.515 -9.143 1.00 90.94 611 VAL A N 1
ATOM 4591 C CA . VAL A 1 611 ? 7.507 19.381 -10.461 1.00 90.94 611 VAL A CA 1
ATOM 4592 C C . VAL A 1 611 ? 8.317 18.497 -11.417 1.00 90.94 611 VAL A C 1
ATOM 4594 O O . VAL A 1 611 ? 7.712 17.757 -12.189 1.00 90.94 611 VAL A O 1
ATOM 4597 N N . ALA A 1 612 ? 9.649 18.557 -11.386 1.00 86.19 612 ALA A N 1
ATOM 4598 C CA . ALA A 1 612 ? 10.517 17.778 -12.264 1.00 86.19 612 ALA A CA 1
ATOM 4599 C C . ALA A 1 612 ? 10.548 16.301 -11.845 1.00 86.19 612 ALA A C 1
ATOM 4601 O O . ALA A 1 612 ? 10.383 15.428 -12.699 1.00 86.19 612 ALA A O 1
ATOM 4602 N N . PHE A 1 613 ? 10.657 16.023 -10.542 1.00 87.25 613 PHE A N 1
ATOM 4603 C CA . PHE A 1 613 ? 10.538 14.671 -9.995 1.00 87.25 613 PHE A CA 1
ATOM 4604 C C . PHE A 1 613 ? 9.181 14.050 -10.347 1.00 87.25 613 PHE A C 1
ATOM 4606 O O . PHE A 1 613 ? 9.120 12.984 -10.953 1.00 87.25 613 PHE A O 1
ATOM 4613 N N . LEU A 1 614 ? 8.069 14.736 -10.062 1.00 85.50 614 LEU A N 1
ATOM 4614 C CA . LEU A 1 614 ? 6.742 14.202 -10.382 1.00 85.50 614 LEU A CA 1
ATOM 4615 C C . LEU A 1 614 ? 6.511 14.029 -11.890 1.00 85.50 614 LEU A C 1
ATOM 4617 O O . LEU A 1 614 ? 5.740 13.156 -12.278 1.00 85.50 614 LEU A O 1
ATOM 4621 N N . GLN A 1 615 ? 7.160 14.826 -12.745 1.00 84.50 615 GLN A N 1
ATOM 4622 C CA . GLN A 1 615 ? 7.127 14.635 -14.199 1.00 84.50 615 GLN A CA 1
ATOM 4623 C C . GLN A 1 615 ? 7.946 13.423 -14.666 1.00 84.50 615 GLN A C 1
ATOM 4625 O O . GLN A 1 615 ? 7.550 12.800 -15.650 1.00 84.50 615 GLN A O 1
ATOM 4630 N N . SER A 1 616 ? 9.041 13.060 -13.987 1.00 81.44 616 SER A N 1
ATOM 4631 C CA . SER A 1 616 ? 9.863 11.901 -14.372 1.00 81.44 616 SER A CA 1
ATOM 4632 C C . SER A 1 616 ? 9.186 10.561 -14.061 1.00 81.44 616 SER A C 1
ATOM 4634 O O . SER A 1 616 ? 9.349 9.610 -14.821 1.00 81.44 616 SER A O 1
ATOM 4636 N N . ILE A 1 617 ? 8.361 10.505 -13.008 1.00 73.38 617 ILE A N 1
ATOM 4637 C CA . ILE A 1 617 ? 7.568 9.323 -12.614 1.00 73.38 617 ILE A CA 1
ATOM 4638 C C . ILE A 1 617 ? 6.099 9.374 -13.083 1.00 73.38 617 ILE A C 1
ATOM 4640 O O . ILE A 1 617 ? 5.253 8.613 -12.607 1.00 73.38 617 ILE A O 1
ATOM 4644 N N . ALA A 1 618 ? 5.767 10.295 -13.991 1.00 70.50 618 ALA A N 1
ATOM 4645 C CA . ALA A 1 618 ? 4.406 10.525 -14.463 1.00 70.50 618 ALA A CA 1
ATOM 4646 C C . ALA A 1 618 ? 3.906 9.422 -15.409 1.00 70.50 618 ALA A C 1
ATOM 4648 O O . ALA A 1 618 ? 4.520 9.143 -16.440 1.00 70.50 618 ALA A O 1
ATOM 4649 N N . ALA A 1 619 ? 2.716 8.873 -15.146 1.00 66.25 619 ALA A N 1
ATOM 4650 C CA . ALA A 1 619 ? 2.025 8.045 -16.132 1.00 66.25 619 ALA A CA 1
ATOM 4651 C C . ALA A 1 619 ? 1.593 8.862 -17.371 1.00 66.25 619 ALA A C 1
ATOM 4653 O O . ALA A 1 619 ? 1.295 10.059 -17.295 1.00 66.25 619 ALA A O 1
ATOM 4654 N N . VAL A 1 620 ? 1.491 8.200 -18.529 1.00 66.38 620 VAL A N 1
ATOM 4655 C CA . VAL A 1 620 ? 1.078 8.835 -19.793 1.00 66.38 620 VAL A CA 1
ATOM 4656 C C . VAL A 1 620 ? -0.289 9.519 -19.646 1.00 66.38 620 VAL A C 1
ATOM 4658 O O . VAL A 1 620 ? -1.284 8.891 -19.291 1.00 66.38 620 VAL A O 1
ATOM 4661 N N . GLY A 1 621 ? -0.346 10.813 -19.974 1.00 67.88 621 GLY A N 1
ATOM 4662 C CA . GLY A 1 621 ? -1.568 11.626 -19.896 1.00 67.88 621 GLY A CA 1
ATOM 4663 C C . GLY A 1 621 ? -1.744 12.409 -18.590 1.00 67.88 621 GLY A C 1
ATOM 4664 O O . GLY A 1 621 ? -2.745 13.110 -18.448 1.00 67.88 621 GLY A O 1
ATOM 4665 N N . MET A 1 622 ? -0.783 12.327 -17.670 1.00 83.62 622 MET A N 1
ATOM 4666 C CA . MET A 1 622 ? -0.707 13.169 -16.479 1.00 83.62 622 MET A CA 1
ATOM 4667 C C . MET A 1 622 ? -0.127 14.560 -16.789 1.00 83.62 622 MET A C 1
ATOM 4669 O O . MET A 1 622 ? 0.743 14.721 -17.646 1.00 83.62 622 MET A O 1
ATOM 4673 N N . SER A 1 623 ? -0.584 15.570 -16.054 1.00 89.69 623 SER A N 1
ATOM 4674 C CA . SER A 1 623 ? -0.036 16.925 -16.021 1.00 89.69 623 SER A CA 1
ATOM 4675 C C . SER A 1 623 ? 0.290 17.353 -14.591 1.00 89.69 623 SER A C 1
ATOM 4677 O O . SER A 1 623 ? -0.552 17.276 -13.695 1.00 89.69 623 SER A O 1
ATOM 4679 N N . VAL A 1 624 ? 1.515 17.848 -14.405 1.00 93.50 624 VAL A N 1
ATOM 4680 C CA . VAL A 1 624 ? 2.005 18.451 -13.159 1.00 93.50 624 VAL A CA 1
ATOM 4681 C C . VAL A 1 624 ? 2.127 19.956 -13.362 1.00 93.50 624 VAL A C 1
ATOM 4683 O O . VAL A 1 624 ? 2.667 20.406 -14.374 1.00 93.50 624 VAL A O 1
ATOM 4686 N N . SER A 1 625 ? 1.637 20.728 -12.402 1.00 92.81 625 SER A N 1
ATOM 4687 C CA . SER A 1 625 ? 1.767 22.187 -12.350 1.00 92.81 625 SER A CA 1
ATOM 4688 C C . SER A 1 625 ? 2.010 22.640 -10.916 1.00 92.81 625 SER A C 1
ATOM 4690 O O . SER A 1 625 ? 1.737 21.887 -9.988 1.00 92.81 625 SER A O 1
ATOM 4692 N N . GLU A 1 626 ? 2.475 23.867 -10.721 1.00 94.19 626 GLU A N 1
ATOM 4693 C CA . GLU A 1 626 ? 2.622 24.461 -9.393 1.00 94.19 626 GLU A CA 1
ATOM 4694 C C . GLU A 1 626 ? 2.048 25.880 -9.332 1.00 94.19 626 GLU A C 1
ATOM 4696 O O . GLU A 1 626 ? 1.932 26.571 -10.349 1.00 94.19 626 GLU A O 1
ATOM 4701 N N . ASP A 1 627 ? 1.707 26.303 -8.118 1.00 89.88 627 ASP A N 1
ATOM 4702 C CA . ASP A 1 627 ? 1.520 27.701 -7.739 1.00 89.88 627 ASP A CA 1
ATOM 4703 C C . ASP A 1 627 ? 2.417 28.044 -6.530 1.00 89.88 627 ASP A C 1
ATOM 4705 O O . ASP A 1 627 ? 3.342 27.291 -6.200 1.00 89.88 627 ASP A O 1
ATOM 4709 N N . ASP A 1 628 ? 2.206 29.207 -5.909 1.00 84.50 628 ASP A N 1
ATOM 4710 C CA . ASP A 1 628 ? 3.028 29.680 -4.787 1.00 84.50 628 ASP A CA 1
ATOM 4711 C C . ASP A 1 628 ? 2.965 28.730 -3.568 1.00 84.50 628 ASP A C 1
ATOM 4713 O O . ASP A 1 628 ? 3.967 28.571 -2.871 1.00 84.50 628 ASP A O 1
ATOM 4717 N N . ASP A 1 629 ? 1.825 28.062 -3.339 1.00 84.81 629 ASP A N 1
ATOM 4718 C CA . ASP A 1 629 ? 1.553 27.250 -2.142 1.00 84.81 629 ASP A CA 1
ATOM 4719 C C . ASP A 1 629 ? 1.466 25.734 -2.432 1.00 84.81 629 ASP A C 1
ATOM 4721 O O . ASP A 1 629 ? 1.541 24.915 -1.507 1.00 84.81 629 ASP A O 1
ATOM 4725 N N . ARG A 1 630 ? 1.264 25.335 -3.699 1.00 91.31 630 ARG A N 1
ATOM 4726 C CA . ARG A 1 630 ? 0.903 23.960 -4.084 1.00 91.31 630 ARG A CA 1
ATOM 4727 C C . ARG A 1 630 ? 1.696 23.401 -5.257 1.00 91.31 630 ARG A C 1
ATOM 4729 O O . ARG A 1 630 ? 2.027 24.114 -6.202 1.00 91.31 630 ARG A O 1
ATOM 4736 N N . ILE A 1 631 ? 1.853 22.079 -5.255 1.00 94.81 631 ILE A N 1
ATOM 4737 C CA . ILE A 1 631 ? 2.108 21.274 -6.453 1.00 94.81 631 ILE A CA 1
ATOM 4738 C C . ILE A 1 631 ? 0.831 20.486 -6.753 1.00 94.81 631 ILE A C 1
ATOM 4740 O O . ILE A 1 631 ? 0.267 19.835 -5.878 1.00 94.81 631 ILE A O 1
ATOM 4744 N N . ILE A 1 632 ? 0.350 20.567 -7.988 1.00 94.75 632 ILE A N 1
ATOM 4745 C CA . ILE A 1 632 ? -0.936 20.029 -8.431 1.00 94.75 632 ILE A CA 1
ATOM 4746 C C . ILE A 1 632 ? -0.673 18.973 -9.507 1.00 94.75 632 ILE A C 1
ATOM 4748 O O . ILE A 1 632 ? -0.166 19.297 -10.585 1.00 94.75 632 ILE A O 1
ATOM 4752 N N . ILE A 1 633 ? -1.065 17.725 -9.237 1.00 94.69 633 ILE A N 1
ATOM 4753 C CA . ILE A 1 633 ? -1.035 16.619 -10.209 1.00 94.69 633 ILE A CA 1
ATOM 4754 C C . ILE A 1 633 ? -2.442 16.368 -10.752 1.00 94.69 633 ILE A C 1
ATOM 4756 O O . ILE A 1 633 ? -3.408 16.396 -10.001 1.00 94.69 633 ILE A O 1
ATOM 4760 N N . THR A 1 634 ? -2.596 16.144 -12.054 1.00 93.94 634 THR A N 1
ATOM 4761 C CA . THR A 1 634 ? -3.906 16.021 -12.726 1.00 93.94 634 THR A CA 1
ATOM 4762 C C . THR A 1 634 ? -3.837 15.008 -13.859 1.00 93.94 634 THR A C 1
ATOM 4764 O O . THR A 1 634 ? -2.887 15.033 -14.629 1.00 93.94 634 THR A O 1
ATOM 4767 N N . GLY A 1 635 ? -4.847 14.146 -14.003 1.00 81.25 635 GLY A N 1
ATOM 4768 C CA . GLY A 1 635 ? -4.830 13.044 -14.970 1.00 81.25 635 GLY A CA 1
ATOM 4769 C C . GLY A 1 635 ? -3.901 11.898 -14.549 1.00 81.25 635 GLY A C 1
ATOM 4770 O O . GLY A 1 635 ? -2.866 12.116 -13.931 1.00 81.25 635 GLY A O 1
ATOM 4771 N N . GLY A 1 636 ? -4.269 10.662 -14.889 1.00 80.25 636 GLY A N 1
ATOM 4772 C CA . GLY A 1 636 ? -3.425 9.486 -14.648 1.00 80.25 636 GLY A CA 1
ATOM 4773 C C . GLY A 1 636 ? -3.178 9.147 -13.170 1.00 80.25 636 GLY A C 1
ATOM 4774 O O . GLY A 1 636 ? -4.015 9.399 -12.295 1.00 80.25 636 GLY A O 1
ATOM 4775 N N . GLU A 1 637 ? -2.030 8.518 -12.918 1.00 81.00 637 GLU A N 1
ATOM 4776 C CA . GLU A 1 637 ? -1.582 8.028 -11.613 1.00 81.00 637 GLU A CA 1
ATOM 4777 C C . GLU A 1 637 ? -0.105 8.402 -11.388 1.00 81.00 637 GLU A C 1
ATOM 4779 O O . GLU A 1 637 ? 0.712 8.254 -12.296 1.00 81.00 637 GLU A O 1
ATOM 4784 N N . VAL A 1 638 ? 0.224 8.868 -10.179 1.00 81.19 638 VAL A N 1
ATOM 4785 C CA . VAL A 1 638 ? 1.596 8.970 -9.653 1.00 81.19 638 VAL A CA 1
ATOM 4786 C C . VAL A 1 638 ? 1.846 7.771 -8.757 1.00 81.19 638 VAL A C 1
ATOM 4788 O O . VAL A 1 638 ? 1.037 7.497 -7.870 1.00 81.19 638 VAL A O 1
ATOM 4791 N N . HIS A 1 639 ? 2.984 7.105 -8.932 1.00 78.69 639 HIS A N 1
ATOM 4792 C CA . HIS A 1 639 ? 3.439 6.037 -8.050 1.00 78.69 639 HIS A CA 1
ATOM 4793 C C . HIS A 1 639 ? 4.687 6.492 -7.288 1.00 78.69 639 HIS A C 1
ATOM 4795 O O . HIS A 1 639 ? 5.743 6.639 -7.894 1.00 78.69 639 HIS A O 1
ATOM 4801 N N . LEU A 1 640 ? 4.593 6.660 -5.965 1.00 79.56 640 LEU A N 1
ATOM 4802 C CA . LEU A 1 640 ? 5.771 6.779 -5.101 1.00 79.56 640 LEU A CA 1
ATOM 4803 C C . LEU A 1 640 ? 6.196 5.371 -4.637 1.00 79.56 640 LEU A C 1
ATOM 4805 O O . LEU A 1 640 ? 5.420 4.721 -3.922 1.00 79.56 640 LEU A O 1
ATOM 4809 N N . PRO A 1 641 ? 7.362 4.856 -5.078 1.00 73.25 641 PRO A N 1
ATOM 4810 C CA . PRO A 1 641 ? 7.847 3.537 -4.672 1.00 73.25 641 PRO A CA 1
ATOM 4811 C C . PRO A 1 641 ? 8.219 3.478 -3.174 1.00 73.25 641 PRO A C 1
ATOM 4813 O O . PRO A 1 641 ? 8.176 4.493 -2.468 1.00 73.25 641 PRO A O 1
ATOM 4816 N N . PRO A 1 642 ? 8.555 2.283 -2.647 1.00 70.44 642 PRO A N 1
ATOM 4817 C CA . PRO A 1 642 ? 9.154 2.159 -1.322 1.00 70.44 642 PRO A CA 1
ATOM 4818 C C . PRO A 1 642 ? 10.443 2.979 -1.238 1.00 70.44 642 PRO A C 1
ATOM 4820 O O . PRO A 1 642 ? 11.220 3.018 -2.193 1.00 70.44 642 PRO A O 1
ATOM 4823 N N . THR A 1 643 ? 10.690 3.597 -0.090 1.00 75.94 643 THR A N 1
ATOM 4824 C CA . THR A 1 643 ? 11.955 4.283 0.180 1.00 75.94 643 THR A CA 1
ATOM 4825 C C . THR A 1 643 ? 13.008 3.282 0.655 1.00 75.94 643 THR A C 1
ATOM 4827 O O . THR A 1 643 ? 12.686 2.303 1.333 1.00 75.94 643 THR A O 1
ATOM 4830 N N . ALA A 1 644 ? 14.270 3.505 0.281 1.00 72.44 644 ALA A N 1
ATOM 4831 C CA . ALA A 1 644 ? 15.398 2.717 0.774 1.00 72.44 644 ALA A CA 1
ATOM 4832 C C . ALA A 1 644 ? 15.641 2.956 2.280 1.00 72.44 644 ALA A C 1
ATOM 4834 O O . ALA A 1 644 ? 15.060 3.858 2.886 1.00 72.44 644 ALA A O 1
ATOM 4835 N N . GLU A 1 645 ? 16.507 2.148 2.896 1.00 67.25 645 GLU A N 1
ATOM 4836 C CA . GLU A 1 645 ? 16.896 2.344 4.296 1.00 67.25 645 GLU A CA 1
ATOM 4837 C C . GLU A 1 645 ? 17.550 3.726 4.478 1.00 67.25 645 GLU A C 1
ATOM 4839 O O . GLU A 1 645 ? 18.472 4.085 3.749 1.00 67.25 645 GLU A O 1
ATOM 4844 N N . ASN A 1 646 ? 17.043 4.499 5.443 1.00 71.88 646 ASN A N 1
ATOM 4845 C CA . ASN A 1 646 ? 17.380 5.907 5.694 1.00 71.88 646 ASN A CA 1
ATOM 4846 C C . ASN A 1 646 ? 17.021 6.907 4.575 1.00 71.88 646 ASN A C 1
ATOM 4848 O O . ASN A 1 646 ? 17.422 8.055 4.680 1.00 71.88 646 ASN A O 1
ATOM 4852 N N . ALA A 1 647 ? 16.253 6.533 3.546 1.00 82.44 647 ALA A N 1
ATOM 4853 C CA . ALA A 1 647 ? 15.758 7.482 2.544 1.00 82.44 647 ALA A CA 1
ATOM 4854 C C . ALA A 1 647 ? 14.306 7.918 2.820 1.00 82.44 647 ALA A C 1
ATOM 4856 O O . ALA A 1 647 ? 13.505 7.145 3.355 1.00 82.44 647 ALA A O 1
ATOM 4857 N N . TRP A 1 648 ? 13.934 9.131 2.404 1.00 90.12 648 TRP A N 1
ATOM 4858 C CA . TRP A 1 648 ? 12.555 9.630 2.471 1.00 90.12 648 TRP A CA 1
ATOM 4859 C C . TRP A 1 648 ? 12.211 10.602 1.345 1.00 90.12 648 TRP A C 1
ATOM 4861 O O . TRP A 1 648 ? 13.072 11.264 0.770 1.00 90.12 648 TRP A O 1
ATOM 4871 N N . TYR A 1 649 ? 10.917 10.730 1.060 1.00 94.62 649 TYR A N 1
ATOM 4872 C CA . TYR A 1 649 ? 10.408 11.814 0.227 1.00 94.62 649 TYR A CA 1
ATOM 4873 C C . TYR A 1 649 ? 10.265 13.105 1.030 1.00 94.62 649 TYR A C 1
ATOM 4875 O O . TYR A 1 649 ? 9.690 13.073 2.116 1.00 94.62 649 TYR A O 1
ATOM 4883 N N . LEU A 1 650 ? 10.700 14.241 0.482 1.00 95.19 650 LEU A N 1
ATOM 4884 C CA . LEU A 1 650 ? 10.491 15.564 1.077 1.00 95.19 650 LEU A CA 1
ATOM 4885 C C . LEU A 1 650 ? 9.423 16.345 0.312 1.00 95.19 650 LEU A C 1
ATOM 4887 O O . LEU A 1 650 ? 9.585 16.655 -0.867 1.00 95.19 650 LEU A O 1
ATOM 4891 N N . LEU A 1 651 ? 8.346 16.720 0.997 1.00 94.50 651 LEU A N 1
ATOM 4892 C CA . LEU A 1 651 ? 7.277 17.545 0.449 1.00 94.50 651 LEU A CA 1
ATOM 4893 C C . LEU A 1 651 ? 7.359 18.983 0.993 1.00 94.50 651 LEU A C 1
ATOM 4895 O O . LEU A 1 651 ? 7.072 19.238 2.163 1.00 94.50 651 LEU A O 1
ATOM 4899 N N . GLN A 1 652 ? 7.738 19.931 0.131 1.00 90.56 652 GLN A N 1
ATOM 4900 C CA . GLN A 1 652 ? 7.992 21.333 0.514 1.00 90.56 652 GLN A CA 1
ATOM 4901 C C . GLN A 1 652 ? 6.776 22.268 0.365 1.00 90.56 652 GLN A C 1
ATOM 4903 O O . GLN A 1 652 ? 6.703 23.303 1.031 1.00 90.56 652 GLN A O 1
ATOM 4908 N N . LYS A 1 653 ? 5.840 21.911 -0.524 1.00 91.19 653 LYS A N 1
ATOM 4909 C CA . LYS A 1 653 ? 4.572 22.606 -0.816 1.00 91.19 653 LYS A CA 1
ATOM 4910 C C . LYS A 1 653 ? 3.400 21.659 -0.561 1.00 91.19 653 LYS A C 1
ATOM 4912 O O . LYS A 1 653 ? 3.594 20.453 -0.492 1.00 91.19 653 LYS A O 1
ATOM 4917 N N . THR A 1 654 ? 2.165 22.153 -0.512 1.00 92.19 654 THR A N 1
ATOM 4918 C CA . THR A 1 654 ? 0.998 21.253 -0.454 1.00 92.19 654 THR A CA 1
ATOM 4919 C C . THR A 1 654 ? 0.877 20.428 -1.743 1.00 92.19 654 THR A C 1
ATOM 4921 O O . THR A 1 654 ? 0.766 21.001 -2.827 1.00 92.19 654 THR A O 1
ATOM 4924 N N . LEU A 1 655 ? 0.850 19.094 -1.649 1.00 95.31 655 LEU A N 1
ATOM 4925 C CA . LEU A 1 655 ? 0.578 18.224 -2.800 1.00 95.31 655 LEU A CA 1
ATOM 4926 C C . LEU A 1 655 ? -0.934 18.060 -2.965 1.00 95.31 655 LEU A C 1
ATOM 4928 O O . LEU A 1 655 ? -1.589 17.417 -2.144 1.00 95.31 655 LEU A O 1
ATOM 4932 N N . GLN A 1 656 ? -1.488 18.621 -4.039 1.00 95.00 656 GLN A N 1
ATOM 4933 C CA . GLN A 1 656 ? -2.899 18.499 -4.387 1.00 95.00 656 GLN A CA 1
ATOM 4934 C C . GLN A 1 656 ? -3.096 17.470 -5.512 1.00 95.00 656 GLN A C 1
ATOM 4936 O O . GLN A 1 656 ? -2.676 17.657 -6.656 1.00 95.00 656 GLN A O 1
ATOM 4941 N N . VAL A 1 657 ? -3.772 16.371 -5.179 1.00 96.19 657 VAL A N 1
ATOM 4942 C CA . VAL A 1 657 ? -4.086 15.266 -6.087 1.00 96.19 657 VAL A CA 1
ATOM 4943 C C . VAL A 1 657 ? -5.392 15.570 -6.816 1.00 96.19 657 VAL A C 1
ATOM 4945 O O . VAL A 1 657 ? -6.488 15.417 -6.274 1.00 96.19 657 VAL A O 1
ATOM 4948 N N . GLY A 1 658 ? -5.274 15.991 -8.069 1.00 94.38 658 GLY A N 1
ATOM 4949 C CA . GLY A 1 658 ? -6.348 16.386 -8.976 1.00 94.38 658 GLY A CA 1
ATOM 4950 C C . GLY A 1 658 ? -7.066 17.678 -8.591 1.00 94.38 658 GLY A C 1
ATOM 4951 O O . GLY A 1 658 ? -6.748 18.334 -7.603 1.00 94.38 658 GLY A O 1
ATOM 4952 N N . LEU A 1 659 ? -8.081 18.023 -9.378 1.00 91.69 659 LEU A N 1
ATOM 4953 C CA . LEU A 1 659 ? -8.982 19.160 -9.179 1.00 91.69 659 LEU A CA 1
ATOM 4954 C C . LEU A 1 659 ? -10.427 18.671 -9.049 1.00 91.69 659 LEU A C 1
ATOM 4956 O O . LEU A 1 659 ? -10.771 17.600 -9.553 1.00 91.69 659 LEU A O 1
ATOM 4960 N N . ASP A 1 660 ? -11.278 19.478 -8.410 1.00 90.19 660 ASP A N 1
ATOM 4961 C CA . ASP A 1 660 ? -12.684 19.156 -8.143 1.00 90.19 660 ASP A CA 1
ATOM 4962 C C . ASP A 1 660 ? -13.451 18.699 -9.400 1.00 90.19 660 ASP A C 1
ATOM 4964 O O . ASP A 1 660 ? -13.809 19.506 -10.256 1.00 90.19 660 ASP A O 1
ATOM 4968 N N . ASN A 1 661 ? -13.729 17.393 -9.481 1.00 84.44 661 ASN A N 1
ATOM 4969 C CA . ASN A 1 661 ? -14.483 16.673 -10.517 1.00 84.44 661 ASN A CA 1
ATOM 4970 C C . ASN A 1 661 ? -14.050 16.824 -11.995 1.00 84.44 661 ASN A C 1
ATOM 4972 O O . ASN A 1 661 ? -14.434 15.968 -12.792 1.00 84.44 661 ASN A O 1
ATOM 4976 N N . GLU A 1 662 ? -13.281 17.842 -12.389 1.00 80.06 662 GLU A N 1
ATOM 4977 C CA . GLU A 1 662 ? -12.927 18.099 -13.797 1.00 80.06 662 GLU A CA 1
ATOM 4978 C C . GLU A 1 662 ? -11.568 17.509 -14.218 1.00 80.06 662 GLU A C 1
ATOM 4980 O O . GLU A 1 662 ? -11.394 17.188 -15.393 1.00 80.06 662 GLU A O 1
ATOM 4985 N N . ALA A 1 663 ? -10.628 17.306 -13.286 1.00 86.12 663 ALA A N 1
ATOM 4986 C CA . ALA A 1 663 ? -9.298 16.754 -13.574 1.00 86.12 663 ALA A CA 1
ATOM 4987 C C . ALA A 1 663 ? -8.796 15.869 -12.418 1.00 86.12 663 ALA A C 1
ATOM 4989 O O . ALA A 1 663 ? -7.957 16.276 -11.619 1.00 86.12 663 ALA A O 1
ATOM 4990 N N . HIS A 1 664 ? -9.340 14.658 -12.306 1.00 88.19 664 HIS A N 1
ATOM 4991 C CA . HIS A 1 664 ? -8.959 13.691 -11.273 1.00 88.19 664 HIS A CA 1
ATOM 4992 C C . HIS A 1 664 ? -7.554 13.111 -11.504 1.00 88.19 664 HIS A C 1
ATOM 4994 O O . HIS A 1 664 ? -7.098 13.012 -12.642 1.00 88.19 664 HIS A O 1
ATOM 5000 N N . ALA A 1 665 ? -6.894 12.691 -10.426 1.00 90.62 665 ALA A N 1
ATOM 5001 C CA . ALA A 1 665 ? -5.650 11.919 -10.455 1.00 90.62 665 ALA A CA 1
ATOM 5002 C C . ALA A 1 665 ? -5.675 10.829 -9.370 1.00 90.62 665 ALA A C 1
ATOM 5004 O O . ALA A 1 665 ? -6.511 10.867 -8.464 1.00 90.62 665 ALA A O 1
ATOM 5005 N N . THR A 1 666 ? -4.755 9.870 -9.444 1.00 86.38 666 THR A N 1
ATOM 5006 C CA . THR A 1 666 ? -4.498 8.915 -8.354 1.00 86.38 666 THR A CA 1
ATOM 5007 C C . THR A 1 666 ? -3.083 9.107 -7.821 1.00 86.38 666 THR A C 1
ATOM 5009 O O . THR A 1 666 ? -2.141 9.167 -8.603 1.00 86.38 666 THR A O 1
ATOM 5012 N N . LEU A 1 667 ? -2.919 9.182 -6.501 1.00 89.38 667 LEU A N 1
ATOM 5013 C CA . LEU A 1 667 ? -1.614 9.060 -5.848 1.00 89.38 667 LEU A CA 1
ATOM 5014 C C . LEU A 1 667 ? -1.507 7.669 -5.225 1.00 89.38 667 LEU A C 1
ATOM 5016 O O . LEU A 1 667 ? -2.316 7.322 -4.366 1.00 89.38 667 LEU A O 1
ATOM 5020 N N . ARG A 1 668 ? -0.516 6.877 -5.625 1.00 83.69 668 ARG A N 1
ATOM 5021 C CA . ARG A 1 668 ? -0.183 5.601 -4.992 1.00 83.69 668 ARG A CA 1
ATOM 5022 C C . ARG A 1 668 ? 1.073 5.751 -4.145 1.00 83.69 668 ARG A C 1
ATOM 5024 O O . ARG A 1 668 ? 2.079 6.267 -4.622 1.00 83.69 668 ARG A O 1
ATOM 5031 N N . LEU A 1 669 ? 0.996 5.254 -2.916 1.00 81.31 669 LEU A N 1
ATOM 5032 C CA . LEU A 1 669 ? 2.120 5.101 -1.999 1.00 81.31 669 LEU A CA 1
ATOM 5033 C C . LEU A 1 669 ? 2.328 3.601 -1.777 1.00 81.31 669 LEU A C 1
ATOM 5035 O O . LEU A 1 669 ? 1.380 2.891 -1.421 1.00 81.31 669 LEU A O 1
ATOM 5039 N N . SER A 1 670 ? 3.539 3.116 -2.027 1.00 78.50 670 SER A N 1
ATOM 5040 C CA . SER A 1 670 ? 3.877 1.704 -1.850 1.00 78.50 670 SER A CA 1
ATOM 5041 C C . SER A 1 670 ? 4.175 1.351 -0.380 1.00 78.50 670 SER A C 1
ATOM 5043 O O . SER A 1 670 ? 4.467 2.233 0.427 1.00 78.50 670 SER A O 1
ATOM 5045 N N . PRO A 1 671 ? 4.102 0.064 0.014 1.00 77.62 671 PRO A N 1
ATOM 5046 C CA . PRO A 1 671 ? 4.499 -0.371 1.351 1.00 77.62 671 PRO A CA 1
ATOM 5047 C C . PRO A 1 671 ? 5.902 0.117 1.724 1.00 77.62 671 PRO A C 1
ATOM 5049 O O . PRO A 1 671 ? 6.828 0.012 0.925 1.00 77.62 671 PRO A O 1
ATOM 5052 N N . GLY A 1 672 ? 6.062 0.621 2.948 1.00 76.75 672 GLY A N 1
ATOM 5053 C CA . GLY A 1 672 ? 7.335 1.141 3.451 1.00 76.75 672 GLY A CA 1
ATOM 5054 C C . GLY A 1 672 ? 7.716 2.551 2.985 1.00 76.75 672 GLY A C 1
ATOM 5055 O O . GLY A 1 672 ? 8.744 3.039 3.436 1.00 76.75 672 GLY A O 1
ATOM 5056 N N . THR A 1 673 ? 6.924 3.231 2.145 1.00 87.12 673 THR A N 1
ATOM 5057 C CA . THR A 1 673 ? 7.175 4.641 1.795 1.00 87.12 673 THR A CA 1
ATOM 5058 C C . THR A 1 673 ? 7.185 5.532 3.047 1.00 87.12 673 THR A C 1
ATOM 5060 O O . THR A 1 673 ? 6.191 5.598 3.782 1.00 87.12 673 THR A O 1
ATOM 5063 N N . LEU A 1 674 ? 8.289 6.256 3.246 1.00 95.12 674 LEU A N 1
ATOM 5064 C CA . LEU A 1 674 ? 8.435 7.348 4.210 1.00 95.12 674 LEU A CA 1
ATOM 5065 C C . LEU A 1 674 ? 8.348 8.698 3.479 1.00 95.12 674 LEU A C 1
ATOM 5067 O O . LEU A 1 674 ? 9.109 8.957 2.547 1.00 95.12 674 LEU A O 1
ATOM 5071 N N . LEU A 1 675 ? 7.407 9.552 3.885 1.00 97.12 675 LEU A N 1
ATOM 5072 C CA . LEU A 1 675 ? 7.215 10.895 3.333 1.00 97.12 675 LEU A CA 1
ATOM 5073 C C . LEU A 1 675 ? 7.198 11.913 4.473 1.00 97.12 675 LEU A C 1
ATOM 5075 O O . LEU A 1 675 ? 6.319 11.886 5.336 1.00 97.12 675 LEU A O 1
ATOM 5079 N N . ALA A 1 676 ? 8.168 12.817 4.443 1.00 95.94 676 ALA A N 1
ATOM 5080 C CA . ALA A 1 676 ? 8.324 13.927 5.362 1.00 95.94 676 ALA A CA 1
ATOM 5081 C C . ALA A 1 676 ? 7.841 15.237 4.723 1.00 95.94 676 ALA A C 1
ATOM 5083 O O . ALA A 1 676 ? 8.018 15.468 3.524 1.00 95.94 676 ALA A O 1
ATOM 5084 N N . VAL A 1 677 ? 7.226 16.109 5.516 1.00 95.12 677 VAL A N 1
ATOM 5085 C CA . VAL A 1 677 ? 6.668 17.387 5.057 1.00 95.12 677 VAL A CA 1
ATOM 5086 C C . VAL A 1 677 ? 7.389 18.541 5.749 1.00 95.12 677 VAL A C 1
ATOM 5088 O O . VAL A 1 677 ? 7.477 18.570 6.974 1.00 95.12 677 VAL A O 1
ATOM 5091 N N . GLN A 1 678 ? 7.908 19.492 4.967 1.00 89.00 678 GLN A N 1
ATOM 5092 C CA . GLN A 1 678 ? 8.914 20.449 5.449 1.00 89.00 678 GLN A CA 1
ATOM 5093 C C . GLN A 1 678 ? 8.372 21.531 6.395 1.00 89.00 678 GLN A C 1
ATOM 5095 O O . GLN A 1 678 ? 9.135 22.133 7.140 1.00 89.00 678 GLN A O 1
ATOM 5100 N N . ASN A 1 679 ? 7.087 21.888 6.308 1.00 85.88 679 ASN A N 1
ATOM 5101 C CA . ASN A 1 679 ? 6.583 23.055 7.031 1.00 85.88 679 ASN A CA 1
ATOM 5102 C C . ASN A 1 679 ? 5.078 23.028 7.316 1.00 85.88 679 ASN A C 1
ATOM 5104 O O . ASN A 1 679 ? 4.280 22.422 6.600 1.00 85.88 679 ASN A O 1
ATOM 5108 N N . ALA A 1 680 ? 4.693 23.838 8.305 1.00 86.25 680 ALA A N 1
ATOM 5109 C CA . ALA A 1 680 ? 3.340 23.940 8.843 1.00 86.25 680 ALA A CA 1
ATOM 5110 C C . ALA A 1 680 ? 2.262 24.423 7.851 1.00 86.25 680 ALA A C 1
ATOM 5112 O O . ALA A 1 680 ? 1.091 24.416 8.215 1.00 86.25 680 ALA A O 1
ATOM 5113 N N . LYS A 1 681 ? 2.613 24.855 6.632 1.00 84.19 681 LYS A N 1
ATOM 5114 C CA . LYS A 1 681 ? 1.650 25.226 5.573 1.00 84.19 681 LYS A CA 1
ATOM 5115 C C . LYS A 1 681 ? 1.452 24.116 4.538 1.00 84.19 681 LYS A C 1
ATOM 5117 O O . LYS A 1 681 ? 0.543 24.181 3.714 1.00 84.19 681 LYS A O 1
ATOM 5122 N N . SER A 1 682 ? 2.304 23.098 4.554 1.00 89.25 682 SER A N 1
ATOM 5123 C CA . SER A 1 682 ? 2.275 22.021 3.572 1.00 89.25 682 SER A CA 1
ATOM 5124 C C . SER A 1 682 ? 1.452 20.845 4.083 1.00 89.25 682 SER A C 1
ATOM 5126 O O . SER A 1 682 ? 1.541 20.452 5.247 1.00 89.25 682 SER A O 1
ATOM 5128 N N . SER A 1 683 ? 0.605 20.306 3.215 1.00 91.94 683 SER A N 1
ATOM 5129 C CA . SER A 1 683 ? -0.296 19.189 3.497 1.00 91.94 683 SER A CA 1
ATOM 5130 C C . SER A 1 683 ? -0.405 18.259 2.288 1.00 91.94 683 SER A C 1
ATOM 5132 O O . SER A 1 683 ? 0.077 18.565 1.194 1.00 91.94 683 SER A O 1
ATOM 5134 N N . LEU A 1 684 ? -1.046 17.106 2.479 1.00 95.44 684 LEU A N 1
ATOM 5135 C CA . LEU A 1 684 ? -1.413 16.211 1.385 1.00 95.44 684 LEU A CA 1
ATOM 5136 C C . LEU A 1 684 ? -2.928 16.272 1.181 1.00 95.44 684 LEU A C 1
ATOM 5138 O O . LEU A 1 684 ? -3.688 15.923 2.082 1.00 95.44 684 LEU A O 1
ATOM 5142 N N . VAL A 1 685 ? -3.377 16.716 0.007 1.00 95.69 685 VAL A N 1
ATOM 5143 C CA . VAL A 1 685 ? -4.796 16.971 -0.281 1.00 95.69 685 VAL A CA 1
ATOM 5144 C C . VAL A 1 685 ? -5.263 16.145 -1.471 1.00 95.69 685 VAL A C 1
ATOM 5146 O O . VAL A 1 685 ? -4.773 16.299 -2.585 1.00 95.69 685 VAL A O 1
ATOM 5149 N N . VAL A 1 686 ? -6.268 15.299 -1.263 1.00 97.25 686 VAL A N 1
ATOM 5150 C CA . VAL A 1 686 ? -6.902 14.499 -2.317 1.00 97.25 686 VAL A CA 1
ATOM 5151 C C . VAL A 1 686 ? -8.222 15.152 -2.707 1.00 97.25 686 VAL A C 1
ATOM 5153 O O . VAL A 1 686 ? -9.201 15.083 -1.962 1.00 97.25 686 VAL A O 1
ATOM 5156 N N . SER A 1 687 ? -8.244 15.803 -3.871 1.00 95.75 687 SER A N 1
ATOM 5157 C CA . SER A 1 687 ? -9.413 16.535 -4.368 1.00 95.75 687 SER A CA 1
ATOM 5158 C C . SER A 1 687 ? -10.595 15.623 -4.678 1.00 95.75 687 SER A C 1
ATOM 5160 O O . SER A 1 687 ? -10.444 14.454 -5.036 1.00 95.75 687 SER A O 1
ATOM 5162 N N . ARG A 1 688 ? -11.803 16.190 -4.637 1.00 93.12 688 ARG A N 1
ATOM 5163 C CA . ARG A 1 688 ? -13.043 15.459 -4.903 1.00 93.12 688 ARG A CA 1
ATOM 5164 C C . ARG A 1 688 ? -13.066 14.825 -6.295 1.00 93.12 688 ARG A C 1
ATOM 5166 O O . ARG A 1 688 ? -13.200 15.503 -7.312 1.00 93.12 688 ARG A O 1
ATOM 5173 N N . GLY A 1 689 ? -13.019 13.493 -6.316 1.00 88.75 689 GLY A N 1
ATOM 5174 C CA . GLY A 1 689 ? -12.973 12.667 -7.526 1.00 88.75 689 GLY A CA 1
ATOM 5175 C C . GLY A 1 689 ? -11.606 12.092 -7.873 1.00 88.75 689 GLY A C 1
ATOM 5176 O O . GLY A 1 689 ? -11.550 11.223 -8.739 1.00 88.75 689 GLY A O 1
ATOM 5177 N N . SER A 1 690 ? -10.555 12.520 -7.182 1.00 95.44 690 SER A N 1
ATOM 5178 C CA . SER A 1 690 ? -9.252 11.861 -7.154 1.00 95.44 690 SER A CA 1
ATOM 5179 C C . SER A 1 690 ? -9.226 10.706 -6.151 1.00 95.44 690 SER A C 1
ATOM 5181 O O . SER A 1 690 ? -10.178 10.502 -5.393 1.00 95.44 690 SER A O 1
ATOM 5183 N N . LYS A 1 691 ? -8.123 9.951 -6.142 1.00 91.50 691 LYS A N 1
ATOM 5184 C CA . LYS A 1 691 ? -7.902 8.834 -5.216 1.00 91.50 691 LYS A CA 1
ATOM 5185 C C . LYS A 1 691 ? -6.519 8.883 -4.573 1.00 91.50 691 LYS A C 1
ATOM 5187 O O . LYS A 1 691 ? -5.559 9.340 -5.191 1.00 91.50 691 LYS A O 1
ATOM 5192 N N . ILE A 1 692 ? -6.413 8.325 -3.370 1.00 92.31 692 ILE A N 1
ATOM 5193 C CA . ILE A 1 692 ? -5.140 7.924 -2.760 1.00 92.31 692 ILE A CA 1
ATOM 5194 C C . ILE A 1 692 ? -5.144 6.415 -2.510 1.00 92.31 692 ILE A C 1
ATOM 5196 O O . ILE A 1 692 ? -6.104 5.876 -1.970 1.00 92.31 692 ILE A O 1
ATOM 5200 N N . ILE A 1 693 ? -4.088 5.721 -2.922 1.00 85.81 693 ILE A N 1
ATOM 5201 C CA . ILE A 1 693 ? -3.896 4.288 -2.696 1.00 85.81 693 ILE A CA 1
ATOM 5202 C C . ILE A 1 693 ? -2.626 4.118 -1.861 1.00 85.81 693 ILE A C 1
ATOM 5204 O O . ILE A 1 693 ? -1.543 3.896 -2.395 1.00 85.81 693 ILE A O 1
ATOM 5208 N N . ALA A 1 694 ? -2.769 4.264 -0.546 1.00 78.50 694 ALA A N 1
ATOM 5209 C CA . ALA A 1 694 ? -1.736 3.989 0.442 1.00 78.50 694 ALA A CA 1
ATOM 5210 C C . ALA A 1 694 ? -2.013 2.607 1.049 1.00 78.50 694 ALA A C 1
ATOM 5212 O O . ALA A 1 694 ? -2.772 2.478 2.007 1.00 78.50 694 ALA A O 1
ATOM 5213 N N . PHE A 1 695 ? -1.449 1.563 0.440 1.00 76.81 695 PHE A N 1
ATOM 5214 C CA . PHE A 1 695 ? -1.676 0.170 0.834 1.00 76.81 695 PHE A CA 1
ATOM 5215 C C . PHE A 1 695 ? -0.386 -0.420 1.410 1.00 76.81 695 PHE A C 1
ATOM 5217 O O . PHE A 1 695 ? 0.365 -1.091 0.707 1.00 76.81 695 PHE A O 1
ATOM 5224 N N . GLY A 1 696 ? -0.104 -0.103 2.675 1.00 64.81 696 GLY A N 1
ATOM 5225 C CA . GLY A 1 696 ? 1.049 -0.617 3.409 1.00 64.81 696 GLY A CA 1
ATOM 5226 C C . GLY A 1 696 ? 0.832 -2.032 3.948 1.00 64.81 696 GLY A C 1
ATOM 5227 O O . GLY A 1 696 ? -0.247 -2.614 3.826 1.00 64.81 696 GLY A O 1
ATOM 5228 N N . TYR A 1 697 ? 1.852 -2.577 4.613 1.00 73.50 697 TYR A N 1
ATOM 5229 C CA . TYR A 1 697 ? 1.788 -3.885 5.279 1.00 73.50 697 TYR A CA 1
ATOM 5230 C C . TYR A 1 697 ? 2.157 -3.779 6.760 1.00 73.50 697 TYR A C 1
ATOM 5232 O O . TYR A 1 697 ? 2.921 -2.900 7.143 1.00 73.50 697 TYR A O 1
ATOM 5240 N N . ARG A 1 698 ? 1.736 -4.749 7.587 1.00 76.50 698 ARG A N 1
ATOM 5241 C CA . ARG A 1 698 ? 2.116 -4.828 9.016 1.00 76.50 698 ARG A CA 1
ATOM 5242 C C . ARG A 1 698 ? 3.627 -4.683 9.258 1.00 76.50 698 ARG A C 1
ATOM 5244 O O . ARG A 1 698 ? 4.038 -4.063 10.223 1.00 76.50 698 ARG A O 1
ATOM 5251 N N . GLN A 1 699 ? 4.444 -5.262 8.381 1.00 75.94 699 GLN A N 1
ATOM 5252 C CA . GLN A 1 699 ? 5.911 -5.261 8.478 1.00 75.94 699 GLN A CA 1
ATOM 5253 C C . GLN A 1 699 ? 6.572 -4.077 7.748 1.00 75.94 699 GLN A C 1
ATOM 5255 O O . GLN A 1 699 ? 7.774 -3.872 7.877 1.00 75.94 699 GLN A O 1
ATOM 5260 N N . SER A 1 700 ? 5.801 -3.325 6.960 1.00 75.81 700 SER A N 1
ATOM 5261 C CA . SER A 1 700 ? 6.266 -2.204 6.134 1.00 75.81 700 SER A CA 1
ATOM 5262 C C . SER A 1 700 ? 5.135 -1.167 6.015 1.00 75.81 700 SER A C 1
ATOM 5264 O O . SER A 1 700 ? 4.541 -1.016 4.939 1.00 75.81 700 SER A O 1
ATOM 5266 N N . PRO A 1 701 ? 4.742 -0.525 7.132 1.00 80.19 701 PRO A N 1
ATOM 5267 C CA . PRO A 1 701 ? 3.691 0.481 7.123 1.00 80.19 701 PRO A CA 1
ATOM 5268 C C . PRO A 1 701 ? 4.170 1.738 6.395 1.00 80.19 701 PRO A C 1
ATOM 5270 O O . PRO A 1 701 ? 5.357 2.064 6.406 1.00 80.19 701 PRO A O 1
ATOM 5273 N N . ILE A 1 702 ? 3.237 2.457 5.780 1.00 92.81 702 ILE A N 1
ATOM 5274 C CA . ILE A 1 702 ? 3.509 3.764 5.169 1.00 92.81 702 ILE A CA 1
ATOM 5275 C C . ILE A 1 702 ? 3.558 4.801 6.290 1.00 92.81 702 ILE A C 1
ATOM 5277 O O . ILE A 1 702 ? 2.726 4.747 7.196 1.00 92.81 702 ILE A O 1
ATOM 5281 N 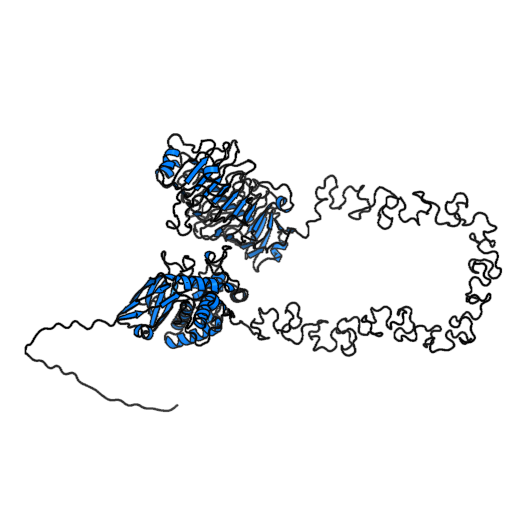N . THR A 1 703 ? 4.507 5.736 6.247 1.00 98.06 703 THR A N 1
ATOM 5282 C CA . THR A 1 703 ? 4.644 6.783 7.273 1.00 98.06 703 THR A CA 1
ATOM 5283 C C . THR A 1 703 ? 4.645 8.168 6.638 1.00 98.06 703 THR A C 1
ATOM 5285 O O . THR A 1 703 ? 5.489 8.465 5.797 1.00 98.06 703 THR A O 1
ATOM 5288 N N . LEU A 1 704 ? 3.694 9.008 7.055 1.00 98.50 704 LEU A N 1
ATOM 5289 C CA . LEU A 1 704 ? 3.606 10.430 6.719 1.00 98.50 704 LEU A CA 1
ATOM 5290 C C . LEU A 1 704 ? 3.936 11.244 7.976 1.00 98.50 704 LEU A C 1
ATOM 5292 O O . LEU A 1 704 ? 3.300 11.040 9.013 1.00 98.50 704 LEU A O 1
ATOM 5296 N N . THR A 1 705 ? 4.925 12.129 7.912 1.00 97.69 705 THR A N 1
ATOM 5297 C CA . THR A 1 705 ? 5.469 12.807 9.101 1.00 97.69 705 THR A CA 1
ATOM 5298 C C . THR A 1 705 ? 6.051 14.192 8.778 1.00 97.69 705 THR A C 1
ATOM 5300 O O . THR A 1 705 ? 5.987 14.644 7.634 1.00 97.69 705 THR A O 1
ATOM 5303 N N . SER A 1 706 ? 6.577 14.897 9.780 1.00 95.44 706 SER A N 1
ATOM 5304 C CA . SER A 1 706 ? 7.316 16.154 9.615 1.00 95.44 706 SER A CA 1
ATOM 5305 C C . SER A 1 706 ? 8.779 15.913 9.224 1.00 95.44 706 SER A C 1
ATOM 5307 O O . SER A 1 706 ? 9.295 14.806 9.371 1.00 95.44 706 SER A O 1
ATOM 5309 N N . VAL A 1 707 ? 9.459 16.939 8.706 1.00 93.50 707 VAL A N 1
ATOM 5310 C CA . VAL A 1 707 ? 10.895 16.843 8.389 1.00 93.50 707 VAL A CA 1
ATOM 5311 C C . VAL A 1 707 ? 11.746 16.675 9.652 1.00 93.50 707 VAL A C 1
ATOM 5313 O O . VAL A 1 707 ? 12.650 15.844 9.685 1.00 93.50 707 VAL A O 1
ATOM 5316 N N . GLU A 1 708 ? 11.351 17.325 10.747 1.00 92.38 708 GLU A N 1
ATOM 5317 C CA . GLU A 1 708 ? 12.040 17.229 12.033 1.00 92.38 708 GLU A CA 1
ATOM 5318 C C . GLU A 1 708 ? 12.048 15.800 12.609 1.00 92.38 708 GLU A C 1
ATOM 5320 O O . GLU A 1 708 ? 12.995 15.413 13.288 1.00 92.38 708 GLU A O 1
ATOM 5325 N N . ASP A 1 709 ? 11.022 14.991 12.322 1.00 92.75 709 ASP A N 1
ATOM 5326 C CA . ASP A 1 709 ? 10.929 13.597 12.776 1.00 92.75 709 ASP A CA 1
ATOM 5327 C C . ASP A 1 709 ? 11.896 12.650 12.047 1.00 92.75 709 ASP A C 1
ATOM 5329 O O . ASP A 1 709 ? 12.396 11.701 12.651 1.00 92.75 709 ASP A O 1
ATOM 5333 N N . VAL A 1 710 ? 12.178 12.899 10.763 1.00 90.50 710 VAL A N 1
ATOM 5334 C CA . VAL A 1 710 ? 13.114 12.073 9.974 1.00 90.50 710 VAL A CA 1
ATOM 5335 C C . VAL A 1 710 ? 14.568 12.516 10.134 1.00 90.50 710 VAL A C 1
ATOM 5337 O O . VAL A 1 710 ? 15.460 11.674 10.103 1.00 90.50 710 VAL A O 1
ATOM 5340 N N . GLU A 1 711 ? 14.805 13.800 10.408 1.00 86.19 711 GLU A N 1
ATOM 5341 C CA . GLU A 1 711 ? 16.131 14.357 10.725 1.00 86.19 711 GLU A CA 1
ATOM 5342 C C . GLU A 1 711 ? 16.563 14.103 12.186 1.00 86.19 711 GLU A C 1
ATOM 5344 O O . GLU A 1 711 ? 17.683 14.432 12.579 1.00 86.19 711 GLU A O 1
ATOM 5349 N N . GLY A 1 712 ? 15.693 13.508 13.013 1.00 85.94 712 GLY A N 1
ATOM 5350 C CA . GLY A 1 712 ? 15.977 13.208 14.422 1.00 85.94 712 GLY A CA 1
ATOM 5351 C C . GLY A 1 712 ? 15.980 14.437 15.343 1.00 85.94 712 GLY A C 1
ATOM 5352 O O . GLY A 1 712 ? 16.566 14.393 16.429 1.00 85.94 712 GLY A O 1
ATOM 5353 N N . LEU A 1 713 ? 15.334 15.523 14.915 1.00 87.19 713 LEU A N 1
ATOM 5354 C CA . LEU A 1 713 ? 15.131 16.755 15.674 1.00 87.19 713 LEU A CA 1
ATOM 5355 C C . LEU A 1 713 ? 13.935 16.623 16.643 1.00 87.19 713 LEU A C 1
ATOM 5357 O O . LEU A 1 713 ? 13.317 15.566 16.786 1.00 87.19 713 LEU A O 1
ATOM 5361 N N . GLU A 1 714 ? 13.600 17.701 17.360 1.00 86.44 714 GLU A N 1
ATOM 5362 C CA . GLU A 1 714 ? 12.439 17.723 18.260 1.00 86.44 714 GLU A CA 1
ATOM 5363 C C . GLU A 1 714 ? 11.126 17.763 17.454 1.00 86.44 714 GLU A C 1
ATOM 5365 O O . GLU A 1 714 ? 10.605 18.822 17.097 1.00 86.44 714 GLU A O 1
ATOM 5370 N N . ALA A 1 715 ? 10.591 16.580 17.155 1.00 90.06 715 ALA A N 1
ATOM 5371 C CA . ALA A 1 715 ? 9.315 16.419 16.473 1.00 90.06 715 ALA A CA 1
ATOM 5372 C C . ALA A 1 715 ? 8.141 16.793 17.401 1.00 90.06 715 ALA A C 1
ATOM 5374 O O . ALA A 1 715 ? 7.949 16.205 18.466 1.00 90.06 715 ALA A O 1
ATOM 5375 N N . MET A 1 716 ? 7.320 17.756 16.980 1.00 90.69 716 MET A N 1
ATOM 5376 C CA . MET A 1 716 ? 6.209 18.326 17.749 1.00 90.69 716 MET A CA 1
ATOM 5377 C C . MET A 1 716 ? 4.874 18.241 16.990 1.00 90.69 716 MET A C 1
ATOM 5379 O O . MET A 1 716 ? 4.865 18.178 15.760 1.00 90.69 716 MET A O 1
ATOM 5383 N N . PRO A 1 717 ? 3.725 18.276 17.687 1.00 92.81 717 PRO A N 1
ATOM 5384 C CA . PRO A 1 717 ? 2.425 18.411 17.041 1.00 92.81 717 PRO A CA 1
ATOM 5385 C C . PRO A 1 717 ? 2.308 19.690 16.198 1.00 92.81 717 PRO A C 1
ATOM 5387 O O . PRO A 1 717 ? 2.649 20.781 16.656 1.00 92.81 717 PRO A O 1
ATOM 5390 N N . GLY A 1 718 ? 1.748 19.579 14.990 1.00 92.19 718 GLY A N 1
ATOM 5391 C CA . GLY A 1 718 ? 1.431 20.725 14.128 1.00 92.19 718 GLY A CA 1
ATOM 5392 C C . GLY A 1 718 ? 2.561 21.221 13.223 1.00 92.19 718 GLY A C 1
ATOM 5393 O O . GLY A 1 718 ? 2.438 22.316 12.670 1.00 92.19 718 GLY A O 1
ATOM 5394 N N . GLN A 1 719 ? 3.627 20.437 13.040 1.00 93.31 719 GLN A N 1
ATOM 5395 C CA . GLN A 1 719 ? 4.734 20.752 12.125 1.00 93.31 719 GLN A CA 1
ATOM 5396 C C . GLN A 1 719 ? 4.327 20.711 10.644 1.00 93.31 719 GLN A C 1
ATOM 5398 O O . GLN A 1 719 ? 4.954 21.372 9.823 1.00 93.31 719 GLN A O 1
ATOM 5403 N N . TRP A 1 720 ? 3.229 20.029 10.298 1.00 94.25 720 TRP A N 1
ATOM 5404 C CA . TRP A 1 720 ? 2.625 20.051 8.958 1.00 94.25 720 TRP A CA 1
ATOM 5405 C C . TRP A 1 720 ? 1.090 19.929 9.002 1.00 94.25 720 TRP A C 1
ATOM 5407 O O . TRP A 1 720 ? 0.494 19.696 10.056 1.00 94.25 720 TRP A O 1
ATOM 5417 N N . GLY A 1 721 ? 0.423 20.129 7.862 1.00 90.81 721 GLY A N 1
ATOM 5418 C CA . GLY A 1 721 ? -1.040 20.246 7.767 1.00 90.81 721 GLY A CA 1
ATOM 5419 C C . GLY A 1 721 ? -1.833 18.932 7.690 1.00 90.81 721 GLY A C 1
ATOM 5420 O O . GLY A 1 721 ? -3.053 18.985 7.586 1.00 90.81 721 GLY A O 1
ATOM 5421 N N . GLY A 1 722 ? -1.188 17.763 7.732 1.00 94.75 722 GLY A N 1
ATOM 5422 C CA . GLY A 1 722 ? -1.867 16.458 7.698 1.00 94.75 722 GLY A CA 1
ATOM 5423 C C . GLY A 1 722 ? -2.365 15.997 6.319 1.00 94.75 722 GLY A C 1
ATOM 5424 O O . GLY A 1 722 ? -2.110 16.622 5.283 1.00 94.75 722 GLY A O 1
ATOM 5425 N N . LEU A 1 723 ? -3.066 14.858 6.313 1.00 97.25 723 LEU A N 1
ATOM 5426 C CA . LEU A 1 723 ? -3.685 14.253 5.129 1.00 97.25 723 LEU A CA 1
ATOM 5427 C C . LEU A 1 723 ? -5.180 14.591 5.087 1.00 97.25 723 LEU A C 1
ATOM 5429 O O . LEU A 1 723 ? -5.940 14.221 5.977 1.00 97.25 723 LEU A O 1
ATOM 5433 N N . THR A 1 724 ? -5.624 15.238 4.013 1.00 96.75 724 THR A N 1
ATOM 5434 C CA . THR A 1 724 ? -7.030 15.572 3.772 1.00 96.75 724 THR A CA 1
ATOM 5435 C C . THR A 1 724 ? -7.568 14.854 2.535 1.00 96.75 724 THR A C 1
ATOM 5437 O O . THR A 1 724 ? -7.011 14.969 1.445 1.00 96.75 724 THR A O 1
ATOM 5440 N N . VAL A 1 725 ? -8.693 14.150 2.681 1.00 98.06 725 VAL A N 1
ATOM 5441 C CA . VAL A 1 725 ? -9.396 13.453 1.595 1.00 98.06 725 VAL A CA 1
ATOM 5442 C C . VAL A 1 725 ? -10.795 14.039 1.419 1.00 98.06 725 VAL A C 1
ATOM 5444 O O . VAL A 1 725 ? -11.614 14.016 2.340 1.00 98.06 725 VAL A O 1
ATOM 5447 N N . LEU A 1 726 ? -11.078 14.562 0.224 1.00 97.25 726 LEU A N 1
ATOM 5448 C CA . LEU A 1 726 ? -12.345 15.205 -0.124 1.00 97.25 726 LEU A CA 1
ATOM 5449 C C . LEU A 1 726 ? -13.204 14.244 -0.960 1.00 97.25 726 LEU A C 1
ATOM 5451 O O . LEU A 1 726 ? -12.826 13.857 -2.063 1.00 97.25 726 LEU A O 1
ATOM 5455 N N . GLY A 1 727 ? -14.374 13.855 -0.453 1.00 95.62 727 GLY A N 1
ATOM 5456 C CA . GLY A 1 727 ? -15.270 12.897 -1.112 1.00 95.62 727 GLY A CA 1
ATOM 5457 C C . GLY A 1 727 ? -16.537 13.507 -1.722 1.00 95.62 727 GLY A C 1
ATOM 5458 O O . GLY A 1 727 ? -16.808 14.706 -1.618 1.00 95.62 727 GLY A O 1
ATOM 5459 N N . LYS A 1 728 ? -17.342 12.656 -2.369 1.00 93.44 728 LYS A N 1
ATOM 5460 C CA . LYS A 1 728 ? -18.614 12.986 -3.055 1.00 93.44 728 LYS A CA 1
ATOM 5461 C C . LYS A 1 728 ? -19.868 12.564 -2.280 1.00 93.44 728 LYS A C 1
ATOM 5463 O O . LYS A 1 728 ? -20.986 12.685 -2.802 1.00 93.44 728 LYS A O 1
ATOM 5468 N N . ALA A 1 729 ? -19.717 12.066 -1.055 1.00 94.12 729 ALA A N 1
ATOM 5469 C CA . ALA A 1 729 ? -20.831 11.624 -0.224 1.00 94.12 729 ALA A CA 1
ATOM 5470 C C . ALA A 1 729 ? -21.595 12.796 0.413 1.00 94.12 729 ALA A C 1
ATOM 5472 O O . ALA A 1 729 ? -21.291 13.971 0.218 1.00 94.12 729 ALA A O 1
ATOM 5473 N N . LYS A 1 730 ? -22.683 12.491 1.123 1.00 93.62 730 LYS A N 1
ATOM 5474 C CA . LYS A 1 730 ? -23.641 13.510 1.579 1.00 93.62 730 LYS A CA 1
ATOM 5475 C C . LYS A 1 730 ? -23.125 14.286 2.784 1.00 93.62 730 LYS A C 1
ATOM 5477 O O . LYS A 1 730 ? -22.788 13.682 3.793 1.00 93.62 730 LYS A O 1
ATOM 5482 N N . ASN A 1 731 ? -23.206 15.609 2.712 1.00 94.19 731 ASN A N 1
ATOM 5483 C CA . ASN A 1 731 ? -22.990 16.516 3.837 1.00 94.19 731 ASN A CA 1
ATOM 5484 C C . ASN A 1 731 ? -24.267 17.329 4.083 1.00 94.19 731 ASN A C 1
ATOM 5486 O O . ASN A 1 731 ? -24.903 17.778 3.125 1.00 94.19 731 ASN A O 1
ATOM 5490 N N . ASN A 1 732 ? -24.658 17.526 5.340 1.00 93.44 732 ASN A N 1
ATOM 5491 C CA . ASN A 1 732 ? -25.907 18.211 5.688 1.00 93.44 732 ASN A CA 1
ATOM 5492 C C . ASN A 1 732 ? -25.853 19.744 5.516 1.00 93.44 732 ASN A C 1
ATOM 5494 O O . ASN A 1 732 ? -26.895 20.406 5.589 1.00 93.44 732 ASN A O 1
ATOM 5498 N N . ARG A 1 733 ? -24.672 20.306 5.212 1.00 91.31 733 ARG A N 1
ATOM 5499 C CA . ARG A 1 733 ? -24.490 21.700 4.767 1.00 91.31 733 ARG A CA 1
ATOM 5500 C C . ARG A 1 733 ? -24.804 21.909 3.280 1.00 91.31 733 ARG A C 1
ATOM 5502 O O . ARG A 1 733 ? -24.890 23.057 2.846 1.00 91.31 733 ARG A O 1
ATOM 5509 N N . CYS A 1 734 ? -25.023 20.842 2.503 1.00 87.06 734 CYS A N 1
ATOM 5510 C CA . CYS A 1 734 ? -25.324 20.932 1.073 1.00 87.06 734 CYS A CA 1
ATOM 5511 C C . CYS A 1 734 ? -26.801 20.737 0.713 1.00 87.06 734 CYS A C 1
ATOM 5513 O O . CYS A 1 734 ? -27.513 19.880 1.236 1.00 87.06 734 CYS A O 1
ATOM 5515 N N . SER A 1 735 ? -27.251 21.549 -0.245 1.00 75.06 735 SER A N 1
ATOM 5516 C CA . SER A 1 735 ? -28.570 21.453 -0.871 1.00 75.06 735 SER A CA 1
ATOM 5517 C C . SER A 1 735 ? -28.633 20.225 -1.794 1.00 75.06 735 SER A C 1
ATOM 5519 O O . SER A 1 735 ? -27.702 20.021 -2.572 1.00 75.06 735 SER A O 1
ATOM 5521 N N . PRO A 1 736 ? -29.718 19.422 -1.780 1.00 59.50 736 PRO A N 1
ATOM 5522 C CA . PRO A 1 736 ? -29.864 18.269 -2.676 1.00 59.50 736 PRO A CA 1
ATOM 5523 C C . PRO A 1 736 ? -29.894 18.603 -4.176 1.00 59.50 736 PRO A C 1
ATOM 5525 O O . PRO A 1 736 ? -29.733 17.695 -4.990 1.00 59.50 736 PRO A O 1
ATOM 5528 N N . ASP A 1 737 ? -30.149 19.869 -4.525 1.00 59.16 737 ASP A N 1
ATOM 5529 C CA . ASP A 1 737 ? -30.388 20.341 -5.895 1.00 59.16 737 ASP A CA 1
ATOM 5530 C C . ASP A 1 737 ? -29.221 21.181 -6.475 1.00 59.16 737 ASP A C 1
ATOM 5532 O O . ASP A 1 737 ? -29.288 21.577 -7.640 1.00 59.16 737 ASP A O 1
ATOM 5536 N N . ASP A 1 738 ? -28.162 21.456 -5.699 1.00 60.81 738 ASP A N 1
ATOM 5537 C CA . ASP A 1 738 ? -27.058 22.359 -6.076 1.00 60.81 738 ASP A CA 1
ATOM 5538 C C . ASP A 1 738 ? -25.685 21.656 -6.108 1.00 60.81 738 ASP A C 1
ATOM 5540 O O . ASP A 1 738 ? -25.486 20.592 -5.518 1.00 60.81 738 ASP A O 1
ATOM 5544 N N . LEU A 1 739 ? -24.703 22.279 -6.775 1.00 69.25 739 LEU A N 1
ATOM 5545 C CA . LEU A 1 739 ? -23.297 21.879 -6.660 1.00 69.25 739 LEU A CA 1
ATOM 5546 C C . LEU A 1 739 ? -22.817 22.137 -5.227 1.00 69.25 739 LEU A C 1
ATOM 5548 O O . LEU A 1 739 ? -22.937 23.249 -4.713 1.00 69.25 739 LEU A O 1
ATOM 5552 N N . CYS A 1 740 ? -22.275 21.106 -4.586 1.00 84.19 740 CYS A N 1
ATOM 5553 C CA . CYS A 1 740 ? -21.804 21.186 -3.212 1.00 84.19 740 CYS A CA 1
ATOM 5554 C C . CYS A 1 740 ? -20.430 21.880 -3.178 1.00 84.19 740 CYS A C 1
ATOM 5556 O O . CYS A 1 740 ? -19.464 21.358 -3.730 1.00 84.19 740 CYS A O 1
ATOM 5558 N N . THR A 1 741 ? -20.348 23.071 -2.582 1.00 87.06 741 THR A N 1
ATOM 5559 C CA . THR A 1 741 ? -19.131 23.909 -2.543 1.00 87.06 741 THR A CA 1
ATOM 5560 C C . THR A 1 741 ? -18.680 24.174 -1.105 1.00 87.06 741 THR A C 1
ATOM 5562 O O . THR A 1 741 ? -18.409 25.316 -0.729 1.00 87.06 741 THR A O 1
ATOM 5565 N N . ILE A 1 742 ? -18.691 23.138 -0.265 1.00 88.56 742 ILE A N 1
ATOM 5566 C CA . ILE A 1 742 ? -18.141 23.227 1.091 1.00 88.56 742 ILE A CA 1
ATOM 5567 C C . ILE A 1 742 ? -16.628 23.089 0.981 1.00 88.56 742 ILE A C 1
ATOM 5569 O O . ILE A 1 742 ? -16.159 22.163 0.326 1.00 88.56 742 ILE A O 1
ATOM 5573 N N . VAL A 1 743 ? -15.892 24.001 1.606 1.00 87.69 743 VAL A N 1
ATOM 5574 C CA . VAL A 1 743 ? -14.431 23.953 1.711 1.00 87.69 743 VAL A CA 1
ATOM 5575 C C . VAL A 1 743 ? -14.080 23.331 3.061 1.00 87.69 743 VAL A C 1
ATOM 5577 O O . VAL A 1 743 ? -14.697 23.693 4.066 1.00 87.69 743 VAL A O 1
ATOM 5580 N N . ALA A 1 744 ? -13.129 22.397 3.078 1.00 84.56 744 ALA A N 1
ATOM 5581 C CA . ALA A 1 744 ? -12.627 21.814 4.321 1.00 84.56 744 ALA A CA 1
ATOM 5582 C C . ALA A 1 744 ? -11.848 22.866 5.148 1.00 84.56 744 ALA A C 1
ATOM 5584 O O . ALA A 1 744 ? -11.253 23.768 4.550 1.00 84.56 744 ALA A O 1
ATOM 5585 N N . PRO A 1 745 ? -11.825 22.774 6.494 1.00 78.56 745 PRO A N 1
ATOM 5586 C CA . PRO A 1 745 ? -10.962 23.595 7.345 1.00 78.56 745 PRO A CA 1
ATOM 5587 C C . PRO A 1 745 ? -9.512 23.600 6.850 1.00 78.56 745 PRO A C 1
ATOM 5589 O O . PRO A 1 745 ? -9.034 22.615 6.286 1.00 78.56 745 PRO A O 1
ATOM 5592 N N . GLY A 1 746 ? -8.833 24.735 6.995 1.00 73.62 746 GLY A N 1
ATOM 5593 C CA . GLY A 1 746 ? -7.478 24.922 6.480 1.00 73.62 746 GLY A CA 1
ATOM 5594 C C . GLY A 1 746 ? -7.370 25.119 4.959 1.00 73.62 746 GLY A C 1
ATOM 5595 O O . GLY A 1 746 ? -6.509 25.863 4.510 1.00 73.62 746 GLY A O 1
ATOM 5596 N N . LEU A 1 747 ? -8.217 24.532 4.111 1.00 79.81 747 LEU A N 1
ATOM 5597 C CA . LEU A 1 747 ? -7.925 24.501 2.668 1.00 79.81 747 LEU A CA 1
ATOM 5598 C C . LEU A 1 747 ? -8.283 25.784 1.886 1.00 79.81 747 LEU A C 1
ATOM 5600 O O . LEU A 1 747 ? -9.092 26.618 2.299 1.00 79.81 747 LEU A O 1
ATOM 5604 N N . GLN A 1 748 ? -7.671 25.933 0.701 1.00 77.81 748 GLN A N 1
ATOM 5605 C CA . GLN A 1 748 ? -7.998 27.003 -0.250 1.00 77.81 748 GLN A CA 1
ATOM 5606 C C . GLN A 1 748 ? -9.459 26.916 -0.731 1.00 77.81 748 GLN A C 1
ATOM 5608 O O . GLN A 1 748 ? -10.066 25.849 -0.782 1.00 77.81 748 GLN A O 1
ATOM 5613 N N . ILE A 1 749 ? -10.026 28.054 -1.151 1.00 76.06 749 ILE A N 1
ATOM 5614 C CA . ILE A 1 749 ? -11.458 28.203 -1.485 1.00 76.06 749 ILE A CA 1
ATOM 5615 C C . ILE A 1 749 ? -11.941 27.395 -2.710 1.00 76.06 749 ILE A C 1
ATOM 5617 O O . ILE A 1 749 ? -13.122 27.454 -3.043 1.00 76.06 749 ILE A O 1
ATOM 5621 N N . ASP A 1 750 ? -11.054 26.677 -3.396 1.00 79.75 750 ASP A N 1
ATOM 5622 C CA . ASP A 1 750 ? -11.314 25.781 -4.531 1.00 79.75 750 ASP A CA 1
ATOM 5623 C C . ASP A 1 750 ? -11.358 24.285 -4.143 1.00 79.75 750 ASP A C 1
ATOM 5625 O O . ASP A 1 750 ? -11.759 23.444 -4.949 1.00 79.75 750 ASP A O 1
ATOM 5629 N N . ASN A 1 751 ? -10.998 23.943 -2.903 1.00 85.00 751 ASN A N 1
ATOM 5630 C CA . ASN A 1 751 ? -10.950 22.574 -2.397 1.00 85.00 751 ASN A CA 1
ATOM 5631 C C . ASN A 1 751 ? -12.316 22.123 -1.854 1.00 85.00 751 ASN A C 1
ATOM 5633 O O . ASN A 1 751 ? -12.557 22.076 -0.645 1.00 85.00 751 ASN A O 1
ATOM 5637 N N . TYR A 1 752 ? -13.237 21.819 -2.772 1.00 92.06 752 TYR A N 1
ATOM 5638 C CA . TYR A 1 752 ? -14.611 21.451 -2.431 1.00 92.06 752 TYR A CA 1
ATOM 5639 C C . TYR A 1 752 ? -14.807 19.966 -2.107 1.00 92.06 752 TYR A C 1
ATOM 5641 O O . TYR A 1 752 ? -14.325 19.094 -2.826 1.00 92.06 752 TYR A O 1
ATOM 5649 N N . HIS A 1 753 ? -15.636 19.680 -1.099 1.00 93.50 753 HIS A N 1
ATOM 5650 C CA . HIS A 1 753 ? -16.118 18.335 -0.775 1.00 93.50 753 HIS A CA 1
ATOM 5651 C C . HIS A 1 753 ? -17.651 18.229 -0.763 1.00 93.50 753 HIS A C 1
ATOM 5653 O O . HIS A 1 753 ? -18.382 19.218 -0.864 1.00 93.50 753 HIS A O 1
ATOM 5659 N N . GLY A 1 754 ? -18.138 16.993 -0.649 1.00 92.50 754 GLY A N 1
ATOM 5660 C CA . GLY A 1 754 ? -19.547 16.637 -0.517 1.00 92.50 754 GLY A CA 1
ATOM 5661 C C . GLY A 1 754 ? -20.266 16.404 -1.847 1.00 92.50 754 GLY A C 1
ATOM 5662 O O . GLY A 1 754 ? -19.725 16.617 -2.930 1.00 92.50 754 GLY A O 1
ATOM 5663 N N . GLY A 1 755 ? -21.509 15.938 -1.779 1.00 90.38 755 GLY A N 1
ATOM 5664 C CA . GLY A 1 755 ? -22.308 15.576 -2.947 1.00 90.38 755 GLY A CA 1
ATOM 5665 C C . GLY A 1 755 ? -23.487 14.682 -2.573 1.00 90.38 755 GLY A C 1
ATOM 5666 O O . GLY A 1 755 ? -24.153 14.899 -1.558 1.00 90.38 755 GLY A O 1
ATOM 5667 N N . ASN A 1 756 ? -23.780 13.679 -3.404 1.00 88.31 756 ASN A N 1
ATOM 5668 C CA . ASN A 1 756 ? -24.885 12.742 -3.183 1.00 88.31 756 ASN A CA 1
ATOM 5669 C C . ASN A 1 756 ? -24.524 11.249 -3.348 1.00 88.31 756 ASN A C 1
ATOM 5671 O O . ASN A 1 756 ? -25.415 10.410 -3.176 1.00 88.31 756 ASN A O 1
ATOM 5675 N N . GLN A 1 757 ? -23.252 10.924 -3.605 1.00 88.19 757 GLN A N 1
ATOM 5676 C CA . GLN A 1 757 ? -22.748 9.571 -3.880 1.00 88.19 757 GLN A CA 1
ATOM 5677 C C . GLN A 1 757 ? -22.295 8.891 -2.581 1.00 88.19 757 GLN A C 1
ATOM 5679 O O . GLN A 1 757 ? -21.187 9.098 -2.103 1.00 88.19 757 GLN A O 1
ATOM 5684 N N . ALA A 1 758 ? -23.181 8.109 -1.960 1.00 84.25 758 ALA A N 1
ATOM 5685 C CA . ALA A 1 758 ? -22.892 7.424 -0.690 1.00 84.25 758 ALA A CA 1
ATOM 5686 C C . ALA A 1 758 ? -21.900 6.248 -0.842 1.00 84.25 758 ALA A C 1
ATOM 5688 O O . ALA A 1 758 ? -21.354 5.745 0.137 1.00 84.25 758 ALA A O 1
ATOM 5689 N N . ASP A 1 759 ? -21.697 5.803 -2.072 1.00 80.00 759 ASP A N 1
ATOM 5690 C CA . ASP A 1 759 ? -20.812 4.742 -2.539 1.00 80.00 759 ASP A CA 1
ATOM 5691 C C . ASP A 1 759 ? -19.551 5.291 -3.232 1.00 80.00 759 ASP A C 1
ATOM 5693 O O . ASP A 1 759 ? -18.846 4.541 -3.904 1.00 80.00 759 ASP A O 1
ATOM 5697 N N . ASP A 1 760 ? -19.244 6.580 -3.039 1.00 86.25 760 ASP A N 1
ATOM 5698 C CA . ASP A 1 760 ? -17.987 7.198 -3.471 1.00 86.25 760 ASP A CA 1
ATOM 5699 C C . ASP A 1 760 ? -16.760 6.427 -2.947 1.00 86.25 760 ASP A C 1
ATOM 5701 O O . ASP A 1 760 ? -16.763 5.909 -1.824 1.00 86.25 760 ASP A O 1
ATOM 5705 N N . ASN A 1 761 ? -15.726 6.349 -3.788 1.00 86.88 761 ASN A N 1
ATOM 5706 C CA . ASN A 1 761 ? -14.480 5.635 -3.527 1.00 86.88 761 ASN A CA 1
ATOM 5707 C C . ASN A 1 761 ? -13.295 6.580 -3.751 1.00 86.88 761 ASN A C 1
ATOM 5709 O O . ASN A 1 761 ? -12.835 6.764 -4.881 1.00 86.88 761 ASN A O 1
ATOM 5713 N N . SER A 1 762 ? -12.795 7.136 -2.652 1.00 87.12 762 SER A N 1
ATOM 5714 C CA . SER A 1 762 ? -11.623 8.015 -2.600 1.00 87.12 762 SER A CA 1
ATOM 5715 C C . SER A 1 762 ? -10.301 7.236 -2.468 1.00 87.12 762 SER A C 1
ATOM 5717 O O . SER A 1 762 ? -9.239 7.848 -2.361 1.00 87.12 762 SER A O 1
ATOM 5719 N N . GLY A 1 763 ? -10.349 5.897 -2.496 1.00 84.12 763 GLY A N 1
ATOM 5720 C CA . GLY A 1 763 ? -9.190 5.007 -2.520 1.00 84.12 763 GLY A CA 1
ATOM 5721 C C . GLY A 1 763 ? -9.051 4.087 -1.301 1.00 84.12 763 GLY A C 1
ATOM 5722 O O . GLY A 1 763 ? -10.037 3.541 -0.801 1.00 84.12 763 GLY A O 1
ATOM 5723 N N . ILE A 1 764 ? -7.807 3.858 -0.877 1.00 81.62 764 ILE A N 1
ATOM 5724 C CA . ILE A 1 764 ? -7.410 2.877 0.142 1.00 81.62 764 ILE A CA 1
ATOM 5725 C C . ILE A 1 764 ? -6.376 3.519 1.069 1.00 81.62 764 ILE A C 1
ATOM 5727 O O . ILE A 1 764 ? -5.353 3.996 0.582 1.00 81.62 764 ILE A O 1
ATOM 5731 N N . LEU A 1 765 ? -6.617 3.474 2.381 1.00 87.31 765 LEU A N 1
ATOM 5732 C CA . LEU A 1 765 ? -5.619 3.715 3.426 1.00 87.31 765 LEU A CA 1
ATOM 5733 C C . LEU A 1 765 ? -5.529 2.447 4.296 1.00 87.31 765 LEU A C 1
ATOM 5735 O O . LEU A 1 765 ? -6.472 2.146 5.030 1.00 87.31 765 LEU A O 1
ATOM 5739 N N . GLU A 1 766 ? -4.424 1.706 4.191 1.00 85.81 766 GLU A N 1
ATOM 5740 C CA . GLU A 1 766 ? -4.150 0.477 4.949 1.00 85.81 766 GLU A CA 1
ATOM 5741 C C . GLU A 1 766 ? -2.722 0.490 5.521 1.00 85.81 766 GLU A C 1
ATOM 5743 O O . GLU A 1 766 ? -1.783 0.811 4.791 1.00 85.81 766 GLU A O 1
ATOM 5748 N N . TYR A 1 767 ? -2.546 0.122 6.798 1.00 85.19 767 TYR A N 1
ATOM 5749 C CA . TYR A 1 767 ? -1.250 0.136 7.508 1.00 85.19 767 TYR A CA 1
ATOM 5750 C C . TYR A 1 767 ? -0.507 1.473 7.340 1.00 85.19 767 TYR A C 1
ATOM 5752 O O . TYR A 1 767 ? 0.638 1.537 6.881 1.00 85.19 767 TYR A O 1
ATOM 5760 N N . LEU A 1 768 ? -1.199 2.550 7.713 1.00 97.06 768 LEU A N 1
ATOM 5761 C CA . LEU A 1 768 ? -0.754 3.932 7.565 1.00 97.06 768 LEU A CA 1
ATOM 5762 C C . LEU A 1 768 ? -0.460 4.560 8.930 1.00 97.06 768 LEU A C 1
ATOM 5764 O O . LEU A 1 768 ? -1.283 4.491 9.843 1.00 97.06 768 LEU A O 1
ATOM 5768 N N . ARG A 1 769 ? 0.689 5.223 9.042 1.00 98.62 769 ARG A N 1
ATOM 5769 C CA . ARG A 1 769 ? 1.084 6.077 10.163 1.00 98.62 769 ARG A CA 1
ATOM 5770 C C . ARG A 1 769 ? 1.058 7.537 9.718 1.00 98.62 769 ARG A C 1
ATOM 5772 O O . ARG A 1 769 ? 1.623 7.867 8.678 1.00 98.62 769 ARG A O 1
ATOM 5779 N N . ILE A 1 770 ? 0.434 8.400 10.510 1.00 98.69 770 ILE A N 1
ATOM 5780 C CA . ILE A 1 770 ? 0.441 9.857 10.343 1.00 98.69 770 ILE A CA 1
ATOM 5781 C C . ILE A 1 770 ? 0.952 10.445 11.654 1.00 98.69 770 ILE A C 1
ATOM 5783 O O . ILE A 1 770 ? 0.350 10.191 12.693 1.00 98.69 770 ILE A O 1
ATOM 5787 N N . LYS A 1 771 ? 2.041 11.210 11.620 1.00 97.62 771 LYS A N 1
ATOM 5788 C CA . LYS A 1 771 ? 2.672 11.784 12.816 1.00 97.62 771 LYS A CA 1
ATOM 5789 C C . LYS A 1 771 ? 2.813 13.302 12.710 1.00 97.62 771 LYS A C 1
ATOM 5791 O O . LYS A 1 771 ? 2.887 13.819 11.598 1.00 97.62 771 LYS A O 1
ATOM 5796 N N . ASN A 1 772 ? 2.888 14.011 13.840 1.00 95.75 772 ASN A N 1
ATOM 5797 C CA . ASN A 1 772 ? 3.362 15.410 13.924 1.00 95.75 772 ASN A CA 1
ATOM 5798 C C . ASN A 1 772 ? 2.542 16.442 13.110 1.00 95.75 772 ASN A C 1
ATOM 5800 O O . ASN A 1 772 ? 2.986 17.556 12.822 1.00 95.75 772 ASN A O 1
ATOM 5804 N N . ALA A 1 773 ? 1.314 16.076 12.746 1.00 95.50 773 ALA A N 1
ATOM 5805 C CA . ALA A 1 773 ? 0.435 16.808 11.838 1.00 95.50 773 ALA A CA 1
ATOM 5806 C C . ALA A 1 773 ? -0.513 17.794 12.560 1.00 95.50 773 ALA A C 1
ATOM 5808 O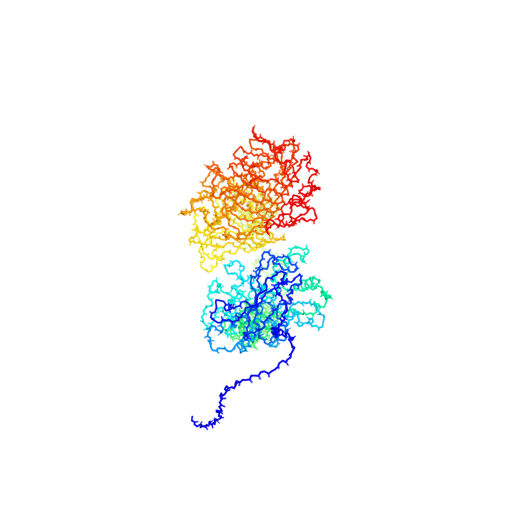 O . ALA A 1 773 ? -0.429 18.005 13.771 1.00 95.50 773 ALA A O 1
ATOM 5809 N N . GLY A 1 774 ? -1.457 18.377 11.817 1.00 91.50 774 GLY A N 1
ATOM 5810 C CA . GLY A 1 774 ? -2.578 19.151 12.358 1.00 91.50 774 GLY A CA 1
ATOM 5811 C C . GLY A 1 774 ? -2.295 20.636 12.608 1.00 91.50 774 GLY A C 1
ATOM 5812 O O . GLY A 1 774 ? -2.809 21.211 13.565 1.00 91.50 774 GLY A O 1
ATOM 5813 N N . SER A 1 775 ? -1.445 21.269 11.794 1.00 88.56 775 SER A N 1
ATOM 5814 C CA . SER A 1 775 ? -1.097 22.689 11.946 1.00 88.56 775 SER A CA 1
ATOM 5815 C C . SER A 1 775 ? -2.314 23.637 11.914 1.00 88.56 775 SER A C 1
ATOM 5817 O O . SER A 1 775 ? -3.327 23.378 11.261 1.00 88.56 775 SER A O 1
ATOM 5819 N N . SER A 1 776 ? -2.194 24.801 12.561 1.00 72.06 776 SER A N 1
ATOM 5820 C CA . SER A 1 776 ? -3.196 25.886 12.544 1.00 72.06 776 SER A CA 1
ATOM 5821 C C . SER A 1 776 ? -3.006 26.906 11.411 1.00 72.06 776 SER A C 1
ATOM 5823 O O . SER A 1 776 ? -3.572 27.999 11.445 1.00 72.06 776 SER A O 1
ATOM 5825 N N . ASN A 1 777 ? -2.185 26.577 10.410 1.00 63.97 777 ASN A N 1
ATOM 5826 C CA . ASN A 1 777 ? -1.789 27.492 9.344 1.00 63.97 777 ASN A CA 1
ATOM 5827 C C . ASN A 1 777 ? -2.150 26.927 7.969 1.00 63.97 777 ASN A C 1
ATOM 5829 O O . ASN A 1 777 ? -1.318 26.280 7.355 1.00 63.97 777 ASN A O 1
ATOM 5833 N N . ASN A 1 778 ? -3.341 27.243 7.457 1.00 55.03 778 ASN A N 1
ATOM 5834 C CA . ASN A 1 778 ? -3.592 27.422 6.020 1.00 55.03 778 ASN A CA 1
ATOM 5835 C C . ASN A 1 778 ? -4.883 28.238 5.833 1.00 55.03 778 ASN A C 1
ATOM 5837 O O . ASN A 1 778 ? -5.909 27.896 6.414 1.00 55.03 778 ASN A O 1
ATOM 5841 N N . PHE A 1 779 ? -4.806 29.332 5.057 1.00 53.81 779 PHE A N 1
ATOM 5842 C CA . PHE A 1 779 ? -5.878 30.205 4.504 1.00 53.81 779 PHE A CA 1
ATOM 5843 C C . PHE A 1 779 ? -7.037 30.706 5.410 1.00 53.81 779 PHE A C 1
ATOM 5845 O O . PHE A 1 779 ? -7.785 31.603 5.014 1.00 53.81 779 PHE A O 1
ATOM 5852 N N . THR A 1 780 ? -7.170 30.185 6.623 1.00 55.91 780 THR A N 1
ATOM 5853 C CA . THR A 1 780 ? -8.273 30.304 7.582 1.00 55.91 780 THR A CA 1
ATOM 5854 C C . THR A 1 780 ? -7.694 30.370 9.005 1.00 55.91 780 THR A C 1
ATOM 5856 O O . THR A 1 780 ? -6.477 30.399 9.179 1.00 55.91 780 THR A O 1
ATOM 5859 N N . SER A 1 781 ? -8.549 30.462 10.026 1.00 56.22 781 SER A N 1
ATOM 5860 C CA . SER A 1 781 ? -8.151 30.452 11.444 1.00 56.22 781 SER A CA 1
ATOM 5861 C C . SER A 1 781 ? -8.112 29.058 12.074 1.00 56.22 781 SER A C 1
ATOM 5863 O O . SER A 1 781 ? -7.853 28.952 13.272 1.00 56.22 781 SER A O 1
ATOM 5865 N N . ASP A 1 782 ? -8.440 28.029 11.299 1.00 66.44 782 ASP A N 1
ATOM 5866 C CA . ASP A 1 782 ? -8.921 26.757 11.820 1.00 66.44 782 ASP A CA 1
ATOM 5867 C C . ASP A 1 782 ? -7.816 25.696 11.673 1.00 66.44 782 ASP A C 1
ATOM 5869 O O . ASP A 1 782 ? -7.064 25.697 10.694 1.00 66.44 782 ASP A O 1
ATOM 5873 N N . THR A 1 783 ? -7.682 24.819 12.666 1.00 66.31 783 THR A N 1
ATOM 5874 C CA . THR A 1 783 ? -6.707 23.720 12.690 1.00 66.31 783 THR A CA 1
ATOM 5875 C C . THR A 1 783 ? -7.060 22.630 11.682 1.00 66.31 783 THR A C 1
ATOM 5877 O O . THR A 1 783 ? -8.232 22.330 11.454 1.00 66.31 783 THR A O 1
ATOM 5880 N N . HIS A 1 784 ? -6.042 22.011 11.081 1.00 81.81 784 HIS A N 1
ATOM 5881 C CA . HIS A 1 784 ? -6.240 20.763 10.343 1.00 81.81 784 HIS A CA 1
ATOM 5882 C C . HIS A 1 784 ? -6.306 19.585 11.317 1.00 81.81 784 HIS A C 1
ATOM 5884 O O . HIS A 1 784 ? -5.655 19.596 12.363 1.00 81.81 784 HIS A O 1
ATOM 5890 N N . ALA A 1 785 ? -7.010 18.528 10.922 1.00 92.94 785 ALA A N 1
ATOM 5891 C CA . ALA A 1 785 ? -6.839 17.216 11.529 1.00 92.94 785 ALA A CA 1
ATOM 5892 C C . ALA A 1 785 ? -5.553 16.538 11.021 1.00 92.94 785 ALA A C 1
ATOM 5894 O O . ALA A 1 785 ? -5.066 16.847 9.931 1.00 92.94 785 ALA A O 1
ATOM 5895 N N . GLY A 1 786 ? -5.038 15.553 11.759 1.00 95.69 786 GLY A N 1
ATOM 5896 C CA . GLY A 1 786 ? -4.009 14.642 11.252 1.00 95.69 786 GLY A CA 1
ATOM 5897 C C . GLY A 1 786 ? -4.503 13.864 10.029 1.00 95.69 786 GLY A C 1
ATOM 5898 O O . GLY A 1 786 ? -3.827 13.823 8.997 1.00 95.69 786 GLY A O 1
ATOM 5899 N N . LEU A 1 787 ? -5.721 13.320 10.124 1.00 98.19 787 LEU A N 1
ATOM 5900 C CA . LEU A 1 787 ? -6.481 12.779 8.998 1.00 98.19 787 LEU A CA 1
ATOM 5901 C C . LEU A 1 787 ? -7.862 13.440 8.917 1.00 98.19 787 LEU A C 1
ATOM 5903 O O . LEU A 1 787 ? -8.705 13.252 9.790 1.00 98.19 787 LEU A O 1
ATOM 5907 N N . GLY A 1 788 ? -8.123 14.176 7.842 1.00 97.62 788 GLY A N 1
ATOM 5908 C CA . GLY A 1 788 ? -9.433 14.762 7.564 1.00 97.62 788 GLY A CA 1
ATOM 5909 C C . GLY A 1 788 ? -10.172 14.007 6.460 1.00 97.62 788 GLY A C 1
ATOM 5910 O O . GLY A 1 788 ? -9.722 13.991 5.314 1.00 97.62 788 GLY A O 1
ATOM 5911 N N . LEU A 1 789 ? -11.319 13.398 6.773 1.00 98.19 789 LEU A N 1
ATOM 5912 C CA . LEU A 1 789 ? -12.160 12.679 5.807 1.00 98.19 789 LEU A CA 1
ATOM 5913 C C . LEU A 1 789 ? -13.462 13.449 5.567 1.00 98.19 789 LEU A C 1
ATOM 5915 O O . LEU A 1 789 ? -14.503 13.202 6.183 1.00 98.19 789 LEU A O 1
ATOM 5919 N N . TYR A 1 790 ? -13.416 14.385 4.625 1.00 97.25 790 TYR A N 1
ATOM 5920 C CA . TYR A 1 790 ? -14.516 15.302 4.362 1.00 97.25 790 TYR A CA 1
ATOM 5921 C C . TYR A 1 790 ? -15.475 14.701 3.340 1.00 97.25 790 TYR A C 1
ATOM 5923 O O . TYR A 1 790 ? -15.244 14.723 2.131 1.00 97.25 790 TYR A O 1
ATOM 5931 N N . SER A 1 791 ? -16.598 14.172 3.827 1.00 96.75 791 SER A N 1
ATOM 5932 C CA . SER A 1 791 ? -17.670 13.607 2.999 1.00 96.75 791 SER A CA 1
ATOM 5933 C C . SER A 1 791 ? -17.227 12.440 2.108 1.00 96.75 791 SER A C 1
ATOM 5935 O O . SER A 1 791 ? -17.671 12.308 0.966 1.00 96.75 791 SER A O 1
ATOM 5937 N N . VAL A 1 792 ? -16.371 11.578 2.655 1.00 98.00 792 VAL A N 1
ATOM 5938 C CA . VAL A 1 792 ? -15.882 10.342 2.028 1.00 98.00 792 VAL A CA 1
ATOM 5939 C C . VAL A 1 792 ? -16.976 9.258 2.037 1.00 98.00 792 VAL A C 1
ATOM 5941 O O . VAL A 1 792 ? -17.755 9.141 2.993 1.00 98.00 792 VAL A O 1
ATOM 5944 N N . GLY A 1 793 ? -17.081 8.494 0.945 1.00 90.44 793 GLY A N 1
ATOM 5945 C CA . GLY A 1 793 ? -18.096 7.449 0.756 1.00 90.44 793 GLY A CA 1
ATOM 5946 C C . GLY A 1 793 ? -17.738 6.085 1.354 1.00 90.44 793 GLY A C 1
ATOM 5947 O O . GLY A 1 793 ? -16.606 5.829 1.757 1.00 90.44 793 GLY A O 1
ATOM 5948 N N . ALA A 1 794 ? -18.728 5.188 1.409 1.00 85.56 794 ALA A N 1
ATOM 5949 C CA . ALA A 1 794 ? -18.594 3.854 2.011 1.00 85.56 794 ALA A CA 1
ATOM 5950 C C . ALA A 1 794 ? -17.773 2.843 1.192 1.00 85.56 794 ALA A C 1
ATOM 5952 O O . ALA A 1 794 ? -17.580 1.724 1.667 1.00 85.56 794 ALA A O 1
ATOM 5953 N N . SER A 1 795 ? -17.339 3.199 -0.021 1.00 85.38 795 SER A N 1
ATOM 5954 C CA . SER A 1 795 ? -16.523 2.329 -0.879 1.00 85.38 795 SER A CA 1
ATOM 5955 C C . SER A 1 795 ? -15.019 2.584 -0.726 1.00 85.38 795 SER A C 1
ATOM 5957 O O . SER A 1 795 ? -14.226 1.794 -1.231 1.00 85.38 795 SER A O 1
ATOM 5959 N N . THR A 1 796 ? -14.625 3.661 -0.038 1.00 80.50 796 THR A N 1
ATOM 5960 C CA . THR A 1 796 ? -13.239 3.902 0.388 1.00 80.50 796 THR A CA 1
ATOM 5961 C C . THR A 1 796 ? -12.850 2.891 1.468 1.00 80.50 796 THR A C 1
ATOM 5963 O O . THR A 1 796 ? -13.588 2.709 2.440 1.00 80.50 796 THR A O 1
ATOM 5966 N N . VAL A 1 797 ? -11.691 2.249 1.320 1.00 81.50 797 VAL A N 1
ATOM 5967 C CA . VAL A 1 797 ? -11.163 1.288 2.301 1.00 81.50 797 VAL A CA 1
ATOM 5968 C C . VAL A 1 797 ? -10.283 2.026 3.305 1.00 81.50 797 VAL A C 1
ATOM 5970 O O . VAL A 1 797 ? -9.348 2.717 2.910 1.00 81.50 797 VAL A O 1
ATOM 5973 N N . LEU A 1 798 ? -10.587 1.890 4.596 1.00 85.06 798 LEU A N 1
ATOM 5974 C CA . LEU A 1 798 ? -9.849 2.527 5.687 1.00 85.06 798 LEU A CA 1
ATOM 5975 C C . LEU A 1 798 ? -9.616 1.494 6.794 1.00 85.06 798 LEU A C 1
ATOM 5977 O O . LEU A 1 798 ? -10.565 1.114 7.494 1.00 85.06 798 LEU A O 1
ATOM 5981 N N . SER A 1 799 ? -8.384 1.012 6.954 1.00 90.25 799 SER A N 1
ATOM 5982 C CA . SER A 1 799 ? -8.062 0.088 8.043 1.00 90.25 799 SER A CA 1
ATOM 5983 C C . SER A 1 799 ? -6.598 0.121 8.491 1.00 90.25 799 SER A C 1
ATOM 5985 O O . SER A 1 799 ? -5.732 0.589 7.767 1.00 90.25 799 SER A O 1
ATOM 5987 N N . HIS A 1 800 ? -6.318 -0.289 9.733 1.00 93.12 800 HIS A N 1
ATOM 5988 C CA . HIS A 1 800 ? -4.989 -0.184 10.363 1.00 93.12 800 HIS A CA 1
ATOM 5989 C C . HIS A 1 800 ? -4.354 1.208 10.162 1.00 93.12 800 HIS A C 1
ATOM 5991 O O . HIS A 1 800 ? -3.324 1.359 9.503 1.00 93.12 800 HIS A O 1
ATOM 5997 N N . ILE A 1 801 ? -4.991 2.241 10.717 1.00 98.69 801 ILE A N 1
ATOM 5998 C CA . ILE A 1 801 ? -4.498 3.625 10.663 1.00 98.69 801 ILE A CA 1
ATOM 5999 C C . ILE A 1 801 ? -4.068 4.042 12.070 1.00 98.69 801 ILE A C 1
ATOM 6001 O O . ILE A 1 801 ? -4.838 3.879 13.018 1.00 98.69 801 ILE A O 1
ATOM 6005 N N . HIS A 1 802 ? -2.854 4.575 12.211 1.00 98.75 802 HIS A N 1
ATOM 6006 C CA . HIS A 1 802 ? -2.343 5.166 13.449 1.00 98.75 802 HIS A CA 1
ATOM 6007 C C . HIS A 1 802 ? -2.027 6.644 13.215 1.00 98.75 802 HIS A C 1
ATOM 6009 O O . HIS A 1 802 ? -1.177 6.976 12.395 1.00 98.75 802 HIS A O 1
ATOM 6015 N N . ILE A 1 803 ? -2.719 7.522 13.933 1.00 98.75 803 ILE A N 1
ATOM 6016 C CA . ILE A 1 803 ? -2.482 8.967 13.955 1.00 98.75 803 ILE A CA 1
ATOM 6017 C C . ILE A 1 803 ? -1.849 9.325 15.303 1.00 98.75 803 ILE A C 1
ATOM 6019 O O . ILE A 1 803 ? -2.414 8.984 16.340 1.00 98.75 803 ILE A O 1
ATOM 6023 N N . ASP A 1 804 ? -0.686 9.968 15.301 1.00 97.62 804 ASP A N 1
ATOM 6024 C CA . ASP A 1 804 ? 0.091 10.259 16.506 1.00 97.62 804 ASP A CA 1
ATOM 6025 C C . ASP A 1 804 ? 0.534 11.728 16.591 1.00 97.62 804 ASP A C 1
ATOM 6027 O O . ASP A 1 804 ? 0.944 12.322 15.592 1.00 97.62 804 ASP A O 1
ATOM 6031 N N . SER A 1 805 ? 0.491 12.291 17.800 1.00 94.31 805 SER A N 1
ATOM 6032 C CA . SER A 1 805 ? 1.094 13.584 18.151 1.00 94.31 805 SER A CA 1
ATOM 6033 C C . SER A 1 805 ? 0.668 14.725 17.214 1.00 94.31 805 SER A C 1
ATOM 6035 O O . SER A 1 805 ? 1.496 15.307 16.517 1.00 94.31 805 SER A O 1
ATOM 6037 N N . VAL A 1 806 ? -0.631 15.046 17.165 1.00 94.75 806 VAL A N 1
ATOM 6038 C CA . VAL A 1 806 ? -1.200 16.047 16.233 1.00 94.75 806 VAL A CA 1
ATOM 6039 C C . VAL A 1 806 ? -1.790 17.262 16.953 1.00 94.75 806 VAL A C 1
ATOM 6041 O O . VAL A 1 806 ? -2.304 17.133 18.059 1.00 94.75 806 VAL A O 1
ATOM 6044 N N . ALA A 1 807 ? -1.667 18.460 16.369 1.00 93.50 807 ALA A N 1
ATOM 6045 C CA . ALA A 1 807 ? -2.001 19.715 17.061 1.00 93.50 807 ALA A CA 1
ATOM 6046 C C . ALA A 1 807 ? -3.491 20.101 17.015 1.00 93.50 807 ALA A C 1
ATOM 6048 O O . ALA A 1 807 ? -3.973 20.752 17.942 1.00 93.50 807 ALA A O 1
ATOM 6049 N N . GLY A 1 808 ? -4.192 19.721 15.946 1.00 90.81 808 GLY A N 1
ATOM 6050 C CA . GLY A 1 808 ? -5.651 19.722 15.863 1.00 90.81 808 GLY A CA 1
ATOM 6051 C C . GLY A 1 808 ? -6.214 18.339 16.185 1.00 90.81 808 GLY A C 1
ATOM 6052 O O . GLY A 1 808 ? -5.651 17.606 17.004 1.00 90.81 808 GLY A O 1
ATOM 6053 N N . ASP A 1 809 ? -7.295 17.969 15.502 1.00 94.94 809 ASP A N 1
ATOM 6054 C CA . ASP A 1 809 ? -7.945 16.679 15.717 1.00 94.94 809 ASP A CA 1
ATOM 6055 C C . ASP A 1 809 ? -7.085 15.505 15.231 1.00 94.94 809 ASP A C 1
ATOM 6057 O O . ASP A 1 809 ? -6.348 15.607 14.247 1.00 94.94 809 ASP A O 1
ATOM 6061 N N . GLY A 1 810 ? -7.241 14.340 15.858 1.00 97.19 810 GLY A N 1
ATOM 6062 C CA . GLY A 1 810 ? -6.732 13.071 15.336 1.00 97.19 810 GLY A CA 1
ATOM 6063 C C . GLY A 1 810 ? -7.363 12.747 13.985 1.00 97.19 810 GLY A C 1
ATOM 6064 O O . GLY A 1 810 ? -6.725 12.845 12.933 1.00 97.19 810 GLY A O 1
ATOM 6065 N N . LEU A 1 811 ? -8.641 12.376 14.030 1.00 98.38 811 LEU A N 1
ATOM 6066 C CA . LEU A 1 811 ? -9.469 12.080 12.865 1.00 98.38 811 LEU A CA 1
ATOM 6067 C C . LEU A 1 811 ? -10.705 12.990 12.848 1.00 98.38 811 LEU A C 1
ATOM 6069 O O . LEU A 1 811 ? -11.525 12.903 13.756 1.00 98.38 811 LEU A O 1
ATOM 6073 N N . ALA A 1 812 ? -10.878 13.787 11.791 1.00 97.12 812 ALA A N 1
ATOM 6074 C CA . ALA A 1 812 ? -12.081 14.600 11.577 1.00 97.12 812 ALA A CA 1
ATOM 6075 C C . ALA A 1 812 ? -12.991 13.998 10.491 1.00 97.12 812 ALA A C 1
ATOM 6077 O O . ALA A 1 812 ? -12.541 13.690 9.380 1.00 97.12 812 ALA A O 1
ATOM 6078 N N . LEU A 1 813 ? -14.284 13.842 10.801 1.00 97.75 813 LEU A N 1
ATOM 6079 C CA . LEU A 1 813 ? -15.285 13.167 9.959 1.00 97.75 813 LEU A CA 1
ATOM 6080 C C . LEU A 1 813 ? -16.464 14.094 9.627 1.00 97.75 813 LEU A C 1
ATOM 6082 O O . LEU A 1 813 ? -17.459 14.174 10.350 1.00 97.75 813 LEU A O 1
ATOM 6086 N N . ASP A 1 814 ? -16.380 14.777 8.488 1.00 95.44 814 ASP A N 1
ATOM 6087 C CA . ASP A 1 814 ? -17.288 15.872 8.138 1.00 95.44 814 ASP A CA 1
ATOM 6088 C C . ASP A 1 814 ? -18.281 15.471 7.032 1.00 95.44 814 ASP A C 1
ATOM 6090 O O . ASP A 1 814 ? -18.048 15.611 5.818 1.00 95.44 814 ASP A O 1
ATOM 6094 N N . GLY A 1 815 ? -19.425 14.938 7.460 1.00 95.38 815 GLY A N 1
ATOM 6095 C CA . GLY A 1 815 ? -20.390 14.293 6.575 1.00 95.38 815 GLY A CA 1
ATOM 6096 C C . GLY A 1 815 ? -19.856 13.000 5.944 1.00 95.38 815 GLY A C 1
ATOM 6097 O O . GLY A 1 815 ? -18.756 12.530 6.215 1.00 95.38 815 GLY A O 1
ATOM 6098 N N . GLY A 1 816 ? -20.645 12.409 5.053 1.00 96.88 816 GLY A N 1
ATOM 6099 C CA . GLY A 1 816 ? -20.315 11.150 4.390 1.00 96.88 816 GLY A CA 1
ATOM 6100 C C . GLY A 1 816 ? -20.641 9.911 5.222 1.00 96.88 816 GLY A C 1
ATOM 6101 O O . GLY A 1 816 ? -21.451 9.940 6.153 1.00 96.88 816 GLY A O 1
ATOM 6102 N N . ASN A 1 817 ? -20.080 8.779 4.807 1.00 97.12 817 ASN A N 1
ATOM 6103 C CA . ASN A 1 817 ? -20.430 7.461 5.341 1.00 97.12 817 ASN A CA 1
ATOM 6104 C C . ASN A 1 817 ? -19.329 6.408 5.125 1.00 97.12 817 ASN A C 1
ATOM 6106 O O . ASN A 1 817 ? -19.625 5.212 5.076 1.00 97.12 817 ASN A O 1
ATOM 6110 N N . ALA A 1 818 ? -18.077 6.856 5.003 1.00 95.81 818 ALA A N 1
ATOM 6111 C CA . ALA A 1 818 ? -16.887 6.012 5.041 1.00 95.81 818 ALA A CA 1
ATOM 6112 C C . ALA A 1 818 ? -16.871 5.105 6.278 1.00 95.81 818 ALA A C 1
ATOM 6114 O O . ALA A 1 818 ? -17.377 5.486 7.337 1.00 95.81 818 ALA A O 1
ATOM 6115 N N . LYS A 1 819 ? -16.287 3.913 6.148 1.00 93.62 819 LYS A N 1
ATOM 6116 C CA . LYS A 1 819 ? -16.212 2.920 7.226 1.00 93.62 819 LYS A CA 1
ATOM 6117 C C . LYS A 1 819 ? -14.761 2.644 7.573 1.00 93.62 819 LYS A C 1
ATOM 6119 O O . LYS A 1 819 ? -13.956 2.511 6.657 1.00 93.62 819 LYS A O 1
ATOM 6124 N N . LEU A 1 820 ? -14.444 2.541 8.861 1.00 95.19 820 LEU A N 1
ATOM 6125 C CA . LEU A 1 820 ? -13.057 2.482 9.325 1.00 95.19 820 LEU A CA 1
ATOM 6126 C C . LEU A 1 820 ? -12.864 1.414 10.401 1.00 95.19 820 LEU A C 1
ATOM 6128 O O . LEU A 1 820 ? -13.530 1.421 11.436 1.00 95.19 820 LEU A O 1
ATOM 6132 N N . LYS A 1 821 ? -11.950 0.474 10.163 1.00 92.81 821 LYS A N 1
ATOM 6133 C CA . LYS A 1 821 ? -11.654 -0.620 11.096 1.00 92.81 821 LYS A CA 1
ATOM 6134 C C . LYS A 1 821 ? -10.211 -0.520 11.603 1.00 92.81 821 LYS A C 1
ATOM 6136 O O . LYS A 1 821 ? -9.330 -0.292 10.798 1.00 92.81 821 LYS A O 1
ATOM 6141 N N . ARG A 1 822 ? -9.934 -0.735 12.894 1.00 95.88 822 ARG A N 1
ATOM 6142 C CA . ARG A 1 822 ? -8.570 -0.668 13.474 1.00 95.88 822 ARG A CA 1
ATOM 6143 C C . ARG A 1 822 ? -7.957 0.736 13.372 1.00 95.88 822 ARG A C 1
ATOM 6145 O O . ARG A 1 822 ? -7.022 0.972 12.611 1.00 95.88 822 ARG A O 1
ATOM 6152 N N . LEU A 1 823 ? -8.513 1.658 14.161 1.00 98.75 823 LEU A N 1
ATOM 6153 C CA . LEU A 1 823 ? -7.985 3.010 14.367 1.00 98.75 823 LEU A CA 1
ATOM 6154 C C . LEU A 1 823 ? -7.168 3.073 15.654 1.00 98.75 823 LEU A C 1
ATOM 6156 O O . LEU A 1 823 ? -7.637 2.611 16.696 1.00 98.75 823 LEU A O 1
ATOM 6160 N N . ILE A 1 824 ? -6.012 3.721 15.599 1.00 98.81 824 ILE A N 1
ATOM 6161 C CA . ILE A 1 824 ? -5.275 4.184 16.771 1.00 98.81 824 ILE A CA 1
ATOM 6162 C C . ILE A 1 824 ? -5.114 5.700 16.636 1.00 98.81 824 ILE A C 1
ATOM 6164 O O . ILE A 1 824 ? -4.636 6.178 15.609 1.00 98.81 824 ILE A O 1
ATOM 6168 N N . VAL A 1 825 ? -5.505 6.451 17.661 1.00 98.75 825 VAL A N 1
ATOM 6169 C CA . VAL A 1 825 ? -5.161 7.870 17.802 1.00 98.75 825 VAL A CA 1
ATOM 6170 C C . VAL A 1 825 ? -4.448 8.054 19.130 1.00 98.75 825 VAL A C 1
ATOM 6172 O O . VAL A 1 825 ? -4.999 7.710 20.179 1.00 98.75 825 VAL A O 1
ATOM 6175 N N . THR A 1 826 ? -3.234 8.592 19.090 1.00 97.81 826 THR A N 1
ATOM 6176 C CA . THR A 1 826 ? -2.435 8.914 20.274 1.00 97.81 826 THR A CA 1
ATOM 6177 C C . THR A 1 826 ? -2.012 10.375 20.272 1.00 97.81 826 THR A C 1
ATOM 6179 O O . THR A 1 826 ? -1.607 10.913 19.250 1.00 97.81 826 THR A O 1
ATOM 6182 N N . GLY A 1 827 ? -2.109 11.043 21.422 1.00 95.50 827 GLY A N 1
ATOM 6183 C CA . GLY A 1 827 ? -1.540 12.385 21.595 1.00 95.50 827 GLY A CA 1
ATOM 6184 C C . GLY A 1 827 ? -2.107 13.478 20.676 1.00 95.50 827 GLY A C 1
ATOM 6185 O O . GLY A 1 827 ? -1.376 14.399 20.321 1.00 95.50 827 GLY A O 1
ATOM 6186 N N . ALA A 1 828 ? -3.384 13.397 20.288 1.00 95.81 828 ALA A N 1
ATOM 6187 C CA . ALA A 1 828 ? -4.079 14.548 19.712 1.00 95.81 828 ALA A CA 1
ATOM 6188 C C . ALA A 1 828 ? -4.206 15.659 20.770 1.00 95.81 828 ALA A C 1
ATOM 6190 O O . ALA A 1 828 ? -4.596 15.389 21.910 1.00 95.81 828 ALA A O 1
ATOM 6191 N N . ALA A 1 829 ? -3.848 16.888 20.394 1.00 93.94 829 ALA A N 1
ATOM 6192 C CA . ALA A 1 829 ? -3.861 18.050 21.278 1.00 93.94 829 ALA A CA 1
ATOM 6193 C C . ALA A 1 829 ? -5.192 18.814 21.260 1.00 93.94 829 ALA A C 1
ATOM 6195 O O . ALA A 1 829 ? -5.429 19.644 22.145 1.00 93.94 829 ALA A O 1
ATOM 6196 N N . ASP A 1 830 ? -6.050 18.541 20.279 1.00 93.12 830 ASP A N 1
ATOM 6197 C CA . ASP A 1 830 ? -7.480 18.838 20.330 1.00 93.12 830 ASP A CA 1
ATOM 6198 C C . ASP A 1 830 ? -8.259 17.520 20.485 1.00 93.12 830 ASP A C 1
ATOM 6200 O O . ASP A 1 830 ? -7.940 16.757 21.406 1.00 93.12 830 ASP A O 1
ATOM 6204 N N . ASP A 1 831 ? -9.244 17.222 19.636 1.00 96.00 831 ASP A N 1
ATOM 6205 C CA . ASP A 1 831 ? -10.084 16.039 19.804 1.00 96.00 831 ASP A CA 1
ATOM 6206 C C . ASP A 1 831 ? -9.488 14.797 19.122 1.00 96.00 831 ASP A C 1
ATOM 6208 O O . ASP A 1 831 ? -9.017 14.837 17.988 1.00 96.00 831 ASP A O 1
ATOM 6212 N N . SER A 1 832 ? -9.507 13.630 19.774 1.00 98.12 832 SER A N 1
ATOM 6213 C CA . SER A 1 832 ? -8.960 12.415 19.133 1.00 98.12 832 SER A CA 1
ATOM 6214 C C . SER A 1 832 ? -9.819 11.951 17.944 1.00 98.12 832 SER A C 1
ATOM 6216 O O . SER A 1 832 ? -9.301 11.364 16.991 1.00 98.12 832 SER A O 1
ATOM 6218 N N . LEU A 1 833 ? -11.125 12.222 17.988 1.00 98.31 833 LEU A N 1
ATOM 6219 C CA . LEU A 1 833 ? -12.097 11.901 16.947 1.00 98.31 833 LEU A CA 1
ATOM 6220 C C . LEU A 1 833 ? -13.234 12.939 16.945 1.00 98.31 833 LEU A C 1
ATOM 6222 O O . LEU A 1 833 ? -14.104 12.878 17.815 1.00 98.31 833 LEU A O 1
ATOM 6226 N N . ASP A 1 834 ? -13.265 13.829 15.950 1.00 96.38 834 ASP A N 1
ATOM 6227 C CA . ASP A 1 834 ? -14.434 14.673 15.650 1.00 96.38 834 ASP A CA 1
ATOM 6228 C C . ASP A 1 834 ? -15.338 13.965 14.631 1.00 96.38 834 ASP A C 1
ATOM 6230 O O . ASP A 1 834 ? -14.869 13.409 13.627 1.00 96.38 834 ASP A O 1
ATOM 6234 N N . TRP A 1 835 ? -16.656 14.031 14.837 1.00 97.44 835 TRP A N 1
ATOM 6235 C CA . TRP A 1 835 ? -17.576 13.937 13.706 1.00 97.44 835 TRP A CA 1
ATOM 6236 C C . TRP A 1 835 ? -18.643 15.021 13.690 1.00 97.44 835 TRP A C 1
ATOM 6238 O O . TRP A 1 835 ? -19.274 15.351 14.697 1.00 97.44 835 TRP A O 1
ATOM 6248 N N . SER A 1 836 ? -18.963 15.474 12.480 1.00 96.12 836 SER A N 1
ATOM 6249 C CA . SER A 1 836 ? -19.931 16.535 12.250 1.00 96.12 836 SER A CA 1
ATOM 6250 C C . SER A 1 836 ? -20.687 16.376 10.923 1.00 96.12 836 SER A C 1
ATOM 6252 O O . SER A 1 836 ? -20.540 15.413 10.164 1.00 96.12 836 SER A O 1
ATOM 6254 N N . SER A 1 837 ? -21.577 17.333 10.667 1.00 95.06 837 SER A N 1
ATOM 6255 C CA . SER A 1 837 ? -22.232 17.607 9.384 1.00 95.06 837 SER A CA 1
ATOM 6256 C C . SER A 1 837 ? -22.908 16.424 8.667 1.00 95.06 837 SER A C 1
ATOM 6258 O O . SER A 1 837 ? -23.021 16.394 7.434 1.00 95.06 837 SER A O 1
ATOM 6260 N N . GLY A 1 838 ? -23.428 15.457 9.424 1.00 95.81 838 GLY A N 1
ATOM 6261 C CA . GLY A 1 838 ? -24.222 14.356 8.888 1.00 95.81 838 GLY A CA 1
ATOM 6262 C C . GLY A 1 838 ? -23.453 13.066 8.610 1.00 95.81 838 GLY A C 1
ATOM 6263 O O . GLY A 1 838 ? -23.909 12.279 7.778 1.00 95.81 838 GLY A O 1
ATOM 6264 N N . TYR A 1 839 ? -22.311 12.839 9.270 1.00 98.19 839 TYR A N 1
ATOM 6265 C CA . TYR A 1 839 ? -21.534 11.603 9.133 1.00 98.19 839 TYR A CA 1
ATOM 6266 C C . TYR A 1 839 ? -22.304 10.363 9.631 1.00 98.19 839 TYR A C 1
ATOM 6268 O O . TYR A 1 839 ? -22.903 10.359 10.708 1.00 98.19 839 TYR A O 1
ATOM 6276 N N . THR A 1 840 ? -22.317 9.287 8.840 1.00 97.81 840 THR A N 1
ATOM 6277 C CA . THR A 1 840 ? -23.150 8.085 9.084 1.00 97.81 840 THR A CA 1
ATOM 6278 C C . THR A 1 840 ? -22.404 6.758 8.889 1.00 97.81 840 THR A C 1
ATOM 6280 O O . THR A 1 840 ? -23.010 5.749 8.527 1.00 97.81 840 THR A O 1
ATOM 6283 N N . GLY A 1 841 ? -21.085 6.758 9.088 1.00 97.06 841 GLY A N 1
ATOM 6284 C CA . GLY A 1 841 ? -20.244 5.573 8.909 1.00 97.06 841 GLY A CA 1
ATOM 6285 C C . GLY A 1 841 ? -20.292 4.548 10.049 1.00 97.06 841 GLY A C 1
ATOM 6286 O O . GLY A 1 841 ? -20.874 4.777 11.111 1.00 97.06 841 GLY A O 1
ATOM 6287 N N . ASP A 1 842 ? -19.647 3.406 9.812 1.00 97.38 842 ASP A N 1
ATOM 6288 C CA . ASP A 1 842 ? -19.434 2.350 10.807 1.00 97.38 842 ASP A CA 1
ATOM 6289 C C . ASP A 1 842 ? -17.945 2.300 11.193 1.00 97.38 842 ASP A C 1
ATOM 6291 O O . ASP A 1 842 ? -17.083 2.380 10.314 1.00 97.38 842 ASP A O 1
ATOM 6295 N N . MET A 1 843 ? -17.636 2.123 12.480 1.00 98.69 843 MET A N 1
ATOM 6296 C CA . MET A 1 843 ? -16.263 2.013 12.986 1.00 98.69 843 MET A CA 1
ATOM 6297 C C . MET A 1 843 ? -16.091 0.846 13.964 1.00 98.69 843 MET A C 1
ATOM 6299 O O . MET A 1 843 ? -16.947 0.631 14.822 1.00 98.69 843 MET A O 1
ATOM 6303 N N . GLN A 1 844 ? -14.993 0.088 13.866 1.00 98.38 844 GLN A N 1
ATOM 6304 C CA . GLN A 1 844 ? -14.694 -0.989 14.823 1.00 98.38 844 GLN A CA 1
ATOM 6305 C C . GLN A 1 844 ? -13.211 -1.092 15.179 1.00 98.38 844 GLN A C 1
ATOM 6307 O O . GLN A 1 844 ? -12.368 -0.940 14.302 1.00 98.38 844 GLN A O 1
ATOM 6312 N N . PHE A 1 845 ? -12.910 -1.443 16.434 1.00 98.25 845 PHE A N 1
ATOM 6313 C CA . PHE A 1 845 ? -11.550 -1.548 16.979 1.00 98.25 845 PHE A CA 1
ATOM 6314 C C . PHE A 1 845 ? -10.871 -0.176 16.962 1.00 98.25 845 PHE A C 1
ATOM 6316 O O . PHE A 1 845 ? -10.016 0.111 16.132 1.00 98.25 845 PHE A O 1
ATOM 6323 N N . VAL A 1 846 ? -11.330 0.703 17.847 1.00 98.88 846 VAL A N 1
ATOM 6324 C CA . VAL A 1 846 ? -10.921 2.110 17.903 1.00 98.88 846 VAL A CA 1
ATOM 6325 C C . VAL A 1 846 ? -10.242 2.365 19.243 1.00 98.88 846 VAL A C 1
ATOM 6327 O O . VAL A 1 846 ? -10.894 2.290 20.281 1.00 98.88 846 VAL A O 1
ATOM 6330 N N . LEU A 1 847 ? -8.939 2.632 19.234 1.00 98.81 847 LEU A N 1
ATOM 6331 C CA . LEU A 1 847 ? -8.150 2.977 20.415 1.00 98.81 847 LEU A CA 1
ATOM 6332 C C . LEU A 1 847 ? -7.800 4.466 20.367 1.00 98.81 847 LEU A C 1
ATOM 6334 O O . LEU A 1 847 ? -7.070 4.896 19.481 1.00 98.81 847 LEU A O 1
ATOM 6338 N N . LEU A 1 848 ? -8.313 5.239 21.319 1.00 98.81 848 LEU A N 1
ATOM 6339 C CA . LEU A 1 848 ? -8.052 6.670 21.467 1.00 98.81 848 LEU A CA 1
ATOM 6340 C C . LEU A 1 848 ? -7.342 6.879 22.808 1.00 98.81 848 LEU A C 1
ATOM 6342 O O . LEU A 1 848 ? -7.857 6.474 23.854 1.00 98.81 848 LEU A O 1
ATOM 6346 N N . GLN A 1 849 ? -6.150 7.464 22.795 1.00 98.06 849 GLN A N 1
ATOM 6347 C CA . GLN A 1 849 ? -5.331 7.639 23.991 1.00 98.06 849 GLN A CA 1
ATOM 6348 C C . GLN A 1 849 ? -4.684 9.027 24.009 1.00 98.06 849 GLN A C 1
ATOM 6350 O O . GLN A 1 849 ? -3.843 9.359 23.177 1.00 98.06 849 GLN A O 1
ATOM 6355 N N . HIS A 1 850 ? -5.038 9.839 25.000 1.00 97.50 850 HIS A N 1
ATOM 6356 C CA . HIS A 1 850 ? -4.432 11.155 25.192 1.00 97.50 850 HIS A CA 1
ATOM 6357 C C . HIS A 1 850 ? -2.954 11.023 25.584 1.00 97.50 850 HIS A C 1
ATOM 6359 O O . HIS A 1 850 ? -2.511 9.980 26.080 1.00 97.50 850 HIS A O 1
ATOM 6365 N N . ALA A 1 851 ? -2.183 12.084 25.343 1.00 94.19 851 ALA A N 1
ATOM 6366 C CA . ALA A 1 851 ? -0.727 12.048 25.421 1.00 94.19 851 ALA A CA 1
ATOM 6367 C C . ALA A 1 851 ? -0.212 11.550 26.788 1.00 94.19 851 ALA A C 1
ATOM 6369 O O . ALA A 1 851 ? -0.666 11.992 27.854 1.00 94.19 851 ALA A O 1
ATOM 6370 N N . ALA A 1 852 ? 0.737 10.608 26.749 1.00 92.12 852 ALA A N 1
ATOM 6371 C CA . ALA A 1 852 ? 1.255 9.917 27.933 1.00 92.12 852 ALA A CA 1
ATOM 6372 C C . ALA A 1 852 ? 2.061 10.840 28.867 1.00 92.12 852 ALA A C 1
ATOM 6374 O O . ALA A 1 852 ? 2.104 10.603 30.074 1.00 92.12 852 ALA A O 1
ATOM 6375 N N . ASP A 1 853 ? 2.638 11.910 28.320 1.00 92.44 853 ASP A N 1
ATOM 6376 C CA . ASP A 1 853 ? 3.356 12.975 29.029 1.00 92.44 853 ASP A CA 1
ATOM 6377 C C . ASP A 1 853 ? 2.431 13.982 29.748 1.00 92.44 853 ASP A C 1
ATOM 6379 O O . ASP A 1 853 ? 2.905 14.817 30.519 1.00 92.44 853 ASP A O 1
ATOM 6383 N N . HIS A 1 854 ? 1.114 13.875 29.532 1.00 93.50 854 HIS A N 1
ATOM 6384 C CA . HIS A 1 854 ? 0.084 14.800 30.016 1.00 93.50 854 HIS A CA 1
ATOM 6385 C C . HIS A 1 854 ? 0.161 16.215 29.409 1.00 93.50 854 HIS A C 1
ATOM 6387 O O . HIS A 1 854 ? -0.258 17.186 30.045 1.00 93.50 854 HIS A O 1
ATOM 6393 N N . SER A 1 855 ? 0.669 16.333 28.178 1.00 92.69 855 SER A N 1
ATOM 6394 C CA . SER A 1 855 ? 0.504 17.528 27.339 1.00 92.69 855 SER A CA 1
ATOM 6395 C C . SER A 1 855 ? -0.973 17.790 26.980 1.00 92.69 855 SER A C 1
ATOM 6397 O O . SER A 1 855 ? -1.866 17.034 27.387 1.00 92.69 855 SER A O 1
ATOM 6399 N N . LYS A 1 856 ? -1.237 18.910 26.278 1.00 93.19 856 LYS A N 1
ATOM 6400 C CA . LYS A 1 856 ? -2.595 19.347 25.901 1.00 93.19 856 LYS A CA 1
ATOM 6401 C C . LYS A 1 856 ? -3.352 18.190 25.248 1.00 93.19 856 LYS A C 1
ATOM 6403 O O . LYS A 1 856 ? -2.802 17.492 24.407 1.00 93.19 856 LYS A O 1
ATOM 6408 N N . ALA A 1 857 ? -4.605 18.030 25.644 1.00 94.00 857 ALA A N 1
ATOM 6409 C CA . ALA A 1 857 ? -5.600 17.173 25.019 1.00 94.00 857 ALA A CA 1
ATOM 6410 C C . ALA A 1 857 ? -6.974 17.817 25.240 1.00 94.00 857 ALA A C 1
ATOM 6412 O O . ALA A 1 857 ? -7.111 18.638 26.152 1.00 94.00 857 ALA A O 1
ATOM 6413 N N . ASN A 1 858 ? -7.971 17.439 24.444 1.00 93.94 858 ASN A N 1
ATOM 6414 C CA . ASN A 1 858 ? -9.355 17.864 24.632 1.00 93.94 858 ASN A CA 1
ATOM 6415 C C . ASN A 1 858 ? -10.258 16.629 24.822 1.00 93.94 858 ASN A C 1
ATOM 6417 O O . ASN A 1 858 ? -10.073 15.885 25.792 1.00 93.94 858 ASN A O 1
ATOM 6421 N N . ARG A 1 859 ? -11.218 16.363 23.933 1.00 96.12 859 ARG A N 1
ATOM 6422 C CA . ARG A 1 859 ? -12.143 15.228 24.030 1.00 96.12 859 ARG A CA 1
ATOM 6423 C C . ARG A 1 859 ? -11.577 14.032 23.270 1.00 96.12 859 ARG A C 1
ATOM 6425 O O . ARG A 1 859 ? -11.099 14.149 22.144 1.00 96.12 859 ARG A O 1
ATOM 6432 N N . ALA A 1 860 ? -11.707 12.825 23.811 1.00 98.19 860 ALA A N 1
ATOM 6433 C CA . ALA A 1 860 ? -11.419 11.644 22.998 1.00 98.19 860 ALA A CA 1
ATOM 6434 C C . ALA A 1 860 ? -12.433 11.520 21.844 1.00 98.19 860 ALA A C 1
ATOM 6436 O O . ALA A 1 860 ? -12.075 11.094 20.751 1.00 98.19 860 ALA A O 1
ATOM 6437 N N . ILE A 1 861 ? -13.690 11.915 22.069 1.00 98.56 861 ILE A N 1
ATOM 6438 C CA . ILE A 1 861 ? -14.709 12.053 21.024 1.00 98.56 861 ILE A CA 1
ATOM 6439 C C . ILE A 1 861 ? -15.459 13.377 21.197 1.00 98.56 861 ILE A C 1
ATOM 6441 O O . ILE A 1 861 ? -16.176 13.530 22.188 1.00 98.56 861 ILE A O 1
ATOM 6445 N N . GLU A 1 862 ? -15.400 14.259 20.198 1.00 96.81 862 GLU A N 1
ATOM 6446 C CA . GLU A 1 862 ? -16.365 15.349 20.005 1.00 96.81 862 GLU A CA 1
ATOM 6447 C C . GLU A 1 862 ? -17.341 14.973 18.877 1.00 96.81 862 GLU A C 1
ATOM 6449 O O . GLU A 1 862 ? -16.967 14.455 17.826 1.00 96.81 862 GLU A O 1
ATOM 6454 N N . ALA A 1 863 ? -18.643 15.131 19.126 1.00 97.12 863 ALA A N 1
ATOM 6455 C CA . ALA A 1 863 ? -19.662 14.511 18.286 1.00 97.12 863 ALA A CA 1
ATOM 6456 C C . ALA A 1 863 ? -20.882 15.408 18.053 1.00 97.12 863 ALA A C 1
ATOM 6458 O O . ALA A 1 863 ? -21.801 15.462 18.876 1.00 97.12 863 ALA A O 1
ATOM 6459 N N . ASP A 1 864 ? -20.958 16.004 16.864 1.00 96.62 864 ASP A N 1
ATOM 6460 C CA . ASP A 1 864 ? -21.996 16.938 16.427 1.00 96.62 864 ASP A CA 1
ATOM 6461 C C . ASP A 1 864 ? -22.886 16.393 15.297 1.00 96.62 864 ASP A C 1
ATOM 6463 O O . ASP A 1 864 ? -22.476 15.582 14.467 1.00 96.62 864 ASP A O 1
ATOM 6467 N N . ASN A 1 865 ? -24.121 16.910 15.199 1.00 96.69 865 ASN A N 1
ATOM 6468 C CA . ASN A 1 865 ? -24.852 16.897 13.924 1.00 96.69 865 ASN A CA 1
ATOM 6469 C C . ASN A 1 865 ? -24.590 18.171 13.112 1.00 96.69 865 ASN A C 1
ATOM 6471 O O . ASN A 1 865 ? -24.089 18.103 11.993 1.00 96.69 865 ASN A O 1
ATOM 6475 N N . ALA A 1 866 ? -24.982 19.325 13.655 1.00 92.81 866 ALA A N 1
ATOM 6476 C CA . ALA A 1 866 ? -24.764 20.630 13.039 1.00 92.81 866 ALA A CA 1
ATOM 6477 C C . ALA A 1 866 ? -25.099 21.754 14.030 1.00 92.81 866 ALA A C 1
ATOM 6479 O O . ALA A 1 866 ? -26.239 21.879 14.482 1.00 92.81 866 ALA A O 1
ATOM 6480 N N . SER A 1 867 ? -24.133 22.629 14.310 1.00 89.50 867 SER A N 1
ATOM 6481 C CA . SER A 1 867 ? -24.308 23.787 15.203 1.00 89.50 867 SER A CA 1
ATOM 6482 C C . SER A 1 867 ? -25.308 24.833 14.678 1.00 89.50 867 SER A C 1
ATOM 6484 O O . SER A 1 867 ? -25.925 25.560 15.458 1.00 89.50 867 SER A O 1
ATOM 6486 N N . TYR A 1 868 ? -25.518 24.897 13.358 1.00 89.25 868 TYR A N 1
ATOM 6487 C CA . TYR A 1 868 ? -26.427 25.849 12.705 1.00 89.25 868 TYR A CA 1
ATOM 6488 C C . TYR A 1 868 ? -27.889 25.360 12.609 1.00 89.25 868 TYR A C 1
ATOM 6490 O O . TYR A 1 868 ? -28.806 26.184 12.598 1.00 89.25 868 TYR A O 1
ATOM 6498 N N . ASP A 1 869 ? -28.119 24.044 12.548 1.00 92.75 869 ASP A N 1
ATOM 6499 C CA . ASP A 1 869 ? -29.433 23.398 12.672 1.00 92.75 869 ASP A CA 1
ATOM 6500 C C . ASP A 1 869 ? -29.250 21.959 13.162 1.00 92.75 869 ASP A C 1
ATOM 6502 O O . ASP A 1 869 ? -28.922 21.060 12.392 1.00 92.75 869 ASP A O 1
ATOM 6506 N N . VAL A 1 870 ? -29.550 21.724 14.439 1.00 93.00 870 VAL A N 1
ATOM 6507 C CA . VAL A 1 870 ? -29.417 20.410 15.088 1.00 93.00 870 VAL A CA 1
ATOM 6508 C C . VAL A 1 870 ? -30.265 19.301 14.436 1.00 93.00 870 VAL A C 1
ATOM 6510 O O . VAL A 1 870 ? -30.052 18.124 14.714 1.00 93.00 870 VAL A O 1
ATOM 6513 N N . ASN A 1 871 ? -31.212 19.644 13.549 1.00 92.25 871 ASN A N 1
ATOM 6514 C CA . ASN A 1 871 ? -32.042 18.701 12.789 1.00 92.25 871 ASN A CA 1
ATOM 6515 C C . ASN A 1 871 ? -31.655 18.594 11.301 1.00 92.25 871 ASN A C 1
ATOM 6517 O O . ASN A 1 871 ? -32.408 17.984 10.533 1.00 92.25 871 ASN A O 1
ATOM 6521 N N . ALA A 1 872 ? -30.527 19.180 10.878 1.00 93.81 872 ALA A N 1
ATOM 6522 C CA . ALA A 1 872 ? -30.040 19.098 9.503 1.00 93.81 872 ALA A CA 1
ATOM 6523 C C . ALA A 1 872 ? -29.916 17.634 9.042 1.00 93.81 872 ALA A C 1
ATOM 6525 O O . ALA A 1 872 ? -29.587 16.752 9.838 1.00 93.81 872 ALA A O 1
ATOM 6526 N N . ILE A 1 873 ? -30.220 17.375 7.762 1.00 91.88 873 ILE A N 1
ATOM 6527 C CA . ILE A 1 873 ? -30.237 16.027 7.173 1.00 91.88 873 ILE A CA 1
ATOM 6528 C C . ILE A 1 873 ? -29.161 15.874 6.079 1.00 91.88 873 ILE A C 1
ATOM 6530 O O . ILE A 1 873 ? -29.060 16.763 5.235 1.00 91.88 873 ILE A O 1
ATOM 6534 N N . PRO A 1 874 ? -28.413 14.750 6.013 1.00 93.62 874 PRO A N 1
ATOM 6535 C CA . PRO A 1 874 ? -28.419 13.622 6.955 1.00 93.62 874 PRO A CA 1
ATOM 6536 C C . PRO A 1 874 ? -28.032 14.035 8.385 1.00 93.62 874 PRO A C 1
ATOM 6538 O O . PRO A 1 874 ? -27.292 14.990 8.579 1.00 93.62 874 PRO A O 1
ATOM 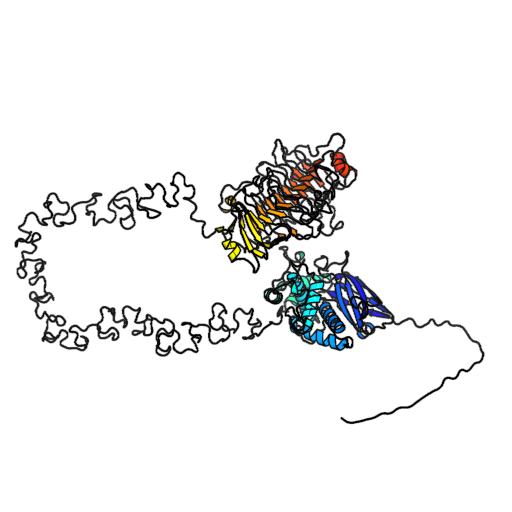6541 N N . VAL A 1 875 ? -28.596 13.343 9.379 1.00 96.50 875 VAL A N 1
ATOM 6542 C CA . VAL A 1 875 ? -28.243 13.570 10.789 1.00 96.50 875 VAL A CA 1
ATOM 6543 C C . VAL A 1 875 ? -27.026 12.712 11.107 1.00 96.50 875 VAL A C 1
ATOM 6545 O O . VAL A 1 875 ? -27.081 11.519 10.799 1.00 96.50 875 VAL A O 1
ATOM 6548 N N . SER A 1 876 ? -25.986 13.273 11.734 1.00 98.31 876 SER A N 1
ATOM 6549 C CA . SER A 1 876 ? -24.819 12.496 12.172 1.00 98.31 876 SER A CA 1
ATOM 6550 C C . SER A 1 876 ? -25.271 11.342 13.058 1.00 98.31 876 SER A C 1
ATOM 6552 O O . SER A 1 876 ? -25.972 11.565 14.044 1.00 98.31 876 SER A O 1
ATOM 6554 N N . ASN A 1 877 ? -24.952 10.115 12.658 1.00 97.81 877 ASN A N 1
ATOM 6555 C CA . ASN A 1 877 ? -25.468 8.877 13.240 1.00 97.81 877 ASN A CA 1
ATOM 6556 C C . ASN A 1 877 ? -24.501 7.706 12.939 1.00 97.81 877 ASN A C 1
ATOM 6558 O O . ASN A 1 877 ? -24.881 6.788 12.205 1.00 97.81 877 ASN A O 1
ATOM 6562 N N . PRO A 1 878 ? -23.251 7.730 13.435 1.00 98.00 878 PRO A N 1
ATOM 6563 C CA . PRO A 1 878 ? -22.330 6.611 13.271 1.00 98.00 878 PRO A CA 1
ATOM 6564 C C . PRO A 1 878 ? -22.652 5.429 14.198 1.00 98.00 878 PRO A C 1
ATOM 6566 O O . PRO A 1 878 ? -23.349 5.567 15.210 1.00 98.00 878 PRO A O 1
ATOM 6569 N N . THR A 1 879 ? -22.100 4.261 13.871 1.00 98.38 879 THR A N 1
ATOM 6570 C CA . THR A 1 879 ? -22.085 3.080 14.753 1.00 98.38 879 THR A CA 1
ATOM 6571 C C . THR A 1 879 ? -20.639 2.735 15.093 1.00 98.38 879 THR A C 1
ATOM 6573 O O . THR A 1 879 ? -19.840 2.536 14.183 1.00 98.38 879 THR A O 1
ATOM 6576 N N . ILE A 1 880 ? -20.300 2.646 16.380 1.00 98.56 880 ILE A N 1
ATOM 6577 C CA . ILE A 1 880 ? -18.947 2.341 16.864 1.00 98.56 880 ILE A CA 1
ATOM 6578 C C . ILE A 1 880 ? -18.986 1.076 17.722 1.00 98.56 880 ILE A C 1
ATOM 6580 O O . ILE A 1 880 ? -19.796 0.963 18.643 1.00 98.56 880 ILE A O 1
ATOM 6584 N N . ALA A 1 881 ? -18.088 0.139 17.441 1.00 98.19 881 ALA A N 1
ATOM 6585 C CA . ALA A 1 881 ? -17.929 -1.114 18.168 1.00 98.19 881 ALA A CA 1
ATOM 6586 C C . ALA A 1 881 ? -16.480 -1.284 18.646 1.00 98.19 881 ALA A C 1
ATOM 6588 O O . ALA A 1 881 ? -15.556 -0.900 17.936 1.00 98.19 881 ALA A O 1
ATOM 6589 N N . ASN A 1 882 ? -16.254 -1.904 19.806 1.00 98.44 882 ASN A N 1
ATOM 6590 C CA . ASN A 1 882 ? -14.900 -2.203 20.300 1.00 98.44 882 ASN A CA 1
ATOM 6591 C C . ASN A 1 882 ? -14.038 -0.930 20.399 1.00 98.44 882 ASN A C 1
ATOM 6593 O O . ASN A 1 882 ? -13.077 -0.745 19.657 1.00 98.44 882 ASN A O 1
ATOM 6597 N N . LEU A 1 883 ? -14.432 -0.031 21.302 1.00 98.88 883 LEU A N 1
ATOM 6598 C CA . LEU A 1 883 ? -13.800 1.272 21.535 1.00 98.88 883 LEU A CA 1
ATOM 6599 C C . LEU A 1 883 ? -13.045 1.258 22.872 1.00 98.88 883 LEU A C 1
ATOM 6601 O O . LEU A 1 883 ? -13.616 0.861 23.884 1.00 98.88 883 LEU A O 1
ATOM 6605 N N . THR A 1 884 ? -11.801 1.722 22.906 1.00 98.81 884 THR A N 1
ATOM 6606 C CA . THR A 1 884 ? -11.068 2.022 24.146 1.00 98.81 884 THR A CA 1
ATOM 6607 C C . THR A 1 884 ? -10.679 3.495 24.128 1.00 98.81 884 THR A C 1
ATOM 6609 O O . THR A 1 884 ? -10.030 3.936 23.187 1.00 98.81 884 THR A O 1
ATOM 6612 N N . ILE A 1 885 ? -11.052 4.235 25.172 1.00 98.81 885 ILE A N 1
ATOM 6613 C CA . ILE A 1 885 ? -10.648 5.622 25.420 1.00 98.81 885 ILE A CA 1
ATOM 6614 C C . ILE A 1 885 ? -9.806 5.675 26.697 1.00 98.81 885 ILE A C 1
ATOM 6616 O O . ILE A 1 885 ? -10.222 5.143 27.731 1.00 98.81 885 ILE A O 1
ATOM 6620 N N . ILE A 1 886 ? -8.650 6.337 26.618 1.00 97.81 886 ILE A N 1
ATOM 6621 C CA . ILE A 1 886 ? -7.700 6.531 27.719 1.00 97.81 886 ILE A CA 1
ATOM 6622 C C . ILE A 1 886 ? -7.347 8.023 27.821 1.00 97.81 886 ILE A C 1
ATOM 6624 O O . ILE A 1 886 ? -6.532 8.521 27.048 1.00 97.81 886 ILE A O 1
ATOM 6628 N N . GLY A 1 887 ? -7.944 8.734 28.778 1.00 96.69 887 GLY A N 1
ATOM 6629 C CA . GLY A 1 887 ? -7.623 10.137 29.063 1.00 96.69 887 GLY A CA 1
ATOM 6630 C C . GLY A 1 887 ? -6.275 10.331 29.772 1.00 96.69 887 GLY A C 1
ATOM 6631 O O . GLY A 1 887 ? -5.655 9.370 30.243 1.00 96.69 887 GLY A O 1
ATOM 6632 N N . ASN A 1 888 ? -5.834 11.587 29.892 1.00 95.88 888 ASN A N 1
ATOM 6633 C CA . ASN A 1 888 ? -4.622 11.989 30.613 1.00 95.88 888 ASN A CA 1
ATOM 6634 C C . ASN A 1 888 ? -4.951 12.977 31.763 1.00 95.88 888 ASN A C 1
ATOM 6636 O O . ASN A 1 888 ? -6.106 13.093 32.165 1.00 95.88 888 ASN A O 1
ATOM 6640 N N . ASN A 1 889 ? -3.938 13.614 32.367 1.00 95.88 889 ASN A N 1
ATOM 6641 C CA . ASN A 1 889 ? -4.109 14.556 33.490 1.00 95.88 889 ASN A CA 1
ATOM 6642 C C . ASN A 1 889 ? -4.141 16.042 33.059 1.00 95.88 889 ASN A C 1
ATOM 6644 O O . ASN A 1 889 ? -3.784 16.905 33.865 1.00 95.88 889 ASN A O 1
ATOM 6648 N N . PHE A 1 890 ? -4.474 16.356 31.804 1.00 94.81 890 PHE A N 1
ATOM 6649 C CA . PHE A 1 890 ? -4.530 17.743 31.342 1.00 94.81 890 PHE A CA 1
ATOM 6650 C C . PHE A 1 890 ? -5.783 18.465 31.875 1.00 94.81 890 PHE A C 1
ATOM 6652 O O . PHE A 1 890 ? -6.907 18.082 31.559 1.00 94.81 890 PHE A O 1
ATOM 6659 N N . ASP A 1 891 ? -5.560 19.514 32.672 1.00 87.44 891 ASP A N 1
ATOM 6660 C CA . ASP A 1 891 ? -6.560 20.334 33.379 1.00 87.44 891 ASP A CA 1
ATOM 6661 C C . ASP A 1 891 ? -6.382 21.800 32.928 1.00 87.44 891 ASP A C 1
ATOM 6663 O O . ASP A 1 891 ? -5.391 22.456 33.280 1.00 87.44 891 ASP A O 1
ATOM 6667 N N . GLY A 1 892 ? -7.288 22.276 32.066 1.00 83.62 892 GLY A N 1
ATOM 6668 C CA . GLY A 1 892 ? -7.185 23.536 31.318 1.00 83.62 892 GLY A CA 1
ATOM 6669 C C . GLY A 1 892 ? -8.534 24.247 31.134 1.00 83.62 892 GLY A C 1
ATOM 6670 O O . GLY A 1 892 ? -9.504 23.931 31.815 1.00 83.62 892 GLY A O 1
ATOM 6671 N N . ASP A 1 893 ? -8.600 25.239 30.232 1.00 74.12 893 ASP A N 1
ATOM 6672 C CA . ASP A 1 893 ? -9.893 25.833 29.826 1.00 74.12 893 ASP A CA 1
ATOM 6673 C C . ASP A 1 893 ? -10.724 24.832 28.988 1.00 74.12 893 ASP A C 1
ATOM 6675 O O . ASP A 1 893 ? -11.947 24.806 29.119 1.00 74.12 893 ASP A O 1
ATOM 6679 N N . ASP A 1 894 ? -10.035 23.986 28.212 1.00 78.75 894 ASP A N 1
ATOM 6680 C CA . ASP A 1 894 ? -10.529 22.754 27.592 1.00 78.75 894 ASP A CA 1
ATOM 6681 C C . ASP A 1 894 ? -9.695 21.609 28.198 1.00 78.75 894 ASP A C 1
ATOM 6683 O O . ASP A 1 894 ? -8.474 21.577 28.032 1.00 78.75 894 ASP A O 1
ATOM 6687 N N . ASP A 1 895 ? -10.307 20.750 29.008 1.00 87.12 895 ASP A N 1
ATOM 6688 C CA . ASP A 1 895 ? -9.651 19.681 29.766 1.00 87.12 895 ASP A CA 1
ATOM 6689 C C . ASP A 1 895 ? -9.698 18.320 29.051 1.00 87.12 895 ASP A C 1
ATOM 6691 O O . ASP A 1 895 ? -10.461 18.098 28.110 1.00 87.12 895 ASP A O 1
ATOM 6695 N N . SER A 1 896 ? -8.869 17.379 29.508 1.00 95.31 896 SER A N 1
ATOM 6696 C CA . SER A 1 896 ? -8.870 16.009 28.993 1.00 95.31 896 SER A CA 1
ATOM 6697 C C . SER A 1 896 ? -10.177 15.305 29.369 1.00 95.31 896 SER A C 1
ATOM 6699 O O . SER A 1 896 ? -10.363 14.955 30.530 1.00 95.31 896 SER A O 1
ATOM 6701 N N . GLU A 1 897 ? -11.036 14.999 28.401 1.00 95.88 897 GLU A N 1
ATOM 6702 C CA . GLU A 1 897 ? -12.363 14.392 28.605 1.00 95.88 897 GLU A CA 1
ATOM 6703 C C . GLU A 1 897 ? -12.599 13.166 27.699 1.00 95.88 897 GLU A C 1
ATOM 6705 O O . GLU A 1 897 ? -11.864 12.894 26.752 1.00 95.88 897 GLU A O 1
ATOM 6710 N N . GLY A 1 898 ? -13.628 12.376 28.013 1.00 97.25 898 GLY A N 1
ATOM 6711 C CA . GLY A 1 898 ? -13.981 11.158 27.285 1.00 97.25 898 GLY A CA 1
ATOM 6712 C C . GLY A 1 898 ? -14.809 11.438 26.032 1.00 97.25 898 GLY A C 1
ATOM 6713 O O . GLY A 1 898 ? -14.274 11.673 24.954 1.00 97.25 898 GLY A O 1
ATOM 6714 N N . ILE A 1 899 ? -16.133 11.337 26.154 1.00 98.38 899 ILE A N 1
ATOM 6715 C CA . ILE A 1 899 ? -17.074 11.482 25.035 1.00 98.38 899 ILE A CA 1
ATOM 6716 C C . ILE A 1 899 ? -17.970 12.700 25.270 1.00 98.38 899 ILE A C 1
ATOM 6718 O O . ILE A 1 899 ? -18.724 12.709 26.243 1.00 98.38 899 ILE A O 1
ATOM 6722 N N . PHE A 1 900 ? -17.982 13.660 24.343 1.00 97.38 900 PHE A N 1
ATOM 6723 C CA . PHE A 1 900 ? -18.882 14.814 24.361 1.00 97.38 900 PHE A CA 1
ATOM 6724 C C . PHE A 1 900 ? -19.831 14.822 23.151 1.00 97.38 900 PHE A C 1
ATOM 6726 O O . PHE A 1 900 ? -19.436 14.994 22.000 1.00 97.38 900 PHE A O 1
ATOM 6733 N N . LEU A 1 901 ? -21.129 14.633 23.412 1.00 96.88 901 LEU A N 1
ATOM 6734 C CA . LEU A 1 901 ? -22.171 14.505 22.384 1.00 96.88 901 LEU A CA 1
ATOM 6735 C C . LEU A 1 901 ? -23.070 15.750 22.319 1.00 96.88 901 LEU A C 1
ATOM 6737 O O . LEU A 1 901 ? -23.917 15.975 23.191 1.00 96.88 901 LEU A O 1
ATOM 6741 N N . ARG A 1 902 ? -22.951 16.530 21.240 1.00 95.31 902 ARG A N 1
ATOM 6742 C CA . ARG A 1 902 ? -23.521 17.882 21.090 1.00 95.31 902 ARG A CA 1
ATOM 6743 C C . ARG A 1 902 ? -24.323 18.088 19.796 1.00 95.31 902 ARG A C 1
ATOM 6745 O O . ARG A 1 902 ? -24.543 17.177 18.996 1.00 95.31 902 ARG A O 1
ATOM 6752 N N . HIS A 1 903 ? -24.957 19.260 19.713 1.00 95.38 903 HIS A N 1
ATOM 6753 C CA . HIS A 1 903 ? -25.731 19.765 18.573 1.00 95.38 903 HIS A CA 1
ATOM 6754 C C . HIS A 1 903 ? -26.697 18.774 17.885 1.00 95.38 903 HIS A C 1
ATOM 6756 O O . HIS A 1 903 ? -26.873 18.824 16.669 1.00 95.38 903 HIS A O 1
ATOM 6762 N N . GLY A 1 904 ? -27.370 17.900 18.645 1.00 95.75 904 GLY A N 1
ATOM 6763 C CA . GLY A 1 904 ? -28.379 16.971 18.112 1.00 95.75 904 GLY A CA 1
ATOM 6764 C C . GLY A 1 904 ? -27.813 15.707 17.461 1.00 95.75 904 GLY A C 1
ATOM 6765 O O . GLY A 1 904 ? -28.544 15.014 16.748 1.00 95.75 904 GLY A O 1
ATOM 6766 N N . SER A 1 905 ? -26.537 15.401 17.709 1.00 97.25 905 SER A N 1
ATOM 6767 C CA . SER A 1 905 ? -25.874 14.176 17.259 1.00 97.25 905 SER A CA 1
ATOM 6768 C C . SER A 1 905 ? -26.640 12.907 17.671 1.00 97.25 905 SER A C 1
ATOM 6770 O O . SER A 1 905 ? -27.479 12.891 18.582 1.00 97.25 905 SER A O 1
ATOM 6772 N N . ARG A 1 906 ? -26.391 11.818 16.955 1.00 97.69 906 ARG A N 1
ATOM 6773 C CA . ARG A 1 906 ? -26.918 10.473 17.216 1.00 97.69 906 ARG A CA 1
ATOM 6774 C C . ARG A 1 906 ? -25.761 9.490 17.171 1.00 97.69 906 ARG A C 1
ATOM 6776 O O . ARG A 1 906 ? -24.676 9.833 16.718 1.00 97.69 906 ARG A O 1
ATOM 6783 N N . GLY A 1 907 ? -26.002 8.252 17.578 1.00 97.12 907 GLY A N 1
ATOM 6784 C CA . GLY A 1 907 ? -25.001 7.210 17.410 1.00 97.12 907 GLY A CA 1
ATOM 6785 C C . GLY A 1 907 ? -25.261 5.966 18.240 1.00 97.12 907 GLY A C 1
ATOM 6786 O O . GLY A 1 907 ? -26.057 5.965 19.181 1.00 97.12 907 GLY A O 1
ATOM 6787 N N . TYR A 1 908 ? -24.565 4.898 17.881 1.00 98.19 908 TYR A N 1
ATOM 6788 C CA . TYR A 1 908 ? -24.674 3.600 18.532 1.00 98.19 908 TYR A CA 1
ATOM 6789 C C . TYR A 1 908 ? -23.269 3.155 18.928 1.00 98.19 908 TYR A C 1
ATOM 6791 O O . TYR A 1 908 ? -22.536 2.633 18.096 1.00 98.19 908 TYR A O 1
ATOM 6799 N N . ILE A 1 909 ? -22.880 3.395 20.180 1.00 98.69 909 ILE A N 1
ATOM 6800 C CA . ILE A 1 909 ? -21.569 2.990 20.707 1.00 98.69 909 ILE A CA 1
ATOM 6801 C C . ILE A 1 909 ? -21.759 1.690 21.486 1.00 98.69 909 ILE A C 1
ATOM 6803 O O . ILE A 1 909 ? -22.657 1.593 22.327 1.00 98.69 909 ILE A O 1
ATOM 6807 N N . SER A 1 910 ? -20.972 0.654 21.212 1.00 98.31 910 SER A N 1
ATOM 6808 C CA . SER A 1 910 ? -21.032 -0.592 21.980 1.00 98.31 910 SER A CA 1
ATOM 6809 C C . SER A 1 910 ? -19.689 -1.287 22.147 1.00 98.31 910 SER A C 1
ATOM 6811 O O . SER A 1 910 ? -18.743 -1.026 21.407 1.00 98.31 910 SER A O 1
ATOM 6813 N N . ASN A 1 911 ? -19.614 -2.191 23.128 1.00 98.25 911 ASN A N 1
ATOM 6814 C CA . ASN A 1 911 ? -18.387 -2.903 23.494 1.00 98.25 911 ASN A CA 1
ATOM 6815 C C . ASN A 1 911 ? -17.248 -1.927 23.832 1.00 98.25 911 ASN A C 1
ATOM 6817 O O . ASN A 1 911 ? -16.144 -2.077 23.311 1.00 98.25 911 ASN A O 1
ATOM 6821 N N . ALA A 1 912 ? -17.507 -0.904 24.653 1.00 98.69 912 ALA A N 1
ATOM 6822 C CA . ALA A 1 912 ? -16.550 0.180 24.885 1.00 98.69 912 ALA A CA 1
ATOM 6823 C C . ALA A 1 912 ? -15.973 0.230 26.312 1.00 98.69 912 ALA A C 1
ATOM 6825 O O . ALA A 1 912 ? -16.611 -0.183 27.278 1.00 98.69 912 ALA A O 1
ATOM 6826 N N . ILE A 1 913 ? -14.775 0.788 26.450 1.00 98.62 913 ILE A N 1
ATOM 6827 C CA . ILE A 1 913 ? -14.149 1.145 27.726 1.00 98.62 913 ILE A CA 1
ATOM 6828 C C . ILE A 1 913 ? -13.757 2.618 27.638 1.00 98.62 913 ILE A C 1
ATOM 6830 O O . ILE A 1 913 ? -13.101 3.014 26.678 1.00 98.62 913 ILE A O 1
ATOM 6834 N N . VAL A 1 914 ? -14.143 3.419 28.628 1.00 98.31 914 VAL A N 1
ATOM 6835 C CA . VAL A 1 914 ? -13.719 4.821 28.760 1.00 98.31 914 VAL A CA 1
ATOM 6836 C C . VAL A 1 914 ? -13.129 4.996 30.149 1.00 98.31 914 VAL A C 1
ATOM 6838 O O . VAL A 1 914 ? -13.771 4.660 31.144 1.00 98.31 914 VAL A O 1
ATOM 6841 N N . THR A 1 915 ? -11.890 5.463 30.230 1.00 97.19 915 THR A N 1
ATOM 6842 C CA . THR A 1 915 ? -11.158 5.578 31.492 1.00 97.19 915 THR A CA 1
ATOM 6843 C C . THR A 1 915 ? -10.101 6.670 31.406 1.00 97.19 915 THR A C 1
ATOM 6845 O O . THR A 1 915 ? -9.665 7.046 30.321 1.00 97.19 915 THR A O 1
ATOM 6848 N N . GLY A 1 916 ? -9.661 7.163 32.556 1.00 94.88 916 GLY A N 1
ATOM 6849 C CA . GLY A 1 916 ? -8.533 8.074 32.662 1.00 94.88 916 GLY A CA 1
ATOM 6850 C C . GLY A 1 916 ? -8.239 8.429 34.118 1.00 94.88 916 GLY A C 1
ATOM 6851 O O . GLY A 1 916 ? -9.010 8.066 35.015 1.00 94.88 916 GLY A O 1
ATOM 6852 N N . PRO A 1 917 ? -7.091 9.078 34.360 1.00 94.38 917 PRO A N 1
ATOM 6853 C CA . PRO A 1 917 ? -6.573 9.340 35.695 1.00 94.38 917 PRO A CA 1
ATOM 6854 C C . PRO A 1 917 ? -7.362 10.444 36.411 1.00 94.38 917 PRO A C 1
ATOM 6856 O O . PRO A 1 917 ? -8.218 11.111 35.836 1.00 94.38 917 PRO A O 1
ATOM 6859 N N . SER A 1 918 ? -7.053 10.684 37.686 1.00 91.75 918 SER A N 1
ATOM 6860 C CA . SER A 1 918 ? -7.801 11.635 38.523 1.00 91.75 918 SER A CA 1
ATOM 6861 C C . SER A 1 918 ? -7.745 13.111 38.095 1.00 91.75 918 SER A C 1
ATOM 6863 O O . SER A 1 918 ? -8.452 13.914 38.697 1.00 91.75 918 SER A O 1
ATOM 6865 N N . GLY A 1 919 ? -6.869 13.482 37.154 1.00 89.94 919 GLY A N 1
ATOM 6866 C CA . GLY A 1 919 ? -6.796 14.822 36.554 1.00 89.94 919 GLY A CA 1
ATOM 6867 C C . GLY A 1 919 ? -7.556 14.971 35.231 1.00 89.94 919 GLY A C 1
ATOM 6868 O O . GLY A 1 919 ? -7.528 16.050 34.660 1.00 89.94 919 GLY A O 1
ATOM 6869 N N . MET A 1 920 ? -8.201 13.908 34.745 1.00 92.50 920 MET A N 1
ATOM 6870 C CA . MET A 1 920 ? -9.169 13.964 33.647 1.00 92.50 920 MET A CA 1
ATOM 6871 C C . MET A 1 920 ? -10.452 14.680 34.116 1.00 92.50 920 MET A C 1
ATOM 6873 O O . MET A 1 920 ? -10.786 14.618 35.306 1.00 92.50 920 MET A O 1
ATOM 6877 N N . GLY A 1 921 ? -11.196 15.285 33.188 1.00 92.56 921 GLY A N 1
ATOM 6878 C CA . GLY A 1 921 ? -12.619 15.613 33.328 1.00 92.56 921 GLY A CA 1
ATOM 6879 C C . GLY A 1 921 ? -13.501 14.357 33.251 1.00 92.56 921 GLY A C 1
ATOM 6880 O O . GLY A 1 921 ? -13.085 13.253 33.623 1.00 92.56 921 GLY A O 1
ATOM 6881 N N . GLU A 1 922 ? -14.748 14.471 32.803 1.00 93.88 922 GLU A N 1
ATOM 6882 C CA . GLU A 1 922 ? -15.655 13.317 32.749 1.00 93.88 922 GLU A CA 1
ATOM 6883 C C . GLU A 1 922 ? -15.407 12.308 31.617 1.00 93.88 922 GLU A C 1
ATOM 6885 O O . GLU A 1 922 ? -14.909 12.603 30.533 1.00 93.88 922 GLU A O 1
ATOM 6890 N N . CYS A 1 923 ? -15.882 11.082 31.851 1.00 96.38 923 CYS A N 1
ATOM 6891 C CA . CYS A 1 923 ? -15.958 10.030 30.838 1.00 96.38 923 CYS A CA 1
ATOM 6892 C C . CYS A 1 923 ? -17.068 10.289 29.790 1.00 96.38 923 CYS A C 1
ATOM 6894 O O . CYS A 1 923 ? -16.949 9.821 28.656 1.00 96.38 923 CYS A O 1
ATOM 6896 N N . LEU A 1 924 ? -18.160 10.986 30.143 1.00 97.62 924 LEU A N 1
ATOM 6897 C CA . LEU A 1 924 ? -19.293 11.239 29.240 1.00 97.62 924 LEU A CA 1
ATOM 6898 C C . LEU A 1 924 ? -20.079 12.526 29.577 1.00 97.62 924 LEU A C 1
ATOM 6900 O O . LEU A 1 924 ? -20.743 12.604 30.619 1.00 97.62 924 LEU A O 1
ATOM 6904 N N . GLU A 1 925 ? -20.125 13.459 28.624 1.00 96.06 925 GLU A N 1
ATOM 6905 C CA . GLU A 1 925 ? -21.043 14.606 28.576 1.00 96.06 925 GLU A CA 1
ATOM 6906 C C . GLU A 1 925 ? -22.035 14.481 27.398 1.00 96.06 925 GLU A C 1
ATOM 6908 O O . GLU A 1 925 ? -21.718 14.009 26.303 1.00 96.06 925 GLU A O 1
ATOM 6913 N N . ILE A 1 926 ? -23.279 14.920 27.615 1.00 95.69 926 ILE A N 1
ATOM 6914 C CA . ILE A 1 926 ? -24.308 15.041 26.572 1.00 95.69 926 ILE A CA 1
ATOM 6915 C C . ILE A 1 926 ? -24.970 16.415 26.709 1.00 95.69 926 ILE A C 1
ATOM 6917 O O . ILE A 1 926 ? -25.660 16.671 27.699 1.00 95.69 926 ILE A O 1
ATOM 6921 N N . ASP A 1 927 ? -24.828 17.277 25.700 1.00 90.44 927 ASP A N 1
ATOM 6922 C CA . ASP A 1 927 ? -25.489 18.587 25.689 1.00 90.44 927 ASP A CA 1
ATOM 6923 C C . ASP A 1 927 ? -27.025 18.453 25.605 1.00 90.44 927 ASP A C 1
ATOM 6925 O O . ASP A 1 927 ? -27.592 17.520 25.026 1.00 90.44 927 ASP A O 1
ATOM 6929 N N . GLY A 1 928 ? -27.727 19.449 26.149 1.00 84.06 928 GLY A N 1
ATOM 6930 C CA . GLY A 1 928 ? -29.182 19.525 26.195 1.00 84.06 928 GLY A CA 1
ATOM 6931 C C . GLY A 1 928 ? -29.887 19.440 24.835 1.00 84.06 928 GLY A C 1
ATOM 6932 O O . GLY A 1 928 ? -31.052 19.041 24.810 1.00 84.06 928 GLY A O 1
ATOM 6933 N N . ASN A 1 929 ? -29.225 19.763 23.717 1.00 87.12 929 ASN A N 1
ATOM 6934 C CA . ASN A 1 929 ? -29.793 19.561 22.377 1.00 87.12 929 ASN A CA 1
ATOM 6935 C C . ASN A 1 929 ? -29.770 18.082 21.943 1.00 87.12 929 ASN A C 1
ATOM 6937 O O . ASN A 1 929 ? -30.662 17.633 21.222 1.00 87.12 929 ASN A O 1
ATOM 6941 N N . THR A 1 930 ? -28.791 17.309 22.417 1.00 94.81 930 THR A N 1
ATOM 6942 C CA . THR A 1 930 ? -28.582 15.889 22.081 1.00 94.81 930 THR A CA 1
ATOM 6943 C C . THR A 1 930 ? -29.378 14.939 22.986 1.00 94.81 930 THR A C 1
ATOM 6945 O O . THR A 1 930 ? -29.688 13.807 22.609 1.00 94.81 930 THR A O 1
ATOM 6948 N N . VAL A 1 931 ? -29.837 15.424 24.144 1.00 94.94 931 VAL A N 1
ATOM 6949 C CA . VAL A 1 931 ? -30.745 14.711 25.066 1.00 94.94 931 VAL A CA 1
ATOM 6950 C C . VAL A 1 931 ? -32.012 14.158 24.381 1.00 94.94 931 VAL A C 1
ATOM 6952 O O . VAL A 1 931 ? -32.528 13.117 24.794 1.00 94.94 931 VAL A O 1
ATOM 6955 N N . GLU A 1 932 ? -32.530 14.787 23.319 1.00 93.00 932 GLU A N 1
ATOM 6956 C CA . GLU A 1 932 ? -33.693 14.254 22.582 1.00 93.00 932 GLU A CA 1
ATOM 6957 C C . GLU A 1 932 ? -33.352 12.977 21.789 1.00 93.00 932 GLU A C 1
ATOM 6959 O O . GLU A 1 932 ? -34.169 12.051 21.739 1.00 93.00 932 GLU A O 1
ATOM 6964 N N . SER A 1 933 ? -32.132 12.871 21.240 1.00 95.62 933 SER A N 1
ATOM 6965 C CA . SER A 1 933 ? -31.625 11.644 20.604 1.00 95.62 933 SER A CA 1
ATOM 6966 C C . SER A 1 933 ? -31.549 10.499 21.616 1.00 95.62 933 SER A C 1
ATOM 6968 O O . SER A 1 933 ? -32.005 9.390 21.323 1.00 95.62 933 SER A O 1
ATOM 6970 N N . ALA A 1 934 ? -31.058 10.780 22.829 1.00 96.06 934 ALA A N 1
ATOM 6971 C CA . ALA A 1 934 ? -30.955 9.812 23.923 1.00 96.06 934 ALA A CA 1
ATOM 6972 C C . ALA A 1 934 ? -32.333 9.334 24.422 1.00 96.06 934 ALA A C 1
ATOM 6974 O O . ALA A 1 934 ? -32.554 8.134 24.592 1.00 96.06 934 ALA A O 1
ATOM 6975 N N . ASN A 1 935 ? -33.292 10.252 24.600 1.00 95.00 935 ASN A N 1
ATOM 6976 C CA . ASN A 1 935 ? -34.667 9.919 24.999 1.00 95.00 935 ASN A CA 1
ATOM 6977 C C . ASN A 1 935 ? -35.445 9.156 23.913 1.00 95.00 935 ASN A C 1
ATOM 6979 O O . ASN A 1 935 ? -36.319 8.347 24.231 1.00 95.00 935 ASN A O 1
ATOM 6983 N N . SER A 1 936 ? -35.139 9.410 22.638 1.00 94.25 936 SER A N 1
ATOM 6984 C CA . SER A 1 936 ? -35.777 8.745 21.495 1.00 94.25 936 SER A CA 1
ATOM 6985 C C . SER A 1 936 ? -35.166 7.382 21.148 1.00 94.25 936 SER A C 1
ATOM 6987 O O . SER A 1 936 ? -35.731 6.668 20.319 1.00 94.25 936 SER A O 1
ATOM 6989 N N . GLY A 1 937 ? -34.030 7.013 21.752 1.00 95.31 937 GLY A N 1
ATOM 6990 C CA . GLY A 1 937 ? -33.275 5.804 21.404 1.00 95.31 937 GLY A CA 1
ATOM 6991 C C . GLY A 1 937 ? -32.545 5.887 20.058 1.00 95.31 937 GLY A C 1
ATOM 6992 O O . GLY A 1 937 ? -32.230 4.853 19.480 1.00 95.31 937 GLY A O 1
ATOM 6993 N N . PHE A 1 938 ? -32.303 7.102 19.552 1.00 96.44 938 PHE A N 1
ATOM 6994 C CA . PHE A 1 938 ? -31.424 7.352 18.401 1.00 96.44 938 PHE A CA 1
ATOM 6995 C C . PHE A 1 938 ? -29.961 7.571 18.814 1.00 96.44 938 PHE A C 1
ATOM 6997 O O . PHE A 1 938 ? -29.072 7.521 17.973 1.00 96.44 938 PHE A O 1
ATOM 7004 N N . LEU A 1 939 ? -29.718 7.815 20.100 1.00 98.12 939 LEU A N 1
ATOM 7005 C CA . LEU A 1 939 ? -28.413 7.695 20.733 1.00 98.12 939 LEU A CA 1
ATOM 7006 C C . LEU A 1 939 ? -28.499 6.554 21.752 1.00 98.12 939 LEU A C 1
ATOM 7008 O O . LEU A 1 939 ? -29.402 6.562 22.593 1.00 98.12 939 LEU A O 1
ATOM 7012 N N . THR A 1 940 ? -27.587 5.586 21.675 1.00 98.00 940 THR A N 1
ATOM 7013 C CA . THR A 1 940 ? -27.457 4.494 22.654 1.00 98.00 940 THR A CA 1
ATOM 7014 C C . THR A 1 940 ? -25.995 4.159 22.913 1.00 98.00 940 THR A C 1
ATOM 7016 O O . THR A 1 940 ? -25.193 4.135 21.978 1.00 98.00 940 THR A O 1
ATOM 7019 N N . ILE A 1 941 ? -25.675 3.818 24.160 1.00 98.56 941 ILE A N 1
ATOM 7020 C CA . ILE A 1 941 ? -24.369 3.294 24.567 1.00 98.56 941 ILE A CA 1
ATOM 7021 C C . ILE A 1 941 ? -24.634 1.983 25.315 1.00 98.56 941 ILE A C 1
ATOM 7023 O O . ILE A 1 941 ? -25.401 1.994 26.279 1.00 98.56 941 ILE A O 1
ATOM 7027 N N . THR A 1 942 ? -24.078 0.850 24.868 1.00 98.25 942 THR A N 1
ATOM 7028 C CA . THR A 1 942 ? -24.380 -0.479 25.446 1.00 98.25 942 THR A CA 1
ATOM 7029 C C . THR A 1 942 ? -23.146 -1.370 25.579 1.00 98.25 942 THR A C 1
ATOM 7031 O O . THR A 1 942 ? -22.260 -1.328 24.736 1.00 98.25 942 THR A O 1
ATOM 7034 N N . HIS A 1 943 ? -23.114 -2.249 26.580 1.00 98.06 943 HIS A N 1
ATOM 7035 C CA . HIS A 1 943 ? -21.975 -3.137 26.849 1.00 98.06 943 HIS A CA 1
ATOM 7036 C C . HIS A 1 943 ? -20.673 -2.333 27.028 1.00 98.06 943 HIS A C 1
ATOM 7038 O O . HIS A 1 943 ? -19.624 -2.677 26.489 1.00 98.06 943 HIS A O 1
ATOM 7044 N N . THR A 1 944 ? -20.781 -1.222 27.764 1.00 98.38 944 THR A N 1
ATOM 7045 C CA . THR A 1 944 ? -19.717 -0.238 27.978 1.00 98.38 944 THR A CA 1
ATOM 7046 C C . THR A 1 944 ? -19.375 -0.096 29.457 1.00 98.38 944 THR A C 1
ATOM 7048 O O . THR A 1 944 ? -20.267 -0.119 30.308 1.00 98.38 944 THR A O 1
ATOM 7051 N N . VAL A 1 945 ? -18.096 0.111 29.775 1.00 97.88 945 VAL A N 1
ATOM 7052 C CA . VAL A 1 945 ? -17.638 0.406 31.141 1.00 97.88 945 VAL A CA 1
ATOM 7053 C C . VAL A 1 945 ? -17.005 1.793 31.208 1.00 97.88 945 VAL A C 1
ATOM 7055 O O . VAL A 1 945 ? -16.113 2.103 30.421 1.00 97.88 945 VAL A O 1
ATOM 7058 N N . MET A 1 946 ? -17.471 2.610 32.157 1.00 97.25 946 MET A N 1
ATOM 7059 C CA . MET A 1 946 ? -16.873 3.907 32.501 1.00 97.25 946 MET A CA 1
ATOM 7060 C C . MET A 1 946 ? -16.018 3.757 33.765 1.00 97.25 946 MET A C 1
ATOM 7062 O O . MET A 1 946 ? -16.488 3.184 34.750 1.00 97.25 946 MET A O 1
ATOM 7066 N N . ALA A 1 947 ? -14.778 4.240 33.741 1.00 95.62 947 ALA A N 1
ATOM 7067 C CA . ALA A 1 947 ? -13.818 4.108 34.838 1.00 95.62 947 ALA A CA 1
ATOM 7068 C C . ALA A 1 947 ? -12.883 5.330 34.940 1.00 95.62 947 ALA A C 1
ATOM 7070 O O . ALA A 1 947 ? -11.659 5.194 34.897 1.00 95.62 947 ALA A O 1
ATOM 7071 N N . CYS A 1 948 ? -13.452 6.534 35.032 1.00 92.88 948 CYS A N 1
ATOM 7072 C CA . CYS A 1 948 ? -12.712 7.768 35.307 1.00 92.88 948 CYS A CA 1
ATOM 7073 C C . CYS A 1 948 ? -12.391 7.893 36.812 1.00 92.88 948 CYS A C 1
ATOM 7075 O O . CYS A 1 948 ? -13.287 7.870 37.661 1.00 92.88 948 CYS A O 1
ATOM 7077 N N . GLU A 1 949 ? -11.104 8.021 37.155 1.00 91.62 949 GLU A N 1
ATOM 7078 C CA . GLU A 1 949 ? -10.602 7.933 38.541 1.00 91.62 949 GLU A CA 1
ATOM 7079 C C . GLU A 1 949 ? -10.882 9.177 39.402 1.00 91.62 949 GLU A C 1
ATOM 7081 O O . GLU A 1 949 ? -10.788 9.130 40.631 1.00 91.62 949 GLU A O 1
ATOM 7086 N N . ASN A 1 950 ? -11.262 10.292 38.776 1.00 83.75 950 ASN A N 1
ATOM 7087 C CA . ASN A 1 950 ? -11.728 11.504 39.457 1.00 83.75 950 ASN A CA 1
ATOM 7088 C C . ASN A 1 950 ? -13.067 11.295 40.206 1.00 83.75 950 ASN A C 1
ATOM 7090 O O . ASN A 1 950 ? -13.392 12.047 41.126 1.00 83.75 950 ASN A O 1
ATOM 7094 N N . GLY A 1 951 ? -13.828 10.252 39.848 1.00 78.94 951 GLY A N 1
ATOM 7095 C CA . GLY A 1 951 ? -15.176 9.987 40.352 1.00 78.94 951 GLY A CA 1
ATOM 7096 C C . GLY A 1 951 ? -16.289 10.752 39.623 1.00 78.94 951 GLY A C 1
ATOM 7097 O O . GLY A 1 951 ? -17.454 10.610 39.996 1.00 78.94 951 GLY A O 1
ATOM 7098 N N . GLU A 1 952 ? -15.963 11.513 38.579 1.00 83.56 952 GLU A N 1
ATOM 7099 C CA . GLU A 1 952 ? -16.888 12.320 37.777 1.00 83.56 952 GLU A CA 1
ATOM 7100 C C . GLU A 1 952 ? -17.162 11.640 36.425 1.00 83.56 952 GLU A C 1
ATOM 7102 O O . GLU A 1 952 ? -17.001 12.220 35.366 1.00 83.56 952 GLU A O 1
ATOM 7107 N N . ASN A 1 953 ? -17.611 10.379 36.425 1.00 91.12 953 ASN A N 1
ATOM 7108 C CA . ASN A 1 953 ? -17.873 9.636 35.178 1.00 91.12 953 ASN A CA 1
ATOM 7109 C C . ASN A 1 953 ? -18.912 10.296 34.234 1.00 91.12 953 ASN A C 1
ATOM 7111 O O . ASN A 1 953 ? -18.951 9.942 33.057 1.00 91.12 953 ASN A O 1
ATOM 7115 N N . PHE A 1 954 ? -19.768 11.206 34.724 1.00 96.12 954 PHE A N 1
ATOM 7116 C CA . PHE A 1 954 ? -20.883 11.777 33.957 1.00 96.12 954 PHE A CA 1
ATOM 7117 C C . PHE A 1 954 ? -21.181 13.245 34.307 1.00 96.12 954 PHE A C 1
ATOM 7119 O O . PHE A 1 954 ? -21.548 13.549 35.447 1.00 96.12 954 PHE A O 1
ATOM 7126 N N . LYS A 1 955 ? -21.203 14.130 33.304 1.00 93.81 955 LYS A N 1
ATOM 7127 C CA . LYS A 1 955 ? -21.628 15.537 33.442 1.00 93.81 955 LYS A CA 1
ATOM 7128 C C . LYS A 1 955 ? -23.041 15.726 32.909 1.00 93.81 955 LYS A C 1
ATOM 7130 O O . LYS A 1 955 ? -23.300 15.870 31.720 1.00 93.81 955 LYS A O 1
ATOM 7135 N N . SER A 1 956 ? -24.000 15.652 33.827 1.00 92.62 956 SER A N 1
ATOM 7136 C CA . SER A 1 956 ? -25.428 15.658 33.493 1.00 92.62 956 SER A CA 1
ATOM 7137 C C . SER A 1 956 ? -25.995 17.078 33.325 1.00 92.62 956 SER A C 1
ATOM 7139 O O . SER A 1 956 ? -25.935 17.867 34.277 1.00 92.62 956 SER A O 1
ATOM 7141 N N . PRO A 1 957 ? -26.652 17.417 32.196 1.00 91.94 957 PRO A N 1
ATOM 7142 C CA . PRO A 1 957 ? -27.371 18.679 32.068 1.00 91.94 957 PRO A CA 1
ATOM 7143 C C . PRO A 1 957 ? -28.613 18.687 32.976 1.00 91.94 957 PRO A C 1
ATOM 7145 O O . PRO A 1 957 ? -29.219 17.659 33.272 1.00 91.94 957 PRO A O 1
ATOM 7148 N N . ALA A 1 958 ? -29.063 19.874 33.388 1.00 87.44 958 ALA A N 1
ATOM 7149 C CA . ALA A 1 958 ? -29.997 20.062 34.513 1.00 87.44 958 ALA A CA 1
ATOM 7150 C C . ALA A 1 958 ? -31.368 19.335 34.454 1.00 87.44 958 ALA A C 1
ATOM 7152 O O . ALA A 1 958 ? -32.097 19.351 35.447 1.00 87.44 958 ALA A O 1
ATOM 7153 N N . ASN A 1 959 ? -31.752 18.741 33.317 1.00 88.38 959 ASN A N 1
ATOM 7154 C CA . ASN A 1 959 ? -33.016 18.014 33.133 1.00 88.38 959 ASN A CA 1
ATOM 7155 C C . ASN A 1 959 ? -32.842 16.547 32.683 1.00 88.38 959 ASN A C 1
ATOM 7157 O O . ASN A 1 959 ? -33.849 15.898 32.397 1.00 88.38 959 ASN A O 1
ATOM 7161 N N . PHE A 1 960 ? -31.614 16.025 32.602 1.00 95.38 960 PHE A N 1
ATOM 7162 C CA . PHE A 1 960 ? -31.338 14.665 32.137 1.00 95.38 960 PHE A CA 1
ATOM 7163 C C . PHE A 1 960 ? -30.173 14.059 32.921 1.00 95.38 960 PHE A C 1
ATOM 7165 O O . PHE A 1 960 ? -29.076 14.599 32.927 1.00 95.38 960 PHE A O 1
ATOM 7172 N N . ASP A 1 961 ? -30.446 12.950 33.603 1.00 96.00 961 ASP A N 1
ATOM 7173 C CA . ASP A 1 961 ? -29.480 12.200 34.405 1.00 96.00 961 ASP A CA 1
ATOM 7174 C C . ASP A 1 961 ? -28.814 11.146 33.508 1.00 96.00 961 ASP A C 1
ATOM 7176 O O . ASP A 1 961 ? -29.435 10.132 33.164 1.00 96.00 961 ASP A O 1
ATOM 7180 N N . ILE A 1 962 ? -27.579 11.433 33.083 1.00 97.44 962 ILE A N 1
ATOM 7181 C CA . ILE A 1 962 ? -26.818 10.584 32.159 1.00 97.44 962 ILE A CA 1
ATOM 7182 C C . ILE A 1 962 ? -26.447 9.261 32.833 1.00 97.44 962 ILE A C 1
ATOM 7184 O O . ILE A 1 962 ? -26.578 8.222 32.192 1.00 97.44 962 ILE A O 1
ATOM 7188 N N . GLU A 1 963 ? -26.066 9.264 34.115 1.00 97.12 963 GLU A N 1
ATOM 7189 C CA . GLU A 1 963 ? -25.716 8.044 34.858 1.00 97.12 963 GLU A CA 1
ATOM 7190 C C . GLU A 1 963 ? -26.912 7.078 34.897 1.00 97.12 963 GLU A C 1
ATOM 7192 O O . GLU A 1 963 ? -26.795 5.911 34.512 1.00 97.12 963 GLU A O 1
ATOM 7197 N N . SER A 1 964 ? -28.098 7.573 35.272 1.00 97.50 964 SER A N 1
ATOM 7198 C CA . SER A 1 964 ? -29.326 6.766 35.284 1.00 97.50 964 SER A CA 1
ATOM 7199 C C . SER A 1 964 ? -29.733 6.270 33.890 1.00 97.50 964 SER A C 1
ATOM 7201 O O . SER A 1 964 ? -30.276 5.170 33.774 1.00 97.50 964 SER A O 1
ATOM 7203 N N . TRP A 1 965 ? -29.509 7.055 32.830 1.00 97.94 965 TRP A N 1
ATOM 7204 C CA . TRP A 1 965 ? -29.797 6.648 31.447 1.00 97.94 965 TRP A CA 1
ATOM 7205 C C . TRP A 1 965 ? -28.794 5.611 30.920 1.00 97.94 965 TRP A C 1
ATOM 7207 O O . TRP A 1 965 ? -29.184 4.645 30.258 1.00 97.94 965 TRP A O 1
ATOM 7217 N N . PHE A 1 966 ? -27.513 5.773 31.242 1.00 98.38 966 PHE A N 1
ATOM 7218 C CA . PHE A 1 966 ? -26.439 4.861 30.870 1.00 98.38 966 PHE A CA 1
ATOM 7219 C C . PHE A 1 966 ? -26.604 3.508 31.574 1.00 98.38 966 PHE A C 1
ATOM 7221 O O . PHE A 1 966 ? -26.682 2.476 30.909 1.00 98.38 966 PHE A O 1
ATOM 7228 N N . LEU A 1 967 ? -26.777 3.495 32.900 1.00 98.06 967 LEU A N 1
ATOM 7229 C CA . LEU A 1 967 ? -26.955 2.266 33.689 1.00 98.06 967 LEU A CA 1
ATOM 7230 C C . LEU A 1 967 ? -28.296 1.546 33.440 1.00 98.06 967 LEU A C 1
ATOM 7232 O O . LEU A 1 967 ? -28.469 0.398 33.852 1.00 98.06 967 LEU A O 1
ATOM 7236 N N . ALA A 1 968 ? -29.258 2.192 32.774 1.00 98.06 968 ALA A N 1
ATOM 7237 C CA . ALA A 1 968 ? -30.502 1.553 32.338 1.00 98.06 968 ALA A CA 1
ATOM 7238 C C . ALA A 1 968 ? -30.361 0.750 31.028 1.00 98.06 968 ALA A C 1
ATOM 7240 O O . ALA A 1 968 ? -31.269 -0.016 30.688 1.00 98.06 968 ALA A O 1
ATOM 7241 N N . GLN A 1 969 ? -29.261 0.925 30.288 1.00 98.06 969 GLN A N 1
ATOM 7242 C CA . GLN A 1 969 ? -28.983 0.227 29.031 1.00 98.06 969 GLN A CA 1
ATOM 7243 C C . GLN A 1 969 ? -28.263 -1.112 29.268 1.00 98.06 969 GLN A C 1
ATOM 7245 O O . GLN A 1 969 ? -27.719 -1.385 30.337 1.00 98.06 969 GLN A O 1
ATOM 7250 N N . ALA A 1 970 ? -28.328 -2.007 28.278 1.00 97.00 970 ALA A N 1
ATOM 7251 C CA . ALA A 1 970 ? -27.819 -3.370 28.416 1.00 97.00 970 ALA A CA 1
ATOM 7252 C C . ALA A 1 970 ? -26.288 -3.401 28.540 1.00 97.00 970 ALA A C 1
ATOM 7254 O O . ALA A 1 970 ? -25.598 -2.683 27.827 1.00 97.00 970 ALA A O 1
ATOM 7255 N N . GLY A 1 971 ? -25.772 -4.251 29.433 1.00 96.38 971 GLY A N 1
ATOM 7256 C CA . GLY A 1 971 ? -24.339 -4.536 29.570 1.00 96.38 971 GLY A CA 1
ATOM 7257 C C . GLY A 1 971 ? -23.478 -3.432 30.193 1.00 96.38 971 GLY A C 1
ATOM 7258 O O . GLY A 1 971 ? -22.287 -3.660 30.370 1.00 96.38 971 GLY A O 1
ATOM 7259 N N . ASN A 1 972 ? -24.045 -2.272 30.531 1.00 98.19 972 ASN A N 1
ATOM 7260 C CA . ASN A 1 972 ? -23.274 -1.139 31.037 1.00 98.19 972 ASN A CA 1
ATOM 7261 C C . ASN A 1 972 ? -22.891 -1.275 32.517 1.00 98.19 972 ASN A C 1
ATOM 7263 O O . ASN A 1 972 ? -23.684 -1.760 33.330 1.00 98.19 972 ASN A O 1
ATOM 7267 N N . ALA A 1 973 ? -21.701 -0.785 32.870 1.00 96.25 973 ALA A N 1
ATOM 7268 C CA . ALA A 1 973 ? -21.211 -0.719 34.246 1.00 96.25 973 ALA A CA 1
ATOM 7269 C C . ALA A 1 973 ? -20.319 0.513 34.491 1.00 96.25 973 ALA A C 1
ATOM 7271 O O . ALA A 1 973 ? -19.912 1.209 33.562 1.00 96.25 973 ALA A O 1
ATOM 7272 N N . VAL A 1 974 ? -20.030 0.775 35.766 1.00 95.81 974 VAL A N 1
ATOM 7273 C CA . VAL A 1 974 ? -19.116 1.827 36.226 1.00 95.81 974 VAL A CA 1
ATOM 7274 C C . VAL A 1 974 ? -18.148 1.196 37.220 1.00 95.81 974 VAL A C 1
ATOM 7276 O O . VAL A 1 974 ? -18.596 0.527 38.152 1.00 95.81 974 VAL A O 1
ATOM 7279 N N . GLU A 1 975 ? -16.855 1.431 37.030 1.00 94.25 975 GLU A N 1
ATOM 7280 C CA . GLU A 1 975 ? -15.775 1.027 37.937 1.00 94.25 975 GLU A CA 1
ATOM 7281 C C . GLU A 1 975 ? -15.019 2.271 38.447 1.00 94.25 975 GLU A C 1
ATOM 7283 O O . GLU A 1 975 ? -15.269 3.391 37.999 1.00 94.25 975 GLU A O 1
ATOM 7288 N N . SER A 1 976 ? -14.137 2.106 39.440 1.00 87.31 976 SER A N 1
ATOM 7289 C CA . SER A 1 976 ? -13.490 3.236 40.138 1.00 87.31 976 SER A CA 1
ATOM 7290 C C . SER A 1 976 ? -12.006 3.457 39.833 1.00 87.31 976 SER A C 1
ATOM 7292 O O . SER A 1 976 ? -11.466 4.473 40.255 1.00 87.31 976 SER A O 1
ATOM 7294 N N . GLU A 1 977 ? -11.334 2.501 39.191 1.00 86.69 977 GLU A N 1
ATOM 7295 C CA . GLU A 1 977 ? -9.877 2.494 38.977 1.00 86.69 977 GLU A CA 1
ATOM 7296 C C . GLU A 1 977 ? -9.572 1.948 37.572 1.00 86.69 977 GLU A C 1
ATOM 7298 O O . GLU A 1 977 ? -10.141 0.920 37.185 1.00 86.69 977 GLU A O 1
ATOM 7303 N N . ARG A 1 978 ? -8.666 2.582 36.815 1.00 91.12 978 ARG A N 1
ATOM 7304 C CA . ARG A 1 978 ? -8.325 2.183 35.433 1.00 91.12 978 ARG A CA 1
ATOM 7305 C C . ARG A 1 978 ? -7.836 0.736 35.341 1.00 91.12 978 ARG A C 1
ATOM 7307 O O . ARG A 1 978 ? -8.250 -0.008 34.451 1.00 91.12 978 ARG A O 1
ATOM 7314 N N . ASP A 1 979 ? -7.009 0.317 36.295 1.00 91.06 979 ASP A N 1
ATOM 7315 C CA . ASP A 1 979 ? -6.399 -1.021 36.349 1.00 91.06 979 ASP A CA 1
ATOM 7316 C C . ASP A 1 979 ? -7.426 -2.162 36.528 1.00 91.06 979 ASP A C 1
ATOM 7318 O O . ASP A 1 979 ? -7.095 -3.340 36.381 1.00 91.06 979 ASP A O 1
ATOM 7322 N N . THR A 1 980 ? -8.688 -1.841 36.845 1.00 91.44 980 THR A N 1
ATOM 7323 C CA . THR A 1 980 ? -9.781 -2.831 36.892 1.00 91.44 980 THR A CA 1
ATOM 7324 C C . THR A 1 980 ? -10.365 -3.152 35.517 1.00 91.44 980 THR A C 1
ATOM 7326 O O . THR A 1 980 ? -11.022 -4.187 35.373 1.00 91.44 980 THR A O 1
ATOM 7329 N N . VAL A 1 981 ? -10.131 -2.286 34.522 1.00 94.69 981 VAL A N 1
ATOM 7330 C CA . VAL A 1 981 ? -10.700 -2.405 33.173 1.00 94.69 981 VAL A CA 1
ATOM 7331 C C . VAL A 1 981 ? -9.669 -2.563 32.062 1.00 94.69 981 VAL A C 1
ATOM 7333 O O . VAL A 1 981 ? -9.976 -3.204 31.055 1.00 94.69 981 VAL A O 1
ATOM 7336 N N . LEU A 1 982 ? -8.454 -2.038 32.251 1.00 96.25 982 LEU A N 1
ATOM 7337 C CA . LEU A 1 982 ? -7.337 -2.182 31.318 1.00 96.25 982 LEU A CA 1
ATOM 7338 C C . LEU A 1 982 ? -6.088 -2.771 31.992 1.00 96.25 982 LEU A C 1
ATOM 7340 O O . LEU A 1 982 ? -5.909 -2.691 33.204 1.00 96.25 982 LEU A O 1
ATOM 7344 N N . ASN A 1 983 ? -5.196 -3.330 31.179 1.00 94.62 983 ASN A N 1
ATOM 7345 C CA . ASN A 1 983 ? -3.789 -3.569 31.489 1.00 94.62 983 ASN A CA 1
ATOM 7346 C C . ASN A 1 983 ? -2.963 -2.891 30.383 1.00 94.62 983 ASN A C 1
ATOM 7348 O O . ASN A 1 983 ? -2.918 -3.383 29.256 1.00 94.62 983 ASN A O 1
ATOM 7352 N N . GLY A 1 984 ? -2.394 -1.716 30.667 1.00 93.25 984 GLY A N 1
ATOM 7353 C CA . GLY A 1 984 ? -1.902 -0.814 29.619 1.00 93.25 984 GLY A CA 1
ATOM 7354 C C . GLY A 1 984 ? -3.074 -0.245 28.809 1.00 93.25 984 GLY A C 1
ATOM 7355 O O . GLY A 1 984 ? -3.878 0.519 29.353 1.00 93.25 984 GLY A O 1
ATOM 7356 N N . TYR A 1 985 ? -3.178 -0.642 27.538 1.00 94.50 985 TYR A N 1
ATOM 7357 C CA . TYR A 1 985 ? -4.327 -0.384 26.656 1.00 94.50 985 TYR A CA 1
ATOM 7358 C C . TYR A 1 985 ? -5.157 -1.648 26.337 1.00 94.50 985 TYR A C 1
ATOM 7360 O O . TYR A 1 985 ? -6.226 -1.548 25.731 1.00 94.50 985 TYR A O 1
ATOM 7368 N N . PHE A 1 986 ? -4.713 -2.833 26.775 1.00 96.69 986 PHE A N 1
ATOM 7369 C CA . PHE A 1 986 ? -5.450 -4.087 26.599 1.00 96.69 986 PHE A CA 1
ATOM 7370 C C . PHE A 1 986 ? -6.631 -4.177 27.561 1.00 96.69 986 PHE A C 1
ATOM 7372 O O . PHE A 1 986 ? -6.480 -3.929 28.756 1.00 96.69 986 PHE A O 1
ATOM 7379 N N . SER A 1 987 ? -7.789 -4.607 27.067 1.00 95.94 987 SER A N 1
ATOM 7380 C CA . SER A 1 987 ? -8.958 -4.897 27.897 1.00 95.94 987 SER A CA 1
ATOM 7381 C C . SER A 1 987 ? -8.672 -6.032 28.886 1.00 95.94 987 SER A C 1
ATOM 7383 O O . SER A 1 987 ? -8.255 -7.124 28.496 1.00 95.94 987 SER A O 1
ATOM 7385 N N . SER A 1 988 ? -8.888 -5.764 30.177 1.00 91.81 988 SER A N 1
ATOM 7386 C CA . SER A 1 988 ? -8.754 -6.732 31.278 1.00 91.81 988 SER A CA 1
ATOM 7387 C C . SER A 1 988 ? -10.096 -7.051 31.958 1.00 91.81 988 SER A C 1
ATOM 7389 O O . SER A 1 988 ? -10.180 -7.970 32.781 1.00 91.81 988 SER A O 1
ATOM 7391 N N . VAL A 1 989 ? -11.166 -6.330 31.596 1.00 87.69 989 VAL A N 1
ATOM 7392 C CA . VAL A 1 989 ? -12.504 -6.482 32.180 1.00 87.69 989 VAL A CA 1
ATOM 7393 C C . VAL A 1 989 ? -13.239 -7.721 31.662 1.00 87.69 989 VAL A C 1
ATOM 7395 O O . VAL A 1 989 ? -13.403 -7.942 30.465 1.00 87.69 989 VAL A O 1
ATOM 7398 N N . ASN A 1 990 ? -13.790 -8.510 32.586 1.00 81.38 990 ASN A N 1
ATOM 7399 C CA . ASN A 1 990 ? -14.663 -9.641 32.266 1.00 81.38 990 ASN A CA 1
ATOM 7400 C C . ASN A 1 990 ? -16.123 -9.180 32.083 1.00 81.38 990 ASN A C 1
ATOM 7402 O O . ASN A 1 990 ? -17.000 -9.501 32.891 1.00 81.38 990 ASN A O 1
ATOM 7406 N N . ALA A 1 991 ? -16.362 -8.384 31.041 1.00 85.88 991 ALA A N 1
ATOM 7407 C CA . ALA A 1 991 ? -17.687 -7.931 30.626 1.00 85.88 991 ALA A CA 1
ATOM 7408 C C . ALA A 1 991 ? -18.161 -8.694 29.379 1.00 85.88 991 ALA A C 1
ATOM 7410 O O . ALA A 1 991 ? -17.368 -9.106 28.541 1.00 85.88 991 ALA A O 1
ATOM 7411 N N . THR A 1 992 ? -19.474 -8.900 29.254 1.00 88.44 992 THR A N 1
ATOM 7412 C CA . THR A 1 992 ? -20.056 -9.592 28.093 1.00 88.44 992 THR A CA 1
ATOM 7413 C C . THR A 1 992 ? -20.202 -8.626 26.923 1.00 88.44 992 THR A C 1
ATOM 7415 O O . THR A 1 992 ? -20.943 -7.653 27.041 1.00 88.44 992 THR A O 1
ATOM 7418 N N . ALA A 1 993 ? -19.552 -8.919 25.798 1.00 94.44 993 ALA A N 1
ATOM 7419 C CA . ALA A 1 993 ? -19.737 -8.183 24.552 1.00 94.44 993 ALA A CA 1
ATOM 7420 C C . ALA A 1 993 ? -21.101 -8.464 23.892 1.00 94.44 993 ALA A C 1
ATOM 7422 O O . ALA A 1 993 ? -21.670 -9.552 24.036 1.00 94.44 993 ALA A O 1
ATOM 7423 N N . ILE A 1 994 ? -21.606 -7.495 23.126 1.00 95.56 994 ILE A N 1
ATOM 7424 C CA . ILE A 1 994 ? -22.676 -7.697 22.148 1.00 95.56 994 ILE A CA 1
ATOM 7425 C C . ILE A 1 994 ? -22.083 -7.967 20.766 1.00 95.56 994 ILE A C 1
ATOM 7427 O O . ILE A 1 994 ? -21.200 -7.258 20.293 1.00 95.56 994 ILE A O 1
ATOM 7431 N N . ASP A 1 995 ? -22.609 -8.987 20.099 1.00 94.06 995 ASP A N 1
ATOM 7432 C CA . ASP A 1 995 ? -22.310 -9.257 18.700 1.00 94.06 995 ASP A CA 1
ATOM 7433 C C . ASP A 1 995 ? -23.045 -8.244 17.806 1.00 94.06 995 ASP A C 1
ATOM 7435 O O . ASP A 1 995 ? -24.278 -8.192 17.800 1.00 94.06 995 ASP A O 1
ATOM 7439 N N . LEU A 1 996 ? -22.286 -7.430 17.068 1.00 89.25 996 LEU A N 1
ATOM 7440 C CA . LEU A 1 996 ? -22.807 -6.473 16.087 1.00 89.25 996 LEU A CA 1
ATOM 7441 C C . LEU A 1 996 ? -22.714 -6.975 14.637 1.00 89.25 996 LEU A C 1
ATOM 7443 O O . LEU A 1 996 ? -23.318 -6.358 13.758 1.00 89.25 996 LEU A O 1
ATOM 7447 N N . SER A 1 997 ? -22.077 -8.125 14.378 1.00 83.06 997 SER A N 1
ATOM 7448 C CA . SER A 1 997 ? -22.035 -8.741 13.038 1.00 83.06 997 SER A CA 1
ATOM 7449 C C . SER A 1 997 ? -23.439 -9.112 12.529 1.00 83.06 997 SER A C 1
ATOM 7451 O O . SER A 1 997 ? -23.739 -9.056 11.335 1.00 83.06 997 SER A O 1
ATOM 7453 N N . VAL A 1 998 ? -24.359 -9.398 13.461 1.00 86.62 998 VAL A N 1
ATOM 7454 C CA . VAL A 1 998 ? -25.789 -9.631 13.189 1.00 86.62 998 VAL A CA 1
ATOM 7455 C C . VAL A 1 998 ? -26.573 -8.358 12.844 1.00 86.62 998 VAL A C 1
ATOM 7457 O O . VAL A 1 998 ? -27.710 -8.460 12.378 1.00 86.62 998 VAL A O 1
ATOM 7460 N N . VAL A 1 999 ? -26.009 -7.170 13.093 1.00 80.75 999 VAL A N 1
ATOM 7461 C CA . VAL A 1 999 ? -26.608 -5.872 12.738 1.00 80.75 999 VAL A CA 1
ATOM 7462 C C . VAL A 1 999 ? -26.180 -5.477 11.329 1.00 80.75 999 VAL A C 1
ATOM 7464 O O . VAL A 1 999 ? -27.038 -5.169 10.498 1.00 80.75 999 VAL A O 1
ATOM 7467 N N . ASN A 1 1000 ? -24.878 -5.528 11.039 1.00 82.19 1000 ASN A N 1
ATOM 7468 C CA . ASN A 1 1000 ? -24.353 -5.461 9.679 1.00 82.19 1000 ASN A CA 1
ATOM 7469 C C . ASN A 1 1000 ? -23.011 -6.213 9.564 1.00 82.19 1000 ASN A C 1
ATOM 7471 O O . ASN A 1 1000 ? -22.297 -6.388 10.546 1.00 82.19 1000 ASN A O 1
ATOM 7475 N N . THR A 1 1001 ? -22.655 -6.628 8.347 1.00 79.69 1001 THR A N 1
ATOM 7476 C CA . THR A 1 1001 ? -21.481 -7.479 8.075 1.00 79.69 1001 THR A CA 1
ATOM 7477 C C . THR A 1 1001 ? -20.138 -6.739 8.072 1.00 79.69 1001 THR A C 1
ATOM 7479 O O . THR A 1 1001 ? -19.133 -7.333 7.698 1.00 79.69 1001 THR A O 1
ATOM 7482 N N . PHE A 1 1002 ? -20.095 -5.446 8.411 1.00 83.19 1002 PHE A N 1
ATOM 7483 C CA . PHE A 1 1002 ? -18.821 -4.747 8.605 1.00 83.19 1002 PHE A CA 1
ATOM 7484 C C . PHE A 1 1002 ? -18.210 -5.103 9.970 1.00 83.19 1002 PHE A C 1
ATOM 7486 O O . PHE A 1 1002 ? -16.988 -5.220 10.077 1.00 83.19 1002 PHE A O 1
ATOM 7493 N N . PHE A 1 1003 ? -19.052 -5.333 10.982 1.00 88.94 1003 PHE A N 1
ATOM 7494 C CA . PHE A 1 1003 ? -18.615 -5.711 12.321 1.00 88.94 1003 PHE A CA 1
ATOM 7495 C C . PHE A 1 1003 ? -18.189 -7.181 12.401 1.00 88.94 1003 PHE A C 1
ATOM 7497 O O . PHE A 1 1003 ? -18.924 -8.082 12.001 1.00 88.94 1003 PHE A O 1
ATOM 7504 N N . GLU A 1 1004 ? -17.016 -7.418 12.977 1.00 88.25 1004 GLU A N 1
ATOM 7505 C CA . GLU A 1 1004 ? -16.546 -8.724 13.435 1.00 88.25 1004 GLU A CA 1
ATOM 7506 C C . GLU A 1 1004 ? -17.155 -9.057 14.801 1.00 88.25 1004 GLU A C 1
ATOM 7508 O O . GLU A 1 1004 ? -17.348 -8.174 15.642 1.00 88.25 1004 GLU A O 1
ATOM 7513 N N . GLN A 1 1005 ? -17.443 -10.336 15.041 1.00 88.88 1005 GLN A N 1
ATOM 7514 C CA . GLN A 1 1005 ? -17.883 -10.798 16.353 1.00 88.88 1005 GLN A CA 1
ATOM 7515 C C . GLN A 1 1005 ? -16.694 -10.833 17.327 1.00 88.88 1005 GLN A C 1
ATOM 7517 O O . GLN A 1 1005 ? -15.698 -11.505 17.068 1.00 88.88 1005 GLN A O 1
ATOM 7522 N N . THR A 1 1006 ? -16.835 -10.184 18.484 1.00 88.88 1006 THR A N 1
ATOM 7523 C CA . THR A 1 1006 ? -15.914 -10.312 19.625 1.00 88.88 1006 THR A CA 1
ATOM 7524 C C . THR A 1 1006 ? -16.641 -10.883 20.840 1.00 88.88 1006 THR A C 1
ATOM 7526 O O . THR A 1 1006 ? -17.852 -10.712 20.993 1.00 88.88 1006 THR A O 1
ATOM 7529 N N . ASP A 1 1007 ? -15.908 -11.550 21.730 1.00 91.25 1007 ASP A N 1
ATOM 7530 C CA . ASP A 1 1007 ? -16.386 -11.956 23.059 1.00 91.25 1007 ASP A CA 1
ATOM 7531 C C . ASP A 1 1007 ? -15.941 -10.994 24.180 1.00 91.25 1007 ASP A C 1
ATOM 7533 O O . ASP A 1 1007 ? -16.426 -11.099 25.308 1.00 91.25 1007 ASP A O 1
ATOM 7537 N N . TYR A 1 1008 ? -15.104 -10.007 23.843 1.00 93.88 1008 TYR A N 1
ATOM 7538 C CA . TYR A 1 1008 ? -14.596 -8.947 24.716 1.00 93.88 1008 TYR A CA 1
ATOM 7539 C C . TYR A 1 1008 ? -15.115 -7.549 24.338 1.00 93.88 1008 TYR A C 1
ATOM 7541 O O . TYR A 1 1008 ? -15.537 -7.302 23.202 1.00 93.88 1008 TYR A O 1
ATOM 7549 N N . ILE A 1 1009 ? -15.044 -6.629 25.305 1.00 97.25 1009 ILE A N 1
ATOM 7550 C CA . ILE A 1 1009 ? -15.264 -5.186 25.119 1.00 97.25 1009 ILE A CA 1
ATOM 7551 C C . ILE A 1 1009 ? -13.933 -4.430 25.153 1.00 97.25 1009 ILE A C 1
ATOM 7553 O O . ILE A 1 1009 ? -12.951 -4.944 25.685 1.00 97.25 1009 ILE A O 1
ATOM 7557 N N . GLY A 1 1010 ? -13.902 -3.212 24.617 1.00 97.81 1010 GLY A N 1
ATOM 7558 C CA . GLY A 1 1010 ? -12.667 -2.484 24.335 1.00 97.81 1010 GLY A CA 1
ATOM 7559 C C . GLY A 1 1010 ? -12.124 -2.797 22.938 1.00 97.81 1010 GLY A C 1
ATOM 7560 O O . GLY A 1 1010 ? -12.613 -3.693 22.245 1.00 97.81 1010 GLY A O 1
ATOM 7561 N N . ALA A 1 1011 ? -11.120 -2.030 22.522 1.00 97.25 1011 ALA A N 1
ATOM 7562 C CA . ALA A 1 1011 ? -10.519 -2.091 21.193 1.00 97.25 1011 ALA A CA 1
ATOM 7563 C C . ALA A 1 1011 ? -9.605 -3.298 20.966 1.00 97.25 1011 ALA A C 1
ATOM 7565 O O . ALA A 1 1011 ? -9.500 -3.766 19.836 1.00 97.25 1011 ALA A O 1
ATOM 7566 N N . VAL A 1 1012 ? -8.927 -3.796 22.002 1.00 95.75 1012 VAL A N 1
ATOM 7567 C CA . VAL A 1 1012 ? -7.888 -4.828 21.865 1.00 95.75 1012 VAL A CA 1
ATOM 7568 C C . VAL A 1 1012 ? -7.712 -5.624 23.164 1.00 95.75 1012 VAL A C 1
ATOM 7570 O O . VAL A 1 1012 ? -7.950 -5.108 24.258 1.00 95.75 1012 VAL A O 1
ATOM 7573 N N . ILE A 1 1013 ? -7.295 -6.885 23.041 1.00 94.12 1013 ILE A N 1
ATOM 7574 C CA . ILE A 1 1013 ? -6.939 -7.801 24.139 1.00 94.12 1013 ILE A CA 1
ATOM 7575 C C . ILE A 1 1013 ? -5.548 -8.390 23.890 1.00 94.12 1013 ILE A C 1
ATOM 7577 O O . ILE A 1 1013 ? -5.123 -8.488 22.742 1.00 94.12 1013 ILE A O 1
ATOM 7581 N N . SER A 1 1014 ? -4.860 -8.832 24.948 1.00 90.31 1014 SER A N 1
ATOM 7582 C CA . SER A 1 1014 ? -3.503 -9.406 24.854 1.00 90.31 1014 SER A CA 1
ATOM 7583 C C . SER A 1 1014 ? -3.399 -10.605 23.911 1.00 90.31 1014 SER A C 1
ATOM 7585 O O . SER A 1 1014 ? -2.363 -10.826 23.295 1.00 90.31 1014 SER A O 1
ATOM 7587 N N . ASP A 1 1015 ? -4.475 -11.384 23.813 1.00 85.56 1015 ASP A N 1
ATOM 7588 C CA . ASP A 1 1015 ? -4.501 -12.653 23.083 1.00 85.56 1015 ASP A CA 1
ATOM 7589 C C . ASP A 1 1015 ? -4.863 -12.457 21.593 1.00 85.56 1015 ASP A C 1
ATOM 7591 O O . ASP A 1 1015 ? -4.829 -13.412 20.819 1.00 85.56 1015 ASP A O 1
ATOM 7595 N N . ALA A 1 1016 ? -5.209 -11.227 21.190 1.00 81.38 1016 ALA A N 1
ATOM 7596 C CA . ALA A 1 1016 ? -5.557 -10.834 19.824 1.00 81.38 1016 ALA A CA 1
ATOM 7597 C C . ALA A 1 1016 ? -5.113 -9.381 19.548 1.00 81.38 1016 ALA A C 1
ATOM 7599 O O . ALA A 1 1016 ? -5.916 -8.520 19.173 1.00 81.38 1016 ALA A O 1
ATOM 7600 N N . ASP A 1 1017 ? -3.828 -9.102 19.784 1.00 90.38 1017 ASP A N 1
ATOM 7601 C CA . ASP A 1 1017 ? -3.240 -7.778 19.592 1.00 90.38 1017 ASP A CA 1
ATOM 7602 C C . ASP A 1 1017 ? -3.047 -7.442 18.105 1.00 90.38 1017 ASP A C 1
ATOM 7604 O O . ASP A 1 1017 ? -2.023 -7.737 17.487 1.00 90.38 1017 ASP A O 1
ATOM 7608 N N . TRP A 1 1018 ? -4.040 -6.775 17.519 1.00 86.75 1018 TRP A N 1
ATOM 7609 C CA . TRP A 1 1018 ? -3.948 -6.286 16.146 1.00 86.75 1018 TRP A CA 1
ATOM 7610 C C . TRP A 1 1018 ? -3.033 -5.061 15.996 1.00 86.75 1018 TRP A C 1
ATOM 7612 O O . TRP A 1 1018 ? -2.670 -4.752 14.859 1.00 86.75 1018 TRP A O 1
ATOM 7622 N N . THR A 1 1019 ? -2.627 -4.392 17.083 1.00 91.81 1019 THR A N 1
ATOM 7623 C CA . THR A 1 1019 ? -1.757 -3.195 17.067 1.00 91.81 1019 THR A CA 1
ATOM 7624 C C . THR A 1 1019 ? -0.270 -3.544 16.920 1.00 91.81 1019 THR A C 1
ATOM 7626 O O . THR A 1 1019 ? 0.521 -2.713 16.463 1.00 91.81 1019 THR A O 1
ATOM 7629 N N . ALA A 1 1020 ? 0.108 -4.781 17.256 1.00 88.00 1020 ALA A N 1
ATOM 7630 C CA . ALA A 1 1020 ? 1.488 -5.249 17.265 1.00 88.00 1020 ALA A CA 1
ATOM 7631 C C . ALA A 1 1020 ? 2.227 -5.051 15.929 1.00 88.00 1020 ALA A C 1
ATOM 7633 O O . ALA A 1 1020 ? 1.697 -5.309 14.848 1.00 88.00 1020 ALA A O 1
ATOM 7634 N N . ASP A 1 1021 ? 3.501 -4.675 16.034 1.00 84.00 1021 ASP A N 1
ATOM 7635 C CA . ASP A 1 1021 ? 4.521 -4.694 14.972 1.00 84.00 1021 ASP A CA 1
ATOM 7636 C C . ASP A 1 1021 ? 4.355 -3.654 13.848 1.00 84.00 1021 ASP A C 1
ATOM 7638 O O . ASP A 1 1021 ? 5.306 -3.433 13.104 1.00 84.00 1021 ASP A O 1
ATOM 7642 N N . TRP A 1 1022 ? 3.216 -2.954 13.776 1.00 89.62 1022 TRP A N 1
ATOM 7643 C CA . TRP A 1 1022 ? 2.977 -1.863 12.818 1.00 89.62 1022 TRP A CA 1
ATOM 7644 C C . TRP A 1 1022 ? 2.566 -0.531 13.458 1.00 89.62 1022 TRP A C 1
ATOM 7646 O O . TRP A 1 1022 ? 2.762 0.511 12.838 1.00 89.62 1022 TRP A O 1
ATOM 7656 N N . SER A 1 1023 ? 2.010 -0.517 14.672 1.00 94.62 1023 SER A N 1
ATOM 7657 C CA . SER A 1 1023 ? 1.693 0.739 15.368 1.00 94.62 1023 SER A CA 1
ATOM 7658 C C . SER A 1 1023 ? 2.958 1.425 15.913 1.00 94.62 1023 SER A C 1
ATOM 7660 O O . SER A 1 1023 ? 4.062 0.882 15.827 1.00 94.62 1023 SER A O 1
ATOM 7662 N N . LEU A 1 1024 ? 2.793 2.637 16.443 1.00 93.06 1024 LEU A N 1
ATOM 7663 C CA . LEU A 1 1024 ? 3.800 3.405 17.188 1.00 93.06 1024 LEU A CA 1
ATOM 7664 C C . LEU A 1 1024 ? 3.653 3.232 18.716 1.00 93.06 1024 LEU A C 1
ATOM 7666 O O . LEU A 1 1024 ? 4.282 3.954 19.481 1.00 93.06 1024 LEU A O 1
ATOM 7670 N N . LEU A 1 1025 ? 2.800 2.309 19.179 1.00 89.62 1025 LEU A N 1
ATOM 7671 C CA . LEU A 1 1025 ? 2.594 2.065 20.608 1.00 89.62 1025 LEU A CA 1
ATOM 7672 C C . LEU A 1 1025 ? 3.818 1.370 21.224 1.00 89.62 1025 LEU A C 1
ATOM 7674 O O . LEU A 1 1025 ? 4.255 0.323 20.741 1.00 89.62 1025 LEU A O 1
ATOM 7678 N N . GLU A 1 1026 ? 4.328 1.909 22.332 1.00 69.00 1026 GLU A N 1
ATOM 7679 C CA . GLU A 1 1026 ? 5.324 1.216 23.158 1.00 69.00 1026 GLU A CA 1
ATOM 7680 C C . GLU A 1 1026 ? 4.724 -0.072 23.772 1.00 69.00 1026 GLU A C 1
ATOM 7682 O O . GLU A 1 1026 ? 3.546 -0.106 24.146 1.00 69.00 1026 GLU A O 1
ATOM 7687 N N . LYS A 1 1027 ? 5.532 -1.143 23.848 1.00 46.94 1027 LYS A N 1
ATOM 7688 C CA . LYS A 1 1027 ? 5.142 -2.482 24.344 1.00 46.94 1027 LYS A CA 1
ATOM 7689 C C . LYS A 1 1027 ? 5.475 -2.698 25.824 1.00 46.94 1027 LYS A C 1
ATOM 7691 O O . LYS A 1 1027 ? 6.610 -2.357 26.224 1.00 46.94 1027 LYS A O 1
#

Mean predicted aligned error: 20.43 Å